Protein AF-0000000078651827 (afdb_homodimer)

Radius of gyration: 28.9 Å; Cα contacts (8 Å, |Δi|>4): 1759; chains: 2; bounding box: 68×89×72 Å

Secondary structure (DSSP, 8-state):
--S--HHHHHHHHHHHHT-HHHHHHHHHHHHH-HHHHHB-THHHHT-----SEE---PPPPB--BSS-HHHHHHHHHHHHHHHHHHT-SS--B-HHHHHHHHHHHHHHHHHHHHHHTTTS-TTSHHHHHHHH-S--S-B-HHHHHHHHHHH---BTTTS---HHHHB-HHHHHHHHHHHHHHHHHHHHHHHTT--HHHHHHHHHHHHHHHHHHHHHHH-PPPSSEEEEEE-TT--EEEEEEE-HHHHIIIII---GGGEEEEE---STTS-SSEEEEETT--SSTTSPPP-EEE--HHHHHHHHHHHHHTT--EEEEE-TTTTEETTTTEE-TT-B-HHHHH-------HHHHHHTTS----EEEEEEEEEE-TTS-EEEEEEE-SB-TTSTBTTEEEEEHHHHHHHEEEEEEEGGGS-HHHHHHHHSPPEEE-TTSGGG--B--/--S--HHHHHHHHHHHHT-HHHHHHHHHHHHH-HHHHHB-THHHHT-----SEE---PPPPB--BSS-HHHHHHHHHHHHHHHHHHT-SS--B-HHHHHHHHHHHHHHHHHHHHHHTTTS-TTSHHHHHHHH-S--S-B-HHHHHHHHHHH---BTTTS---HHHHB-HHHHHHHHHHHHHHHHHHHHHHHTT--HHHHHHHHHHHHHHHHHHHHHHH-PPPSSEEEEEE-TT--EEEEEEE-HHHHIIIII---GGGEEEEE---STTS-SSEEEEETT--SSTTSPPP-EEE--HHHHHHHHHHHHHTT--EEEEE-TTTTEETTTTEE-TT-B-HHHHH-------HHHHHHTTS----EEEEEEEEEE-TTS-EEEEEEE-SB-TTSTBTTEEEEEHHHHHHHEEEEEEEGGGS-HHHHHHHHSPPEEE-TTSGGG--B--

Sequence (890 aa):
MNSLDQQFTDKLYANYEANMKYAAIENAVSHNGLLTSLEKRNSAAENNPVFSIDLTKDKVSNQKASGRCWMFAALNTFRHKMIAGFQLEEFELSQAHTFFWDKYEKSNWFLEQVLATADQELTSRKVKFLLDTPQQDGGQWDMVVALFEKYGVVPKSVYPESISSSNSRELNQYLNKLLRQDAQILRDLVTSGADAAAAQEKKEELLQEIFNFLAMTLGLPPRTFDFAYRDKDNNFHGESGLTPQAFYKKYVDIKLDDYVSIINAPTADKPYGKSYTVEMLGNVVGARDVRYLNVDMNRLKELAIAQMQAGETVWFGSDVGQSSNRKAGVMVNNMYDFTSSMDIELTQDKAGRLDYSESLMTHAMVLTGVDLDENGKSTKWKVENSWGDKVGDKGYFVASDDWMDEYTYQIVIRKEFLTAEELAAYEAEPKVLAPWDPMGALASKMNSLDQQFTDKLYANYEANMKYAAIENAVSHNGLLTSLEKRNSAAENNPVFSIDLTKDKVSNQKASGRCWMFAALNTFRHKMIAGFQLEEFELSQAHTFFWDKYEKSNWFLEQVLATADQELTSRKVKFLLDTPQQDGGQWDMVVALFEKYGVVPKSVYPESISSSNSRELNQYLNKLLRQDAQILRDLVTSGADAAAAQEKKEELLQEIFNFLAMTLGLPPRTFDFAYRDKDNNFHGESGLTPQAFYKKYVDIKLDDYVSIINAPTADKPYGKSYTVEMLGNVVGARDVRYLNVDMNRLKELAIAQMQAGETVWFGSDVGQSSNRKAGVMVNNMYDFTSSMDIELTQDKAGRLDYSESLMTHAMVLTGVDLDENGKSTKWKVENSWGDKVGDKGYFVASDDWMDEYTYQIVIRKEFLTAEELAAYEAEPKVLAPWDPMGALASK

InterPro domains:
  IPR000169 Cysteine peptidase, cysteine active site [PS00139] (63-74)
  IPR004134 Peptidase C1B, bleomycin hydrolase [PF03051] (4-440)
  IPR004134 Peptidase C1B, bleomycin hydrolase [PIRSF005700] (2-443)
  IPR004134 Peptidase C1B, bleomycin hydrolase [PTHR10363] (2-443)
  IPR004134 Peptidase C1B, bleomycin hydrolase [cd00585] (4-440)
  IPR025660 Cysteine peptidase, histidine active site [PS00639] (361-371)
  IPR038765 Papain-like cysteine peptidase superfamily [SSF54001] (8-443)

Structure (mmCIF, N/CA/C/O backbone):
data_AF-0000000078651827-model_v1
#
loop_
_entity.id
_entity.type
_entity.pdbx_description
1 polymer Aminopeptidase
#
loop_
_atom_site.group_PDB
_atom_site.id
_atom_site.type_symbol
_atom_site.label_atom_id
_atom_site.label_alt_id
_atom_site.label_comp_id
_atom_site.label_asym_id
_atom_site.label_entity_id
_atom_site.label_seq_id
_atom_site.pdbx_PDB_ins_code
_atom_site.Cartn_x
_atom_site.Cartn_y
_atom_site.Cartn_z
_atom_site.occupancy
_atom_site.B_iso_or_equiv
_atom_site.auth_seq_id
_atom_site.auth_comp_id
_atom_site.auth_asym_id
_atom_site.auth_atom_id
_atom_site.pdbx_PDB_model_num
ATOM 1 N N . MET A 1 1 ? 18.953 -11.18 -28.078 1 56.06 1 MET A N 1
ATOM 2 C CA . MET A 1 1 ? 17.75 -11.586 -27.359 1 56.06 1 MET A CA 1
ATOM 3 C C . MET A 1 1 ? 17.828 -11.211 -25.891 1 56.06 1 MET A C 1
ATOM 5 O O . MET A 1 1 ? 18.922 -11.227 -25.312 1 56.06 1 MET A O 1
ATOM 9 N N . ASN A 1 2 ? 16.875 -10.203 -25.312 1 86.81 2 ASN A N 1
ATOM 10 C CA . ASN A 1 2 ? 16.75 -9.414 -24.094 1 86.81 2 ASN A CA 1
ATOM 11 C C . ASN A 1 2 ? 16.453 -10.305 -22.891 1 86.81 2 ASN A C 1
ATOM 13 O O . ASN A 1 2 ? 16.422 -9.828 -21.75 1 86.81 2 ASN A O 1
ATOM 17 N N . SER A 1 3 ? 16.422 -11.68 -23.375 1 92.25 3 SER A N 1
ATOM 18 C CA . SER A 1 3 ? 16.188 -12.656 -22.312 1 92.25 3 SER A CA 1
ATOM 19 C C . SER A 1 3 ? 17.484 -13.062 -21.625 1 92.25 3 SER A C 1
ATOM 21 O O . SER A 1 3 ? 18.562 -12.984 -22.234 1 92.25 3 SER A O 1
ATOM 23 N N . LEU A 1 4 ? 17.422 -13.586 -20.438 1 96.19 4 LEU A N 1
ATOM 24 C CA . LEU A 1 4 ? 18.594 -14.031 -19.688 1 96.19 4 LEU A CA 1
ATOM 25 C C . LEU A 1 4 ? 18.953 -15.477 -20.047 1 96.19 4 LEU A C 1
ATOM 27 O O . LEU A 1 4 ? 18.172 -16.391 -19.766 1 96.19 4 LEU A O 1
ATOM 31 N N . ASP A 1 5 ? 20.125 -15.664 -20.656 1 94.5 5 ASP A N 1
ATOM 32 C CA . ASP A 1 5 ? 20.5 -17.031 -21.016 1 94.5 5 ASP A CA 1
ATOM 33 C C . ASP A 1 5 ? 21.406 -17.641 -19.953 1 94.5 5 ASP A C 1
ATOM 35 O O . ASP A 1 5 ? 21.844 -16.953 -19.031 1 94.5 5 ASP A O 1
ATOM 39 N N . GLN A 1 6 ? 21.578 -18.938 -20.141 1 95 6 GLN A N 1
ATOM 40 C CA . GLN A 1 6 ? 22.297 -19.703 -19.125 1 95 6 GLN A CA 1
ATOM 41 C C . GLN A 1 6 ? 23.766 -19.297 -19.062 1 95 6 GLN A C 1
ATOM 43 O O . GLN A 1 6 ? 24.359 -19.266 -17.984 1 95 6 GLN A O 1
ATOM 48 N N . GLN A 1 7 ? 24.375 -19.031 -20.172 1 96.06 7 GLN A N 1
ATOM 49 C CA . GLN A 1 7 ? 25.781 -18.641 -20.203 1 96.06 7 GLN A CA 1
ATOM 50 C C . GLN A 1 7 ? 26.016 -17.359 -19.422 1 96.06 7 GLN A C 1
ATOM 52 O O . GLN A 1 7 ? 26.984 -17.25 -18.672 1 96.06 7 GLN A O 1
ATOM 57 N N . PHE A 1 8 ? 25.156 -16.406 -19.672 1 97.06 8 PHE A N 1
ATOM 58 C CA . PHE A 1 8 ? 25.25 -15.148 -18.938 1 97.06 8 PHE A CA 1
ATOM 59 C C . PHE A 1 8 ? 25.078 -15.383 -17.438 1 97.06 8 PHE A C 1
ATOM 61 O O . PHE A 1 8 ? 25.859 -14.883 -16.625 1 97.06 8 PHE A O 1
ATOM 68 N N . THR A 1 9 ? 24.078 -16.141 -17.031 1 97.81 9 THR A N 1
ATOM 69 C CA . THR A 1 9 ? 23.812 -16.438 -15.617 1 97.81 9 THR A CA 1
ATOM 70 C C . THR A 1 9 ? 24.984 -17.188 -14.992 1 97.81 9 THR A C 1
ATOM 72 O O . THR A 1 9 ? 25.328 -16.953 -13.828 1 97.81 9 THR A O 1
ATOM 75 N N . ASP A 1 10 ? 25.609 -18.094 -15.789 1 97.5 10 ASP A N 1
ATOM 76 C CA . ASP A 1 10 ? 26.781 -18.812 -15.312 1 97.5 10 ASP A CA 1
ATOM 77 C C . ASP A 1 10 ? 27.922 -17.844 -15.008 1 97.5 10 ASP A C 1
ATOM 79 O O . ASP A 1 10 ? 28.672 -18.031 -14.047 1 97.5 10 ASP A O 1
ATOM 83 N N . LYS A 1 11 ? 28.047 -16.859 -15.852 1 97.69 11 LYS A N 1
ATOM 84 C CA . LYS A 1 11 ? 29.062 -15.844 -15.625 1 97.69 11 LYS A CA 1
ATOM 85 C C . LYS A 1 11 ? 28.797 -15.07 -14.336 1 97.69 11 LYS A C 1
ATOM 87 O O . LYS A 1 11 ? 29.719 -14.727 -13.602 1 97.69 11 LYS A O 1
ATOM 92 N N . LEU A 1 12 ? 27.547 -14.797 -14.07 1 98.12 12 LEU A N 1
ATOM 93 C CA . LEU A 1 12 ? 27.172 -14.094 -12.844 1 98.12 12 LEU A CA 1
ATOM 94 C C . LEU A 1 12 ? 27.531 -14.938 -11.617 1 98.12 12 LEU A C 1
ATOM 96 O O . LEU A 1 12 ? 28.047 -14.414 -10.625 1 98.12 12 LEU A O 1
ATOM 100 N N . TYR A 1 13 ? 27.234 -16.266 -11.703 1 97.88 13 TYR A N 1
ATOM 101 C CA . TYR A 1 13 ? 27.609 -17.188 -10.641 1 97.88 13 TYR A CA 1
ATOM 102 C C . TYR A 1 13 ? 29.109 -17.141 -10.391 1 97.88 13 TYR A C 1
ATOM 104 O O . TYR A 1 13 ? 29.547 -17.016 -9.25 1 97.88 13 TYR A O 1
ATOM 112 N N . ALA A 1 14 ? 29.844 -17.219 -11.453 1 97.94 14 ALA A N 1
ATOM 113 C CA . ALA A 1 14 ? 31.297 -17.266 -11.352 1 97.94 14 ALA A CA 1
ATOM 114 C C . ALA A 1 14 ? 31.859 -15.992 -10.719 1 97.94 14 ALA A C 1
ATOM 116 O O . ALA A 1 14 ? 32.75 -16.047 -9.867 1 97.94 14 ALA A O 1
ATOM 117 N N . ASN A 1 15 ? 31.328 -14.859 -11.164 1 97.5 15 ASN A N 1
ATOM 118 C CA . ASN A 1 15 ? 31.75 -13.57 -10.617 1 97.5 15 ASN A CA 1
ATOM 119 C C . ASN A 1 15 ? 31.438 -13.469 -9.133 1 97.5 15 ASN A C 1
ATOM 121 O O . ASN A 1 15 ? 32.25 -12.977 -8.352 1 97.5 15 ASN A O 1
ATOM 125 N N . TYR A 1 16 ? 30.281 -13.914 -8.734 1 97.69 16 TYR A N 1
ATOM 126 C CA . TYR A 1 16 ? 29.875 -13.883 -7.336 1 97.69 16 TYR A CA 1
ATOM 127 C C . TYR A 1 16 ? 30.766 -14.766 -6.484 1 97.69 16 TYR A C 1
ATOM 129 O O . TYR A 1 16 ? 31.266 -14.344 -5.434 1 97.69 16 TYR A O 1
ATOM 137 N N . GLU A 1 17 ? 31.031 -16.016 -6.957 1 96.88 17 GLU A N 1
ATOM 138 C CA . GLU A 1 17 ? 31.781 -17.031 -6.207 1 96.88 17 GLU A CA 1
ATOM 139 C C . GLU A 1 17 ? 33.25 -16.641 -6.082 1 96.88 17 GLU A C 1
ATOM 141 O O . GLU A 1 17 ? 33.938 -17.062 -5.145 1 96.88 17 GLU A O 1
ATOM 146 N N . ALA A 1 18 ? 33.688 -15.812 -6.988 1 96.88 18 ALA A N 1
ATOM 147 C CA . ALA A 1 18 ? 35.094 -15.398 -7 1 96.88 18 ALA A CA 1
ATOM 148 C C . ALA A 1 18 ? 35.344 -14.312 -5.965 1 96.88 18 ALA A C 1
ATOM 150 O O . ALA A 1 18 ? 36.5 -14.031 -5.621 1 96.88 18 ALA A O 1
ATOM 151 N N . ASN A 1 19 ? 34.312 -13.703 -5.445 1 96.25 19 ASN A N 1
ATOM 152 C CA . ASN A 1 19 ? 34.469 -12.594 -4.504 1 96.25 19 ASN A CA 1
ATOM 153 C C . ASN A 1 19 ? 34.25 -13.055 -3.062 1 96.25 19 ASN A C 1
ATOM 155 O O . ASN A 1 19 ? 33.125 -13.156 -2.604 1 96.25 19 ASN A O 1
ATOM 159 N N . MET A 1 20 ? 35.281 -13.188 -2.328 1 94.62 20 MET A N 1
ATOM 160 C CA . MET A 1 20 ? 35.25 -13.711 -0.965 1 94.62 20 MET A CA 1
ATOM 161 C C . MET A 1 20 ? 34.469 -12.766 -0.046 1 94.62 20 MET A C 1
ATOM 163 O O . MET A 1 20 ? 33.844 -13.203 0.912 1 94.62 20 MET A O 1
ATOM 167 N N . LYS A 1 21 ? 34.438 -11.508 -0.319 1 96.31 21 LYS A N 1
ATOM 168 C CA . LYS A 1 21 ? 33.688 -10.547 0.467 1 96.31 21 LYS A CA 1
ATOM 169 C C . LYS A 1 21 ? 32.188 -10.859 0.427 1 96.31 21 LYS A C 1
ATOM 171 O O . LYS A 1 21 ? 31.5 -10.758 1.444 1 96.31 21 LYS A O 1
ATOM 176 N N . TYR A 1 22 ? 31.734 -11.211 -0.703 1 96.75 22 TYR A N 1
ATOM 177 C CA . TYR A 1 22 ? 30.312 -11.492 -0.873 1 96.75 22 TYR A CA 1
ATOM 178 C C . TYR A 1 22 ? 29.891 -12.688 -0.036 1 96.75 22 TYR A C 1
ATOM 180 O O . TYR A 1 22 ? 28.797 -12.703 0.526 1 96.75 22 TYR A O 1
ATOM 188 N N . ALA A 1 23 ? 30.719 -13.641 0.061 1 94.62 23 ALA A N 1
ATOM 189 C CA . ALA A 1 23 ? 30.406 -14.805 0.89 1 94.62 23 ALA A CA 1
ATOM 190 C C . ALA A 1 23 ? 30.281 -14.406 2.357 1 94.62 23 ALA A C 1
ATOM 192 O O . ALA A 1 23 ? 29.391 -14.914 3.062 1 94.62 23 ALA A O 1
ATOM 193 N N . ALA A 1 24 ? 31.172 -13.578 2.742 1 95.5 24 ALA A N 1
ATOM 194 C CA . ALA A 1 24 ? 31.141 -13.109 4.125 1 95.5 24 ALA A CA 1
ATOM 195 C C . ALA A 1 24 ? 29.875 -12.305 4.402 1 95.5 24 ALA A C 1
ATOM 197 O O . ALA A 1 24 ? 29.219 -12.5 5.43 1 95.5 24 ALA A O 1
ATOM 198 N N . ILE A 1 25 ? 29.516 -11.438 3.518 1 96.5 25 ILE A N 1
ATOM 199 C CA . ILE A 1 25 ? 28.344 -10.594 3.68 1 96.5 25 ILE A CA 1
ATOM 200 C C . ILE A 1 25 ? 27.078 -11.445 3.615 1 96.5 25 ILE A C 1
ATOM 202 O O . ILE A 1 25 ? 26.125 -11.203 4.352 1 96.5 25 ILE A O 1
ATOM 206 N N . GLU A 1 26 ? 27.031 -12.414 2.73 1 96.5 26 GLU A N 1
ATOM 207 C CA . GLU A 1 26 ? 25.906 -13.336 2.611 1 96.5 26 GLU A CA 1
ATOM 208 C C . GLU A 1 26 ? 25.594 -14.008 3.945 1 96.5 26 GLU A C 1
ATOM 210 O O . GLU A 1 26 ? 24.438 -14.125 4.336 1 96.5 26 GLU A O 1
ATOM 215 N N . ASN A 1 27 ? 26.609 -14.43 4.672 1 94.62 27 ASN A N 1
ATOM 216 C CA . ASN A 1 27 ? 26.438 -15.055 5.98 1 94.62 27 ASN A CA 1
ATOM 217 C C . ASN A 1 27 ? 25.766 -14.109 6.969 1 94.62 27 ASN A C 1
ATOM 219 O O . ASN A 1 27 ? 24.875 -14.516 7.719 1 94.62 27 ASN A O 1
ATOM 223 N N . ALA A 1 28 ? 26.156 -12.938 6.906 1 95 28 ALA A N 1
ATOM 224 C CA . ALA A 1 28 ? 25.609 -11.945 7.836 1 95 28 ALA A CA 1
ATOM 225 C C . ALA A 1 28 ? 24.172 -11.57 7.457 1 95 28 ALA A C 1
ATOM 227 O O . ALA A 1 28 ? 23.281 -11.586 8.305 1 95 28 ALA A O 1
ATOM 228 N N . VAL A 1 29 ? 23.906 -11.297 6.238 1 96 29 VAL A N 1
ATOM 229 C CA . VAL A 1 29 ? 22.641 -10.75 5.758 1 96 29 VAL A CA 1
ATOM 230 C C . VAL A 1 29 ? 21.562 -11.836 5.766 1 96 29 VAL A C 1
ATOM 232 O O . VAL A 1 29 ? 20.406 -11.57 6.121 1 96 29 VAL A O 1
ATOM 235 N N . SER A 1 30 ? 21.906 -13.023 5.395 1 93.38 30 SER A N 1
ATOM 236 C CA . SER A 1 30 ? 20.922 -14.109 5.316 1 93.38 30 SER A CA 1
ATOM 237 C C . SER A 1 30 ? 20.453 -14.523 6.707 1 93.38 30 SER A C 1
ATOM 239 O O . SER A 1 30 ? 19.359 -15.055 6.859 1 93.38 30 SER A O 1
ATOM 241 N N . HIS A 1 31 ? 21.234 -14.227 7.801 1 91.31 31 HIS A N 1
ATOM 242 C CA . HIS A 1 31 ? 20.906 -14.672 9.148 1 91.31 31 HIS A CA 1
ATOM 243 C C . HIS A 1 31 ? 20.375 -13.516 9.992 1 91.31 31 HIS A C 1
ATOM 245 O O . HIS A 1 31 ? 19.531 -13.711 10.867 1 91.31 31 HIS A O 1
ATOM 251 N N . ASN A 1 32 ? 20.922 -12.375 9.695 1 92.75 32 ASN A N 1
ATOM 252 C CA . ASN A 1 32 ? 20.609 -11.273 10.602 1 92.75 32 ASN A CA 1
ATOM 253 C C . ASN A 1 32 ? 19.719 -10.234 9.93 1 92.75 32 ASN A C 1
ATOM 255 O O . ASN A 1 32 ? 19.172 -9.359 10.594 1 92.75 32 ASN A O 1
ATOM 259 N N . GLY A 1 33 ? 19.594 -10.297 8.672 1 95.06 33 GLY A N 1
ATOM 260 C CA . GLY A 1 33 ? 18.844 -9.289 7.949 1 95.06 33 GLY A CA 1
ATOM 261 C C . GLY A 1 33 ? 19.719 -8.258 7.262 1 95.06 33 GLY A C 1
ATOM 262 O O . GLY A 1 33 ? 20.891 -8.102 7.621 1 95.06 33 GLY A O 1
ATOM 263 N N . LEU A 1 34 ? 19.125 -7.645 6.312 1 96.88 34 LEU A N 1
ATOM 264 C CA . LEU A 1 34 ? 19.859 -6.738 5.438 1 96.88 34 LEU A CA 1
ATOM 265 C C . LEU A 1 34 ? 20.328 -5.504 6.203 1 96.88 34 LEU A C 1
ATOM 267 O O . LEU A 1 34 ? 21.531 -5.316 6.41 1 96.88 34 LEU A O 1
ATOM 271 N N . LEU A 1 35 ? 19.469 -4.711 6.777 1 95.69 35 LEU A N 1
ATOM 272 C CA . LEU A 1 35 ? 19.797 -3.428 7.383 1 95.69 35 LEU A CA 1
ATOM 273 C C . LEU A 1 35 ? 20.578 -3.631 8.688 1 95.69 35 LEU A C 1
ATOM 275 O O . LEU A 1 35 ? 21.516 -2.895 8.977 1 95.69 35 LEU A O 1
ATOM 279 N N . THR A 1 36 ? 20.188 -4.609 9.398 1 94.56 36 THR A N 1
ATOM 280 C CA . THR A 1 36 ? 20.875 -4.902 10.648 1 94.56 36 THR A CA 1
ATOM 281 C C . THR A 1 36 ? 22.344 -5.223 10.391 1 94.56 36 THR A C 1
ATOM 283 O O . THR A 1 36 ? 23.219 -4.867 11.195 1 94.56 36 THR A O 1
ATOM 286 N N . SER A 1 37 ? 22.594 -5.828 9.258 1 96.19 37 SER A N 1
ATOM 287 C CA . SER A 1 37 ? 23.953 -6.25 8.938 1 96.19 37 SER A CA 1
ATOM 288 C C . SER A 1 37 ? 24.766 -5.102 8.344 1 96.19 37 SER A C 1
ATOM 290 O O . SER A 1 37 ? 25.984 -5.117 8.383 1 96.19 37 SER A O 1
ATOM 292 N N . LEU A 1 38 ? 24.047 -4.078 7.848 1 96.38 38 LEU A N 1
ATOM 293 C CA . LEU A 1 38 ? 24.766 -3.057 7.09 1 96.38 38 LEU A CA 1
ATOM 294 C C . LEU A 1 38 ? 24.859 -1.761 7.887 1 96.38 38 LEU A C 1
ATOM 296 O O . LEU A 1 38 ? 25.594 -0.842 7.5 1 96.38 38 LEU A O 1
ATOM 300 N N . GLU A 1 39 ? 24.172 -1.607 8.945 1 93.94 39 GLU A N 1
ATOM 301 C CA . GLU A 1 39 ? 24.156 -0.372 9.719 1 93.94 39 GLU A CA 1
ATOM 302 C C . GLU A 1 39 ? 25.547 -0.017 10.227 1 93.94 39 GLU A C 1
ATOM 304 O O . GLU A 1 39 ? 26.25 -0.87 10.773 1 93.94 39 GLU A O 1
ATOM 309 N N . LYS A 1 40 ? 25.938 1.257 10.031 1 91.88 40 LYS A N 1
ATOM 310 C CA . LYS A 1 40 ? 27.219 1.737 10.516 1 91.88 40 LYS A CA 1
ATOM 311 C C . LYS A 1 40 ? 27.188 1.965 12.023 1 91.88 40 LYS A C 1
ATOM 313 O O . LYS A 1 40 ? 26.203 2.482 12.562 1 91.88 40 LYS A O 1
ATOM 318 N N . ARG A 1 41 ? 28.234 1.637 12.664 1 82.81 41 ARG A N 1
ATOM 319 C CA . ARG A 1 41 ? 28.344 1.785 14.117 1 82.81 41 ARG A CA 1
ATOM 320 C C . ARG A 1 41 ? 28.312 3.256 14.516 1 82.81 41 ARG A C 1
ATOM 322 O O . ARG A 1 41 ? 27.734 3.611 15.547 1 82.81 41 ARG A O 1
ATOM 329 N N . ASN A 1 42 ? 28.875 4.031 13.742 1 76.38 42 ASN A N 1
ATOM 330 C CA . ASN A 1 42 ? 29.047 5.438 14.102 1 76.38 42 ASN A CA 1
ATOM 331 C C . ASN A 1 42 ? 27.75 6.223 13.898 1 76.38 42 ASN A C 1
ATOM 333 O O . ASN A 1 42 ? 27.656 7.387 14.297 1 76.38 42 ASN A O 1
ATOM 337 N N . SER A 1 43 ? 26.875 5.652 13.367 1 71.69 43 SER A N 1
ATOM 338 C CA . SER A 1 43 ? 25.625 6.363 13.141 1 71.69 43 SER A CA 1
ATOM 339 C C . SER A 1 43 ? 24.938 6.727 14.461 1 71.69 43 SER A C 1
ATOM 341 O O . SER A 1 43 ? 24.344 7.793 14.578 1 71.69 43 SER A O 1
ATOM 343 N N . ALA A 1 44 ? 25.094 5.895 15.383 1 66.69 44 ALA A N 1
ATOM 344 C CA . ALA A 1 44 ? 24.516 6.148 16.703 1 66.69 44 ALA A CA 1
ATOM 345 C C . ALA A 1 44 ? 25.312 7.227 17.438 1 66.69 44 ALA A C 1
ATOM 347 O O . ALA A 1 44 ? 24.734 8.008 18.203 1 66.69 44 ALA A O 1
ATOM 348 N N . ALA A 1 45 ? 26.594 7.254 17.203 1 60.91 45 ALA A N 1
ATOM 349 C CA . ALA A 1 45 ? 27.453 8.18 17.938 1 60.91 45 ALA A CA 1
ATOM 350 C C . ALA A 1 45 ? 27.219 9.617 17.5 1 60.91 45 ALA A C 1
ATOM 352 O O . ALA A 1 45 ? 27.375 10.555 18.281 1 60.91 45 ALA A O 1
ATOM 353 N N . GLU A 1 46 ? 26.859 9.773 16.344 1 63.19 46 GLU A N 1
ATOM 354 C CA . GLU A 1 46 ? 26.625 11.102 15.789 1 63.19 46 GLU A CA 1
ATOM 355 C C . GLU A 1 46 ? 25.312 11.68 16.297 1 63.19 46 GLU A C 1
ATOM 357 O O . GLU A 1 46 ? 25.016 12.859 16.062 1 63.19 46 GLU A O 1
ATOM 362 N N . ASN A 1 47 ? 24.719 10.898 17.109 1 69.62 47 ASN A N 1
ATOM 363 C CA . ASN A 1 47 ? 23.344 11.312 17.422 1 69.62 47 ASN A CA 1
ATOM 364 C C . ASN A 1 47 ? 23.203 11.727 18.891 1 69.62 47 ASN A C 1
ATOM 366 O O . ASN A 1 47 ? 22.281 11.289 19.562 1 69.62 47 ASN A O 1
ATOM 370 N N . ASN A 1 48 ? 24.156 12.586 19.25 1 80.44 48 ASN A N 1
ATOM 371 C CA . ASN A 1 48 ? 23.984 13.156 20.578 1 80.44 48 ASN A CA 1
ATOM 372 C C . ASN A 1 48 ? 22.812 14.125 20.641 1 80.44 48 ASN A C 1
ATOM 374 O O . ASN A 1 48 ? 22.797 15.117 19.906 1 80.44 48 ASN A O 1
ATOM 378 N N . PRO A 1 49 ? 21.875 13.883 21.453 1 86.31 49 PRO A N 1
ATOM 379 C CA . PRO A 1 49 ? 20.656 14.688 21.469 1 86.31 49 PRO A CA 1
ATOM 380 C C . PRO A 1 49 ? 20.828 16 22.234 1 86.31 49 PRO A C 1
ATOM 382 O O . PRO A 1 49 ? 20.016 16.312 23.109 1 86.31 49 PRO A O 1
ATOM 385 N N . VAL A 1 50 ? 21.891 16.75 22.078 1 90.69 50 VAL A N 1
ATOM 386 C CA . VAL A 1 50 ? 22.125 18.078 22.641 1 90.69 50 VAL A CA 1
ATOM 387 C C . VAL A 1 50 ? 22.062 19.125 21.531 1 90.69 50 VAL A C 1
ATOM 389 O O . VAL A 1 50 ? 22.719 19 20.5 1 90.69 50 VAL A O 1
ATOM 392 N N . PHE A 1 51 ? 21.281 20.188 21.75 1 95.31 51 PHE A N 1
ATOM 393 C CA . PHE A 1 51 ? 20.984 21.156 20.688 1 95.31 51 PHE A CA 1
ATOM 394 C C . PHE A 1 51 ? 21.188 22.578 21.188 1 95.31 51 PHE A C 1
ATOM 396 O O . PHE A 1 51 ? 20.922 22.875 22.344 1 95.31 51 PHE A O 1
ATOM 403 N N . SER A 1 52 ? 21.703 23.422 20.266 1 96.38 52 SER A N 1
ATOM 404 C CA . SER A 1 52 ? 21.859 24.844 20.594 1 96.38 52 SER A CA 1
ATOM 405 C C . SER A 1 52 ? 20.516 25.5 20.875 1 96.38 52 SER A C 1
ATOM 407 O O . SER A 1 52 ? 20.406 26.344 21.766 1 96.38 52 SER A O 1
ATOM 409 N N . ILE A 1 53 ? 19.562 25.172 20.078 1 96.56 53 ILE A N 1
ATOM 410 C CA . ILE A 1 53 ? 18.188 25.562 20.281 1 96.56 53 ILE A CA 1
ATOM 411 C C . ILE A 1 53 ? 17.328 24.328 20.594 1 96.56 53 ILE A C 1
ATOM 413 O O . ILE A 1 53 ? 17.281 23.391 19.812 1 96.56 53 ILE A O 1
ATOM 417 N N . ASP A 1 54 ? 16.734 24.281 21.719 1 96.56 54 ASP A N 1
ATOM 418 C CA . ASP A 1 54 ? 15.891 23.188 22.188 1 96.56 54 ASP A CA 1
ATOM 419 C C . ASP A 1 54 ? 14.602 23.734 22.812 1 96.56 54 ASP A C 1
ATOM 421 O O . ASP A 1 54 ? 14.609 24.203 23.953 1 96.56 54 ASP A O 1
ATOM 425 N N . LEU A 1 55 ? 13.531 23.594 22.094 1 95 55 LEU A N 1
ATOM 426 C CA . LEU A 1 55 ? 12.336 24.375 22.406 1 95 55 LEU A CA 1
ATOM 427 C C . LEU A 1 55 ? 11.422 23.609 23.359 1 95 55 LEU A C 1
ATOM 429 O O . LEU A 1 55 ? 10.578 24.203 24.031 1 95 55 LEU A O 1
ATOM 433 N N . THR A 1 56 ? 11.531 22.266 23.359 1 90.69 56 THR A N 1
ATOM 434 C CA . THR A 1 56 ? 10.578 21.547 24.219 1 90.69 56 THR A CA 1
ATOM 435 C C . THR A 1 56 ? 11.109 20.156 24.562 1 90.69 56 THR A C 1
ATOM 437 O O . THR A 1 56 ? 11.953 19.625 23.844 1 90.69 56 THR A O 1
ATOM 440 N N . LYS A 1 57 ? 10.586 19.641 25.703 1 88.56 57 LYS A N 1
ATOM 441 C CA . LYS A 1 57 ? 10.797 18.281 26.156 1 88.56 57 LYS A CA 1
ATOM 442 C C . LYS A 1 57 ? 9.484 17.625 26.578 1 88.56 57 LYS A C 1
ATOM 444 O O . LYS A 1 57 ? 9.477 16.719 27.422 1 88.56 57 LYS A O 1
ATOM 449 N N . ASP A 1 58 ? 8.477 18.156 26.047 1 89.81 58 ASP A N 1
ATOM 450 C CA . ASP A 1 58 ? 7.141 17.672 26.375 1 89.81 58 ASP A CA 1
ATOM 451 C C . ASP A 1 58 ? 6.973 16.203 26 1 89.81 58 ASP A C 1
ATOM 453 O O . ASP A 1 58 ? 7.672 15.703 25.109 1 89.81 58 ASP A O 1
ATOM 457 N N . LYS A 1 59 ? 6.023 15.516 26.766 1 91.25 59 LYS A N 1
ATOM 458 C CA . LYS A 1 59 ? 5.688 14.141 26.406 1 91.25 59 LYS A CA 1
ATOM 459 C C . LYS A 1 59 ? 5.117 14.078 24.984 1 91.25 59 LYS A C 1
ATOM 461 O O . LYS A 1 59 ? 4.277 14.898 24.609 1 91.25 59 LYS A O 1
ATOM 466 N N . VAL A 1 60 ? 5.57 13.062 24.25 1 94.25 60 VAL A N 1
ATOM 467 C CA . VAL A 1 60 ? 5.18 12.984 22.844 1 94.25 60 VAL A CA 1
ATOM 468 C C . VAL A 1 60 ? 3.836 12.273 22.719 1 94.25 60 VAL A C 1
ATOM 470 O O . VAL A 1 60 ? 3.451 11.508 23.609 1 94.25 60 VAL A O 1
ATOM 473 N N . SER A 1 61 ? 3.127 12.555 21.656 1 94.25 61 SER A N 1
ATOM 474 C CA . SER A 1 61 ? 1.861 11.898 21.359 1 94.25 61 SER A CA 1
ATOM 475 C C . SER A 1 61 ? 2.088 10.555 20.656 1 94.25 61 SER A C 1
ATOM 477 O O . SER A 1 61 ? 3.217 10.219 20.312 1 94.25 61 SER A O 1
ATOM 479 N N . ASN A 1 62 ? 1.055 9.75 20.609 1 95.12 62 ASN A N 1
ATOM 480 C CA . ASN A 1 62 ? 1.107 8.422 20 1 95.12 62 ASN A CA 1
ATOM 481 C C . ASN A 1 62 ? -0.071 8.188 19.062 1 95.12 62 ASN A C 1
ATOM 483 O O . ASN A 1 62 ? -1.196 7.965 19.5 1 95.12 62 ASN A O 1
ATOM 487 N N . GLN A 1 63 ? 0.261 8.133 17.797 1 94.12 63 GLN A N 1
ATOM 488 C CA . GLN A 1 63 ? -0.786 7.969 16.781 1 94.12 63 GLN A CA 1
ATOM 489 C C . GLN A 1 63 ? -1.203 6.508 16.672 1 94.12 63 GLN A C 1
ATOM 491 O O . GLN A 1 63 ? -2.227 6.199 16.047 1 94.12 63 GLN A O 1
ATOM 496 N N . LYS A 1 64 ? -0.462 5.598 17.203 1 95.69 64 LYS A N 1
ATOM 497 C CA . LYS A 1 64 ? -0.71 4.16 17.172 1 95.69 64 LYS A CA 1
ATOM 498 C C . LYS A 1 64 ? -0.801 3.658 15.727 1 95.69 64 LYS A C 1
ATOM 500 O O . LYS A 1 64 ? 0.068 3.955 14.906 1 95.69 64 LYS A O 1
ATOM 505 N N . ALA A 1 65 ? -1.717 2.791 15.414 1 94.44 65 ALA A N 1
ATOM 506 C CA . ALA A 1 65 ? -1.797 2.191 14.086 1 94.44 65 ALA A CA 1
ATOM 507 C C . ALA A 1 65 ? -2.732 2.988 13.18 1 94.44 65 ALA A C 1
ATOM 509 O O . ALA A 1 65 ? -3.748 2.469 12.719 1 94.44 65 ALA A O 1
ATOM 510 N N . SER A 1 66 ? -2.396 4.281 12.953 1 95.88 66 SER A N 1
ATOM 511 C CA . SER A 1 66 ? -3.164 5.156 12.078 1 95.88 66 SER A CA 1
ATOM 512 C C . SER A 1 66 ? -2.25 6.102 11.297 1 95.88 66 SER A C 1
ATOM 514 O O . SER A 1 66 ? -1.124 6.371 11.719 1 95.88 66 SER A O 1
ATOM 516 N N . GLY A 1 67 ? -2.66 6.508 10.094 1 96.44 67 GLY A N 1
ATOM 517 C CA . GLY A 1 67 ? -1.897 7.418 9.258 1 96.44 67 GLY A CA 1
ATOM 518 C C . GLY A 1 67 ? -2.236 8.875 9.5 1 96.44 67 GLY A C 1
ATOM 519 O O . GLY A 1 67 ? -2.494 9.625 8.555 1 96.44 67 GLY A O 1
ATOM 520 N N . ARG A 1 68 ? -2.271 9.336 10.758 1 97.06 68 ARG A N 1
ATOM 521 C CA . ARG A 1 68 ? -2.748 10.664 11.133 1 97.06 68 ARG A CA 1
ATOM 522 C C . ARG A 1 68 ? -1.586 11.578 11.508 1 97.06 68 ARG A C 1
ATOM 524 O O . ARG A 1 68 ? -1.78 12.594 12.18 1 97.06 68 ARG A O 1
ATOM 531 N N . CYS A 1 69 ? -0.363 11.289 11.062 1 97.25 69 CYS A N 1
ATOM 532 C CA . CYS A 1 69 ? 0.845 11.992 11.484 1 97.25 69 CYS A CA 1
ATOM 533 C C . CYS A 1 69 ? 0.729 13.484 11.227 1 97.25 69 CYS A C 1
ATOM 535 O O . CYS A 1 69 ? 1.176 14.297 12.039 1 97.25 69 CYS A O 1
ATOM 537 N N . TRP A 1 70 ? 0.173 13.867 10.172 1 97.38 70 TRP A N 1
ATOM 538 C CA . TRP A 1 70 ? 0.083 15.266 9.773 1 97.38 70 TRP A CA 1
ATOM 539 C C . TRP A 1 70 ? -0.76 16.062 10.758 1 97.38 70 TRP A C 1
ATOM 541 O O . TRP A 1 70 ? -0.413 17.203 11.109 1 97.38 70 TRP A O 1
ATOM 551 N N . MET A 1 71 ? -1.787 15.508 11.188 1 97.62 71 MET A N 1
ATOM 552 C CA . MET A 1 71 ? -2.639 16.234 12.133 1 97.62 71 MET A CA 1
ATOM 553 C C . MET A 1 71 ? -2.039 16.203 13.531 1 97.62 71 MET A C 1
ATOM 555 O O . MET A 1 71 ? -2.189 17.172 14.289 1 97.62 71 MET A O 1
ATOM 559 N N . PHE A 1 72 ? -1.353 15.078 13.922 1 97.69 72 PHE A N 1
ATOM 560 C CA . PHE A 1 72 ? -0.62 15.055 15.18 1 97.69 72 PHE A CA 1
ATOM 561 C C . PHE A 1 72 ? 0.446 16.141 15.203 1 97.69 72 PHE A C 1
ATOM 563 O O . PHE A 1 72 ? 0.576 16.875 16.203 1 97.69 72 PHE A O 1
ATOM 570 N N . ALA A 1 73 ? 1.177 16.25 14.117 1 97.19 73 ALA A N 1
ATOM 571 C CA . ALA A 1 73 ? 2.232 17.25 14.031 1 97.19 73 ALA A CA 1
ATOM 572 C C . ALA A 1 73 ? 1.663 18.656 14.18 1 97.19 73 ALA A C 1
ATOM 574 O O . ALA A 1 73 ? 2.211 19.484 14.922 1 97.19 73 ALA A O 1
ATOM 575 N N . ALA A 1 74 ? 0.608 18.906 13.516 1 97.06 74 ALA A N 1
ATOM 576 C CA . ALA A 1 74 ? 0.001 20.234 13.578 1 97.06 74 ALA A CA 1
ATOM 577 C C . ALA A 1 74 ? -0.488 20.547 14.992 1 97.06 74 ALA A C 1
ATOM 579 O O . ALA A 1 74 ? -0.2 21.625 15.531 1 97.06 74 ALA A O 1
ATOM 580 N N . LEU A 1 75 ? -1.187 19.672 15.57 1 97.44 75 LEU A N 1
ATOM 581 C CA . LEU A 1 75 ? -1.749 19.875 16.891 1 97.44 75 LEU A CA 1
ATOM 582 C C . LEU A 1 75 ? -0.646 19.984 17.938 1 97.44 75 LEU A C 1
ATOM 584 O O . LEU A 1 75 ? -0.797 20.703 18.938 1 97.44 75 LEU A O 1
ATOM 588 N N . ASN A 1 76 ? 0.428 19.297 17.703 1 94.94 76 ASN A N 1
ATOM 589 C CA . ASN A 1 76 ? 1.562 19.391 18.609 1 94.94 76 ASN A CA 1
ATOM 590 C C . ASN A 1 76 ? 2.168 20.797 18.609 1 94.94 76 ASN A C 1
ATOM 592 O O . ASN A 1 76 ? 2.629 21.281 19.641 1 94.94 76 ASN A O 1
ATOM 596 N N . THR A 1 77 ? 2.203 21.453 17.5 1 93.12 77 THR A N 1
ATOM 597 C CA . THR A 1 77 ? 2.699 22.812 17.453 1 93.12 77 THR A CA 1
ATOM 598 C C . THR A 1 77 ? 1.832 23.734 18.312 1 93.12 77 THR A C 1
ATOM 600 O O . THR A 1 77 ? 2.342 24.641 18.969 1 93.12 77 THR A O 1
ATOM 603 N N . PHE A 1 78 ? 0.534 23.5 18.359 1 93.44 78 PHE A N 1
ATOM 604 C CA . PHE A 1 78 ? -0.385 24.281 19.188 1 93.44 78 PHE A CA 1
ATOM 605 C C . PHE A 1 78 ? -0.175 23.953 20.656 1 93.44 78 PHE A C 1
ATOM 607 O O . PHE A 1 78 ? -0.163 24.859 21.5 1 93.44 78 PHE A O 1
ATOM 614 N N . ARG A 1 79 ? -0.075 22.719 20.859 1 92.5 79 ARG A N 1
ATOM 615 C CA . ARG A 1 79 ? 0.056 22.203 22.219 1 92.5 79 ARG A CA 1
ATOM 616 C C . ARG A 1 79 ? 1.248 22.844 22.938 1 92.5 79 ARG A C 1
ATOM 618 O O . ARG A 1 79 ? 1.158 23.203 24.109 1 92.5 79 ARG A O 1
ATOM 625 N N . HIS A 1 80 ? 2.352 23 22.281 1 89.06 80 HIS A N 1
ATOM 626 C CA . HIS A 1 80 ? 3.545 23.594 22.875 1 89.06 80 HIS A CA 1
ATOM 627 C C . HIS A 1 80 ? 3.275 25.031 23.328 1 89.06 80 HIS A C 1
ATOM 629 O O . HIS A 1 80 ? 3.678 25.422 24.438 1 89.06 80 HIS A O 1
ATOM 635 N N . LYS A 1 81 ? 2.607 25.719 22.531 1 85.75 81 LYS A N 1
ATOM 636 C CA . LYS A 1 81 ? 2.248 27.094 22.859 1 85.75 81 LYS A CA 1
ATOM 637 C C . LYS A 1 81 ? 1.303 27.125 24.062 1 85.75 81 LYS A C 1
ATOM 639 O O . LYS A 1 81 ? 1.457 27.969 24.953 1 85.75 81 LYS A O 1
ATOM 644 N N . MET A 1 82 ? 0.359 26.234 24.094 1 90.44 82 MET A N 1
ATOM 645 C CA . MET A 1 82 ? -0.642 26.188 25.156 1 90.44 82 MET A CA 1
ATOM 646 C C . MET A 1 82 ? -0.003 25.812 26.484 1 90.44 82 MET A C 1
ATOM 648 O O . MET A 1 82 ? -0.311 26.406 27.516 1 90.44 82 MET A O 1
ATOM 652 N N . ILE A 1 83 ? 0.829 24.812 26.453 1 88.38 83 ILE A N 1
ATOM 653 C CA . ILE A 1 83 ? 1.485 24.344 27.656 1 88.38 83 ILE A CA 1
ATOM 654 C C . ILE A 1 83 ? 2.297 25.484 28.281 1 88.38 83 ILE A C 1
ATOM 656 O O . ILE A 1 83 ? 2.225 25.734 29.484 1 88.38 83 ILE A O 1
ATOM 660 N N . ALA A 1 84 ? 3.02 26.172 27.453 1 82.81 84 ALA A N 1
ATOM 661 C CA . ALA A 1 84 ? 3.848 27.281 27.922 1 82.81 84 ALA A CA 1
ATOM 662 C C . ALA A 1 84 ? 2.984 28.453 28.391 1 82.81 84 ALA A C 1
ATOM 664 O O . ALA A 1 84 ? 3.246 29.031 29.453 1 82.81 84 ALA A O 1
ATOM 665 N N . GLY A 1 85 ? 1.923 28.797 27.734 1 85.81 85 GLY A N 1
ATOM 666 C CA . GLY A 1 85 ? 1.115 29.984 28 1 85.81 85 GLY A CA 1
ATOM 667 C C . GLY A 1 85 ? 0.206 29.828 29.203 1 85.81 85 GLY A C 1
ATOM 668 O O . GLY A 1 85 ? 0.001 30.781 29.953 1 85.81 85 GLY A O 1
ATOM 669 N N . PHE A 1 86 ? -0.267 28.609 29.375 1 89.56 86 PHE A N 1
ATOM 670 C CA . PHE A 1 86 ? -1.25 28.391 30.438 1 89.56 86 PHE A CA 1
ATOM 671 C C . PHE A 1 86 ? -0.665 27.547 31.547 1 89.56 86 PHE A C 1
ATOM 673 O O . PHE A 1 86 ? -1.374 27.156 32.5 1 89.56 86 PHE A O 1
ATOM 680 N N . GLN A 1 87 ? 0.64 27.203 31.422 1 86.81 87 GLN A N 1
ATOM 681 C CA . GLN A 1 87 ? 1.384 26.453 32.406 1 86.81 87 GLN A CA 1
ATOM 682 C C . GLN A 1 87 ? 0.707 25.109 32.719 1 86.81 87 GLN A C 1
ATOM 684 O O . GLN A 1 87 ? 0.442 24.781 33.875 1 86.81 87 GLN A O 1
ATOM 689 N N . LEU A 1 88 ? 0.427 24.516 31.641 1 86.25 88 LEU A N 1
ATOM 690 C CA . LEU A 1 88 ? -0.207 23.203 31.766 1 86.25 88 LEU A CA 1
ATOM 691 C C . LEU A 1 88 ? 0.832 22.109 32.031 1 86.25 88 LEU A C 1
ATOM 693 O O . LEU A 1 88 ? 1.979 22.234 31.578 1 86.25 88 LEU A O 1
ATOM 697 N N . GLU A 1 89 ? 0.538 21.141 32.875 1 77.94 89 GLU A N 1
ATOM 698 C CA . GLU A 1 89 ? 1.47 20.031 33.094 1 77.94 89 GLU A CA 1
ATOM 699 C C . GLU A 1 89 ? 1.396 19.031 31.938 1 77.94 89 GLU A C 1
ATOM 701 O O . GLU A 1 89 ? 2.396 18.766 31.266 1 77.94 89 GLU A O 1
ATOM 706 N N . GLU A 1 90 ? 0.295 18.266 31.844 1 82.69 90 GLU A N 1
ATOM 707 C CA . GLU A 1 90 ? 0.063 17.312 30.766 1 82.69 90 GLU A CA 1
ATOM 708 C C . GLU A 1 90 ? -1.204 17.656 29.984 1 82.69 90 GLU A C 1
ATOM 710 O O . GLU A 1 90 ? -2.26 17.891 30.578 1 82.69 90 GLU A O 1
ATOM 715 N N . PHE A 1 91 ? -0.943 17.984 28.703 1 90.88 91 PHE A N 1
ATOM 716 C CA . PHE A 1 91 ? -2.094 18.391 27.891 1 90.88 91 PHE A CA 1
ATOM 717 C C . PHE A 1 91 ? -1.948 17.891 26.469 1 90.88 91 PHE A C 1
ATOM 719 O O . PHE A 1 91 ? -0.842 17.859 25.922 1 90.88 91 PHE A O 1
ATOM 726 N N . GLU A 1 92 ? -3.023 17.406 25.938 1 94.38 92 GLU A N 1
ATOM 727 C CA . GLU A 1 92 ? -3.066 17 24.531 1 94.38 92 GLU A CA 1
ATOM 728 C C . GLU A 1 92 ? -4.387 17.406 23.891 1 94.38 92 GLU A C 1
ATOM 730 O O . GLU A 1 92 ? -5.438 17.375 24.531 1 94.38 92 GLU A O 1
ATOM 735 N N . LEU A 1 93 ? -4.316 17.875 22.688 1 97.19 93 LEU A N 1
ATOM 736 C CA . LEU A 1 93 ? -5.508 18.156 21.891 1 97.19 93 LEU A CA 1
ATOM 737 C C . LEU A 1 93 ? -6.012 16.875 21.203 1 97.19 93 LEU A C 1
ATOM 739 O O . LEU A 1 93 ? -5.242 15.945 20.984 1 97.19 93 LEU A O 1
ATOM 743 N N . SER A 1 94 ? -7.277 16.828 20.922 1 98.06 94 SER A N 1
ATOM 744 C CA . SER A 1 94 ? -7.906 15.641 20.375 1 98.06 94 SER A CA 1
ATOM 745 C C . SER A 1 94 ? -7.641 15.516 18.875 1 98.06 94 SER A C 1
ATOM 747 O O . SER A 1 94 ? -8.211 16.25 18.078 1 98.06 94 SER A O 1
ATOM 749 N N . GLN A 1 95 ? -6.828 14.57 18.531 1 98.06 95 GLN A N 1
ATOM 750 C CA . GLN A 1 95 ? -6.617 14.25 17.125 1 98.06 95 GLN A CA 1
ATOM 751 C C . GLN A 1 95 ? -7.844 13.562 16.531 1 98.06 95 GLN A C 1
ATOM 753 O O . GLN A 1 95 ? -8.141 13.719 15.344 1 98.06 95 GLN A O 1
ATOM 758 N N . ALA A 1 96 ? -8.594 12.844 17.344 1 98.19 96 ALA A N 1
ATOM 759 C CA . ALA A 1 96 ? -9.797 12.148 16.906 1 98.19 96 ALA A CA 1
ATOM 760 C C . ALA A 1 96 ? -10.844 13.133 16.391 1 98.19 96 ALA A C 1
ATOM 762 O O . ALA A 1 96 ? -11.562 12.836 15.43 1 98.19 96 ALA A O 1
ATOM 763 N N . HIS A 1 97 ? -10.938 14.305 17.078 1 98.56 97 HIS A N 1
ATOM 764 C CA . HIS A 1 97 ? -11.867 15.336 16.641 1 98.56 97 HIS A CA 1
ATOM 765 C C . HIS A 1 97 ? -11.531 15.82 15.227 1 98.56 97 HIS A C 1
ATOM 767 O O . HIS A 1 97 ? -12.414 15.891 14.367 1 98.56 97 HIS A O 1
ATOM 773 N N . THR A 1 98 ? -10.305 16.125 15.008 1 98.44 98 THR A N 1
ATOM 774 C CA . THR A 1 98 ? -9.844 16.547 13.695 1 98.44 98 THR A CA 1
ATOM 775 C C . THR A 1 98 ? -10.023 15.438 12.672 1 98.44 98 THR A C 1
ATOM 777 O O . THR A 1 98 ? -10.414 15.695 11.531 1 98.44 98 THR A O 1
ATOM 780 N N . PHE A 1 99 ? -9.812 14.227 13.094 1 98.62 99 PHE A N 1
ATOM 781 C CA . PHE A 1 99 ? -9.914 13.039 12.242 1 98.62 99 PHE A CA 1
ATOM 782 C C . PHE A 1 99 ? -11.344 12.852 11.742 1 98.62 99 PHE A C 1
ATOM 784 O O . PHE A 1 99 ? -11.555 12.602 10.555 1 98.62 99 PHE A O 1
ATOM 791 N N . PHE A 1 100 ? -12.344 12.984 12.594 1 98.75 100 PHE A N 1
ATOM 792 C CA . PHE A 1 100 ? -13.742 12.859 12.211 1 98.75 100 PHE A CA 1
ATOM 793 C C . PHE A 1 100 ? -14.094 13.844 11.094 1 98.75 100 PHE A C 1
ATOM 795 O O . PHE A 1 100 ? -14.648 13.453 10.07 1 98.75 100 PHE A O 1
ATOM 802 N N . TRP A 1 101 ? -13.758 15.047 11.305 1 98.75 101 TRP A N 1
ATOM 803 C CA . TRP A 1 101 ? -14.125 16.094 10.359 1 98.75 101 TRP A CA 1
ATOM 804 C C . TRP A 1 101 ? -13.367 15.945 9.047 1 98.75 101 TRP A C 1
ATOM 806 O O . TRP A 1 101 ? -13.891 16.25 7.977 1 98.75 101 TRP A O 1
ATOM 816 N N . ASP A 1 102 ? -12.133 15.469 9.172 1 98.56 102 ASP A N 1
ATOM 817 C CA . ASP A 1 102 ? -11.383 15.211 7.941 1 98.56 102 ASP A CA 1
ATOM 818 C C . ASP A 1 102 ? -12.086 14.164 7.082 1 98.56 102 ASP A C 1
ATOM 820 O O . ASP A 1 102 ? -12.234 14.344 5.871 1 98.56 102 ASP A O 1
ATOM 824 N N . LYS A 1 103 ? -12.492 13.031 7.676 1 98.75 103 LYS A N 1
ATOM 825 C CA . LYS A 1 103 ? -13.156 11.969 6.934 1 98.75 103 LYS A CA 1
ATOM 826 C C . LYS A 1 103 ? -14.477 12.453 6.34 1 98.75 103 LYS A C 1
ATOM 828 O O . LYS A 1 103 ? -14.805 12.133 5.199 1 98.75 103 LYS A O 1
ATOM 833 N N . TYR A 1 104 ? -15.188 13.211 7.145 1 98.69 104 TYR A N 1
ATOM 834 C CA . TYR A 1 104 ? -16.469 13.781 6.734 1 98.69 104 TYR A CA 1
ATOM 835 C C . TYR A 1 104 ? -16.281 14.711 5.539 1 98.69 104 TYR A C 1
ATOM 837 O O . TYR A 1 104 ? -16.938 14.539 4.508 1 98.69 104 TYR A O 1
ATOM 845 N N . GLU A 1 105 ? -15.344 15.602 5.598 1 98.62 105 GLU A N 1
ATOM 846 C CA . GLU A 1 105 ? -15.094 16.594 4.555 1 98.62 105 GLU A CA 1
ATOM 847 C C . GLU A 1 105 ? -14.453 15.953 3.324 1 98.62 105 GLU A C 1
ATOM 849 O O . GLU A 1 105 ? -14.797 16.297 2.191 1 98.62 105 GLU A O 1
ATOM 854 N N . LYS A 1 106 ? -13.539 15.031 3.535 1 98.12 106 LYS A N 1
ATOM 855 C CA . LYS A 1 106 ? -12.906 14.336 2.424 1 98.12 106 LYS A CA 1
ATOM 856 C C . LYS A 1 106 ? -13.93 13.547 1.611 1 98.12 106 LYS A C 1
ATOM 858 O O . LYS A 1 106 ? -13.805 13.422 0.391 1 98.12 106 LYS A O 1
ATOM 863 N N . SER A 1 107 ? -14.859 12.969 2.332 1 98.75 107 SER A N 1
ATOM 864 C CA . SER A 1 107 ? -15.898 12.219 1.631 1 98.75 107 SER A CA 1
ATOM 865 C C . SER A 1 107 ? -16.688 13.125 0.689 1 98.75 107 SER A C 1
ATOM 867 O O . SER A 1 107 ? -16.922 12.766 -0.467 1 98.75 107 SER A O 1
ATOM 869 N N . ASN A 1 108 ? -17.062 14.281 1.203 1 98.62 108 ASN A N 1
ATOM 870 C CA . ASN A 1 108 ? -17.75 15.242 0.344 1 98.62 108 ASN A CA 1
ATOM 871 C C . ASN A 1 108 ? -16.859 15.688 -0.812 1 98.62 108 ASN A C 1
ATOM 873 O O . ASN A 1 108 ? -17.328 15.797 -1.95 1 98.62 108 ASN A O 1
ATOM 877 N N . TRP A 1 109 ? -15.641 15.992 -0.436 1 98 109 TRP A N 1
ATOM 878 C CA . TRP A 1 109 ? -14.688 16.422 -1.449 1 98 109 TRP A CA 1
ATOM 879 C C . TRP A 1 109 ? -14.57 15.383 -2.562 1 98 109 TRP A C 1
ATOM 881 O O . TRP A 1 109 ? -14.633 15.719 -3.746 1 98 109 TRP A O 1
ATOM 891 N N . PHE A 1 110 ? -14.469 14.148 -2.197 1 98.56 110 PHE A N 1
ATOM 892 C CA . PHE A 1 110 ? -14.383 13.047 -3.148 1 98.56 110 PHE A CA 1
ATOM 893 C C . PHE A 1 110 ? -15.625 12.992 -4.031 1 98.56 110 PHE A C 1
ATOM 895 O O . PHE A 1 110 ? -15.516 12.891 -5.254 1 98.56 110 PHE A O 1
ATOM 902 N N . LEU A 1 111 ? -16.766 13.023 -3.414 1 98.69 111 LEU A N 1
ATOM 903 C CA . LEU A 1 111 ? -18 12.922 -4.172 1 98.69 111 LEU A CA 1
ATOM 904 C C . LEU A 1 111 ? -18.141 14.086 -5.148 1 98.69 111 LEU A C 1
ATOM 906 O O . LEU A 1 111 ? -18.672 13.914 -6.25 1 98.69 111 LEU A O 1
ATOM 910 N N . GLU A 1 112 ? -17.656 15.25 -4.73 1 98.19 112 GLU A N 1
ATOM 911 C CA . GLU A 1 112 ? -17.656 16.391 -5.641 1 98.19 112 GLU A CA 1
ATOM 912 C C . GLU A 1 112 ? -16.734 16.156 -6.828 1 98.19 112 GLU A C 1
ATOM 914 O O . GLU A 1 112 ? -17.047 16.547 -7.953 1 98.19 112 GLU A O 1
ATOM 919 N N . GLN A 1 113 ? -15.57 15.547 -6.57 1 97.94 113 GLN A N 1
ATOM 920 C CA . GLN A 1 113 ? -14.672 15.203 -7.668 1 97.94 113 GLN A CA 1
ATOM 921 C C . GLN A 1 113 ? -15.305 14.172 -8.602 1 97.94 113 GLN A C 1
ATOM 923 O O . GLN A 1 113 ? -15.117 14.227 -9.812 1 97.94 113 GLN A O 1
ATOM 928 N N . VAL A 1 114 ? -16.031 13.211 -8.023 1 98.31 114 VAL A N 1
ATOM 929 C CA . VAL A 1 114 ? -16.719 12.195 -8.797 1 98.31 114 VAL A CA 1
ATOM 930 C C . VAL A 1 114 ? -17.734 12.859 -9.734 1 98.31 114 VAL A C 1
ATOM 932 O O . VAL A 1 114 ? -17.766 12.555 -10.93 1 98.31 114 VAL A O 1
ATOM 935 N N . LEU A 1 115 ? -18.484 13.781 -9.227 1 97.69 115 LEU A N 1
ATOM 936 C CA . LEU A 1 115 ? -19.484 14.484 -10.031 1 97.69 115 LEU A CA 1
ATOM 937 C C . LEU A 1 115 ? -18.812 15.32 -11.109 1 97.69 115 LEU A C 1
ATOM 939 O O . LEU A 1 115 ? -19.266 15.344 -12.258 1 97.69 115 LEU A O 1
ATOM 943 N N . ALA A 1 116 ? -17.703 15.945 -10.758 1 96.31 116 ALA A N 1
ATOM 944 C CA . ALA A 1 116 ? -16.984 16.828 -11.688 1 96.31 116 ALA A CA 1
ATOM 945 C C . ALA A 1 116 ? -16.359 16.031 -12.82 1 96.31 116 ALA A C 1
ATOM 947 O O . ALA A 1 116 ? -16.078 16.562 -13.891 1 96.31 116 ALA A O 1
ATOM 948 N N . THR A 1 117 ? -16.141 14.711 -12.625 1 97.38 117 THR A N 1
ATOM 949 C CA . THR A 1 117 ? -15.484 13.883 -13.633 1 97.38 117 THR A CA 1
ATOM 950 C C . THR A 1 117 ? -16.438 12.836 -14.18 1 97.38 117 THR A C 1
ATOM 952 O O . THR A 1 117 ? -16.016 11.844 -14.773 1 97.38 117 THR A O 1
ATOM 955 N N . ALA A 1 118 ? -17.703 13.023 -13.945 1 96 118 ALA A N 1
ATOM 956 C CA . ALA A 1 118 ? -18.703 12.023 -14.297 1 96 118 ALA A CA 1
ATOM 957 C C . ALA A 1 118 ? -18.766 11.82 -15.805 1 96 118 ALA A C 1
ATOM 959 O O . ALA A 1 118 ? -19.234 10.781 -16.281 1 96 118 ALA A O 1
ATOM 960 N N . ASP A 1 119 ? -18.312 12.766 -16.578 1 94.5 119 ASP A N 1
ATOM 961 C CA . ASP A 1 119 ? -18.359 12.703 -18.031 1 94.5 119 ASP A CA 1
ATOM 962 C C . ASP A 1 119 ? -17.125 11.977 -18.594 1 94.5 119 ASP A C 1
ATOM 964 O O . ASP A 1 119 ? -17.062 11.695 -19.797 1 94.5 119 ASP A O 1
ATOM 968 N N . GLN A 1 120 ? -16.203 11.656 -17.75 1 96.81 120 GLN A N 1
ATOM 969 C CA . GLN A 1 120 ? -14.984 10.984 -18.172 1 96.81 120 GLN A CA 1
ATOM 970 C C . GLN A 1 120 ? -15.117 9.469 -18.047 1 96.81 120 GLN A C 1
ATOM 972 O O . GLN A 1 120 ? -15.906 8.977 -17.219 1 96.81 120 GLN A O 1
ATOM 977 N N . GLU A 1 121 ? -14.258 8.781 -18.875 1 96.38 121 GLU A N 1
ATOM 978 C CA . GLU A 1 121 ? -14.25 7.324 -18.797 1 96.38 121 GLU A CA 1
ATOM 979 C C . GLU A 1 121 ? -13.727 6.844 -17.453 1 96.38 121 GLU A C 1
ATOM 981 O O . GLU A 1 121 ? -12.828 7.461 -16.859 1 96.38 121 GLU A O 1
ATOM 986 N N . LEU A 1 122 ? -14.258 5.664 -16.984 1 95.62 122 LEU A N 1
ATOM 987 C CA . LEU A 1 122 ? -13.82 5.07 -15.734 1 95.62 122 LEU A CA 1
ATOM 988 C C . LEU A 1 122 ? -12.328 4.781 -15.758 1 95.62 122 LEU A C 1
ATOM 990 O O . LEU A 1 122 ? -11.664 4.84 -14.719 1 95.62 122 LEU A O 1
ATOM 994 N N . THR A 1 123 ? -11.812 4.582 -16.953 1 95.12 123 THR A N 1
ATOM 995 C CA . THR A 1 123 ? -10.414 4.16 -17.078 1 95.12 123 THR A CA 1
ATOM 996 C C . THR A 1 123 ? -9.5 5.363 -17.281 1 95.12 123 THR A C 1
ATOM 998 O O . THR A 1 123 ? -8.289 5.207 -17.406 1 95.12 123 THR A O 1
ATOM 1001 N N . SER A 1 124 ? -10.133 6.539 -17.375 1 97.12 124 SER A N 1
ATOM 1002 C CA . SER A 1 124 ? -9.273 7.715 -17.484 1 97.12 124 SER A CA 1
ATOM 1003 C C . SER A 1 124 ? -8.336 7.824 -16.297 1 97.12 124 SER A C 1
ATOM 1005 O O . SER A 1 124 ? -8.633 7.312 -15.211 1 97.12 124 SER A O 1
ATOM 1007 N N . ARG A 1 125 ? -7.168 8.453 -16.5 1 96.75 125 ARG A N 1
ATOM 1008 C CA . ARG A 1 125 ? -6.133 8.523 -15.469 1 96.75 125 ARG A CA 1
ATOM 1009 C C . ARG A 1 125 ? -6.641 9.258 -14.227 1 96.75 125 ARG A C 1
ATOM 1011 O O . ARG A 1 125 ? -6.375 8.828 -13.102 1 96.75 125 ARG A O 1
ATOM 1018 N N . LYS A 1 126 ? -7.438 10.32 -14.383 1 97.5 126 LYS A N 1
ATOM 1019 C CA . LYS A 1 126 ? -7.949 11.117 -13.273 1 97.5 126 LYS A CA 1
ATOM 1020 C C . LYS A 1 126 ? -8.992 10.336 -12.477 1 97.5 126 LYS A C 1
ATOM 1022 O O . LYS A 1 126 ? -8.969 10.336 -11.242 1 97.5 126 LYS A O 1
ATOM 1027 N N . VAL A 1 127 ? -9.938 9.68 -13.219 1 98.12 127 VAL A N 1
ATOM 1028 C CA . VAL A 1 127 ? -10.992 8.938 -12.531 1 98.12 127 VAL A CA 1
ATOM 1029 C C . VAL A 1 127 ? -10.391 7.754 -11.781 1 98.12 127 VAL A C 1
ATOM 1031 O O . VAL A 1 127 ? -10.75 7.488 -10.633 1 98.12 127 VAL A O 1
ATOM 1034 N N . LYS A 1 128 ? -9.453 7.102 -12.438 1 97.62 128 LYS A N 1
ATOM 1035 C CA . LYS A 1 128 ? -8.766 5.996 -11.773 1 97.62 128 LYS A CA 1
ATOM 1036 C C . LYS A 1 128 ? -7.988 6.484 -10.555 1 97.62 128 LYS A C 1
ATOM 1038 O O . LYS A 1 128 ? -7.953 5.805 -9.523 1 97.62 128 LYS A O 1
ATOM 1043 N N . PHE A 1 129 ? -7.398 7.645 -10.688 1 97.19 129 PHE A N 1
ATOM 1044 C CA . PHE A 1 129 ? -6.68 8.266 -9.578 1 97.19 129 PHE A CA 1
ATOM 1045 C C . PHE A 1 129 ? -7.602 8.461 -8.383 1 97.19 129 PHE A C 1
ATOM 1047 O O . PHE A 1 129 ? -7.23 8.141 -7.25 1 97.19 129 PHE A O 1
ATOM 1054 N N . LEU A 1 130 ? -8.789 8.859 -8.609 1 98.19 130 LEU A N 1
ATOM 1055 C CA . LEU A 1 130 ? -9.773 9.102 -7.562 1 98.19 130 LEU A CA 1
ATOM 1056 C C . LEU A 1 130 ? -10.25 7.781 -6.953 1 98.19 130 LEU A C 1
ATOM 1058 O O . LEU A 1 130 ? -10.312 7.648 -5.73 1 98.19 130 LEU A O 1
ATOM 1062 N N . LEU A 1 131 ? -10.469 6.797 -7.809 1 98.5 131 LEU A N 1
ATOM 1063 C CA . LEU A 1 131 ? -11.117 5.566 -7.375 1 98.5 131 LEU A CA 1
ATOM 1064 C C . LEU A 1 131 ? -10.125 4.648 -6.668 1 98.5 131 LEU A C 1
ATOM 1066 O O . LEU A 1 131 ? -10.523 3.816 -5.848 1 98.5 131 LEU A O 1
ATOM 1070 N N . ASP A 1 132 ? -8.891 4.805 -6.973 1 96.69 132 ASP A N 1
ATOM 1071 C CA . ASP A 1 132 ? -7.887 3.939 -6.363 1 96.69 132 ASP A CA 1
ATOM 1072 C C . ASP A 1 132 ? -7.801 4.176 -4.855 1 96.69 132 ASP A C 1
ATOM 1074 O O . ASP A 1 132 ? -7.613 3.232 -4.086 1 96.69 132 ASP A O 1
ATOM 1078 N N . THR A 1 133 ? -7.949 5.414 -4.426 1 95.88 133 THR A N 1
ATOM 1079 C CA . THR A 1 133 ? -7.988 5.746 -3.006 1 95.88 133 THR A CA 1
ATOM 1080 C C . THR A 1 133 ? -8.93 6.918 -2.748 1 95.88 133 THR A C 1
ATOM 1082 O O . THR A 1 133 ? -8.484 8.055 -2.576 1 95.88 133 THR A O 1
ATOM 1085 N N . PRO A 1 134 ? -10.195 6.559 -2.578 1 98.06 134 PRO A N 1
ATOM 1086 C CA . PRO A 1 134 ? -11.156 7.641 -2.365 1 98.06 134 PRO A CA 1
ATOM 1087 C C . PRO A 1 134 ? -10.75 8.578 -1.227 1 98.06 134 PRO A C 1
ATOM 1089 O O . PRO A 1 134 ? -10.922 9.789 -1.331 1 98.06 134 PRO A O 1
ATOM 1092 N N . GLN A 1 135 ? -10.312 7.961 -0.237 1 97.06 135 GLN A N 1
ATOM 1093 C CA . GLN A 1 135 ? -9.758 8.727 0.877 1 97.06 135 GLN A CA 1
ATOM 1094 C C . GLN A 1 135 ? -8.773 7.891 1.683 1 97.06 135 GLN A C 1
ATOM 1096 O O . GLN A 1 135 ? -8.719 6.668 1.538 1 97.06 135 GLN A O 1
ATOM 1101 N N . GLN A 1 136 ? -7.879 8.586 2.416 1 96.75 136 GLN A N 1
ATOM 1102 C CA . GLN A 1 136 ? -6.906 7.973 3.32 1 96.75 136 GLN A CA 1
ATOM 1103 C C . GLN A 1 136 ? -6.652 8.859 4.535 1 96.75 136 GLN A C 1
ATOM 1105 O O . GLN A 1 136 ? -7.203 9.961 4.633 1 96.75 136 GLN A O 1
ATOM 1110 N N . ASP A 1 137 ? -5.855 8.391 5.477 1 97.94 137 ASP A N 1
ATOM 1111 C CA . ASP A 1 137 ? -5.641 9.117 6.727 1 97.94 137 ASP A CA 1
ATOM 1112 C C . ASP A 1 137 ? -4.789 10.367 6.5 1 97.94 137 ASP A C 1
ATOM 1114 O O . ASP A 1 137 ? -4.895 11.344 7.242 1 97.94 137 ASP A O 1
ATOM 1118 N N . GLY A 1 138 ? -3.947 10.312 5.484 1 97.31 138 GLY A N 1
ATOM 1119 C CA . GLY A 1 138 ? -2.9 11.305 5.316 1 97.31 138 GLY A CA 1
ATOM 1120 C C . GLY A 1 138 ? -3.424 12.656 4.859 1 97.31 138 GLY A C 1
ATOM 1121 O O . GLY A 1 138 ? -4.566 12.758 4.406 1 97.31 138 GLY A O 1
ATOM 1122 N N . GLY A 1 139 ? -2.57 13.664 4.949 1 96.62 139 GLY A N 1
ATOM 1123 C CA . GLY A 1 139 ? -2.912 15.016 4.531 1 96.62 139 GLY A CA 1
ATOM 1124 C C . GLY A 1 139 ? -1.718 15.953 4.5 1 96.62 139 GLY A C 1
ATOM 1125 O O . GLY A 1 139 ? -0.571 15.508 4.578 1 96.62 139 GLY A O 1
ATOM 1126 N N . GLN A 1 140 ? -2.09 17.219 4.23 1 95.62 140 GLN A N 1
ATOM 1127 C CA . GLN A 1 140 ? -1.114 18.297 4.156 1 95.62 140 GLN A CA 1
ATOM 1128 C C . GLN A 1 140 ? -1.487 19.438 5.094 1 95.62 140 GLN A C 1
ATOM 1130 O O . GLN A 1 140 ? -2.578 19.453 5.664 1 95.62 140 GLN A O 1
ATOM 1135 N N . TRP A 1 141 ? -0.572 20.344 5.219 1 96.5 141 TRP A N 1
ATOM 1136 C CA . TRP A 1 141 ? -0.737 21.453 6.156 1 96.5 141 TRP A CA 1
ATOM 1137 C C . TRP A 1 141 ? -1.994 22.25 5.836 1 96.5 141 TRP A C 1
ATOM 1139 O O . TRP A 1 141 ? -2.824 22.5 6.715 1 96.5 141 TRP A O 1
ATOM 1149 N N . ASP A 1 142 ? -2.16 22.609 4.543 1 97 142 ASP A N 1
ATOM 1150 C CA . ASP A 1 142 ? -3.303 23.453 4.191 1 97 142 ASP A CA 1
ATOM 1151 C C . ASP A 1 142 ? -4.617 22.703 4.406 1 97 142 ASP A C 1
ATOM 1153 O O . ASP A 1 142 ? -5.648 23.312 4.676 1 97 142 ASP A O 1
ATOM 1157 N N . MET A 1 143 ? -4.559 21.438 4.32 1 97 143 MET A N 1
ATOM 1158 C CA . MET A 1 143 ? -5.742 20.609 4.559 1 97 143 MET A CA 1
ATOM 1159 C C . MET A 1 143 ? -6.133 20.641 6.035 1 97 143 MET A C 1
ATOM 1161 O O . MET A 1 143 ? -7.316 20.688 6.363 1 97 143 MET A O 1
ATOM 1165 N N . VAL A 1 144 ? -5.141 20.609 6.895 1 96.69 144 VAL A N 1
ATOM 1166 C CA . VAL A 1 144 ? -5.457 20.609 8.32 1 96.69 144 VAL A CA 1
ATOM 1167 C C . VAL A 1 144 ? -5.895 22 8.742 1 96.69 144 VAL A C 1
ATOM 1169 O O . VAL A 1 144 ? -6.746 22.156 9.625 1 96.69 144 VAL A O 1
ATOM 1172 N N . VAL A 1 145 ? -5.34 23.031 8.156 1 96.69 145 VAL A N 1
ATOM 1173 C CA . VAL A 1 145 ? -5.746 24.406 8.422 1 96.69 145 VAL A CA 1
ATOM 1174 C C . VAL A 1 145 ? -7.23 24.594 8.102 1 96.69 145 VAL A C 1
ATOM 1176 O O . VAL A 1 145 ? -7.973 25.203 8.875 1 96.69 145 VAL A O 1
ATOM 1179 N N . ALA A 1 146 ? -7.613 23.984 6.977 1 97.12 146 ALA A N 1
ATOM 1180 C CA . ALA A 1 146 ? -9.016 24.078 6.574 1 97.12 146 ALA A CA 1
ATOM 1181 C C . ALA A 1 146 ? -9.93 23.469 7.629 1 97.12 146 ALA A C 1
ATOM 1183 O O . ALA A 1 146 ? -11.016 23.984 7.895 1 97.12 146 ALA A O 1
ATOM 1184 N N . LEU A 1 147 ? -9.523 22.453 8.227 1 97.75 147 LEU A N 1
ATOM 1185 C CA . LEU A 1 147 ? -10.312 21.781 9.25 1 97.75 147 LEU A CA 1
ATOM 1186 C C . LEU A 1 147 ? -10.391 22.609 10.516 1 97.75 147 LEU A C 1
ATOM 1188 O O . LEU A 1 147 ? -11.469 22.766 11.102 1 97.75 147 LEU A O 1
ATOM 1192 N N . PHE A 1 148 ? -9.281 23.188 10.969 1 97.12 148 PHE A N 1
ATOM 1193 C CA . PHE A 1 148 ? -9.258 23.984 12.188 1 97.12 148 PHE A CA 1
ATOM 1194 C C . PHE A 1 148 ? -10.102 25.234 12.031 1 97.12 148 PHE A C 1
ATOM 1196 O O . PHE A 1 148 ? -10.82 25.625 12.961 1 97.12 148 PHE A O 1
ATOM 1203 N N . GLU A 1 149 ? -10 25.812 10.898 1 95.5 149 GLU A N 1
ATOM 1204 C CA . GLU A 1 149 ? -10.742 27.047 10.648 1 95.5 149 GLU A CA 1
ATOM 1205 C C . GLU A 1 149 ? -12.25 26.781 10.641 1 95.5 149 GLU A C 1
ATOM 1207 O O . GLU A 1 149 ? -13.031 27.656 11.047 1 95.5 149 GLU A O 1
ATOM 1212 N N . LYS A 1 150 ? -12.586 25.641 10.219 1 96.44 150 LYS A N 1
ATOM 1213 C CA . LYS A 1 150 ? -14.008 25.359 10.062 1 96.44 150 LYS A CA 1
ATOM 1214 C C . LYS A 1 150 ? -14.578 24.703 11.312 1 96.44 150 LYS A C 1
ATOM 1216 O O . LYS A 1 150 ? -15.727 24.953 11.688 1 96.44 150 LYS A O 1
ATOM 1221 N N . TYR A 1 151 ? -13.789 23.828 12.031 1 97.56 151 TYR A N 1
ATOM 1222 C CA . TYR A 1 151 ? -14.383 22.984 13.055 1 97.56 151 TYR A CA 1
ATOM 1223 C C . TYR A 1 151 ? -13.695 23.188 14.398 1 97.56 151 TYR A C 1
ATOM 1225 O O . TYR A 1 151 ? -14.117 22.625 15.406 1 97.56 151 TYR A O 1
ATOM 1233 N N . GLY A 1 152 ? -12.641 23.953 14.492 1 97.62 152 GLY A N 1
ATOM 1234 C CA . GLY A 1 152 ? -11.93 24.219 15.727 1 97.62 152 GLY A CA 1
ATOM 1235 C C . GLY A 1 152 ? -11.203 23 16.266 1 97.62 152 GLY A C 1
ATOM 1236 O O . GLY A 1 152 ? -10.797 22.109 15.5 1 97.62 152 GLY A O 1
ATOM 1237 N N . VAL A 1 153 ? -10.875 23.062 17.578 1 98.12 153 VAL A N 1
ATOM 1238 C CA . VAL A 1 153 ? -10.172 21.984 18.266 1 98.12 153 VAL A CA 1
ATOM 1239 C C . VAL A 1 153 ? -10.789 21.781 19.656 1 98.12 153 VAL A C 1
ATOM 1241 O O . VAL A 1 153 ? -11.508 22.641 20.156 1 98.12 153 VAL A O 1
ATOM 1244 N N . VAL A 1 154 ? -10.602 20.625 20.203 1 98 154 VAL A N 1
ATOM 1245 C CA . VAL A 1 154 ? -11.055 20.312 21.562 1 98 154 VAL A CA 1
ATOM 1246 C C . VAL A 1 154 ? -9.961 19.547 22.312 1 98 154 VAL A C 1
ATOM 1248 O O . VAL A 1 154 ? -9.055 18.984 21.688 1 98 154 VAL A O 1
ATOM 1251 N N . PRO A 1 155 ? -10.016 19.594 23.656 1 96.56 155 PRO A N 1
ATOM 1252 C CA . PRO A 1 155 ? -9.086 18.766 24.406 1 96.56 155 PRO A CA 1
ATOM 1253 C C . PRO A 1 155 ? -9.336 17.266 24.203 1 96.56 155 PRO A C 1
ATOM 1255 O O . PRO A 1 155 ? -10.484 16.844 24.031 1 96.56 155 PRO A O 1
ATOM 1258 N N . LYS A 1 156 ? -8.312 16.531 24.25 1 96.69 156 LYS A N 1
ATOM 1259 C CA . LYS A 1 156 ? -8.422 15.078 24.125 1 96.69 156 LYS A CA 1
ATOM 1260 C C . LYS A 1 156 ? -9.367 14.5 25.172 1 96.69 156 LYS A C 1
ATOM 1262 O O . LYS A 1 156 ? -10.07 13.523 24.906 1 96.69 156 LYS A O 1
ATOM 1267 N N . SER A 1 157 ? -9.461 15.125 26.344 1 94.81 157 SER A N 1
ATOM 1268 C CA . SER A 1 157 ? -10.328 14.664 27.422 1 94.81 157 SER A CA 1
ATOM 1269 C C . SER A 1 157 ? -11.797 14.789 27.047 1 94.81 157 SER A C 1
ATOM 1271 O O . SER A 1 157 ? -12.641 14.062 27.578 1 94.81 157 SER A O 1
ATOM 1273 N N . VAL A 1 158 ? -12.062 15.672 26.172 1 96.31 158 VAL A N 1
ATOM 1274 C CA . VAL A 1 158 ? -13.43 15.938 25.75 1 96.31 158 VAL A CA 1
ATOM 1275 C C . VAL A 1 158 ? -13.836 14.969 24.641 1 96.31 158 VAL A C 1
ATOM 1277 O O . VAL A 1 158 ? -15 14.594 24.531 1 96.31 158 VAL A O 1
ATOM 1280 N N . TYR A 1 159 ? -12.93 14.586 23.812 1 97.5 159 TYR A N 1
ATOM 1281 C CA . TYR A 1 159 ? -13.156 13.664 22.719 1 97.5 159 TYR A CA 1
ATOM 1282 C C . TYR A 1 159 ? -11.992 12.68 22.578 1 97.5 159 TYR A C 1
ATOM 1284 O O . TYR A 1 159 ? -11.133 12.836 21.719 1 97.5 159 TYR A O 1
ATOM 1292 N N . PRO A 1 160 ? -12.039 11.648 23.406 1 95.69 160 PRO A N 1
ATOM 1293 C CA . PRO A 1 160 ? -10.938 10.688 23.469 1 95.69 160 PRO A CA 1
ATOM 1294 C C . PRO A 1 160 ? -10.875 9.789 22.234 1 95.69 160 PRO A C 1
ATOM 1296 O O . PRO A 1 160 ? -11.797 9.797 21.406 1 95.69 160 PRO A O 1
ATOM 1299 N N . GLU A 1 161 ? -9.82 9.086 22.094 1 95.94 161 GLU A N 1
ATOM 1300 C CA . GLU A 1 161 ? -9.617 8.164 20.984 1 95.94 161 GLU A CA 1
ATOM 1301 C C . GLU A 1 161 ? -10.625 7.012 21.031 1 95.94 161 GLU A C 1
ATOM 1303 O O . GLU A 1 161 ? -11.047 6.602 22.109 1 95.94 161 GLU A O 1
ATOM 1308 N N . SER A 1 162 ? -11.07 6.543 19.875 1 94.75 162 SER A N 1
ATOM 1309 C CA . SER A 1 162 ? -11.781 5.277 19.734 1 94.75 162 SER A CA 1
ATOM 1310 C C . SER A 1 162 ? -10.852 4.18 19.219 1 94.75 162 SER A C 1
ATOM 1312 O O . SER A 1 162 ? -9.703 4.449 18.859 1 94.75 162 SER A O 1
ATOM 1314 N N . ILE A 1 163 ? -11.383 2.967 19.141 1 95.75 163 ILE A N 1
ATOM 1315 C CA . ILE A 1 163 ? -10.594 1.866 18.609 1 95.75 163 ILE A CA 1
ATOM 1316 C C . ILE A 1 163 ? -10.25 2.152 17.141 1 95.75 163 ILE A C 1
ATOM 1318 O O . ILE A 1 163 ? -9.109 1.937 16.719 1 95.75 163 ILE A O 1
ATOM 1322 N N . SER A 1 164 ? -11.18 2.682 16.484 1 96.12 164 SER A N 1
ATOM 1323 C CA . SER A 1 164 ? -10.992 2.906 15.055 1 96.12 164 SER A CA 1
ATOM 1324 C C . SER A 1 164 ? -10.055 4.082 14.797 1 96.12 164 SER A C 1
ATOM 1326 O O . SER A 1 164 ? -9.328 4.094 13.805 1 96.12 164 SER A O 1
ATOM 1328 N N . SER A 1 165 ? -10.109 5.109 15.656 1 96.62 165 SER A N 1
ATOM 1329 C CA . SER A 1 165 ? -9.18 6.223 15.461 1 96.62 165 SER A CA 1
ATOM 1330 C C . SER A 1 165 ? -7.746 5.797 15.734 1 96.62 165 SER A C 1
ATOM 1332 O O . SER A 1 165 ? -6.809 6.32 15.125 1 96.62 165 SER A O 1
ATOM 1334 N N . SER A 1 166 ? -7.578 4.824 16.656 1 96.56 166 SER A N 1
ATOM 1335 C CA . SER A 1 166 ? -6.254 4.336 17.047 1 96.56 166 SER A CA 1
ATOM 1336 C C . SER A 1 166 ? -5.805 3.195 16.141 1 96.56 166 SER A C 1
ATOM 1338 O O . SER A 1 166 ? -4.664 2.738 16.234 1 96.56 166 SER A O 1
ATOM 1340 N N . ASN A 1 167 ? -6.652 2.666 15.359 1 97 167 ASN A N 1
ATOM 1341 C CA . ASN A 1 167 ? -6.445 1.631 14.352 1 97 167 ASN A CA 1
ATOM 1342 C C . ASN A 1 167 ? -7.395 1.803 13.172 1 97 167 ASN A C 1
ATOM 1344 O O . ASN A 1 167 ? -8.445 1.16 13.117 1 97 167 ASN A O 1
ATOM 1348 N N . SER A 1 168 ? -6.938 2.572 12.156 1 97.38 168 SER A N 1
ATOM 1349 C CA . SER A 1 168 ? -7.875 3.154 11.203 1 97.38 168 SER A CA 1
ATOM 1350 C C . SER A 1 168 ? -8.102 2.225 10.016 1 97.38 168 SER A C 1
ATOM 1352 O O . SER A 1 168 ? -8.867 2.549 9.102 1 97.38 168 SER A O 1
ATOM 1354 N N . ARG A 1 169 ? -7.559 1.06 9.969 1 96.5 169 ARG A N 1
ATOM 1355 C CA . ARG A 1 169 ? -7.578 0.198 8.789 1 96.5 169 ARG A CA 1
ATOM 1356 C C . ARG A 1 169 ? -9.008 -0.189 8.422 1 96.5 169 ARG A C 1
ATOM 1358 O O . ARG A 1 169 ? -9.43 0.005 7.277 1 96.5 169 ARG A O 1
ATOM 1365 N N . GLU A 1 170 ? -9.758 -0.762 9.367 1 96.62 170 GLU A N 1
ATOM 1366 C CA . GLU A 1 170 ? -11.109 -1.227 9.086 1 96.62 170 GLU A CA 1
ATOM 1367 C C . GLU A 1 170 ? -12.023 -0.067 8.688 1 96.62 170 GLU A C 1
ATOM 1369 O O . GLU A 1 170 ? -12.82 -0.19 7.758 1 96.62 170 GLU A O 1
ATOM 1374 N N . LEU A 1 171 ? -11.852 1.014 9.406 1 97.88 171 LEU A N 1
ATOM 1375 C CA . LEU A 1 171 ? -12.633 2.203 9.07 1 97.88 171 LEU A CA 1
ATOM 1376 C C . LEU A 1 171 ? -12.367 2.641 7.637 1 97.88 171 LEU A C 1
ATOM 1378 O O . LEU A 1 171 ? -13.305 2.867 6.871 1 97.88 171 LEU A O 1
ATOM 1382 N N . ASN A 1 172 ? -11.125 2.721 7.297 1 98.31 172 ASN A N 1
ATOM 1383 C CA . ASN A 1 172 ? -10.758 3.15 5.953 1 98.31 172 ASN A CA 1
ATOM 1384 C C . ASN A 1 172 ? -11.266 2.178 4.895 1 98.31 172 ASN A C 1
ATOM 1386 O O . ASN A 1 172 ? -11.773 2.598 3.85 1 98.31 172 ASN A O 1
ATOM 1390 N N . GLN A 1 173 ? -11.141 0.95 5.164 1 97.56 173 GLN A N 1
ATOM 1391 C CA . GLN A 1 173 ? -11.531 -0.079 4.207 1 97.56 173 GLN A CA 1
ATOM 1392 C C . GLN A 1 173 ? -13.016 0.038 3.855 1 97.56 173 GLN A C 1
ATOM 1394 O O . GLN A 1 173 ? -13.375 0.065 2.678 1 97.56 173 GLN A O 1
ATOM 1399 N N . TYR A 1 174 ? -13.82 0.145 4.801 1 97.94 174 TYR A N 1
ATOM 1400 C CA . TYR A 1 174 ? -15.258 0.088 4.543 1 97.94 174 TYR A CA 1
ATOM 1401 C C . TYR A 1 174 ? -15.797 1.466 4.184 1 97.94 174 TYR A C 1
ATOM 1403 O O . TYR A 1 174 ? -16.781 1.579 3.441 1 97.94 174 TYR A O 1
ATOM 1411 N N . LEU A 1 175 ? -15.141 2.545 4.695 1 98.69 175 LEU A N 1
ATOM 1412 C CA . LEU A 1 175 ? -15.508 3.861 4.184 1 98.69 175 LEU A CA 1
ATOM 1413 C C . LEU A 1 175 ? -15.203 3.971 2.693 1 98.69 175 LEU A C 1
ATOM 1415 O O . LEU A 1 175 ? -16.016 4.484 1.923 1 98.69 175 LEU A O 1
ATOM 1419 N N . ASN A 1 176 ? -14.078 3.486 2.283 1 98.75 176 ASN A N 1
ATOM 1420 C CA . ASN A 1 176 ? -13.711 3.512 0.869 1 98.75 176 ASN A CA 1
ATOM 1421 C C . ASN A 1 176 ? -14.641 2.635 0.036 1 98.75 176 ASN A C 1
ATOM 1423 O O . ASN A 1 176 ? -14.953 2.967 -1.109 1 98.75 176 ASN A O 1
ATOM 1427 N N . LYS A 1 177 ? -15.031 1.511 0.577 1 98.25 177 LYS A N 1
ATOM 1428 C CA . LYS A 1 177 ? -16 0.655 -0.094 1 98.25 177 LYS A CA 1
ATOM 1429 C C . LYS A 1 177 ? -17.312 1.398 -0.333 1 98.25 177 LYS A C 1
ATOM 1431 O O . LYS A 1 177 ? -17.875 1.339 -1.428 1 98.25 177 LYS A O 1
ATOM 1436 N N . LEU A 1 178 ? -17.766 2.102 0.664 1 98.56 178 LEU A N 1
ATOM 1437 C CA . LEU A 1 178 ? -18.984 2.908 0.562 1 98.56 178 LEU A CA 1
ATOM 1438 C C . LEU A 1 178 ? -18.812 4.012 -0.478 1 98.56 178 LEU A C 1
ATOM 1440 O O . LEU A 1 178 ? -19.703 4.223 -1.309 1 98.56 178 LEU A O 1
ATOM 1444 N N . LEU A 1 179 ? -17.703 4.66 -0.418 1 98.88 179 LEU A N 1
ATOM 1445 C CA . LEU A 1 179 ? -17.453 5.789 -1.307 1 98.88 179 LEU A CA 1
ATOM 1446 C C . LEU A 1 179 ? -17.375 5.328 -2.758 1 98.88 179 LEU A C 1
ATOM 1448 O O . LEU A 1 179 ? -17.828 6.031 -3.662 1 98.88 179 LEU A O 1
ATOM 1452 N N . ARG A 1 180 ? -16.797 4.191 -2.99 1 98.88 180 ARG A N 1
ATOM 1453 C CA . ARG A 1 180 ? -16.734 3.666 -4.352 1 98.88 180 ARG A CA 1
ATOM 1454 C C . ARG A 1 180 ? -18.125 3.293 -4.855 1 98.88 180 ARG A C 1
ATOM 1456 O O . ARG A 1 180 ? -18.438 3.512 -6.023 1 98.88 180 ARG A O 1
ATOM 1463 N N . GLN A 1 181 ? -18.953 2.688 -4.004 1 98.75 181 GLN A N 1
ATOM 1464 C CA . GLN A 1 181 ? -20.344 2.443 -4.359 1 98.75 181 GLN A CA 1
ATOM 1465 C C . GLN A 1 181 ? -21.078 3.752 -4.633 1 98.75 181 GLN A C 1
ATOM 1467 O O . GLN A 1 181 ? -21.844 3.855 -5.605 1 98.75 181 GLN A O 1
ATOM 1472 N N . ASP A 1 182 ? -20.859 4.738 -3.77 1 98.81 182 ASP A N 1
ATOM 1473 C CA . ASP A 1 182 ? -21.5 6.043 -3.938 1 98.81 182 ASP A CA 1
ATOM 1474 C C . ASP A 1 182 ? -21.062 6.699 -5.25 1 98.81 182 ASP A C 1
ATOM 1476 O O . ASP A 1 182 ? -21.875 7.355 -5.91 1 98.81 182 ASP A O 1
ATOM 1480 N N . ALA A 1 183 ? -19.797 6.535 -5.535 1 98.88 183 ALA A N 1
ATOM 1481 C CA . ALA A 1 183 ? -19.312 7.047 -6.812 1 98.88 183 ALA A CA 1
ATOM 1482 C C . ALA A 1 183 ? -20.078 6.438 -7.98 1 98.88 183 ALA A C 1
ATOM 1484 O O . ALA A 1 183 ? -20.469 7.145 -8.906 1 98.88 183 ALA A O 1
ATOM 1485 N N . GLN A 1 184 ? -20.281 5.141 -7.961 1 98.62 184 GLN A N 1
ATOM 1486 C CA . GLN A 1 184 ? -21.031 4.473 -9.023 1 98.62 184 GLN A CA 1
ATOM 1487 C C . GLN A 1 184 ? -22.469 4.984 -9.086 1 98.62 184 GLN A C 1
ATOM 1489 O O . GLN A 1 184 ? -23 5.254 -10.172 1 98.62 184 GLN A O 1
ATOM 1494 N N . ILE A 1 185 ? -23.109 5.098 -7.941 1 98.44 185 ILE A N 1
ATOM 1495 C CA . ILE A 1 185 ? -24.469 5.582 -7.859 1 98.44 185 ILE A CA 1
ATOM 1496 C C . ILE A 1 185 ? -24.578 6.965 -8.5 1 98.44 185 ILE A C 1
ATOM 1498 O O . ILE A 1 185 ? -25.438 7.207 -9.344 1 98.44 185 ILE A O 1
ATOM 1502 N N . LEU A 1 186 ? -23.719 7.895 -8.141 1 98.44 186 LEU A N 1
ATOM 1503 C CA . LEU A 1 186 ? -23.781 9.273 -8.609 1 98.44 186 LEU A CA 1
ATOM 1504 C C . LEU A 1 186 ? -23.453 9.359 -10.094 1 98.44 186 LEU A C 1
ATOM 1506 O O . LEU A 1 186 ? -24.094 10.109 -10.836 1 98.44 186 LEU A O 1
ATOM 1510 N N . ARG A 1 187 ? -22.438 8.625 -10.555 1 98 187 ARG A N 1
ATOM 1511 C CA . ARG A 1 187 ? -22.109 8.633 -11.977 1 98 187 ARG A CA 1
ATOM 1512 C C . ARG A 1 187 ? -23.266 8.086 -12.812 1 98 187 ARG A C 1
ATOM 1514 O O . ARG A 1 187 ? -23.578 8.641 -13.867 1 98 187 ARG A O 1
ATOM 1521 N N . ASP A 1 188 ? -23.859 7 -12.367 1 97.25 188 ASP A N 1
ATOM 1522 C CA . ASP A 1 188 ? -25.016 6.445 -13.062 1 97.25 188 ASP A CA 1
ATOM 1523 C C . ASP A 1 188 ? -26.156 7.465 -13.133 1 97.25 188 ASP A C 1
ATOM 1525 O O . ASP A 1 188 ? -26.828 7.582 -14.164 1 97.25 188 ASP A O 1
ATOM 1529 N N . LEU A 1 189 ? -26.359 8.117 -12.016 1 97.25 189 LEU A N 1
ATOM 1530 C CA . LEU A 1 189 ? -27.422 9.125 -11.953 1 97.25 189 LEU A CA 1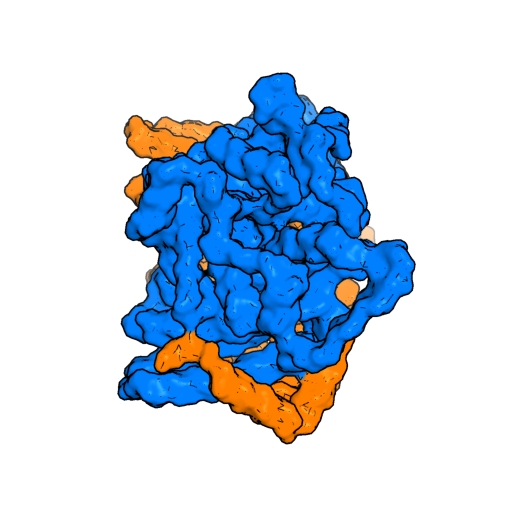
ATOM 1531 C C . LEU A 1 189 ? -27.172 10.234 -12.969 1 97.25 189 LEU A C 1
ATOM 1533 O O . LEU A 1 189 ? -28.078 10.633 -13.695 1 97.25 189 LEU A O 1
ATOM 1537 N N . VAL A 1 190 ? -25.984 10.734 -13.047 1 96.25 190 VAL A N 1
ATOM 1538 C CA . VAL A 1 190 ? -25.625 11.82 -13.953 1 96.25 190 VAL A CA 1
ATOM 1539 C C . VAL A 1 190 ? -25.688 11.336 -15.398 1 96.25 190 VAL A C 1
ATOM 1541 O O . VAL A 1 190 ? -26.203 12.031 -16.281 1 96.25 190 VAL A O 1
ATOM 1544 N N . THR A 1 191 ? -25.172 10.188 -15.664 1 93.94 191 THR A N 1
ATOM 1545 C CA . THR A 1 191 ? -25.125 9.656 -17.016 1 93.94 191 THR A CA 1
ATOM 1546 C C . THR A 1 191 ? -26.531 9.312 -17.516 1 93.94 191 THR A C 1
ATOM 1548 O O . THR A 1 191 ? -26.781 9.297 -18.719 1 93.94 191 THR A O 1
ATOM 1551 N N . SER A 1 192 ? -27.422 9.062 -16.625 1 95.06 192 SER A N 1
ATOM 1552 C CA . SER A 1 192 ? -28.812 8.758 -16.984 1 95.06 192 SER A CA 1
ATOM 1553 C C . SER A 1 192 ? -29.609 10.031 -17.203 1 95.06 192 SER A C 1
ATOM 1555 O O . SER A 1 192 ? -30.812 9.977 -17.453 1 95.06 192 SER A O 1
ATOM 1557 N N . GLY A 1 193 ? -29.031 11.203 -17.062 1 94.38 193 GLY A N 1
ATOM 1558 C CA . GLY A 1 193 ? -29.672 12.453 -17.453 1 94.38 193 GLY A CA 1
ATOM 1559 C C . GLY A 1 193 ? -30.156 13.273 -16.281 1 94.38 193 GLY A C 1
ATOM 1560 O O . GLY A 1 193 ? -30.844 14.289 -16.469 1 94.38 193 GLY A O 1
ATOM 1561 N N . ALA A 1 194 ? -29.797 12.828 -15.047 1 94.25 194 ALA A N 1
ATOM 1562 C CA . ALA A 1 194 ? -30.203 13.617 -13.883 1 94.25 194 ALA A CA 1
ATOM 1563 C C . ALA A 1 194 ? -29.531 14.992 -13.906 1 94.25 194 ALA A C 1
ATOM 1565 O O . ALA A 1 194 ? -28.391 15.125 -14.328 1 94.25 194 ALA A O 1
ATOM 1566 N N . ASP A 1 195 ? -30.312 16.016 -13.453 1 94.25 195 ASP A N 1
ATOM 1567 C CA . ASP A 1 195 ? -29.719 17.344 -13.398 1 94.25 195 ASP A CA 1
ATOM 1568 C C . ASP A 1 195 ? -28.938 17.562 -12.102 1 94.25 195 ASP A C 1
ATOM 1570 O O . ASP A 1 195 ? -28.859 16.656 -11.273 1 94.25 195 ASP A O 1
ATOM 1574 N N . ALA A 1 196 ? -28.375 18.719 -11.969 1 93.75 196 ALA A N 1
ATOM 1575 C CA . ALA A 1 196 ? -27.5 19.047 -10.844 1 93.75 196 ALA A CA 1
ATOM 1576 C C . ALA A 1 196 ? -28.25 19 -9.523 1 93.75 196 ALA A C 1
ATOM 1578 O O . ALA A 1 196 ? -27.703 18.609 -8.492 1 93.75 196 ALA A O 1
ATOM 1579 N N . ALA A 1 197 ? -29.469 19.406 -9.531 1 95.69 197 ALA A N 1
ATOM 1580 C CA . ALA A 1 197 ? -30.281 19.422 -8.32 1 95.69 197 ALA A CA 1
ATOM 1581 C C . ALA A 1 197 ? -30.547 18.016 -7.812 1 95.69 197 ALA A C 1
ATOM 1583 O O . ALA A 1 197 ? -30.469 17.75 -6.613 1 95.69 197 ALA A O 1
ATOM 1584 N N . ALA A 1 198 ? -30.891 17.156 -8.75 1 96.62 198 ALA A N 1
ATOM 1585 C CA . ALA A 1 198 ? -31.125 15.766 -8.398 1 96.62 198 ALA A CA 1
ATOM 1586 C C . ALA A 1 198 ? -29.844 15.109 -7.879 1 96.62 198 ALA A C 1
ATOM 1588 O O . ALA A 1 198 ? -29.891 14.32 -6.93 1 96.62 198 ALA A O 1
ATOM 1589 N N . ALA A 1 199 ? -28.766 15.383 -8.516 1 96.31 199 ALA A N 1
ATOM 1590 C CA . ALA A 1 199 ? -27.469 14.859 -8.07 1 96.31 199 ALA A CA 1
ATOM 1591 C C . ALA A 1 199 ? -27.125 15.359 -6.668 1 96.31 199 ALA A C 1
ATOM 1593 O O . ALA A 1 199 ? -26.625 14.609 -5.836 1 96.31 199 ALA A O 1
ATOM 1594 N N . GLN A 1 200 ? -27.375 16.594 -6.43 1 96.06 200 GLN A N 1
ATOM 1595 C CA . GLN A 1 200 ? -27.125 17.188 -5.125 1 96.06 200 GLN A CA 1
ATOM 1596 C C . GLN A 1 200 ? -27.969 16.547 -4.039 1 96.06 200 GLN A C 1
ATOM 1598 O O . GLN A 1 200 ? -27.484 16.266 -2.943 1 96.06 200 GLN A O 1
ATOM 1603 N N . GLU A 1 201 ? -29.203 16.344 -4.359 1 96.88 201 GLU A N 1
ATOM 1604 C CA . GLU A 1 201 ? -30.094 15.695 -3.408 1 96.88 201 GLU A CA 1
ATOM 1605 C C . GLU A 1 201 ? -29.625 14.289 -3.059 1 96.88 201 GLU A C 1
ATOM 1607 O O . GLU A 1 201 ? -29.609 13.906 -1.887 1 96.88 201 GLU A O 1
ATOM 1612 N N . LYS A 1 202 ? -29.281 13.562 -4.055 1 98 202 LYS A N 1
ATOM 1613 C CA . LYS A 1 202 ? -28.781 12.211 -3.816 1 98 202 LYS A CA 1
ATOM 1614 C C . LYS A 1 202 ? -27.484 12.242 -3.012 1 98 202 LYS A C 1
ATOM 1616 O O . LYS A 1 202 ? -27.281 11.422 -2.109 1 98 202 LYS A O 1
ATOM 1621 N N . LYS A 1 203 ? -26.578 13.141 -3.361 1 98.19 203 LYS A N 1
ATOM 1622 C CA . LYS A 1 203 ? -25.328 13.273 -2.627 1 98.19 203 LYS A CA 1
ATOM 1623 C C . LYS A 1 203 ? -25.578 13.539 -1.146 1 98.19 203 LYS A C 1
ATOM 1625 O O . LYS A 1 203 ? -24.891 12.984 -0.283 1 98.19 203 LYS A O 1
ATOM 1630 N N . GLU A 1 204 ? -26.516 14.352 -0.812 1 97.81 204 GLU A N 1
ATOM 1631 C CA . GLU A 1 204 ? -26.844 14.664 0.575 1 97.81 204 GLU A CA 1
ATOM 1632 C C . GLU A 1 204 ? -27.328 13.43 1.322 1 97.81 204 GLU A C 1
ATOM 1634 O O . GLU A 1 204 ? -27 13.234 2.496 1 97.81 204 GLU A O 1
ATOM 1639 N N . GLU A 1 205 ? -28.109 12.625 0.612 1 97.94 205 GLU A N 1
ATOM 1640 C CA . GLU A 1 205 ? -28.562 11.359 1.196 1 97.94 205 GLU A CA 1
ATOM 1641 C C . GLU A 1 205 ? -27.375 10.453 1.515 1 97.94 205 GLU A C 1
ATOM 1643 O O . GLU A 1 205 ? -27.312 9.852 2.59 1 97.94 205 GLU A O 1
ATOM 1648 N N . LEU A 1 206 ? -26.516 10.367 0.585 1 98.5 206 LEU A N 1
ATOM 1649 C CA . LEU A 1 206 ? -25.328 9.531 0.765 1 98.5 206 LEU A CA 1
ATOM 1650 C C . LEU A 1 206 ? -24.453 10.07 1.891 1 98.5 206 LEU A C 1
ATOM 1652 O O . LEU A 1 206 ? -23.875 9.297 2.662 1 98.5 206 LEU A O 1
ATOM 1656 N N . LEU A 1 207 ? -24.359 11.391 2.006 1 98.62 207 LEU A N 1
ATOM 1657 C CA . LEU A 1 207 ? -23.547 12.016 3.047 1 98.62 207 LEU A CA 1
ATOM 1658 C C . LEU A 1 207 ? -24.125 11.75 4.43 1 98.62 207 LEU A C 1
ATOM 1660 O O . LEU A 1 207 ? -23.391 11.617 5.406 1 98.62 207 LEU A O 1
ATOM 1664 N N . GLN A 1 208 ? -25.469 11.656 4.555 1 98.38 208 GLN A N 1
ATOM 1665 C CA . GLN A 1 208 ? -26.078 11.258 5.816 1 98.38 208 GLN A CA 1
ATOM 1666 C C . GLN A 1 208 ? -25.609 9.867 6.242 1 98.38 208 GLN A C 1
ATOM 1668 O O . GLN A 1 208 ? -25.297 9.641 7.41 1 98.38 208 GLN A O 1
ATOM 1673 N N . GLU A 1 209 ? -25.578 8.969 5.277 1 98.44 209 GLU A N 1
ATOM 1674 C CA . GLU A 1 209 ? -25.141 7.609 5.555 1 98.44 209 GLU A CA 1
ATOM 1675 C C . GLU A 1 209 ? -23.672 7.59 5.996 1 98.44 209 GLU A C 1
ATOM 1677 O O . GLU A 1 209 ? -23.328 6.898 6.953 1 98.44 209 GLU A O 1
ATOM 1682 N N . ILE A 1 210 ? -22.844 8.344 5.324 1 98.75 210 ILE A N 1
ATOM 1683 C CA . ILE A 1 210 ? -21.422 8.438 5.645 1 98.75 210 ILE A CA 1
ATOM 1684 C C . ILE A 1 210 ? -21.25 9.023 7.043 1 98.75 210 ILE A C 1
ATOM 1686 O O . ILE A 1 210 ? -20.453 8.516 7.84 1 98.75 210 ILE A O 1
ATOM 1690 N N . PHE A 1 211 ? -21.984 10.07 7.316 1 98.69 211 PHE A N 1
ATOM 1691 C CA . PHE A 1 211 ? -21.938 10.711 8.625 1 98.69 211 PHE A CA 1
ATOM 1692 C C . PHE A 1 211 ? -22.312 9.727 9.727 1 98.69 211 PHE A C 1
ATOM 1694 O O . PHE A 1 211 ? -21.656 9.664 10.766 1 98.69 211 PHE A O 1
ATOM 1701 N N . ASN A 1 212 ? -23.406 8.945 9.492 1 98.69 212 ASN A N 1
ATOM 1702 C CA . ASN A 1 212 ? -23.828 7.934 10.461 1 98.69 212 ASN A CA 1
ATOM 1703 C C . ASN A 1 212 ? -22.734 6.895 10.695 1 98.69 212 ASN A C 1
ATOM 1705 O O . ASN A 1 212 ? -22.469 6.523 11.836 1 98.69 212 ASN A O 1
ATOM 1709 N N . PHE A 1 213 ? -22.141 6.422 9.641 1 98.56 213 PHE A N 1
ATOM 1710 C CA . PHE A 1 213 ? -21.062 5.441 9.727 1 98.56 213 PHE A CA 1
ATOM 1711 C C . PHE A 1 213 ? -19.922 5.965 10.578 1 98.56 213 PHE A C 1
ATOM 1713 O O . PHE A 1 213 ? -19.422 5.262 11.461 1 98.56 213 PHE A O 1
ATOM 1720 N N . LEU A 1 214 ? -19.453 7.211 10.312 1 98.69 214 LEU A N 1
ATOM 1721 C CA . LEU A 1 214 ? -18.359 7.832 11.062 1 98.69 214 LEU A CA 1
ATOM 1722 C C . LEU A 1 214 ? -18.75 8 12.531 1 98.69 214 LEU A C 1
ATOM 1724 O O . LEU A 1 214 ? -17.938 7.727 13.422 1 98.69 214 LEU A O 1
ATOM 1728 N N . ALA A 1 215 ? -19.953 8.438 12.766 1 98.31 215 ALA A N 1
ATOM 1729 C CA . ALA A 1 215 ? -20.406 8.664 14.133 1 98.31 215 ALA A CA 1
ATOM 1730 C C . ALA A 1 215 ? -20.453 7.363 14.922 1 98.31 215 ALA A C 1
ATOM 1732 O O . ALA A 1 215 ? -20.109 7.336 16.109 1 98.31 215 ALA A O 1
ATOM 1733 N N . MET A 1 216 ? -20.891 6.312 14.297 1 98 216 MET A N 1
ATOM 1734 C CA . MET A 1 216 ? -20.953 5.027 14.984 1 98 216 MET A CA 1
ATOM 1735 C C . MET A 1 216 ? -19.562 4.488 15.273 1 98 216 MET A C 1
ATOM 1737 O O . MET A 1 216 ? -19.359 3.783 16.266 1 98 216 MET A O 1
ATOM 1741 N N . THR A 1 217 ? -18.578 4.816 14.461 1 97.56 217 THR A N 1
ATOM 1742 C CA . THR A 1 217 ? -17.234 4.266 14.578 1 97.56 217 THR A CA 1
ATOM 1743 C C . THR A 1 217 ? -16.375 5.148 15.469 1 97.56 217 THR A C 1
ATOM 1745 O O . THR A 1 217 ? -15.523 4.648 16.219 1 97.56 217 THR A O 1
ATOM 1748 N N . LEU A 1 218 ? -16.625 6.484 15.43 1 97.75 218 LEU A N 1
ATOM 1749 C CA . LEU A 1 218 ? -15.727 7.426 16.094 1 97.75 218 LEU A CA 1
ATOM 1750 C C . LEU A 1 218 ? -16.453 8.156 17.234 1 97.75 218 LEU A C 1
ATOM 1752 O O . LEU A 1 218 ? -15.805 8.758 18.094 1 97.75 218 LEU A O 1
ATOM 1756 N N . GLY A 1 219 ? -17.719 8.086 17.266 1 96.38 219 GLY A N 1
ATOM 1757 C CA . GLY A 1 219 ? -18.516 8.922 18.156 1 96.38 219 GLY A CA 1
ATOM 1758 C C . GLY A 1 219 ? -18.828 10.289 17.562 1 96.38 219 GLY A C 1
ATOM 1759 O O . GLY A 1 219 ? -18.078 10.789 16.719 1 96.38 219 GLY A O 1
ATOM 1760 N N . LEU A 1 220 ? -19.891 10.906 18.062 1 96.75 220 LEU A N 1
ATOM 1761 C CA . LEU A 1 220 ? -20.219 12.258 17.609 1 96.75 220 LEU A CA 1
ATOM 1762 C C . LEU A 1 220 ? -19.266 13.273 18.203 1 96.75 220 LEU A C 1
ATOM 1764 O O . LEU A 1 220 ? -18.984 13.25 19.406 1 96.75 220 LEU A O 1
ATOM 1768 N N . PRO A 1 221 ? -18.719 14.156 17.375 1 97.69 221 PRO A N 1
ATOM 1769 C CA . PRO A 1 221 ? -17.891 15.227 17.922 1 97.69 221 PRO A CA 1
ATOM 1770 C C . PRO A 1 221 ? -18.672 16.172 18.844 1 97.69 221 PRO A C 1
ATOM 1772 O O . PRO A 1 221 ? -19.844 16.469 18.562 1 97.69 221 PRO A O 1
ATOM 1775 N N . PRO A 1 222 ? -18 16.656 19.844 1 97.62 222 PRO A N 1
ATOM 1776 C CA . PRO A 1 222 ? -18.688 17.594 20.734 1 97.62 222 PRO A CA 1
ATOM 1777 C C . PRO A 1 222 ? -18.984 18.938 20.094 1 97.62 222 PRO A C 1
ATOM 1779 O O . PRO A 1 222 ? -18.125 19.469 19.375 1 97.62 222 PRO A O 1
ATOM 1782 N N . ARG A 1 223 ? -20.203 19.516 20.375 1 95.88 223 ARG A N 1
ATOM 1783 C CA . ARG A 1 223 ? -20.594 20.828 19.875 1 95.88 223 ARG A CA 1
ATOM 1784 C C . ARG A 1 223 ? -20.375 21.891 20.938 1 95.88 223 ARG A C 1
ATOM 1786 O O . ARG A 1 223 ? -20.125 23.062 20.625 1 95.88 223 ARG A O 1
ATOM 1793 N N . THR A 1 224 ? -20.453 21.391 22.156 1 97.56 224 THR A N 1
ATOM 1794 C CA . THR A 1 224 ? -20.156 22.188 23.328 1 97.56 224 THR A CA 1
ATOM 1795 C C . THR A 1 224 ? -19.516 21.328 24.422 1 97.56 224 THR A C 1
ATOM 1797 O O . THR A 1 224 ? -19.75 20.125 24.484 1 97.56 224 THR A O 1
ATOM 1800 N N . PHE A 1 225 ? -18.656 21.969 25.234 1 97.94 225 PHE A N 1
ATOM 1801 C CA . PHE A 1 225 ? -18 21.219 26.312 1 97.94 225 PHE A CA 1
ATOM 1802 C C . PHE A 1 225 ? -17.453 22.172 27.375 1 97.94 225 PHE A C 1
ATOM 1804 O O . PHE A 1 225 ? -17.438 23.391 27.172 1 97.94 225 PHE A O 1
ATOM 1811 N N . ASP A 1 226 ? -17.172 21.594 28.469 1 97 226 ASP A N 1
ATOM 1812 C CA . ASP A 1 226 ? -16.484 22.312 29.547 1 97 226 ASP A CA 1
ATOM 1813 C C . ASP A 1 226 ? -14.992 21.984 29.547 1 97 226 ASP A C 1
ATOM 1815 O O . ASP A 1 226 ? -14.578 20.922 29.109 1 97 226 ASP A O 1
ATOM 1819 N N . PHE A 1 227 ? -14.188 23 29.922 1 95.25 227 PHE A N 1
ATOM 1820 C CA . PHE A 1 227 ? -12.742 22.828 30.016 1 95.25 227 PHE A CA 1
ATOM 1821 C C . PHE A 1 227 ? -12.227 23.344 31.344 1 95.25 227 PHE A C 1
ATOM 1823 O O . PHE A 1 227 ? -12.531 24.469 31.75 1 95.25 227 PHE A O 1
ATOM 1830 N N . ALA A 1 228 ? -11.578 22.422 32.062 1 93.75 228 ALA A N 1
ATOM 1831 C CA . ALA A 1 228 ? -10.992 22.797 33.344 1 93.75 228 ALA A CA 1
ATOM 1832 C C . ALA A 1 228 ? -9.57 22.25 33.469 1 93.75 228 ALA A C 1
ATOM 1834 O O . ALA A 1 228 ? -9.25 21.188 32.938 1 93.75 228 ALA A O 1
ATOM 1835 N N . TYR A 1 229 ? -8.711 23.031 34.062 1 91.25 229 TYR A N 1
ATOM 1836 C CA . TYR A 1 229 ? -7.336 22.609 34.281 1 91.25 229 TYR A CA 1
ATOM 1837 C C . TYR A 1 229 ? -6.758 23.297 35.531 1 91.25 229 TYR A C 1
ATOM 1839 O O . TYR A 1 229 ? -7.348 24.25 36.031 1 91.25 229 TYR A O 1
ATOM 1847 N N . ARG A 1 230 ? -5.75 22.719 36.062 1 91.19 230 ARG A N 1
ATOM 1848 C CA . ARG A 1 230 ? -4.926 23.344 37.094 1 91.19 230 ARG A CA 1
ATOM 1849 C C . ARG A 1 230 ? -3.572 23.766 36.531 1 91.19 230 ARG A C 1
ATOM 1851 O O . ARG A 1 230 ? -2.936 23 35.781 1 91.19 230 ARG A O 1
ATOM 1858 N N . ASP A 1 231 ? -3.209 24.922 36.844 1 89.44 231 ASP A N 1
ATOM 1859 C CA . ASP A 1 231 ? -1.915 25.391 36.344 1 89.44 231 ASP A CA 1
ATOM 1860 C C . ASP A 1 231 ? -0.782 24.906 37.25 1 89.44 231 ASP A C 1
ATOM 1862 O O . ASP A 1 231 ? -1.018 24.172 38.219 1 89.44 231 ASP A O 1
ATOM 1866 N N . LYS A 1 232 ? 0.426 25.203 36.844 1 86.56 232 LYS A N 1
ATOM 1867 C CA . LYS A 1 232 ? 1.607 24.734 37.562 1 86.56 232 LYS A CA 1
ATOM 1868 C C . LYS A 1 232 ? 1.594 25.203 39.031 1 86.56 232 LYS A C 1
ATOM 1870 O O . LYS A 1 232 ? 2.209 24.562 39.875 1 86.56 232 LYS A O 1
ATOM 1875 N N . ASP A 1 233 ? 0.902 26.312 39.375 1 89.81 233 ASP A N 1
ATOM 1876 C CA . ASP A 1 233 ? 0.771 26.844 40.75 1 89.81 233 ASP A CA 1
ATOM 1877 C C . ASP A 1 233 ? -0.46 26.25 41.438 1 89.81 233 ASP A C 1
ATOM 1879 O O . ASP A 1 233 ? -0.869 26.734 42.5 1 89.81 233 ASP A O 1
ATOM 1883 N N . ASN A 1 234 ? -1.088 25.406 40.781 1 91.56 234 ASN A N 1
ATOM 1884 C CA . ASN A 1 234 ? -2.215 24.641 41.312 1 91.56 234 ASN A CA 1
ATOM 1885 C C . ASN A 1 234 ? -3.486 25.484 41.344 1 91.56 234 ASN A C 1
ATOM 1887 O O . ASN A 1 234 ? -4.383 25.219 42.156 1 91.56 234 ASN A O 1
ATOM 1891 N N . ASN A 1 235 ? -3.51 26.531 40.625 1 93.44 235 ASN A N 1
ATOM 1892 C CA . ASN A 1 235 ? -4.746 27.297 40.469 1 93.44 235 ASN A CA 1
ATOM 1893 C C . ASN A 1 235 ? -5.727 26.609 39.531 1 93.44 235 ASN A C 1
ATOM 1895 O O . ASN A 1 235 ? -5.332 26.125 38.469 1 93.44 235 ASN A O 1
ATOM 1899 N N . PHE A 1 236 ? -6.953 26.656 40.031 1 93.56 236 PHE A N 1
ATOM 1900 C CA . PHE A 1 236 ? -8 26.016 39.25 1 93.56 236 PHE A CA 1
ATOM 1901 C C . PHE A 1 236 ? -8.594 27 38.219 1 93.56 236 PHE A C 1
ATOM 1903 O O . PHE A 1 236 ? -8.945 28.125 38.594 1 93.56 236 PHE A O 1
ATOM 1910 N N . HIS A 1 237 ? -8.633 26.641 37 1 93.12 237 HIS A N 1
ATOM 1911 C CA . HIS A 1 237 ? -9.281 27.375 35.938 1 93.12 237 HIS A CA 1
ATOM 1912 C C . HIS A 1 237 ? -10.375 26.547 35.25 1 93.12 237 HIS A C 1
ATOM 1914 O O . HIS A 1 237 ? -10.195 25.344 35.031 1 93.12 237 HIS A O 1
ATOM 1920 N N . GLY A 1 238 ? -11.508 27.109 35.094 1 92.75 238 GLY A N 1
ATOM 1921 C CA . GLY A 1 238 ? -12.594 26.391 34.469 1 92.75 238 GLY A CA 1
ATOM 1922 C C . GLY A 1 238 ? -13.508 27.281 33.656 1 92.75 238 GLY A C 1
ATOM 1923 O O . GLY A 1 238 ? -13.766 28.422 34.031 1 92.75 238 GLY A O 1
ATOM 1924 N N . GLU A 1 239 ? -13.922 26.781 32.594 1 94.38 239 GLU A N 1
ATOM 1925 C CA . GLU A 1 239 ? -14.867 27.469 31.703 1 94.38 239 GLU A CA 1
ATOM 1926 C C . GLU A 1 239 ? -15.906 26.5 31.156 1 94.38 239 GLU A C 1
ATOM 1928 O O . GLU A 1 239 ? -15.57 25.375 30.766 1 94.38 239 GLU A O 1
ATOM 1933 N N . SER A 1 240 ? -17.156 26.969 31.156 1 95.75 240 SER A N 1
ATOM 1934 C CA . SER A 1 240 ? -18.234 26.109 30.703 1 95.75 240 SER A CA 1
ATOM 1935 C C . SER A 1 240 ? -18.828 26.594 29.391 1 95.75 240 SER A C 1
ATOM 1937 O O . SER A 1 240 ? -18.766 27.797 29.078 1 95.75 240 SER A O 1
ATOM 1939 N N . GLY A 1 241 ? -19.344 25.609 28.656 1 96.62 241 GLY A N 1
ATOM 1940 C CA . GLY A 1 241 ? -20.125 25.922 27.469 1 96.62 241 GLY A CA 1
ATOM 1941 C C . GLY A 1 241 ? -19.281 26.391 26.297 1 96.62 241 GLY A C 1
ATOM 1942 O O . GLY A 1 241 ? -19.719 27.219 25.5 1 96.62 241 GLY A O 1
ATOM 1943 N N . LEU A 1 242 ? -18.109 25.859 26.203 1 97.5 242 LEU A N 1
ATOM 1944 C CA . LEU A 1 242 ? -17.219 26.219 25.094 1 97.5 242 LEU A CA 1
ATOM 1945 C C . LEU A 1 242 ? -17.578 25.453 23.828 1 97.5 242 LEU A C 1
ATOM 1947 O O . LEU A 1 242 ? -17.953 24.281 23.891 1 97.5 242 LEU A O 1
ATOM 1951 N N . THR A 1 243 ? -17.531 26.188 22.703 1 98.19 243 THR A N 1
ATOM 1952 C CA . THR A 1 243 ? -17.531 25.5 21.406 1 98.19 243 THR A CA 1
ATOM 1953 C C . THR A 1 243 ? -16.109 25.219 20.953 1 98.19 243 THR A C 1
ATOM 1955 O O . THR A 1 243 ? -15.164 25.859 21.422 1 98.19 243 THR A O 1
ATOM 1958 N N . PRO A 1 244 ? -15.961 24.266 20.047 1 98.25 244 PRO A N 1
ATOM 1959 C CA . PRO A 1 244 ? -14.617 24 19.516 1 98.25 244 PRO A CA 1
ATOM 1960 C C . PRO A 1 244 ? -13.953 25.234 18.922 1 98.25 244 PRO A C 1
ATOM 1962 O O . PRO A 1 244 ? -12.75 25.438 19.094 1 98.25 244 PRO A O 1
ATOM 1965 N N . GLN A 1 245 ? -14.727 26.078 18.25 1 97.38 245 GLN A N 1
ATOM 1966 C CA . GLN A 1 245 ? -14.203 27.312 17.641 1 97.38 245 GLN A CA 1
ATOM 1967 C C . GLN A 1 245 ? -13.805 28.312 18.719 1 97.38 245 GLN A C 1
ATOM 1969 O O . GLN A 1 245 ? -12.773 28.984 18.594 1 97.38 245 GLN A O 1
ATOM 1974 N N . ALA A 1 246 ? -14.672 28.406 19.734 1 97.5 246 ALA A N 1
ATOM 1975 C CA . ALA A 1 246 ? -14.359 29.328 20.828 1 97.5 246 ALA A CA 1
ATOM 1976 C C . ALA A 1 246 ? -13.102 28.891 21.562 1 97.5 246 ALA A C 1
ATOM 1978 O O . ALA A 1 246 ? -12.281 29.719 21.953 1 97.5 246 ALA A O 1
ATOM 1979 N N . PHE A 1 247 ? -13.008 27.625 21.797 1 97.31 247 PHE A N 1
ATOM 1980 C CA . PHE A 1 247 ? -11.82 27.078 22.453 1 97.31 247 PHE A CA 1
ATOM 1981 C C . PHE A 1 247 ? -10.578 27.359 21.609 1 97.31 247 PHE A C 1
ATOM 1983 O O . PHE A 1 247 ? -9.547 27.781 22.156 1 97.31 247 PHE A O 1
ATOM 1990 N N . TYR A 1 248 ? -10.648 27.156 20.297 1 97 248 TYR A N 1
ATOM 1991 C CA . TYR A 1 248 ? -9.523 27.438 19.406 1 97 248 TYR A CA 1
ATOM 1992 C C . TYR A 1 248 ? -9.102 28.891 19.5 1 97 248 TYR A C 1
ATOM 1994 O O . TYR A 1 248 ? -7.914 29.188 19.656 1 97 248 TYR A O 1
ATOM 2002 N N . LYS A 1 249 ? -10.039 29.828 19.406 1 95.44 249 LYS A N 1
ATOM 2003 C CA . LYS A 1 249 ? -9.766 31.266 19.391 1 95.44 249 LYS A CA 1
ATOM 2004 C C . LYS A 1 249 ? -9.141 31.703 20.719 1 95.44 249 LYS A C 1
ATOM 2006 O O . LYS A 1 249 ? -8.219 32.531 20.734 1 95.44 249 LYS A O 1
ATOM 2011 N N . LYS A 1 250 ? -9.602 31.141 21.781 1 94.12 250 LYS A N 1
ATOM 2012 C CA . LYS A 1 250 ? -9.172 31.609 23.094 1 94.12 250 LYS A CA 1
ATOM 2013 C C . LYS A 1 250 ? -7.859 30.938 23.5 1 94.12 250 LYS A C 1
ATOM 2015 O O . LYS A 1 250 ? -6.949 31.609 24 1 94.12 250 LYS A O 1
ATOM 2020 N N . TYR A 1 251 ? -7.758 29.656 23.297 1 92.81 251 TYR A N 1
ATOM 2021 C CA . TYR A 1 251 ? -6.672 28.906 23.938 1 92.81 251 TYR A CA 1
ATOM 2022 C C . TYR A 1 251 ? -5.543 28.656 22.938 1 92.81 251 TYR A C 1
ATOM 2024 O O . TYR A 1 251 ? -4.379 28.547 23.328 1 92.81 251 TYR A O 1
ATOM 2032 N N . VAL A 1 252 ? -5.82 28.453 21.719 1 92.94 252 VAL A N 1
ATOM 2033 C CA . VAL A 1 252 ? -4.781 28.25 20.719 1 92.94 252 VAL A CA 1
ATOM 2034 C C . VAL A 1 252 ? -4.324 29.609 20.172 1 92.94 252 VAL A C 1
ATOM 2036 O O . VAL A 1 252 ? -3.15 29.969 20.297 1 92.94 252 VAL A O 1
ATOM 2039 N N . ASP A 1 253 ? -5.215 30.422 19.656 1 91.62 253 ASP A N 1
ATOM 2040 C CA . ASP A 1 253 ? -5.031 31.812 19.25 1 91.62 253 ASP A CA 1
ATOM 2041 C C . ASP A 1 253 ? -3.871 31.953 18.266 1 91.62 253 ASP A C 1
ATOM 2043 O O . ASP A 1 253 ? -2.973 32.781 18.469 1 91.62 253 ASP A O 1
ATOM 2047 N N . ILE A 1 254 ? -3.738 31.062 17.359 1 91.38 254 ILE A N 1
ATOM 2048 C CA . ILE A 1 254 ? -2.764 31.125 16.266 1 91.38 254 ILE A CA 1
ATOM 2049 C C . ILE A 1 254 ? -3.461 31.531 14.977 1 91.38 254 ILE A C 1
ATOM 2051 O O . ILE A 1 254 ? -4.469 30.922 14.586 1 91.38 254 ILE A O 1
ATOM 2055 N N . LYS A 1 255 ? -2.959 32.594 14.414 1 93.06 255 LYS A N 1
ATOM 2056 C CA . LYS A 1 255 ? -3.467 33 13.109 1 93.06 255 LYS A CA 1
ATOM 2057 C C . LYS A 1 255 ? -2.859 32.156 12 1 93.06 255 LYS A C 1
ATOM 2059 O O . LYS A 1 255 ? -1.847 32.531 11.398 1 93.06 255 LYS A O 1
ATOM 2064 N N . LEU A 1 256 ? -3.568 31.141 11.578 1 94.19 256 LEU A N 1
ATOM 2065 C CA . LEU A 1 256 ? -3.045 30.109 10.688 1 94.19 256 LEU A CA 1
ATOM 2066 C C . LEU A 1 256 ? -2.807 30.688 9.289 1 94.19 256 LEU A C 1
ATOM 2068 O O . LEU A 1 256 ? -1.976 30.172 8.539 1 94.19 256 LEU A O 1
ATOM 2072 N N . ASP A 1 257 ? -3.469 31.766 8.945 1 92.31 257 ASP A N 1
ATOM 2073 C CA . ASP A 1 257 ? -3.297 32.406 7.645 1 92.31 257 ASP A CA 1
ATOM 2074 C C . ASP A 1 257 ? -1.902 33.031 7.516 1 92.31 257 ASP A C 1
ATOM 2076 O O . ASP A 1 257 ? -1.468 33.375 6.414 1 92.31 257 ASP A O 1
ATOM 2080 N N . ASP A 1 258 ? -1.255 33.188 8.586 1 95.19 258 ASP A N 1
ATOM 2081 C CA . ASP A 1 258 ? 0.089 33.75 8.578 1 95.19 258 ASP A CA 1
ATOM 2082 C C . ASP A 1 258 ? 1.132 32.688 8.227 1 95.19 258 ASP A C 1
ATOM 2084 O O . ASP A 1 258 ? 2.295 33.031 7.98 1 95.19 258 ASP A O 1
ATOM 2088 N N . TYR A 1 259 ? 0.75 31.5 8.148 1 97.12 259 TYR A N 1
ATOM 2089 C CA . TYR A 1 259 ? 1.702 30.422 7.895 1 97.12 259 TYR A CA 1
ATOM 2090 C C . TYR A 1 259 ? 1.658 29.984 6.438 1 97.12 259 TYR A C 1
ATOM 2092 O O . TYR A 1 259 ? 0.588 29.938 5.828 1 97.12 259 TYR A O 1
ATOM 2100 N N . VAL A 1 260 ? 2.832 29.719 5.93 1 97.25 260 VAL A N 1
ATOM 2101 C CA . VAL A 1 260 ? 2.926 29.312 4.531 1 97.25 260 VAL A CA 1
ATOM 2102 C C . VAL A 1 260 ? 3.742 28.016 4.43 1 97.25 260 VAL A C 1
ATOM 2104 O O . VAL A 1 260 ? 4.629 27.766 5.25 1 97.25 260 VAL A O 1
ATOM 2107 N N . SER A 1 261 ? 3.43 27.234 3.4 1 98.06 261 SER A N 1
ATOM 2108 C CA . SER A 1 261 ? 4.168 26.016 3.104 1 98.06 261 SER A CA 1
ATOM 2109 C C . SER A 1 261 ? 5.348 26.281 2.176 1 98.06 261 SER A C 1
ATOM 2111 O O . SER A 1 261 ? 5.164 26.797 1.07 1 98.06 261 SER A O 1
ATOM 2113 N N . ILE A 1 262 ? 6.512 25.938 2.668 1 98.81 262 ILE A N 1
ATOM 2114 C CA . ILE A 1 262 ? 7.746 26.016 1.895 1 98.81 262 ILE A CA 1
ATOM 2115 C C . ILE A 1 262 ? 8.203 24.609 1.501 1 98.81 262 ILE A C 1
ATOM 2117 O O . ILE A 1 262 ? 8.297 23.719 2.352 1 98.81 262 ILE A O 1
ATOM 2121 N N . ILE A 1 263 ? 8.461 24.422 0.193 1 98.75 263 ILE A N 1
ATOM 2122 C CA . ILE A 1 263 ? 8.906 23.094 -0.218 1 98.75 263 ILE A CA 1
ATOM 2123 C C . ILE A 1 263 ? 10.297 23.172 -0.843 1 98.75 263 ILE A C 1
ATOM 2125 O O . ILE A 1 263 ? 10.758 24.266 -1.183 1 98.75 263 ILE A O 1
ATOM 2129 N N . ASN A 1 264 ? 11 22.078 -0.862 1 98.81 264 ASN A N 1
ATOM 2130 C CA . ASN A 1 264 ? 12.188 21.859 -1.673 1 98.81 264 ASN A CA 1
ATOM 2131 C C . ASN A 1 264 ? 12.008 20.688 -2.627 1 98.81 264 ASN A C 1
ATOM 2133 O O . ASN A 1 264 ? 12.117 19.531 -2.219 1 98.81 264 ASN A O 1
ATOM 2137 N N . ALA A 1 265 ? 11.664 20.984 -3.789 1 98.44 265 ALA A N 1
ATOM 2138 C CA . ALA A 1 265 ? 11.523 20.047 -4.902 1 98.44 265 ALA A CA 1
ATOM 2139 C C . ALA A 1 265 ? 12.438 20.438 -6.062 1 98.44 265 ALA A C 1
ATOM 2141 O O . ALA A 1 265 ? 12.039 21.219 -6.938 1 98.44 265 ALA A O 1
ATOM 2142 N N . PRO A 1 266 ? 13.609 19.812 -6.133 1 98.5 266 PRO A N 1
ATOM 2143 C CA . PRO A 1 266 ? 14.633 20.297 -7.066 1 98.5 266 PRO A CA 1
ATOM 2144 C C . PRO A 1 266 ? 14.469 19.719 -8.469 1 98.5 266 PRO A C 1
ATOM 2146 O O . PRO A 1 266 ? 15.43 19.672 -9.242 1 98.5 266 PRO A O 1
ATOM 2149 N N . THR A 1 267 ? 13.32 19.266 -8.859 1 98 267 THR A N 1
ATOM 2150 C CA . THR A 1 267 ? 13.078 18.734 -10.195 1 98 267 THR A CA 1
ATOM 2151 C C . THR A 1 267 ? 13 19.859 -11.219 1 98 267 THR A C 1
ATOM 2153 O O . THR A 1 267 ? 12.664 21 -10.875 1 98 267 THR A O 1
ATOM 2156 N N . ALA A 1 268 ? 13.242 19.578 -12.469 1 97.12 268 ALA A N 1
ATOM 2157 C CA . ALA A 1 268 ? 13.367 20.562 -13.539 1 97.12 268 ALA A CA 1
ATOM 2158 C C . ALA A 1 268 ? 12.055 21.312 -13.758 1 97.12 268 ALA A C 1
ATOM 2160 O O . ALA A 1 268 ? 12.055 22.484 -14.109 1 97.12 268 ALA A O 1
ATOM 2161 N N . ASP A 1 269 ? 11 20.719 -13.516 1 97.19 269 ASP A N 1
ATOM 2162 C CA . ASP A 1 269 ? 9.688 21.297 -13.805 1 97.19 269 ASP A CA 1
ATOM 2163 C C . ASP A 1 269 ? 9.25 22.25 -12.688 1 97.19 269 ASP A C 1
ATOM 2165 O O . ASP A 1 269 ? 8.227 22.922 -12.805 1 97.19 269 ASP A O 1
ATOM 2169 N N . LYS A 1 270 ? 10.023 22.422 -11.672 1 98.25 270 LYS A N 1
ATOM 2170 C CA . LYS A 1 270 ? 9.656 23.266 -10.547 1 98.25 270 LYS A CA 1
ATOM 2171 C C . LYS A 1 270 ? 10.797 24.203 -10.164 1 98.25 270 LYS A C 1
ATOM 2173 O O . LYS A 1 270 ? 11.344 24.109 -9.062 1 98.25 270 LYS A O 1
ATOM 2178 N N . PRO A 1 271 ? 11.039 25.156 -10.984 1 98.31 271 PRO A N 1
ATOM 2179 C CA . PRO A 1 271 ? 12.07 26.125 -10.625 1 98.31 271 PRO A CA 1
ATOM 2180 C C . PRO A 1 271 ? 11.82 26.781 -9.266 1 98.31 271 PRO A C 1
ATOM 2182 O O . PRO A 1 271 ? 10.664 27.016 -8.898 1 98.31 271 PRO A O 1
ATOM 2185 N N . TYR A 1 272 ? 12.922 27.141 -8.57 1 98.5 272 TYR A N 1
ATOM 2186 C CA . TYR A 1 272 ? 12.844 27.797 -7.266 1 98.5 272 TYR A CA 1
ATOM 2187 C C . TYR A 1 272 ? 12.281 29.203 -7.395 1 98.5 272 TYR A C 1
ATOM 2189 O O . TYR A 1 272 ? 12.32 29.797 -8.469 1 98.5 272 TYR A O 1
ATOM 2197 N N . GLY A 1 273 ? 11.719 29.656 -6.309 1 98.31 273 GLY A N 1
ATOM 2198 C CA . GLY A 1 273 ? 11.219 31.016 -6.262 1 98.31 273 GLY A CA 1
ATOM 2199 C C . GLY A 1 273 ? 9.859 31.188 -6.922 1 98.31 273 GLY A C 1
ATOM 2200 O O . GLY A 1 273 ? 9.5 32.281 -7.332 1 98.31 273 GLY A O 1
ATOM 2201 N N . LYS A 1 274 ? 9.195 30.141 -7.102 1 98.44 274 LYS A N 1
ATOM 2202 C CA . LYS A 1 274 ? 7.852 30.141 -7.684 1 98.44 274 LYS A CA 1
ATOM 2203 C C . LYS A 1 274 ? 6.867 29.391 -6.793 1 98.44 274 LYS A C 1
ATOM 2205 O O . LYS A 1 274 ? 7.273 28.609 -5.934 1 98.44 274 LYS A O 1
ATOM 2210 N N . SER A 1 275 ? 5.582 29.703 -7.055 1 98.44 275 SER A N 1
ATOM 2211 C CA . SER A 1 275 ? 4.516 29.062 -6.293 1 98.44 275 SER A CA 1
ATOM 2212 C C . SER A 1 275 ? 3.893 27.906 -7.074 1 98.44 275 SER A C 1
ATOM 2214 O O . SER A 1 275 ? 3.809 27.969 -8.305 1 98.44 275 SER A O 1
ATOM 2216 N N . TYR A 1 276 ? 3.512 26.875 -6.332 1 98.69 276 TYR A N 1
ATOM 2217 C CA . TYR A 1 276 ? 2.936 25.688 -6.938 1 98.69 276 TYR A CA 1
ATOM 2218 C C . TYR A 1 276 ? 1.701 25.234 -6.172 1 98.69 276 TYR A C 1
ATOM 2220 O O . TYR A 1 276 ? 1.566 25.5 -4.977 1 98.69 276 TYR A O 1
ATOM 2228 N N . THR A 1 277 ? 0.783 24.594 -6.844 1 98.31 277 THR A N 1
ATOM 2229 C CA . THR A 1 277 ? -0.337 23.844 -6.289 1 98.31 277 THR A CA 1
ATOM 2230 C C . THR A 1 277 ? -0.52 22.531 -7.027 1 98.31 277 THR A C 1
ATOM 2232 O O . THR A 1 277 ? 0.225 22.219 -7.961 1 98.31 277 THR A O 1
ATOM 2235 N N . VAL A 1 278 ? -1.353 21.672 -6.52 1 97.81 278 VAL A N 1
ATOM 2236 C CA . VAL A 1 278 ? -1.55 20.359 -7.125 1 97.81 278 VAL A CA 1
ATOM 2237 C C . VAL A 1 278 ? -3.029 20.156 -7.441 1 97.81 278 VAL A C 1
ATOM 2239 O O . VAL A 1 278 ? -3.893 20.422 -6.602 1 97.81 278 VAL A O 1
ATOM 2242 N N . GLU A 1 279 ? -3.279 19.719 -8.625 1 97 279 GLU A N 1
ATOM 2243 C CA . GLU A 1 279 ? -4.648 19.406 -9.016 1 97 279 GLU A CA 1
ATOM 2244 C C . GLU A 1 279 ? -5.203 18.25 -8.18 1 97 279 GLU A C 1
ATOM 2246 O O . GLU A 1 279 ? -4.488 17.281 -7.895 1 97 279 GLU A O 1
ATOM 2251 N N . MET A 1 280 ? -6.543 18.375 -7.762 1 96.06 280 MET A N 1
ATOM 2252 C CA . MET A 1 280 ? -7.27 17.328 -7.047 1 96.06 280 MET A CA 1
ATOM 2253 C C . MET A 1 280 ? -6.605 17.016 -5.711 1 96.06 280 MET A C 1
ATOM 2255 O O . MET A 1 280 ? -6.469 15.852 -5.336 1 96.06 280 MET A O 1
ATOM 2259 N N . LEU A 1 281 ? -6.051 17.984 -5.129 1 96.5 281 LEU A N 1
ATOM 2260 C CA . LEU A 1 281 ? -5.512 17.875 -3.777 1 96.5 281 LEU A CA 1
ATOM 2261 C C . LEU A 1 281 ? -6.281 18.766 -2.809 1 96.5 281 LEU A C 1
ATOM 2263 O O . LEU A 1 281 ? -6.285 19.984 -2.955 1 96.5 281 LEU A O 1
ATOM 2267 N N . GLY A 1 282 ? -7.012 18.141 -1.907 1 95.12 282 GLY A N 1
ATOM 2268 C CA . GLY A 1 282 ? -7.797 18.875 -0.932 1 95.12 282 GLY A CA 1
ATOM 2269 C C . GLY A 1 282 ? -8.727 17.984 -0.118 1 95.12 282 GLY A C 1
ATOM 2270 O O . GLY A 1 282 ? -8.797 16.781 -0.348 1 95.12 282 GLY A O 1
ATOM 2271 N N . ASN A 1 283 ? -9.422 18.594 0.889 1 96.69 283 ASN A N 1
ATOM 2272 C CA . ASN A 1 283 ? -10.336 17.844 1.729 1 96.69 283 ASN A CA 1
ATOM 2273 C C . ASN A 1 283 ? -11.609 18.625 2.033 1 96.69 283 ASN A C 1
ATOM 2275 O O . ASN A 1 283 ? -12.656 18.047 2.322 1 96.69 283 ASN A O 1
ATOM 2279 N N . VAL A 1 284 ? -11.539 19.922 2.09 1 97.75 284 VAL A N 1
ATOM 2280 C CA . VAL A 1 284 ? -12.688 20.766 2.379 1 97.75 284 VAL A CA 1
ATOM 2281 C C . VAL A 1 284 ? -13.031 21.609 1.151 1 97.75 284 VAL A C 1
ATOM 2283 O O . VAL A 1 284 ? -12.266 22.5 0.771 1 97.75 284 VAL A O 1
ATOM 2286 N N . VAL A 1 285 ? -14.203 21.391 0.572 1 97 285 VAL A N 1
ATOM 2287 C CA . VAL A 1 285 ? -14.633 22.125 -0.606 1 97 285 VAL A CA 1
ATOM 2288 C C . VAL A 1 285 ? -14.805 23.609 -0.248 1 97 285 VAL A C 1
ATOM 2290 O O . VAL A 1 285 ? -15.461 23.938 0.746 1 97 285 VAL A O 1
ATOM 2293 N N . GLY A 1 286 ? -14.211 24.453 -0.989 1 93.44 286 GLY A N 1
ATOM 2294 C CA . GLY A 1 286 ? -14.359 25.891 -0.775 1 93.44 286 GLY A CA 1
ATOM 2295 C C . GLY A 1 286 ? -13.258 26.469 0.088 1 93.44 286 GLY A C 1
ATOM 2296 O O . GLY A 1 286 ? -13.141 27.703 0.199 1 93.44 286 GLY A O 1
ATOM 2297 N N . ALA A 1 287 ? -12.469 25.609 0.696 1 93.31 287 ALA A N 1
ATOM 2298 C CA . ALA A 1 287 ? -11.344 26.094 1.499 1 93.31 287 ALA A CA 1
ATOM 2299 C C . ALA A 1 287 ? -10.18 26.516 0.612 1 93.31 287 ALA A C 1
ATOM 2301 O O . ALA A 1 287 ? -10.234 26.359 -0.61 1 93.31 287 ALA A O 1
ATOM 2302 N N . ARG A 1 288 ? -9.25 27.172 1.231 1 88.25 288 ARG A N 1
ATOM 2303 C CA . ARG A 1 288 ? -8.078 27.609 0.482 1 88.25 288 ARG A CA 1
ATOM 2304 C C . ARG A 1 288 ? -7.352 26.422 -0.14 1 88.25 288 ARG A C 1
ATOM 2306 O O . ARG A 1 288 ? -7.309 25.344 0.446 1 88.25 288 ARG A O 1
ATOM 2313 N N . ASP A 1 289 ? -6.766 26.672 -1.265 1 90.81 289 ASP A N 1
ATOM 2314 C CA . ASP A 1 289 ? -6.02 25.641 -1.981 1 90.81 289 ASP A CA 1
ATOM 2315 C C . ASP A 1 289 ? -4.68 25.359 -1.309 1 90.81 289 ASP A C 1
ATOM 2317 O O . ASP A 1 289 ? -4.109 26.25 -0.662 1 90.81 289 ASP A O 1
ATOM 2321 N N . VAL A 1 290 ? -4.266 24.141 -1.472 1 95.75 290 VAL A N 1
ATOM 2322 C CA . VAL A 1 290 ? -2.881 23.844 -1.111 1 95.75 290 VAL A CA 1
ATOM 2323 C C . VAL A 1 290 ? -1.934 24.672 -1.972 1 95.75 290 VAL A C 1
ATOM 2325 O O . VAL A 1 290 ? -2.078 24.734 -3.195 1 95.75 290 VAL A O 1
ATOM 2328 N N . ARG A 1 291 ? -1.029 25.375 -1.316 1 96.62 291 ARG A N 1
ATOM 2329 C CA . ARG A 1 291 ? -0.094 26.266 -2.01 1 96.62 291 ARG A CA 1
ATOM 2330 C C . ARG A 1 291 ? 1.308 26.141 -1.42 1 96.62 291 ARG A C 1
ATOM 2332 O O . ARG A 1 291 ? 1.47 26.078 -0.199 1 96.62 291 ARG A O 1
ATOM 2339 N N . TYR A 1 292 ? 2.311 26.078 -2.361 1 97.75 292 TYR A N 1
ATOM 2340 C CA . TYR A 1 292 ? 3.707 25.938 -1.969 1 97.75 292 TYR A CA 1
ATOM 2341 C C . TYR A 1 292 ? 4.551 27.078 -2.535 1 97.75 292 TYR A C 1
ATOM 2343 O O . TYR A 1 292 ? 4.246 27.609 -3.605 1 97.75 292 TYR A O 1
ATOM 2351 N N . LEU A 1 293 ? 5.551 27.469 -1.817 1 98.81 293 LEU A N 1
ATOM 2352 C CA . LEU A 1 293 ? 6.699 28.172 -2.379 1 98.81 293 LEU A CA 1
ATOM 2353 C C . LEU A 1 293 ? 7.926 27.266 -2.42 1 98.81 293 LEU A C 1
ATOM 2355 O O . LEU A 1 293 ? 8.305 26.688 -1.4 1 98.81 293 LEU A O 1
ATOM 2359 N N . ASN A 1 294 ? 8.516 27.109 -3.623 1 98.88 294 ASN A N 1
ATOM 2360 C CA . ASN A 1 294 ? 9.688 26.25 -3.766 1 98.88 294 ASN A CA 1
ATOM 2361 C C . ASN A 1 294 ? 10.984 27.031 -3.584 1 98.88 294 ASN A C 1
ATOM 2363 O O . ASN A 1 294 ? 11.203 28.047 -4.25 1 98.88 294 ASN A O 1
ATOM 2367 N N . VAL A 1 295 ? 11.805 26.578 -2.664 1 98.88 295 VAL A N 1
ATOM 2368 C CA . VAL A 1 295 ? 13.094 27.219 -2.428 1 98.88 295 VAL A CA 1
ATOM 2369 C C . VAL A 1 295 ? 14.203 26.172 -2.381 1 98.88 295 VAL A C 1
ATOM 2371 O O . VAL A 1 295 ? 13.922 24.969 -2.361 1 98.88 295 VAL A O 1
ATOM 2374 N N . ASP A 1 296 ? 15.453 26.594 -2.512 1 98.44 296 ASP A N 1
ATOM 2375 C CA . ASP A 1 296 ? 16.547 25.641 -2.352 1 98.44 296 ASP A CA 1
ATOM 2376 C C . ASP A 1 296 ? 16.672 25.203 -0.895 1 98.44 296 ASP A C 1
ATOM 2378 O O . ASP A 1 296 ? 16.094 25.828 0.001 1 98.44 296 ASP A O 1
ATOM 2382 N N . MET A 1 297 ? 17.516 24.234 -0.624 1 98.44 297 MET A N 1
ATOM 2383 C CA . MET A 1 297 ? 17.547 23.609 0.691 1 98.44 297 MET A CA 1
ATOM 2384 C C . MET A 1 297 ? 18.203 24.531 1.719 1 98.44 297 MET A C 1
ATOM 2386 O O . MET A 1 297 ? 17.812 24.531 2.887 1 98.44 297 MET A O 1
ATOM 2390 N N . ASN A 1 298 ? 19.188 25.203 1.303 1 98.12 298 ASN A N 1
ATOM 2391 C CA . ASN A 1 298 ? 19.812 26.125 2.242 1 98.12 298 ASN A CA 1
ATOM 2392 C C . ASN A 1 298 ? 18.812 27.156 2.771 1 98.12 298 ASN A C 1
ATOM 2394 O O . ASN A 1 298 ? 18.766 27.422 3.975 1 98.12 298 ASN A O 1
ATOM 2398 N N . ARG A 1 299 ? 18.062 27.719 1.855 1 98.69 299 ARG A N 1
ATOM 2399 C CA . ARG A 1 299 ? 17.062 28.688 2.242 1 98.69 299 ARG A CA 1
ATOM 2400 C C . ARG A 1 299 ? 15.984 28.047 3.113 1 98.69 299 ARG A C 1
ATOM 2402 O O . ARG A 1 299 ? 15.531 28.656 4.094 1 98.69 299 ARG A O 1
ATOM 2409 N N . LEU A 1 300 ? 15.547 26.906 2.768 1 98.81 300 LEU A N 1
ATOM 2410 C CA . LEU A 1 300 ? 14.562 26.172 3.559 1 98.81 300 LEU A CA 1
ATOM 2411 C C . LEU A 1 300 ? 15.031 26.016 5 1 98.81 300 LEU A C 1
ATOM 2413 O O . LEU A 1 300 ? 14.281 26.312 5.938 1 98.81 300 LEU A O 1
ATOM 2417 N N . LYS A 1 301 ? 16.25 25.609 5.207 1 98.75 301 LYS A N 1
ATOM 2418 C CA . LYS A 1 301 ? 16.812 25.422 6.543 1 98.75 301 LYS A CA 1
ATOM 2419 C C . LYS A 1 301 ? 16.922 26.766 7.281 1 98.75 301 LYS A C 1
ATOM 2421 O O . LYS A 1 301 ? 16.641 26.828 8.477 1 98.75 301 LYS A O 1
ATOM 2426 N N . GLU A 1 302 ? 17.297 27.797 6.57 1 98.56 302 GLU A N 1
ATOM 2427 C CA . GLU A 1 302 ? 17.375 29.125 7.164 1 98.56 302 GLU A CA 1
ATOM 2428 C C . GLU A 1 302 ? 16.016 29.562 7.727 1 98.56 302 GLU A C 1
ATOM 2430 O O . GLU A 1 302 ? 15.945 30.141 8.812 1 98.56 302 GLU A O 1
ATOM 2435 N N . LEU A 1 303 ? 15.055 29.312 6.973 1 98.81 303 LEU A N 1
ATOM 2436 C CA . LEU A 1 303 ? 13.703 29.688 7.379 1 98.81 303 LEU A CA 1
ATOM 2437 C C . LEU A 1 303 ? 13.266 28.906 8.609 1 98.81 303 LEU A C 1
ATOM 2439 O O . LEU A 1 303 ? 12.664 29.453 9.531 1 98.81 303 LEU A O 1
ATOM 2443 N N . ALA A 1 304 ? 13.547 27.609 8.617 1 98.75 304 ALA A N 1
ATOM 2444 C CA . ALA A 1 304 ? 13.234 26.797 9.789 1 98.75 304 ALA A CA 1
ATOM 2445 C C . ALA A 1 304 ? 13.969 27.297 11.023 1 98.75 304 ALA A C 1
ATOM 2447 O O . ALA A 1 304 ? 13.375 27.422 12.102 1 98.75 304 ALA A O 1
ATOM 2448 N N . ILE A 1 305 ? 15.258 27.562 10.859 1 98.62 305 ILE A N 1
ATOM 2449 C CA . ILE A 1 305 ? 16.094 28.047 11.953 1 98.62 305 ILE A CA 1
ATOM 2450 C C . ILE A 1 305 ? 15.539 29.375 12.469 1 98.62 305 ILE A C 1
ATOM 2452 O O . ILE A 1 305 ? 15.422 29.578 13.68 1 98.62 305 ILE A O 1
ATOM 2456 N N . ALA A 1 306 ? 15.164 30.281 11.57 1 98.5 306 ALA A N 1
ATOM 2457 C CA . ALA A 1 306 ? 14.648 31.578 11.945 1 98.5 306 ALA A CA 1
ATOM 2458 C C . ALA A 1 306 ? 13.398 31.453 12.812 1 98.5 306 ALA A C 1
ATOM 2460 O O . ALA A 1 306 ? 13.25 32.156 13.82 1 98.5 306 ALA A O 1
ATOM 2461 N N . GLN A 1 307 ? 12.531 30.609 12.391 1 98.06 307 GLN A N 1
ATOM 2462 C CA . GLN A 1 307 ? 11.312 30.406 13.156 1 98.06 307 GLN A CA 1
ATOM 2463 C C . GLN A 1 307 ? 11.617 29.812 14.531 1 98.06 307 GLN A C 1
ATOM 2465 O O . GLN A 1 307 ? 11.039 30.219 15.539 1 98.06 307 GLN A O 1
ATOM 2470 N N . MET A 1 308 ? 12.484 28.844 14.578 1 97.75 308 MET A N 1
ATOM 2471 C CA . MET A 1 308 ? 12.836 28.234 15.859 1 97.75 308 MET A CA 1
ATOM 2472 C C . MET A 1 308 ? 13.57 29.234 16.75 1 97.75 308 MET A C 1
ATOM 2474 O O . MET A 1 308 ? 13.414 29.219 17.969 1 97.75 308 MET A O 1
ATOM 2478 N N . GLN A 1 309 ? 14.359 30.109 16.172 1 97.44 309 GLN A N 1
ATOM 2479 C CA . GLN A 1 309 ? 15.031 31.172 16.938 1 97.44 309 GLN A CA 1
ATOM 2480 C C . GLN A 1 309 ? 14.023 32.125 17.531 1 97.44 309 GLN A C 1
ATOM 2482 O O . GLN A 1 309 ? 14.273 32.719 18.594 1 97.44 309 GLN A O 1
ATOM 2487 N N . ALA A 1 310 ? 12.945 32.219 16.891 1 96.5 310 ALA A N 1
ATOM 2488 C CA . ALA A 1 310 ? 11.867 33.062 17.391 1 96.5 310 ALA A CA 1
ATOM 2489 C C . ALA A 1 310 ? 11.047 32.344 18.453 1 96.5 310 ALA A C 1
ATOM 2491 O O . ALA A 1 310 ? 10.047 32.875 18.953 1 96.5 310 ALA A O 1
ATOM 2492 N N . GLY A 1 311 ? 11.391 31.125 18.781 1 94.62 311 GLY A N 1
ATOM 2493 C CA . GLY A 1 311 ? 10.773 30.391 19.875 1 94.62 311 GLY A CA 1
ATOM 2494 C C . GLY A 1 311 ? 9.609 29.531 19.422 1 94.62 311 GLY A C 1
ATOM 2495 O O . GLY A 1 311 ? 8.812 29.062 20.25 1 94.62 311 GLY A O 1
ATOM 2496 N N . GLU A 1 312 ? 9.523 29.297 18.141 1 95.38 312 GLU A N 1
ATOM 2497 C CA . GLU A 1 312 ? 8.383 28.547 17.625 1 95.38 312 GLU A CA 1
ATOM 2498 C C . GLU A 1 312 ? 8.844 27.266 16.922 1 95.38 312 GLU A C 1
ATOM 2500 O O . GLU A 1 312 ? 9.805 27.297 16.156 1 95.38 312 GLU A O 1
ATOM 2505 N N . THR A 1 313 ? 8.141 26.125 17.234 1 96.81 313 THR A N 1
ATOM 2506 C CA . THR A 1 313 ? 8.438 24.859 16.578 1 96.81 313 THR A CA 1
ATOM 2507 C C . THR A 1 313 ? 7.996 24.891 15.117 1 96.81 313 THR A C 1
ATOM 2509 O O . THR A 1 313 ? 7.27 25.797 14.703 1 96.81 313 THR A O 1
ATOM 2512 N N . VAL A 1 314 ? 8.461 23.891 14.336 1 98.19 314 VAL A N 1
ATOM 2513 C CA . VAL A 1 314 ? 8.242 23.938 12.898 1 98.19 314 VAL A CA 1
ATOM 2514 C C . VAL A 1 314 ? 7.605 22.625 12.438 1 98.19 314 VAL A C 1
ATOM 2516 O O . VAL A 1 314 ? 8.188 21.547 12.633 1 98.19 314 VAL A O 1
ATOM 2519 N N . TRP A 1 315 ? 6.367 22.688 11.875 1 98.19 315 TRP A N 1
ATOM 2520 C CA . TRP A 1 315 ? 5.793 21.547 11.156 1 98.19 315 TRP A CA 1
ATOM 2521 C C . TRP A 1 315 ? 6.625 21.219 9.922 1 98.19 315 TRP A C 1
ATOM 2523 O O . TRP A 1 315 ? 6.988 22.109 9.148 1 98.19 315 TRP A O 1
ATOM 2533 N N . PHE A 1 316 ? 7.016 19.938 9.688 1 98.19 316 PHE A N 1
ATOM 2534 C CA . PHE A 1 316 ? 7.77 19.625 8.477 1 98.19 316 PHE A CA 1
ATOM 2535 C C . PHE A 1 316 ? 7.418 18.234 7.961 1 98.19 316 PHE A C 1
ATOM 2537 O O . PHE A 1 316 ? 6.949 17.375 8.719 1 98.19 316 PHE A O 1
ATOM 2544 N N . GLY A 1 317 ? 7.48 18.016 6.672 1 97.94 317 GLY A N 1
ATOM 2545 C CA . GLY A 1 317 ? 7.25 16.766 5.973 1 97.94 317 GLY A CA 1
ATOM 2546 C C . GLY A 1 317 ? 8.5 16.203 5.332 1 97.94 317 GLY A C 1
ATOM 2547 O O . GLY A 1 317 ? 9.289 16.938 4.738 1 97.94 317 GLY A O 1
ATOM 2548 N N . SER A 1 318 ? 8.703 14.906 5.492 1 98.12 318 SER A N 1
ATOM 2549 C CA . SER A 1 318 ? 9.898 14.242 4.977 1 98.12 318 SER A CA 1
ATOM 2550 C C . SER A 1 318 ? 9.602 12.812 4.551 1 98.12 318 SER A C 1
ATOM 2552 O O . SER A 1 318 ? 8.469 12.344 4.68 1 98.12 318 SER A O 1
ATOM 2554 N N . ASP A 1 319 ? 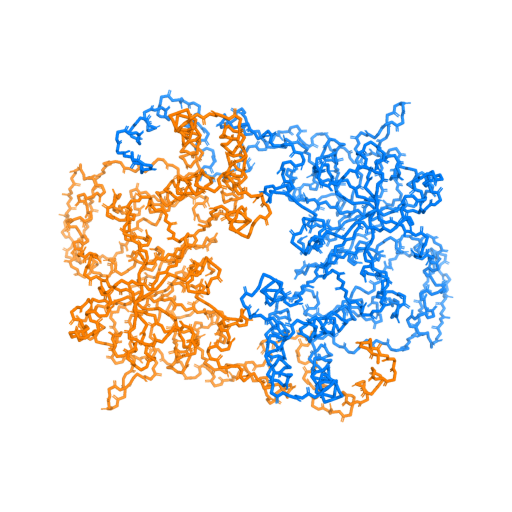10.555 12.203 3.9 1 97.56 319 ASP A N 1
ATOM 2555 C CA . ASP A 1 319 ? 10.539 10.758 3.688 1 97.56 319 ASP A CA 1
ATOM 2556 C C . ASP A 1 319 ? 11.273 10.031 4.809 1 97.56 319 ASP A C 1
ATOM 2558 O O . ASP A 1 319 ? 12.422 9.609 4.641 1 97.56 319 ASP A O 1
ATOM 2562 N N . VAL A 1 320 ? 10.586 9.766 5.852 1 95.12 320 VAL A N 1
ATOM 2563 C CA . VAL A 1 320 ? 11.188 9.406 7.133 1 95.12 320 VAL A CA 1
ATOM 2564 C C . VAL A 1 320 ? 11.812 8.016 7.035 1 95.12 320 VAL A C 1
ATOM 2566 O O . VAL A 1 320 ? 12.734 7.688 7.785 1 95.12 320 VAL A O 1
ATOM 2569 N N . GLY A 1 321 ? 11.305 7.207 6.121 1 93.31 321 GLY A N 1
ATOM 2570 C CA . GLY A 1 321 ? 11.766 5.836 6.031 1 93.31 321 GLY A CA 1
ATOM 2571 C C . GLY A 1 321 ? 13.141 5.711 5.391 1 93.31 321 GLY A C 1
ATOM 2572 O O . GLY A 1 321 ? 13.773 4.66 5.477 1 93.31 321 GLY A O 1
ATOM 2573 N N . GLN A 1 322 ? 13.594 6.781 4.816 1 95.94 322 GLN A N 1
ATOM 2574 C CA . GLN A 1 322 ? 14.875 6.75 4.121 1 95.94 322 GLN A CA 1
ATOM 2575 C C . GLN A 1 322 ? 16.031 6.941 5.094 1 95.94 322 GLN A C 1
ATOM 2577 O O . GLN A 1 322 ? 16.062 7.906 5.859 1 95.94 322 GLN A O 1
ATOM 2582 N N . SER A 1 323 ? 16.984 5.953 5.082 1 93.88 323 SER A N 1
ATOM 2583 C CA . SER A 1 323 ? 18.203 6.043 5.859 1 93.88 323 SER A CA 1
ATOM 2584 C C . SER A 1 323 ? 17.922 6.406 7.312 1 93.88 323 SER A C 1
ATOM 2586 O O . SER A 1 323 ? 18.438 7.395 7.824 1 93.88 323 SER A O 1
ATOM 2588 N N . SER A 1 324 ? 17.109 5.574 7.961 1 93.69 324 SER A N 1
ATOM 2589 C CA . SER A 1 324 ? 16.672 5.844 9.328 1 93.69 324 SER A CA 1
ATOM 2590 C C . SER A 1 324 ? 16.516 4.551 10.125 1 93.69 324 SER A C 1
ATOM 2592 O O . SER A 1 324 ? 16.438 3.465 9.547 1 93.69 324 SER A O 1
ATOM 2594 N N . ASN A 1 325 ? 16.656 4.652 11.391 1 94.12 325 ASN A N 1
ATOM 2595 C CA . ASN A 1 325 ? 16.391 3.604 12.375 1 94.12 325 ASN A CA 1
ATOM 2596 C C . ASN A 1 325 ? 15.352 4.051 13.398 1 94.12 325 ASN A C 1
ATOM 2598 O O . ASN A 1 325 ? 15.664 4.809 14.312 1 94.12 325 ASN A O 1
ATOM 2602 N N . ARG A 1 326 ? 14.172 3.576 13.234 1 92.88 326 ARG A N 1
ATOM 2603 C CA . ARG A 1 326 ? 13.039 4.004 14.039 1 92.88 326 ARG A CA 1
ATOM 2604 C C . ARG A 1 326 ? 13.281 3.723 15.523 1 92.88 326 ARG A C 1
ATOM 2606 O O . ARG A 1 326 ? 13.023 4.578 16.375 1 92.88 326 ARG A O 1
ATOM 2613 N N . LYS A 1 327 ? 13.695 2.549 15.852 1 92.69 327 LYS A N 1
ATOM 2614 C CA . LYS A 1 327 ? 13.914 2.168 17.234 1 92.69 327 LYS A CA 1
ATOM 2615 C C . LYS A 1 327 ? 14.922 3.096 17.906 1 92.69 327 LYS A C 1
ATOM 2617 O O . LYS A 1 327 ? 14.695 3.562 19.031 1 92.69 327 LYS A O 1
ATOM 2622 N N . ALA A 1 328 ? 15.969 3.393 17.203 1 91.94 328 ALA A N 1
ATOM 2623 C CA . ALA A 1 328 ? 17.031 4.23 17.75 1 91.94 328 ALA A CA 1
ATOM 2624 C C . ALA A 1 328 ? 16.641 5.707 17.719 1 91.94 328 ALA A C 1
ATOM 2626 O O . ALA A 1 328 ? 17.219 6.527 18.422 1 91.94 328 ALA A O 1
ATOM 2627 N N . GLY A 1 329 ? 15.664 6.055 16.875 1 93 329 GLY A N 1
ATOM 2628 C CA . GLY A 1 329 ? 15.242 7.438 16.719 1 93 329 GLY A CA 1
ATOM 2629 C C . GLY A 1 329 ? 16.281 8.305 16.031 1 93 329 GLY A C 1
ATOM 2630 O O . GLY A 1 329 ? 16.547 9.422 16.484 1 93 329 GLY A O 1
ATOM 2631 N N . VAL A 1 330 ? 16.875 7.742 14.992 1 93.88 330 VAL A N 1
ATOM 2632 C CA . VAL A 1 330 ? 17.906 8.5 14.289 1 93.88 330 VAL A CA 1
ATOM 2633 C C . VAL A 1 330 ? 17.641 8.461 12.781 1 93.88 330 VAL A C 1
ATOM 2635 O O . VAL A 1 330 ? 17.203 7.434 12.25 1 93.88 330 VAL A O 1
ATOM 2638 N N . MET A 1 331 ? 17.797 9.531 12.125 1 95.06 331 MET A N 1
ATOM 2639 C CA . MET A 1 331 ? 17.812 9.695 10.672 1 95.06 331 MET A CA 1
ATOM 2640 C C . MET A 1 331 ? 19.141 10.266 10.195 1 95.06 331 MET A C 1
ATOM 2642 O O . MET A 1 331 ? 19.422 11.445 10.406 1 95.06 331 MET A O 1
ATOM 2646 N N . VAL A 1 332 ? 19.922 9.414 9.555 1 94 332 VAL A N 1
ATOM 2647 C CA . VAL A 1 332 ? 21.281 9.789 9.18 1 94 332 VAL A CA 1
ATOM 2648 C C . VAL A 1 332 ? 21.547 9.367 7.734 1 94 332 VAL A C 1
ATOM 2650 O O . VAL A 1 332 ? 21.375 8.195 7.383 1 94 332 VAL A O 1
ATOM 2653 N N . ASN A 1 333 ? 21.953 10.336 6.965 1 92.19 333 ASN A N 1
ATOM 2654 C CA . ASN A 1 333 ? 22.297 10 5.586 1 92.19 333 ASN A CA 1
ATOM 2655 C C . ASN A 1 333 ? 23.391 8.945 5.52 1 92.19 333 ASN A C 1
ATOM 2657 O O . ASN A 1 333 ? 24.359 9 6.266 1 92.19 333 ASN A O 1
ATOM 2661 N N . ASN A 1 334 ? 23.234 7.918 4.699 1 89.38 334 ASN A N 1
ATOM 2662 C CA . ASN A 1 334 ? 24.188 6.824 4.504 1 89.38 334 ASN A CA 1
ATOM 2663 C C . ASN A 1 334 ? 24.359 5.996 5.773 1 89.38 334 ASN A C 1
ATOM 2665 O O . ASN A 1 334 ? 25.469 5.586 6.105 1 89.38 334 ASN A O 1
ATOM 2669 N N . MET A 1 335 ? 23.344 5.891 6.52 1 92.5 335 MET A N 1
ATOM 2670 C CA . MET A 1 335 ? 23.328 5.09 7.742 1 92.5 335 MET A CA 1
ATOM 2671 C C . MET A 1 335 ? 23.734 3.648 7.453 1 92.5 335 MET A C 1
ATOM 2673 O O . MET A 1 335 ? 24.391 3.006 8.281 1 92.5 335 MET A O 1
ATOM 2677 N N . TYR A 1 336 ? 23.406 3.133 6.352 1 95.25 336 TYR A N 1
ATOM 2678 C CA . TYR A 1 336 ? 23.703 1.757 5.961 1 95.25 336 TYR A CA 1
ATOM 2679 C C . TYR A 1 336 ? 24.781 1.706 4.895 1 95.25 336 TYR A C 1
ATOM 2681 O O . TYR A 1 336 ? 24.719 2.418 3.891 1 95.25 336 TYR A O 1
ATOM 2689 N N . ASP A 1 337 ? 25.75 0.869 5.086 1 95.44 337 ASP A N 1
ATOM 2690 C CA . ASP A 1 337 ? 26.938 0.854 4.25 1 95.44 337 ASP A CA 1
ATOM 2691 C C . ASP A 1 337 ? 26.797 -0.146 3.105 1 95.44 337 ASP A C 1
ATOM 2693 O O . ASP A 1 337 ? 27.531 -1.136 3.045 1 95.44 337 ASP A O 1
ATOM 2697 N N . PHE A 1 338 ? 26.078 0.177 2.146 1 97.12 338 PHE A N 1
ATOM 2698 C CA . PHE A 1 338 ? 25.875 -0.65 0.963 1 97.12 338 PHE A CA 1
ATOM 2699 C C . PHE A 1 338 ? 27.156 -0.718 0.128 1 97.12 338 PHE A C 1
ATOM 2701 O O . PHE A 1 338 ? 27.453 -1.754 -0.469 1 97.12 338 PHE A O 1
ATOM 2708 N N . THR A 1 339 ? 27.859 0.315 0.111 1 96.62 339 THR A N 1
ATOM 2709 C CA . THR A 1 339 ? 29.031 0.415 -0.743 1 96.62 339 THR A CA 1
ATOM 2710 C C . THR A 1 339 ? 30.125 -0.545 -0.276 1 96.62 339 THR A C 1
ATOM 2712 O O . THR A 1 339 ? 30.531 -1.441 -1.02 1 96.62 339 THR A O 1
ATOM 2715 N N . SER A 1 340 ? 30.531 -0.435 0.989 1 95.69 340 SER A N 1
ATOM 2716 C CA . SER A 1 340 ? 31.609 -1.275 1.492 1 95.69 340 SER A CA 1
ATOM 2717 C C . SER A 1 340 ? 31.172 -2.734 1.591 1 95.69 340 SER A C 1
ATOM 2719 O O . SER A 1 340 ? 31.984 -3.643 1.394 1 95.69 340 SER A O 1
ATOM 2721 N N . SER A 1 341 ? 29.891 -2.92 1.863 1 95.94 341 SER A N 1
ATOM 2722 C CA . SER A 1 341 ? 29.422 -4.27 2.148 1 95.94 341 SER A CA 1
ATOM 2723 C C . SER A 1 341 ? 29.047 -5.004 0.867 1 95.94 341 SER A C 1
ATOM 2725 O O . SER A 1 341 ? 29.375 -6.18 0.695 1 95.94 341 SER A O 1
ATOM 2727 N N . MET A 1 342 ? 28.391 -4.309 -0.058 1 97.62 342 MET A N 1
ATOM 2728 C CA . MET A 1 342 ? 27.766 -5.027 -1.161 1 97.62 342 MET A CA 1
ATOM 2729 C C . MET A 1 342 ? 28.219 -4.465 -2.506 1 97.62 342 MET A C 1
ATOM 2731 O O . MET A 1 342 ? 27.734 -4.898 -3.557 1 97.62 342 MET A O 1
ATOM 2735 N N . ASP A 1 343 ? 29.125 -3.48 -2.506 1 97.75 343 ASP A N 1
ATOM 2736 C CA . ASP A 1 343 ? 29.625 -2.824 -3.711 1 97.75 343 ASP A CA 1
ATOM 2737 C C . ASP A 1 343 ? 28.484 -2.143 -4.473 1 97.75 343 ASP A C 1
ATOM 2739 O O . ASP A 1 343 ? 28.469 -2.156 -5.703 1 97.75 343 ASP A O 1
ATOM 2743 N N . ILE A 1 344 ? 27.5 -1.649 -3.721 1 97.62 344 ILE A N 1
ATOM 2744 C CA . ILE A 1 344 ? 26.359 -0.943 -4.301 1 97.62 344 ILE A CA 1
ATOM 2745 C C . ILE A 1 344 ? 26.453 0.543 -3.961 1 97.62 344 ILE A C 1
ATOM 2747 O O . ILE A 1 344 ? 26.578 0.914 -2.791 1 97.62 344 ILE A O 1
ATOM 2751 N N . GLU A 1 345 ? 26.5 1.334 -4.98 1 97 345 GLU A N 1
ATOM 2752 C CA . GLU A 1 345 ? 26.469 2.783 -4.812 1 97 345 GLU A CA 1
ATOM 2753 C C . GLU A 1 345 ? 25.094 3.346 -5.164 1 97 345 GLU A C 1
ATOM 2755 O O . GLU A 1 345 ? 24.641 3.248 -6.312 1 97 345 GLU A O 1
ATOM 2760 N N . LEU A 1 346 ? 24.422 3.877 -4.199 1 96.19 346 LEU A N 1
ATOM 2761 C CA . LEU A 1 346 ? 23.141 4.555 -4.402 1 96.19 346 LEU A CA 1
ATOM 2762 C C . LEU A 1 346 ? 23.359 6.051 -4.621 1 96.19 346 LEU A C 1
ATOM 2764 O O . LEU A 1 346 ? 23.484 6.809 -3.658 1 96.19 346 LEU A O 1
ATOM 2768 N N . THR A 1 347 ? 23.25 6.449 -5.883 1 95.25 347 THR A N 1
ATOM 2769 C CA . THR A 1 347 ? 23.797 7.762 -6.227 1 95.25 347 THR A CA 1
ATOM 2770 C C . THR A 1 347 ? 22.688 8.695 -6.699 1 95.25 347 THR A C 1
ATOM 2772 O O . THR A 1 347 ? 22.938 9.844 -7.066 1 95.25 347 THR A O 1
ATOM 2775 N N . GLN A 1 348 ? 21.469 8.258 -6.762 1 97.19 348 GLN A N 1
ATOM 2776 C CA . GLN A 1 348 ? 20.406 9.133 -7.238 1 97.19 348 GLN A CA 1
ATOM 2777 C C . GLN A 1 348 ? 20.312 10.391 -6.371 1 97.19 348 GLN A C 1
ATOM 2779 O O . GLN A 1 348 ? 20.312 10.305 -5.141 1 97.19 348 GLN A O 1
ATOM 2784 N N . ASP A 1 349 ? 20.281 11.523 -7.07 1 97.81 349 ASP A N 1
ATOM 2785 C CA . ASP A 1 349 ? 20.109 12.75 -6.301 1 97.81 349 ASP A CA 1
ATOM 2786 C C . ASP A 1 349 ? 18.641 12.977 -5.949 1 97.81 349 ASP A C 1
ATOM 2788 O O . ASP A 1 349 ? 17.781 12.172 -6.316 1 97.81 349 ASP A O 1
ATOM 2792 N N . LYS A 1 350 ? 18.391 14.031 -5.199 1 98.19 350 LYS A N 1
ATOM 2793 C CA . LYS A 1 350 ? 17.047 14.297 -4.676 1 98.19 350 LYS A CA 1
ATOM 2794 C C . LYS A 1 350 ? 16.047 14.477 -5.809 1 98.19 350 LYS A C 1
ATOM 2796 O O . LYS A 1 350 ? 14.922 13.977 -5.734 1 98.19 350 LYS A O 1
ATOM 2801 N N . ALA A 1 351 ? 16.344 15.203 -6.852 1 98.38 351 ALA A N 1
ATOM 2802 C CA . ALA A 1 351 ? 15.484 15.391 -8.016 1 98.38 351 ALA A CA 1
ATOM 2803 C C . ALA A 1 351 ? 15.164 14.055 -8.68 1 98.38 351 ALA A C 1
ATOM 2805 O O . ALA A 1 351 ? 14.008 13.781 -9.008 1 98.38 351 ALA A O 1
ATOM 2806 N N . GLY A 1 352 ? 16.203 13.242 -8.891 1 98.31 352 GLY A N 1
ATOM 2807 C CA . GLY A 1 352 ? 16.016 11.938 -9.484 1 98.31 352 GLY A CA 1
ATOM 2808 C C . GLY A 1 352 ? 15.094 11.039 -8.672 1 98.31 352 GLY A C 1
ATOM 2809 O O . GLY A 1 352 ? 14.25 10.336 -9.234 1 98.31 352 GLY A O 1
ATOM 2810 N N . ARG A 1 353 ? 15.266 11.047 -7.379 1 98.44 353 ARG A N 1
ATOM 2811 C CA . ARG A 1 353 ? 14.422 10.227 -6.52 1 98.44 353 ARG A CA 1
ATOM 2812 C C . ARG A 1 353 ? 12.969 10.656 -6.609 1 98.44 353 ARG A C 1
ATOM 2814 O O . ARG A 1 353 ? 12.062 9.82 -6.574 1 98.44 353 ARG A O 1
ATOM 2821 N N . LEU A 1 354 ? 12.703 11.945 -6.715 1 98.25 354 LEU A N 1
ATOM 2822 C CA . LEU A 1 354 ? 11.336 12.438 -6.906 1 98.25 354 LEU A CA 1
ATOM 2823 C C . LEU A 1 354 ? 10.797 12.008 -8.266 1 98.25 354 LEU A C 1
ATOM 2825 O O . LEU A 1 354 ? 9.688 11.469 -8.352 1 98.25 354 LEU A O 1
ATOM 2829 N N . ASP A 1 355 ? 11.57 12.164 -9.273 1 98 355 ASP A N 1
ATOM 2830 C CA . ASP A 1 355 ? 11.141 11.906 -10.641 1 98 355 ASP A CA 1
ATOM 2831 C C . ASP A 1 355 ? 10.891 10.422 -10.875 1 98 355 ASP A C 1
ATOM 2833 O O . ASP A 1 355 ? 9.984 10.047 -11.625 1 98 355 ASP A O 1
ATOM 2837 N N . TYR A 1 356 ? 11.695 9.617 -10.266 1 98.31 356 TYR A N 1
ATOM 2838 C CA . TYR A 1 356 ? 11.641 8.188 -10.562 1 98.31 356 TYR A CA 1
ATOM 2839 C C . TYR A 1 356 ? 10.891 7.438 -9.469 1 98.31 356 TYR A C 1
ATOM 2841 O O . TYR A 1 356 ? 11.094 6.238 -9.281 1 98.31 356 TYR A O 1
ATOM 2849 N N . SER A 1 357 ? 10.094 8.148 -8.633 1 97.62 357 SER A N 1
ATOM 2850 C CA . SER A 1 357 ? 9.156 7.574 -7.676 1 97.62 357 SER A CA 1
ATOM 2851 C C . SER A 1 357 ? 9.883 6.867 -6.539 1 97.62 357 SER A C 1
ATOM 2853 O O . SER A 1 357 ? 9.406 5.859 -6.016 1 97.62 357 SER A O 1
ATOM 2855 N N . GLU A 1 358 ? 11.102 7.312 -6.199 1 98.12 358 GLU A N 1
ATOM 2856 C CA . GLU A 1 358 ? 11.875 6.656 -5.152 1 98.12 358 GLU A CA 1
ATOM 2857 C C . GLU A 1 358 ? 11.656 7.324 -3.799 1 98.12 358 GLU A C 1
ATOM 2859 O O . GLU A 1 358 ? 11.773 6.68 -2.756 1 98.12 358 GLU A O 1
ATOM 2864 N N . SER A 1 359 ? 11.359 8.602 -3.855 1 97.5 359 SER A N 1
ATOM 2865 C CA . SER A 1 359 ? 11.18 9.352 -2.615 1 97.5 359 SER A CA 1
ATOM 2866 C C . SER A 1 359 ? 10.086 10.406 -2.756 1 97.5 359 SER A C 1
ATOM 2868 O O . SER A 1 359 ? 9.828 10.891 -3.857 1 97.5 359 SER A O 1
ATOM 2870 N N . LEU A 1 360 ? 9.383 10.672 -1.712 1 96.75 360 LEU A N 1
ATOM 2871 C CA . LEU A 1 360 ? 8.383 11.727 -1.559 1 96.75 360 LEU A CA 1
ATOM 2872 C C . LEU A 1 360 ? 8.062 11.961 -0.086 1 96.75 360 LEU A C 1
ATOM 2874 O O . LEU A 1 360 ? 8.594 11.266 0.787 1 96.75 360 LEU A O 1
ATOM 2878 N N . MET A 1 361 ? 7.289 12.961 0.176 1 96 361 MET A N 1
ATOM 2879 C CA . MET A 1 361 ? 6.883 13.227 1.552 1 96 361 MET A CA 1
ATOM 2880 C C . MET A 1 361 ? 5.934 12.141 2.059 1 96 361 MET A C 1
ATOM 2882 O O . MET A 1 361 ? 4.812 12.016 1.567 1 96 361 MET A O 1
ATOM 2886 N N . THR A 1 362 ? 6.395 11.414 3.049 1 96.19 362 THR A N 1
ATOM 2887 C CA . THR A 1 362 ? 5.594 10.289 3.529 1 96.19 362 THR A CA 1
ATOM 2888 C C . THR A 1 362 ? 5.086 10.555 4.941 1 96.19 362 THR A C 1
ATOM 2890 O O . THR A 1 362 ? 4.16 9.883 5.41 1 96.19 362 THR A O 1
ATOM 2893 N N . HIS A 1 363 ? 5.676 11.438 5.633 1 96.62 363 HIS A N 1
ATOM 2894 C CA . HIS A 1 363 ? 5.422 11.625 7.055 1 96.62 363 HIS A CA 1
ATOM 2895 C C . HIS A 1 363 ? 5.621 13.086 7.461 1 96.62 363 HIS A C 1
ATOM 2897 O O . HIS A 1 363 ? 6.512 13.758 6.941 1 96.62 363 HIS A O 1
ATOM 2903 N N . ALA A 1 364 ? 4.73 13.516 8.281 1 97.75 364 ALA A N 1
ATOM 2904 C CA . ALA A 1 364 ? 4.859 14.852 8.852 1 97.75 364 ALA A CA 1
ATOM 2905 C C . ALA A 1 364 ? 5.184 14.789 10.344 1 97.75 364 ALA A C 1
ATOM 2907 O O . ALA A 1 364 ? 4.629 13.953 11.062 1 97.75 364 ALA A O 1
ATOM 2908 N N . MET A 1 365 ? 6.129 15.578 10.758 1 97.81 365 MET A N 1
ATOM 2909 C CA . MET A 1 365 ? 6.586 15.68 12.141 1 97.81 365 MET A CA 1
ATOM 2910 C C . MET A 1 365 ? 6.809 17.141 12.539 1 97.81 365 MET A C 1
ATOM 2912 O O . MET A 1 365 ? 6.277 18.047 11.898 1 97.81 365 MET A O 1
ATOM 2916 N N . VAL A 1 366 ? 7.473 17.328 13.727 1 98.06 366 VAL A N 1
ATOM 2917 C CA . VAL A 1 366 ? 7.719 18.672 14.219 1 98.06 366 VAL A CA 1
ATOM 2918 C C . VAL A 1 366 ? 9.203 18.844 14.539 1 98.06 366 VAL A C 1
ATOM 2920 O O . VAL A 1 366 ? 9.789 18.031 15.258 1 98.06 366 VAL A O 1
ATOM 2923 N N . LEU A 1 367 ? 9.805 19.891 13.945 1 98.38 367 LEU A N 1
ATOM 2924 C CA . LEU A 1 367 ? 11.125 20.297 14.391 1 98.38 367 LEU A CA 1
ATOM 2925 C C . LEU A 1 367 ? 11.039 21.078 15.695 1 98.38 367 LEU A C 1
ATOM 2927 O O . LEU A 1 367 ? 10.391 22.125 15.758 1 98.38 367 LEU A O 1
ATOM 2931 N N . THR A 1 368 ? 11.75 20.609 16.719 1 97.69 368 THR A N 1
ATOM 2932 C CA . THR A 1 368 ? 11.641 21.234 18.031 1 97.69 368 THR A CA 1
ATOM 2933 C C . THR A 1 368 ? 13.008 21.734 18.5 1 97.69 368 THR A C 1
ATOM 2935 O O . THR A 1 368 ? 13.133 22.25 19.609 1 97.69 368 THR A O 1
ATOM 2938 N N . GLY A 1 369 ? 13.992 21.562 17.75 1 97.5 369 GLY A N 1
ATOM 2939 C CA . GLY A 1 369 ? 15.328 22.047 18.062 1 97.5 369 GLY A CA 1
ATOM 2940 C C . GLY A 1 369 ? 16.297 21.906 16.906 1 97.5 369 GLY A C 1
ATOM 2941 O O . GLY A 1 369 ? 15.984 21.297 15.891 1 97.5 369 GLY A O 1
ATOM 2942 N N . VAL A 1 370 ? 17.422 22.578 17.062 1 98 370 VAL A N 1
ATOM 2943 C CA . VAL A 1 370 ? 18.5 22.547 16.062 1 98 370 VAL A CA 1
ATOM 2944 C C . VAL A 1 370 ? 19.828 22.875 16.734 1 98 370 VAL A C 1
ATOM 2946 O O . VAL A 1 370 ? 19.875 23.641 17.688 1 98 370 VAL A O 1
ATOM 2949 N N . ASP A 1 371 ? 20.797 22.156 16.297 1 96.81 371 ASP A N 1
ATOM 2950 C CA . ASP A 1 371 ? 22.156 22.5 16.703 1 96.81 371 ASP A CA 1
ATOM 2951 C C . ASP A 1 371 ? 22.859 23.344 15.641 1 96.81 371 ASP A C 1
ATOM 2953 O O . ASP A 1 371 ? 22.859 22.984 14.461 1 96.81 371 ASP A O 1
ATOM 2957 N N . LEU A 1 372 ? 23.422 24.453 16.062 1 97.19 372 LEU A N 1
ATOM 2958 C CA . LEU A 1 372 ? 24.078 25.391 15.156 1 97.19 372 LEU A CA 1
ATOM 2959 C C . LEU A 1 372 ? 25.578 25.453 15.414 1 97.19 372 LEU A C 1
ATOM 2961 O O . LEU A 1 372 ? 26.016 25.391 16.562 1 97.19 372 LEU A O 1
ATOM 2965 N N . ASP A 1 373 ? 26.344 25.562 14.375 1 95.94 373 ASP A N 1
ATOM 2966 C CA . ASP A 1 373 ? 27.781 25.734 14.523 1 95.94 373 ASP A CA 1
ATOM 2967 C C . ASP A 1 373 ? 28.125 27.203 14.766 1 95.94 373 ASP A C 1
ATOM 2969 O O . ASP A 1 373 ? 27.234 28.031 14.984 1 95.94 373 ASP A O 1
ATOM 2973 N N . GLU A 1 374 ? 29.422 27.5 14.742 1 95.75 374 GLU A N 1
ATOM 2974 C CA . GLU A 1 374 ? 29.906 28.844 15.078 1 95.75 374 GLU A CA 1
ATOM 2975 C C . GLU A 1 374 ? 29.438 29.859 14.047 1 95.75 374 GLU A C 1
ATOM 2977 O O . GLU A 1 374 ? 29.344 31.047 14.352 1 95.75 374 GLU A O 1
ATOM 2982 N N . ASN A 1 375 ? 29.125 29.359 12.898 1 95.25 375 ASN A N 1
ATOM 2983 C CA . ASN A 1 375 ? 28.719 30.266 11.82 1 95.25 375 ASN A CA 1
ATOM 2984 C C . ASN A 1 375 ? 27.203 30.312 11.672 1 95.25 375 ASN A C 1
ATOM 2986 O O . ASN A 1 375 ? 26.688 30.891 10.711 1 95.25 375 ASN A O 1
ATOM 2990 N N . GLY A 1 376 ? 26.484 29.656 12.492 1 94.75 376 GLY A N 1
ATOM 2991 C CA . GLY A 1 376 ? 25.031 29.703 12.461 1 94.75 376 GLY A CA 1
ATOM 2992 C C . GLY A 1 376 ? 24.422 28.672 11.523 1 94.75 376 GLY A C 1
ATOM 2993 O O . GLY A 1 376 ? 23.234 28.719 11.234 1 94.75 376 GLY A O 1
ATOM 2994 N N . LYS A 1 377 ? 25.281 27.781 11.125 1 95.75 377 LYS A N 1
ATOM 2995 C CA . LYS A 1 377 ? 24.797 26.734 10.242 1 95.75 377 LYS A CA 1
ATOM 2996 C C . LYS A 1 377 ? 24.344 25.516 11.039 1 95.75 377 LYS A C 1
ATOM 2998 O O . LYS A 1 377 ? 24.969 25.141 12.039 1 95.75 377 LYS A O 1
ATOM 3003 N N . SER A 1 378 ? 23.219 24.891 10.555 1 97.06 378 SER A N 1
ATOM 3004 C CA . SER A 1 378 ? 22.672 23.719 11.242 1 97.06 378 SER A CA 1
ATOM 3005 C C . SER A 1 378 ? 23.625 22.516 11.125 1 97.06 378 SER A C 1
ATOM 3007 O O . SER A 1 378 ? 24.234 22.312 10.078 1 97.06 378 SER A O 1
ATOM 3009 N N . THR A 1 379 ? 23.734 21.734 12.18 1 95.25 379 THR A N 1
ATOM 3010 C CA . THR A 1 379 ? 24.547 20.516 12.18 1 95.25 379 THR A CA 1
ATOM 3011 C C . THR A 1 379 ? 23.672 19.297 12.414 1 95.25 379 THR A C 1
ATOM 3013 O O . THR A 1 379 ? 23.969 18.203 11.93 1 95.25 379 THR A O 1
ATOM 3016 N N . LYS A 1 380 ? 22.641 19.422 13.203 1 95.75 380 LYS A N 1
ATOM 3017 C CA . LYS A 1 380 ? 21.641 18.375 13.438 1 95.75 380 LYS A CA 1
ATOM 3018 C C . LYS A 1 380 ? 20.328 18.969 13.922 1 95.75 380 LYS A C 1
ATOM 3020 O O . LYS A 1 380 ? 20.281 20.109 14.359 1 95.75 380 LYS A O 1
ATOM 3025 N N . TRP A 1 381 ? 19.312 18.203 13.867 1 97.5 381 TRP A N 1
ATOM 3026 C CA . TRP A 1 381 ? 17.953 18.672 14.141 1 97.5 381 TRP A CA 1
ATOM 3027 C C . TRP A 1 381 ? 17.25 17.75 15.141 1 97.5 381 TRP A C 1
ATOM 3029 O O . TRP A 1 381 ? 17.422 16.531 15.102 1 97.5 381 TRP A O 1
ATOM 3039 N N . LYS A 1 382 ? 16.5 18.297 16.062 1 97.56 382 LYS A N 1
ATOM 3040 C CA . LYS A 1 382 ? 15.633 17.562 16.984 1 97.56 382 LYS A CA 1
ATOM 3041 C C . LYS A 1 382 ? 14.227 17.422 16.422 1 97.56 382 LYS A C 1
ATOM 3043 O O . LYS A 1 382 ? 13.57 18.406 16.109 1 97.56 382 LYS A O 1
ATOM 3048 N N . VAL A 1 383 ? 13.781 16.188 16.359 1 97.31 383 VAL A N 1
ATOM 3049 C CA . VAL A 1 383 ? 12.5 15.898 15.719 1 97.31 383 VAL A CA 1
ATOM 3050 C C . VAL A 1 383 ? 11.555 15.25 16.719 1 97.31 383 VAL A C 1
ATOM 3052 O O . VAL A 1 383 ? 11.914 14.266 17.375 1 97.31 383 VAL A O 1
ATOM 3055 N N . GLU A 1 384 ? 10.375 15.836 16.891 1 96.94 384 GLU A N 1
ATOM 3056 C CA . GLU A 1 384 ? 9.305 15.211 17.656 1 96.94 384 GLU A CA 1
ATOM 3057 C C . GLU A 1 384 ? 8.406 14.359 16.766 1 96.94 384 GLU A C 1
ATOM 3059 O O . GLU A 1 384 ? 7.781 14.867 15.828 1 96.94 384 GLU A O 1
ATOM 3064 N N . ASN A 1 385 ? 8.391 13.094 17.047 1 93.81 385 ASN A N 1
ATOM 3065 C CA . ASN A 1 385 ? 7.516 12.172 16.328 1 93.81 385 ASN A CA 1
ATOM 3066 C C . ASN A 1 385 ? 6.25 11.859 17.125 1 93.81 385 ASN A C 1
ATOM 3068 O O . ASN A 1 385 ? 6.078 12.352 18.25 1 93.81 385 ASN A O 1
ATOM 3072 N N . SER A 1 386 ? 5.328 11.133 16.469 1 94.75 386 SER A N 1
ATOM 3073 C CA . SER A 1 386 ? 4.082 10.734 17.109 1 94.75 386 SER A CA 1
ATOM 3074 C C . SER A 1 386 ? 3.963 9.211 17.188 1 94.75 386 SER A C 1
ATOM 3076 O O . SER A 1 386 ? 2.881 8.656 16.969 1 94.75 386 SER A O 1
ATOM 3078 N N . TRP A 1 387 ? 5.094 8.547 17.469 1 93.5 387 TRP A N 1
ATOM 3079 C CA . TRP A 1 387 ? 5.117 7.094 17.531 1 93.5 387 TRP A CA 1
ATOM 3080 C C . TRP A 1 387 ? 5.289 6.609 18.953 1 93.5 387 TRP A C 1
ATOM 3082 O O . TRP A 1 387 ? 5.781 5.504 19.203 1 93.5 387 TRP A O 1
ATOM 3092 N N . GLY A 1 388 ? 4.973 7.449 19.875 1 94.44 388 GLY A N 1
ATOM 3093 C CA . GLY A 1 388 ? 5.051 7.074 21.266 1 94.44 388 GLY A CA 1
ATOM 3094 C C . GLY A 1 388 ? 6.434 7.262 21.859 1 94.44 388 GLY A C 1
ATOM 3095 O O . GLY A 1 388 ? 7.359 7.688 21.172 1 94.44 388 GLY A O 1
ATOM 3096 N N . ASP A 1 389 ? 6.531 6.914 23.141 1 94.75 389 ASP A N 1
ATOM 3097 C CA . ASP A 1 389 ? 7.742 7.254 23.875 1 94.75 389 ASP A CA 1
ATOM 3098 C C . ASP A 1 389 ? 8.688 6.059 23.969 1 94.75 389 ASP A C 1
ATOM 3100 O O . ASP A 1 389 ? 9.742 6.141 24.594 1 94.75 389 ASP A O 1
ATOM 3104 N N . LYS A 1 390 ? 8.383 5.023 23.297 1 93.69 390 LYS A N 1
ATOM 3105 C CA . LYS A 1 390 ? 9.188 3.807 23.406 1 93.69 390 LYS A CA 1
ATOM 3106 C C . LYS A 1 390 ? 10.266 3.758 22.328 1 93.69 390 LYS A C 1
ATOM 3108 O O . LYS A 1 390 ? 11.109 2.863 22.328 1 93.69 390 LYS A O 1
ATOM 3113 N N . VAL A 1 391 ? 10.234 4.688 21.453 1 93.75 391 VAL A N 1
ATOM 3114 C CA . VAL A 1 391 ? 11.242 4.766 20.391 1 93.75 391 VAL A CA 1
ATOM 3115 C C . VAL A 1 391 ? 12.062 6.043 20.547 1 93.75 391 VAL A C 1
ATOM 3117 O O . VAL A 1 391 ? 11.625 6.996 21.188 1 93.75 391 VAL A O 1
ATOM 3120 N N . GLY A 1 392 ? 13.289 6.023 19.969 1 92 392 GLY A N 1
ATOM 3121 C CA . GLY A 1 392 ? 14.164 7.18 20.125 1 92 392 GLY A CA 1
ATOM 3122 C C . GLY A 1 392 ? 14.438 7.523 21.578 1 92 392 GLY A C 1
ATOM 3123 O O . GLY A 1 392 ? 14.562 6.633 22.406 1 92 392 GLY A O 1
ATOM 3124 N N . ASP A 1 393 ? 14.711 8.797 21.75 1 92.56 393 ASP A N 1
ATOM 3125 C CA . ASP A 1 393 ? 14.859 9.289 23.109 1 92.56 393 ASP A CA 1
ATOM 3126 C C . ASP A 1 393 ? 13.531 9.82 23.656 1 92.56 393 ASP A C 1
ATOM 3128 O O . ASP A 1 393 ? 13.227 11.008 23.516 1 92.56 393 ASP A O 1
ATOM 3132 N N . LYS A 1 394 ? 12.758 8.938 24.234 1 93.62 394 LYS A N 1
ATOM 3133 C CA . LYS A 1 394 ? 11.43 9.266 24.766 1 93.62 394 LYS A CA 1
ATOM 3134 C C . LYS A 1 394 ? 10.539 9.867 23.672 1 93.62 394 LYS A C 1
ATOM 3136 O O . LYS A 1 394 ? 9.852 10.852 23.906 1 93.62 394 LYS A O 1
ATOM 3141 N N . GLY A 1 395 ? 10.727 9.414 22.5 1 94.5 395 GLY A N 1
ATOM 3142 C CA . GLY A 1 395 ? 9.859 9.828 21.406 1 94.5 395 GLY A CA 1
ATOM 3143 C C . GLY A 1 395 ? 10.484 10.883 20.516 1 94.5 395 GLY A C 1
ATOM 3144 O O . GLY A 1 395 ? 9.969 11.18 19.438 1 94.5 395 GLY A O 1
ATOM 3145 N N . TYR A 1 396 ? 11.602 11.406 20.922 1 95.62 396 TYR A N 1
ATOM 3146 C CA . TYR A 1 396 ? 12.312 12.398 20.109 1 95.62 396 TYR A CA 1
ATOM 3147 C C . TYR A 1 396 ? 13.398 11.734 19.281 1 95.62 396 TYR A C 1
ATOM 3149 O O . TYR A 1 396 ? 14.047 10.781 19.719 1 95.62 396 TYR A O 1
ATOM 3157 N N . PHE A 1 397 ? 13.555 12.273 18.078 1 95.25 397 PHE A N 1
ATOM 3158 C CA . PHE A 1 397 ? 14.539 11.766 17.141 1 95.25 397 PHE A CA 1
ATOM 3159 C C . PHE A 1 397 ? 15.594 12.82 16.828 1 95.25 397 PHE A C 1
ATOM 3161 O O . PHE A 1 397 ? 15.406 14 17.141 1 95.25 397 PHE A O 1
ATOM 3168 N N . VAL A 1 398 ? 16.703 12.383 16.312 1 95.75 398 VAL A N 1
ATOM 3169 C CA . VAL A 1 398 ? 17.766 13.25 15.82 1 95.75 398 VAL A CA 1
ATOM 3170 C C . VAL A 1 398 ? 17.969 13.031 14.32 1 95.75 398 VAL A C 1
ATOM 3172 O O . VAL A 1 398 ? 18.094 11.891 13.867 1 95.75 398 VAL A O 1
ATOM 3175 N N . ALA A 1 399 ? 17.938 14.055 13.578 1 96.12 399 ALA A N 1
ATOM 3176 C CA . ALA A 1 399 ? 18.234 14.008 12.148 1 96.12 399 ALA A CA 1
ATOM 3177 C C . ALA A 1 399 ? 19.531 14.75 11.836 1 96.12 399 ALA A C 1
ATOM 3179 O O . ALA A 1 399 ? 19.734 15.883 12.289 1 96.12 399 ALA A O 1
ATOM 3180 N N . SER A 1 400 ? 20.391 14.062 11.07 1 95.31 400 SER A N 1
ATOM 3181 C CA . SER A 1 400 ? 21.578 14.773 10.625 1 95.31 400 SER A CA 1
ATOM 3182 C C . SER A 1 400 ? 21.234 15.844 9.594 1 95.31 400 SER A C 1
ATOM 3184 O O . SER A 1 400 ? 20.188 15.773 8.945 1 95.31 400 SER A O 1
ATOM 3186 N N . ASP A 1 401 ? 22.125 16.828 9.531 1 96.06 401 ASP A N 1
ATOM 3187 C CA . ASP A 1 401 ? 21.859 17.938 8.617 1 96.06 401 ASP A CA 1
ATOM 3188 C C . ASP A 1 401 ? 21.812 17.453 7.168 1 96.06 401 ASP A C 1
ATOM 3190 O O . ASP A 1 401 ? 21 17.938 6.379 1 96.06 401 ASP A O 1
ATOM 3194 N N . ASP A 1 402 ? 22.703 16.609 6.816 1 95.56 402 ASP A N 1
ATOM 3195 C CA . ASP A 1 402 ? 22.734 16.141 5.441 1 95.56 402 ASP A CA 1
ATOM 3196 C C . ASP A 1 402 ? 21.531 15.258 5.137 1 95.56 402 ASP A C 1
ATOM 3198 O O . ASP A 1 402 ? 21.094 15.172 3.988 1 95.56 402 ASP A O 1
ATOM 3202 N N . TRP A 1 403 ? 20.969 14.523 6.148 1 96.44 403 TRP A N 1
ATOM 3203 C CA . TRP A 1 403 ? 19.719 13.812 5.949 1 96.44 403 TRP A CA 1
ATOM 3204 C C . TRP A 1 403 ? 18.578 14.789 5.613 1 96.44 403 TRP A C 1
ATOM 3206 O O . TRP A 1 403 ? 17.766 14.523 4.727 1 96.44 403 TRP A O 1
ATOM 3216 N N . MET A 1 404 ? 18.547 15.906 6.312 1 97.5 404 MET A N 1
ATOM 3217 C CA . MET A 1 404 ? 17.578 16.953 6.031 1 97.5 404 MET A CA 1
ATOM 3218 C C . MET A 1 404 ? 17.672 17.406 4.582 1 97.5 404 MET A C 1
ATOM 3220 O O . MET A 1 404 ? 16.656 17.609 3.922 1 97.5 404 MET A O 1
ATOM 3224 N N . ASP A 1 405 ? 18.844 17.531 4.098 1 98.12 405 ASP A N 1
ATOM 3225 C CA . ASP A 1 405 ? 19.062 17.969 2.725 1 98.12 405 ASP A CA 1
ATOM 3226 C C . ASP A 1 405 ? 18.422 17 1.73 1 98.12 405 ASP A C 1
ATOM 3228 O O . ASP A 1 405 ? 17.859 17.422 0.719 1 98.12 405 ASP A O 1
ATOM 3232 N N . GLU A 1 406 ? 18.484 15.766 2.055 1 97.94 406 GLU A N 1
ATOM 3233 C CA . GLU A 1 406 ? 18.156 14.742 1.072 1 97.94 406 GLU A CA 1
ATOM 3234 C C . GLU A 1 406 ? 16.688 14.344 1.161 1 97.94 406 GLU A C 1
ATOM 3236 O O . GLU A 1 406 ? 16.078 13.984 0.154 1 97.94 406 GLU A O 1
ATOM 3241 N N . TYR A 1 407 ? 16.062 14.453 2.365 1 98.19 407 TYR A N 1
ATOM 3242 C CA . TYR A 1 407 ? 14.805 13.727 2.506 1 98.19 407 TYR A CA 1
ATOM 3243 C C . TYR A 1 407 ? 13.727 14.609 3.125 1 98.19 407 TYR A C 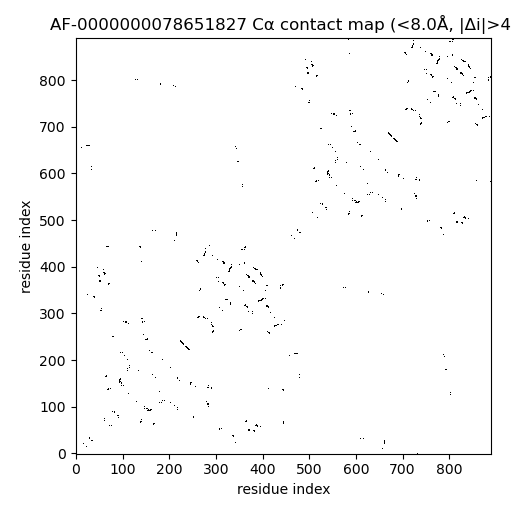1
ATOM 3245 O O . TYR A 1 407 ? 12.625 14.133 3.416 1 98.19 407 TYR A O 1
ATOM 3253 N N . THR A 1 408 ? 14 15.875 3.367 1 98.62 408 THR A N 1
ATOM 3254 C CA . THR A 1 408 ? 12.969 16.828 3.77 1 98.62 408 THR A CA 1
ATOM 3255 C C . THR A 1 408 ? 12.383 17.531 2.555 1 98.62 408 THR A C 1
ATOM 3257 O O . THR A 1 408 ? 13.117 18.016 1.691 1 98.62 408 THR A O 1
ATOM 3260 N N . TYR A 1 409 ? 11.07 17.672 2.545 1 98.69 409 TYR A N 1
ATOM 3261 C CA . TYR A 1 409 ? 10.438 18.188 1.335 1 98.69 409 TYR A CA 1
ATOM 3262 C C . TYR A 1 409 ? 9.562 19.391 1.648 1 98.69 409 TYR A C 1
ATOM 3264 O O . TYR A 1 409 ? 9.188 20.156 0.747 1 98.69 409 TYR A O 1
ATOM 3272 N N . GLN A 1 410 ? 9.219 19.578 2.916 1 98.69 410 GLN A N 1
ATOM 3273 C CA . GLN A 1 410 ? 8.289 20.641 3.25 1 98.69 410 GLN A CA 1
ATOM 3274 C C . GLN A 1 410 ? 8.508 21.141 4.68 1 98.69 410 GLN A C 1
ATOM 3276 O O . GLN A 1 410 ? 8.781 20.344 5.578 1 98.69 410 GLN A O 1
ATOM 3281 N N . ILE A 1 411 ? 8.43 22.438 4.875 1 98.81 411 ILE A N 1
ATOM 3282 C CA . ILE A 1 411 ? 8.289 23.031 6.199 1 98.81 411 ILE A CA 1
ATOM 3283 C C . ILE A 1 411 ? 7.188 24.078 6.172 1 98.81 411 ILE A C 1
ATOM 3285 O O . ILE A 1 411 ? 6.793 24.547 5.102 1 98.81 411 ILE A O 1
ATOM 3289 N N . VAL A 1 412 ? 6.711 24.406 7.301 1 98.69 412 VAL A N 1
ATOM 3290 C CA . VAL A 1 412 ? 5.711 25.453 7.434 1 98.69 412 VAL A CA 1
ATOM 3291 C C . VAL A 1 412 ? 6.238 26.562 8.359 1 98.69 412 VAL A C 1
ATOM 3293 O O . VAL A 1 412 ? 6.605 26.281 9.508 1 98.69 412 VAL A O 1
ATOM 3296 N N . ILE A 1 413 ? 6.25 27.781 7.82 1 98.5 413 ILE A N 1
ATOM 3297 C CA . ILE A 1 413 ? 6.801 28.906 8.578 1 98.5 413 ILE A CA 1
ATOM 3298 C C . ILE A 1 413 ? 5.875 30.109 8.469 1 98.5 413 ILE A C 1
ATOM 3300 O O . ILE A 1 413 ? 4.992 30.156 7.609 1 98.5 413 ILE A O 1
ATOM 3304 N N . ARG A 1 414 ? 6.098 31.047 9.375 1 97.94 414 ARG A N 1
ATOM 3305 C CA . ARG A 1 414 ? 5.387 32.312 9.289 1 97.94 414 ARG A CA 1
ATOM 3306 C C . ARG A 1 414 ? 5.871 33.125 8.102 1 97.94 414 ARG A C 1
ATOM 3308 O O . ARG A 1 414 ? 7.07 33.188 7.82 1 97.94 414 ARG A O 1
ATOM 3315 N N . LYS A 1 415 ? 4.98 33.812 7.441 1 96.81 415 LYS A N 1
ATOM 3316 C CA . LYS A 1 415 ? 5.281 34.594 6.246 1 96.81 415 LYS A CA 1
ATOM 3317 C C . LYS A 1 415 ? 6.219 35.75 6.57 1 96.81 415 LYS A C 1
ATOM 3319 O O . LYS A 1 415 ? 6.914 36.25 5.688 1 96.81 415 LYS A O 1
ATOM 3324 N N . GLU A 1 416 ? 6.242 36.188 7.84 1 97.31 416 GLU A N 1
ATOM 3325 C CA . GLU A 1 416 ? 7.07 37.344 8.234 1 97.31 416 GLU A CA 1
ATOM 3326 C C . GLU A 1 416 ? 8.555 37.031 8.016 1 97.31 416 GLU A C 1
ATOM 3328 O O . GLU A 1 416 ? 9.367 37.938 7.938 1 97.31 416 GLU A O 1
ATOM 3333 N N . PHE A 1 417 ? 8.914 35.781 7.922 1 98.44 417 PHE A N 1
ATOM 3334 C CA . PHE A 1 417 ? 10.312 35.406 7.762 1 98.44 417 PHE A CA 1
ATOM 3335 C C . PHE A 1 417 ? 10.711 35.438 6.289 1 98.44 417 PHE A C 1
ATOM 3337 O O . PHE A 1 417 ? 11.898 35.312 5.961 1 98.44 417 PHE A O 1
ATOM 3344 N N . LEU A 1 418 ? 9.773 35.594 5.402 1 98.69 418 LEU A N 1
ATOM 3345 C CA . LEU A 1 418 ? 10.047 35.656 3.971 1 98.69 418 LEU A CA 1
ATOM 3346 C C . LEU A 1 418 ? 10.523 37.031 3.566 1 98.69 418 LEU A C 1
ATOM 3348 O O . LEU A 1 418 ? 10.109 38.031 4.164 1 98.69 418 LEU A O 1
ATOM 3352 N N . THR A 1 419 ? 11.398 37.094 2.545 1 98.5 419 THR A N 1
ATOM 3353 C CA . THR A 1 419 ? 11.695 38.375 1.91 1 98.5 419 THR A CA 1
ATOM 3354 C C . THR A 1 419 ? 10.492 38.875 1.132 1 98.5 419 THR A C 1
ATOM 3356 O O . THR A 1 419 ? 9.547 38.125 0.877 1 98.5 419 THR A O 1
ATOM 3359 N N . ALA A 1 420 ? 10.562 40.125 0.819 1 98.25 420 ALA A N 1
ATOM 3360 C CA . ALA A 1 420 ? 9.484 40.719 0.022 1 98.25 420 ALA A CA 1
ATOM 3361 C C . ALA A 1 420 ? 9.32 39.969 -1.304 1 98.25 420 ALA A C 1
ATOM 3363 O O . ALA A 1 420 ? 8.203 39.75 -1.77 1 98.25 420 ALA A O 1
ATOM 3364 N N . GLU A 1 421 ? 10.375 39.594 -1.878 1 98.31 421 GLU A N 1
ATOM 3365 C CA . GLU A 1 421 ? 10.375 38.875 -3.143 1 98.31 421 GLU A CA 1
ATOM 3366 C C . GLU A 1 421 ? 9.758 37.469 -2.982 1 98.31 421 GLU A C 1
ATOM 3368 O O . GLU A 1 421 ? 8.969 37.031 -3.822 1 98.31 421 GLU A O 1
ATOM 3373 N N . GLU A 1 422 ? 10.109 36.844 -1.96 1 98.62 422 GLU A N 1
ATOM 3374 C CA . GLU A 1 422 ? 9.57 35.5 -1.683 1 98.62 422 GLU A CA 1
ATOM 3375 C C . GLU A 1 422 ? 8.07 35.562 -1.42 1 98.62 422 GLU A C 1
ATOM 3377 O O . GLU A 1 422 ? 7.32 34.688 -1.887 1 98.62 422 GLU A O 1
ATOM 3382 N N . LEU A 1 423 ? 7.68 36.5 -0.627 1 98.38 423 LEU A N 1
ATOM 3383 C CA . LEU A 1 423 ? 6.262 36.656 -0.335 1 98.38 423 LEU A CA 1
ATOM 3384 C C . LEU A 1 423 ? 5.473 36.938 -1.609 1 98.38 423 LEU A C 1
ATOM 3386 O O . LEU A 1 423 ? 4.395 36.375 -1.815 1 98.38 423 LEU A O 1
ATOM 3390 N N . ALA A 1 424 ? 5.996 37.844 -2.441 1 98.31 424 ALA A N 1
ATOM 3391 C CA . ALA A 1 424 ? 5.355 38.125 -3.721 1 98.31 424 ALA A CA 1
ATOM 3392 C C . ALA A 1 424 ? 5.254 36.875 -4.586 1 98.31 424 ALA A C 1
ATOM 3394 O O . ALA A 1 424 ? 4.242 36.656 -5.262 1 98.31 424 ALA A O 1
ATOM 3395 N N . ALA A 1 425 ? 6.281 36.094 -4.582 1 98.38 425 ALA A N 1
ATOM 3396 C CA . ALA A 1 425 ? 6.285 34.844 -5.34 1 98.38 425 ALA A CA 1
ATOM 3397 C C . ALA A 1 425 ? 5.223 33.906 -4.82 1 98.38 425 ALA A C 1
ATOM 3399 O O . ALA A 1 425 ? 4.512 33.25 -5.602 1 98.38 425 ALA A O 1
ATOM 3400 N N . TYR A 1 426 ? 5.164 33.781 -3.549 1 97.88 426 TYR A N 1
ATOM 3401 C CA . TYR A 1 426 ? 4.164 32.906 -2.936 1 97.88 426 TYR A CA 1
ATOM 3402 C C . TYR A 1 426 ? 2.756 33.312 -3.326 1 97.88 426 TYR A C 1
ATOM 3404 O O . TYR A 1 426 ? 1.896 32.5 -3.596 1 97.88 426 TYR A O 1
ATOM 3412 N N . GLU A 1 427 ? 2.477 34.594 -3.348 1 96.5 427 GLU A N 1
ATOM 3413 C CA . GLU A 1 427 ? 1.144 35.156 -3.57 1 96.5 427 GLU A CA 1
ATOM 3414 C C . GLU A 1 427 ? 0.79 35.156 -5.055 1 96.5 427 GLU A C 1
ATOM 3416 O O . GLU A 1 427 ? -0.38 35.312 -5.418 1 96.5 427 GLU A O 1
ATOM 3421 N N . ALA A 1 428 ? 1.772 34.969 -5.883 1 97.38 428 ALA A N 1
ATOM 3422 C CA . ALA A 1 428 ? 1.537 34.938 -7.324 1 97.38 428 ALA A CA 1
ATOM 3423 C C . ALA A 1 428 ? 0.717 33.688 -7.711 1 97.38 428 ALA A C 1
ATOM 3425 O O . ALA A 1 428 ? 0.59 32.75 -6.926 1 97.38 428 ALA A O 1
ATOM 3426 N N . GLU A 1 429 ? 0.079 33.75 -8.898 1 97.38 429 GLU A N 1
ATOM 3427 C CA . GLU A 1 429 ? -0.679 32.594 -9.383 1 97.38 429 GLU A CA 1
ATOM 3428 C C . GLU A 1 429 ? 0.19 31.359 -9.445 1 97.38 429 GLU A C 1
ATOM 3430 O O . GLU A 1 429 ? 1.224 31.344 -10.117 1 97.38 429 GLU A O 1
ATOM 3435 N N . PRO A 1 430 ? -0.133 30.328 -8.75 1 98.25 430 PRO A N 1
ATOM 3436 C CA . PRO A 1 430 ? 0.713 29.125 -8.695 1 98.25 430 PRO A CA 1
ATOM 3437 C C . PRO A 1 430 ? 0.631 28.297 -9.969 1 98.25 430 PRO A C 1
ATOM 3439 O O . PRO A 1 430 ? -0.412 28.266 -10.625 1 98.25 430 PRO A O 1
ATOM 3442 N N . LYS A 1 431 ? 1.729 27.688 -10.32 1 98.31 431 LYS A N 1
ATOM 3443 C CA . LYS A 1 431 ? 1.688 26.625 -11.32 1 98.31 431 LYS A CA 1
ATOM 3444 C C . LYS A 1 431 ? 0.949 25.391 -10.797 1 98.31 431 LYS A C 1
ATOM 3446 O O . LYS A 1 431 ? 1.22 24.938 -9.688 1 98.31 431 LYS A O 1
ATOM 3451 N N . VAL A 1 432 ? -0.005 24.844 -11.57 1 98.19 432 VAL A N 1
ATOM 3452 C CA . VAL A 1 432 ? -0.806 23.703 -11.156 1 98.19 432 VAL A CA 1
ATOM 3453 C C . VAL A 1 432 ? -0.117 22.406 -11.586 1 98.19 432 VAL A C 1
ATOM 3455 O O . VAL A 1 432 ? 0.047 22.156 -12.781 1 98.19 432 VAL A O 1
ATOM 3458 N N . LEU A 1 433 ? 0.301 21.641 -10.641 1 98.06 433 LEU A N 1
ATOM 3459 C CA . LEU A 1 433 ? 0.905 20.344 -10.898 1 98.06 433 LEU A CA 1
ATOM 3460 C C . LEU A 1 433 ? -0.167 19.266 -11.055 1 98.06 433 LEU A C 1
ATOM 3462 O O . LEU A 1 433 ? -1.296 19.438 -10.594 1 98.06 433 LEU A O 1
ATOM 3466 N N . ALA A 1 434 ? 0.232 18.172 -11.742 1 97 434 ALA A N 1
ATOM 3467 C CA . ALA A 1 434 ? -0.687 17.047 -11.938 1 97 434 ALA A CA 1
ATOM 3468 C C . ALA A 1 434 ? -0.994 16.344 -10.617 1 97 434 ALA A C 1
ATOM 3470 O O . ALA A 1 434 ? -0.195 16.406 -9.68 1 97 434 ALA A O 1
ATOM 3471 N N . PRO A 1 435 ? -2.139 15.594 -10.531 1 96.31 435 PRO A N 1
ATOM 3472 C CA . PRO A 1 435 ? -2.51 14.906 -9.289 1 96.31 435 PRO A CA 1
ATOM 3473 C C . PRO A 1 435 ? -1.453 13.906 -8.828 1 96.31 435 PRO A C 1
ATOM 3475 O O . PRO A 1 435 ? -1.288 13.688 -7.625 1 96.31 435 PRO A O 1
ATOM 3478 N N . TRP A 1 436 ? -0.717 13.352 -9.781 1 95.69 436 TRP A N 1
ATOM 3479 C CA . TRP A 1 436 ? 0.225 12.281 -9.461 1 95.69 436 TRP A CA 1
ATOM 3480 C C . TRP A 1 436 ? 1.632 12.836 -9.266 1 95.69 436 TRP A C 1
ATOM 3482 O O . TRP A 1 436 ? 2.598 12.078 -9.172 1 95.69 436 TRP A O 1
ATOM 3492 N N . ASP A 1 437 ? 1.796 14.164 -9.227 1 97.25 437 ASP A N 1
ATOM 3493 C CA . ASP A 1 437 ? 3.08 14.75 -8.867 1 97.25 437 ASP A CA 1
ATOM 3494 C C . ASP A 1 437 ? 3.473 14.391 -7.441 1 97.25 437 ASP A C 1
ATOM 3496 O O . ASP A 1 437 ? 2.627 14.375 -6.543 1 97.25 437 ASP A O 1
ATOM 3500 N N . PRO A 1 438 ? 4.746 14.125 -7.227 1 96.38 438 PRO A N 1
ATOM 3501 C CA . PRO A 1 438 ? 5.168 13.734 -5.879 1 96.38 438 PRO A CA 1
ATOM 3502 C C . PRO A 1 438 ? 4.848 14.797 -4.828 1 96.38 438 PRO A C 1
ATOM 3504 O O . PRO A 1 438 ? 4.691 14.477 -3.648 1 96.38 438 PRO A O 1
ATOM 3507 N N . MET A 1 439 ? 4.684 16.016 -5.16 1 96.38 439 MET A N 1
ATOM 3508 C CA . MET A 1 439 ? 4.391 17.078 -4.207 1 96.38 439 MET A CA 1
ATOM 3509 C C . MET A 1 439 ? 2.932 17.031 -3.771 1 96.38 439 MET A C 1
ATOM 3511 O O . MET A 1 439 ? 2.535 17.734 -2.84 1 96.38 439 MET A O 1
ATOM 3515 N N . GLY A 1 440 ? 2.17 16.141 -4.457 1 94.69 440 GLY A N 1
ATOM 3516 C CA . GLY A 1 440 ? 0.792 15.922 -4.047 1 94.69 440 GLY A CA 1
ATOM 3517 C C . GLY A 1 440 ? 0.644 14.805 -3.027 1 94.69 440 GLY A C 1
ATOM 3518 O O . GLY A 1 440 ? -0.472 14.477 -2.625 1 94.69 440 GLY A O 1
ATOM 3519 N N . ALA A 1 441 ? 1.746 14.297 -2.609 1 92.38 441 ALA A N 1
ATOM 3520 C CA . ALA A 1 441 ? 1.718 13.195 -1.648 1 92.38 441 ALA A CA 1
ATOM 3521 C C . ALA A 1 441 ? 1.09 13.633 -0.329 1 92.38 441 ALA A C 1
ATOM 3523 O O . ALA A 1 441 ? 1.264 14.781 0.097 1 92.38 441 ALA A O 1
ATOM 3524 N N . LEU A 1 442 ? 0.327 12.68 0.258 1 92 442 LEU A N 1
ATOM 3525 C CA . LEU A 1 442 ? -0.249 12.891 1.581 1 92 442 LEU A CA 1
ATOM 3526 C C . LEU A 1 442 ? 0.578 12.188 2.652 1 92 442 LEU A C 1
ATOM 3528 O O . LEU A 1 442 ? 0.961 11.031 2.484 1 92 442 LEU A O 1
ATOM 3532 N N . ALA A 1 443 ? 0.851 12.875 3.707 1 89.5 443 ALA A N 1
ATOM 3533 C CA . ALA A 1 443 ? 1.604 12.297 4.816 1 89.5 443 ALA A CA 1
ATOM 3534 C C . ALA A 1 443 ? 0.758 11.281 5.582 1 89.5 443 ALA A C 1
ATOM 3536 O O . ALA A 1 443 ? -0.17 11.656 6.301 1 89.5 443 ALA A O 1
ATOM 3537 N N . SER A 1 444 ? 1.062 9.969 5.398 1 81.44 444 SER A N 1
ATOM 3538 C CA . SER A 1 444 ? 0.18 8.969 5.984 1 81.44 444 SER A CA 1
ATOM 3539 C C . SER A 1 444 ? 0.969 7.766 6.492 1 81.44 444 SER A C 1
ATOM 3541 O O . SER A 1 444 ? 0.385 6.777 6.941 1 81.44 444 SER A O 1
ATOM 3543 N N . LYS A 1 445 ? 2.254 7.781 6.465 1 75.88 445 LYS A N 1
ATOM 3544 C CA . LYS A 1 445 ? 2.994 6.574 6.828 1 75.88 445 LYS A CA 1
ATOM 3545 C C . LYS A 1 445 ? 3.723 6.754 8.156 1 75.88 445 LYS A C 1
ATOM 3547 O O . LYS A 1 445 ? 4.129 7.867 8.5 1 75.88 445 LYS A O 1
ATOM 3552 N N . MET B 1 1 ? -24.406 25.297 -3.148 1 59.09 1 MET B N 1
ATOM 3553 C CA . MET B 1 1 ? -23 25.359 -2.76 1 59.09 1 MET B CA 1
ATOM 3554 C C . MET B 1 1 ? -22.531 24 -2.246 1 59.09 1 MET B C 1
ATOM 3556 O O . MET B 1 1 ? -23.281 23.281 -1.583 1 59.09 1 MET B O 1
ATOM 3560 N N . ASN B 1 2 ? -21.438 23.312 -2.947 1 87.31 2 ASN B N 1
ATOM 3561 C CA . ASN B 1 2 ? -20.891 21.953 -2.908 1 87.31 2 ASN B CA 1
ATOM 3562 C C . ASN B 1 2 ? -20.156 21.672 -1.6 1 87.31 2 ASN B C 1
ATOM 3564 O O . ASN B 1 2 ? -19.891 20.516 -1.267 1 87.31 2 ASN B O 1
ATOM 3568 N N . SER B 1 3 ? -20.125 22.906 -0.842 1 92.62 3 SER B N 1
ATOM 3569 C CA . SER B 1 3 ? -19.469 22.781 0.453 1 92.62 3 SER B CA 1
ATOM 3570 C C . SER B 1 3 ? -20.469 22.359 1.537 1 92.62 3 SER B C 1
ATOM 3572 O O . SER B 1 3 ? -21.656 22.641 1.431 1 92.62 3 SER B O 1
ATOM 3574 N N . LEU B 1 4 ? -20.016 21.781 2.598 1 96.19 4 LEU B N 1
ATOM 3575 C CA . LEU B 1 4 ? -20.859 21.375 3.703 1 96.19 4 LEU B CA 1
ATOM 3576 C C . LEU B 1 4 ? -21.094 22.516 4.676 1 96.19 4 LEU B C 1
ATOM 3578 O O . LEU B 1 4 ? -20.156 23 5.312 1 96.19 4 LEU B O 1
ATOM 3582 N N . ASP B 1 5 ? -22.359 22.953 4.789 1 94.5 5 ASP B N 1
ATOM 3583 C CA . ASP B 1 5 ? -22.641 24.047 5.711 1 94.5 5 ASP B CA 1
ATOM 3584 C C . ASP B 1 5 ? -23.141 23.531 7.055 1 94.5 5 ASP B C 1
ATOM 3586 O O . ASP B 1 5 ? -23.406 22.344 7.203 1 94.5 5 ASP B O 1
ATOM 3590 N N . GLN B 1 6 ? -23.188 24.469 7.949 1 95.06 6 GLN B N 1
ATOM 3591 C CA . GLN B 1 6 ? -23.5 24.109 9.328 1 95.06 6 GLN B CA 1
ATOM 3592 C C . GLN B 1 6 ? -24.938 23.609 9.453 1 95.06 6 GLN B C 1
ATOM 3594 O O . GLN B 1 6 ? -25.234 22.703 10.242 1 95.06 6 GLN B O 1
ATOM 3599 N N . GLN B 1 7 ? -25.859 24.203 8.758 1 96.06 7 GLN B N 1
ATOM 3600 C CA . GLN B 1 7 ? -27.25 23.797 8.836 1 96.06 7 GLN B CA 1
ATOM 3601 C C . GLN B 1 7 ? -27.438 22.359 8.383 1 96.06 7 GLN B C 1
ATOM 3603 O O . GLN B 1 7 ? -28.188 21.594 9.016 1 96.06 7 GLN B O 1
ATOM 3608 N N . PHE B 1 8 ? -26.812 22.047 7.281 1 97 8 PHE B N 1
ATOM 3609 C CA . PHE B 1 8 ? -26.859 20.672 6.797 1 97 8 PHE B CA 1
ATOM 3610 C C . PHE B 1 8 ? -26.266 19.719 7.82 1 97 8 PHE B C 1
ATOM 3612 O O . PHE B 1 8 ? -26.859 18.672 8.133 1 97 8 PHE B O 1
ATOM 3619 N N . THR B 1 9 ? -25.109 20.016 8.375 1 97.81 9 THR B N 1
ATOM 3620 C CA . THR B 1 9 ? -24.438 19.172 9.367 1 97.81 9 THR B CA 1
ATOM 3621 C C . THR B 1 9 ? -25.281 19.031 10.625 1 97.81 9 THR B C 1
ATOM 3623 O O . THR B 1 9 ? -25.344 17.953 11.227 1 97.81 9 THR B O 1
ATOM 3626 N N . ASP B 1 10 ? -25.984 20.141 10.992 1 97.56 10 ASP B N 1
ATOM 3627 C CA . ASP B 1 10 ? -26.891 20.094 12.141 1 97.56 10 ASP B CA 1
ATOM 3628 C C . ASP B 1 10 ? -28.016 19.094 11.898 1 97.56 10 ASP B C 1
ATOM 3630 O O . ASP B 1 10 ? -28.453 18.406 12.82 1 97.56 10 ASP B O 1
ATOM 3634 N N . LYS B 1 11 ? -28.484 19.094 10.695 1 97.69 11 LYS B N 1
ATOM 3635 C CA . LYS B 1 11 ? -29.531 18.141 10.328 1 97.69 11 LYS B CA 1
ATOM 3636 C C . LYS B 1 11 ? -29.016 16.703 10.438 1 97.69 11 LYS B C 1
ATOM 3638 O O . LYS B 1 11 ? -29.75 15.812 10.867 1 97.69 11 LYS B O 1
ATOM 3643 N N . LEU B 1 12 ? -27.781 16.469 10.055 1 98.06 12 LEU B N 1
ATOM 3644 C CA . LEU B 1 12 ? -27.203 15.141 10.156 1 98.06 12 LEU B CA 1
ATOM 3645 C C . LEU B 1 12 ? -27.094 14.711 11.617 1 98.06 12 LEU B C 1
ATOM 3647 O O . LEU B 1 12 ? -27.391 13.562 11.953 1 98.06 12 LEU B O 1
ATOM 3651 N N . TYR B 1 13 ? -26.672 15.672 12.5 1 97.94 13 TYR B N 1
ATOM 3652 C CA . TYR B 1 13 ? -26.625 15.414 13.938 1 97.94 13 TYR B CA 1
ATOM 3653 C C . TYR B 1 13 ? -28 15 14.453 1 97.94 13 TYR B C 1
ATOM 3655 O O . TYR B 1 13 ? -28.125 14 15.156 1 97.94 13 TYR B O 1
ATOM 3663 N N . ALA B 1 14 ? -28.969 15.766 14.062 1 98 14 ALA B N 1
ATOM 3664 C CA . ALA B 1 14 ? -30.328 15.531 14.555 1 98 14 ALA B CA 1
ATOM 3665 C C . ALA B 1 14 ? -30.844 14.172 14.109 1 98 14 ALA B C 1
ATOM 3667 O O . ALA B 1 14 ? -31.469 13.445 14.906 1 98 14 ALA B O 1
ATOM 3668 N N . ASN B 1 15 ? -30.609 13.852 12.859 1 97.56 15 ASN B N 1
ATOM 3669 C CA . ASN B 1 15 ? -31.031 12.555 12.328 1 97.56 15 ASN B CA 1
ATOM 3670 C C . ASN B 1 15 ? -30.344 11.398 13.055 1 97.56 15 ASN B C 1
ATOM 3672 O O . ASN B 1 15 ? -30.984 10.391 13.367 1 97.56 15 ASN B O 1
ATOM 3676 N N . TYR B 1 16 ? -29.078 11.531 13.312 1 97.69 16 TYR B N 1
ATOM 3677 C CA . TYR B 1 16 ? -28.312 10.5 14.016 1 97.69 16 TYR B CA 1
ATOM 3678 C C . TYR B 1 16 ? -28.828 10.32 15.438 1 97.69 16 TYR B C 1
ATOM 3680 O O . TYR B 1 16 ? -29.062 9.195 15.875 1 97.69 16 TYR B O 1
ATOM 3688 N N . GLU B 1 17 ? -29.047 11.453 16.156 1 96.94 17 GLU B N 1
ATOM 3689 C CA . GLU B 1 17 ? -29.422 11.438 17.578 1 96.94 17 GLU B CA 1
ATOM 3690 C C . GLU B 1 17 ? -30.844 10.914 17.75 1 96.94 17 GLU B C 1
ATOM 3692 O O . GLU B 1 17 ? -31.188 10.391 18.812 1 96.94 17 GLU B O 1
ATOM 3697 N N . ALA B 1 18 ? -31.609 11.008 16.703 1 96.94 18 ALA B N 1
ATOM 3698 C CA . ALA B 1 18 ? -33 10.57 16.766 1 96.94 18 ALA B CA 1
ATOM 3699 C C . ALA B 1 18 ? -33.125 9.055 16.625 1 96.94 18 ALA B C 1
ATOM 3701 O O . ALA B 1 18 ? -34.156 8.469 16.938 1 96.94 18 ALA B O 1
ATOM 3702 N N . ASN B 1 19 ? -32.062 8.398 16.219 1 96.31 19 ASN B N 1
ATOM 3703 C CA . ASN B 1 19 ? -32.094 6.961 15.977 1 96.31 19 ASN B CA 1
ATOM 3704 C C . ASN B 1 19 ? -31.453 6.195 17.125 1 96.31 19 ASN B C 1
ATOM 3706 O O . ASN B 1 19 ? -30.234 6.059 17.172 1 96.31 19 ASN B O 1
ATOM 3710 N N . MET B 1 20 ? -32.219 5.59 17.938 1 94.81 20 MET B N 1
ATOM 3711 C CA . MET B 1 20 ? -31.75 4.898 19.141 1 94.81 20 MET B CA 1
ATOM 3712 C C . MET B 1 20 ? -30.891 3.693 18.766 1 94.81 20 MET B C 1
ATOM 3714 O O . MET B 1 20 ? -29.969 3.332 19.484 1 94.81 20 MET B O 1
ATOM 3718 N N . LYS B 1 21 ? -31.109 3.1 17.641 1 96.44 21 LYS B N 1
ATOM 3719 C CA . LYS B 1 21 ? -30.281 1.984 17.172 1 96.44 21 LYS B CA 1
ATOM 3720 C C . LYS B 1 21 ? -28.828 2.41 16.984 1 96.44 21 LYS B C 1
ATOM 3722 O O . LYS B 1 21 ? -27.906 1.664 17.328 1 96.44 21 LYS B O 1
ATOM 3727 N N . TYR B 1 22 ? -28.656 3.553 16.453 1 96.81 22 TYR B N 1
ATOM 3728 C CA . TYR B 1 22 ? -27.297 4.043 16.172 1 96.81 22 TYR B CA 1
ATOM 3729 C C . TYR B 1 22 ? -26.516 4.234 17.469 1 96.81 22 TYR B C 1
ATOM 3731 O O . TYR B 1 22 ? -25.312 3.957 17.516 1 96.81 22 TYR B O 1
ATOM 3739 N N . ALA B 1 23 ? -27.156 4.656 18.469 1 94.69 23 ALA B N 1
ATOM 3740 C CA . ALA B 1 23 ? -26.5 4.816 19.75 1 94.69 23 ALA B CA 1
ATOM 3741 C C . ALA B 1 23 ? -26.016 3.471 20.297 1 94.69 23 ALA B C 1
ATOM 3743 O O . ALA B 1 23 ? -24.938 3.371 20.859 1 94.69 23 ALA B O 1
ATOM 3744 N N . ALA B 1 24 ? -26.891 2.537 20.141 1 95.5 24 ALA B N 1
ATOM 3745 C CA . ALA B 1 24 ? -26.547 1.196 20.609 1 95.5 24 ALA B CA 1
ATOM 3746 C C . ALA B 1 24 ? -25.359 0.63 19.828 1 95.5 24 ALA B C 1
ATOM 3748 O O . ALA B 1 24 ? -24.438 0.058 20.406 1 95.5 24 ALA B O 1
ATOM 3749 N N . ILE B 1 25 ? -25.375 0.78 18.547 1 96.56 25 ILE B N 1
ATOM 3750 C CA . ILE B 1 25 ? -24.312 0.262 17.688 1 96.56 25 ILE B CA 1
ATOM 3751 C C . ILE B 1 25 ? -23.016 1.02 17.953 1 96.56 25 ILE B C 1
ATOM 3753 O O . ILE B 1 25 ? -21.922 0.428 17.953 1 96.56 25 ILE B O 1
ATOM 3757 N N . GLU B 1 26 ? -23.078 2.32 18.141 1 96.5 26 GLU B N 1
ATOM 3758 C CA . GLU B 1 26 ? -21.922 3.145 18.453 1 96.5 26 GLU B CA 1
ATOM 3759 C C . GLU B 1 26 ? -21.188 2.609 19.688 1 96.5 26 GLU B C 1
ATOM 3761 O O . GLU B 1 26 ? -19.953 2.535 19.688 1 96.5 26 GLU B O 1
ATOM 3766 N N . ASN B 1 27 ? -21.906 2.199 20.719 1 94.56 27 ASN B N 1
ATOM 3767 C CA . ASN B 1 27 ? -21.312 1.637 21.922 1 94.56 27 ASN B CA 1
ATOM 3768 C C . ASN B 1 27 ? -20.516 0.367 21.609 1 94.56 27 ASN B C 1
ATOM 3770 O O . ASN B 1 27 ? -19.422 0.176 22.125 1 94.56 27 ASN B O 1
ATOM 3774 N N . ALA B 1 28 ? -21.062 -0.39 20.781 1 95 28 ALA B N 1
ATOM 3775 C CA . ALA B 1 28 ? -20.406 -1.657 20.453 1 95 28 ALA B CA 1
ATOM 3776 C C . ALA B 1 28 ? -19.203 -1.434 19.562 1 95 28 ALA B C 1
ATOM 3778 O O . ALA B 1 28 ? -18.109 -1.952 19.828 1 95 28 ALA B O 1
ATOM 3779 N N . VAL B 1 29 ? -19.297 -0.655 18.547 1 96 29 VAL B N 1
ATOM 3780 C CA . VAL B 1 29 ? -18.297 -0.488 17.5 1 96 29 VAL B CA 1
ATOM 3781 C C . VAL B 1 29 ? -17.125 0.341 18.047 1 96 29 VAL B C 1
ATOM 3783 O O . VAL B 1 29 ? -15.961 0.053 17.734 1 96 29 VAL B O 1
ATOM 3786 N N . SER B 1 30 ? -17.406 1.36 18.797 1 93.38 30 SER B N 1
ATOM 3787 C CA . SER B 1 30 ? -16.359 2.24 19.312 1 93.38 30 SER B CA 1
ATOM 3788 C C . SER B 1 30 ? -15.477 1.524 20.328 1 93.38 30 SER B C 1
ATOM 3790 O O . SER B 1 30 ? -14.312 1.886 20.516 1 93.38 30 SER B O 1
ATOM 3792 N N . HIS B 1 31 ? -15.961 0.413 20.969 1 91.25 31 HIS B N 1
ATOM 3793 C CA . HIS B 1 31 ? -15.219 -0.275 22.016 1 91.25 31 HIS B CA 1
ATOM 3794 C C . HIS B 1 31 ? -14.648 -1.594 21.516 1 91.25 31 HIS B C 1
ATOM 3796 O O . HIS B 1 31 ? -13.578 -2.018 21.953 1 91.25 31 HIS B O 1
ATOM 3802 N N . ASN B 1 32 ? -15.391 -2.18 20.641 1 92.75 32 ASN B N 1
ATOM 3803 C CA . ASN B 1 32 ? -15 -3.533 20.266 1 92.75 32 ASN B CA 1
ATOM 3804 C C . ASN B 1 32 ? -14.453 -3.586 18.828 1 92.75 32 ASN B C 1
ATOM 3806 O O . ASN B 1 32 ? -13.859 -4.586 18.422 1 92.75 32 ASN B O 1
ATOM 3810 N N . GLY B 1 33 ? -14.656 -2.584 18.094 1 95 33 GLY B N 1
ATOM 3811 C CA . GLY B 1 33 ? -14.258 -2.598 16.688 1 95 33 GLY B CA 1
ATOM 3812 C C . GLY B 1 33 ? -15.422 -2.848 15.742 1 95 33 GLY B C 1
ATOM 3813 O O . GLY B 1 33 ? -16.453 -3.367 16.156 1 95 33 GLY B O 1
ATOM 3814 N N . LEU B 1 34 ? -15.188 -2.449 14.562 1 96.88 34 LEU B N 1
ATOM 3815 C CA . LEU B 1 34 ? -16.234 -2.463 13.555 1 96.88 34 LEU B CA 1
ATOM 3816 C C . LEU B 1 34 ? -16.641 -3.893 13.203 1 96.88 34 LEU B C 1
ATOM 3818 O O . LEU B 1 34 ? -17.75 -4.324 13.508 1 96.88 34 LEU B O 1
ATOM 3822 N N . LEU B 1 35 ? -15.758 -4.727 12.703 1 95.75 35 LEU B N 1
ATOM 3823 C CA . LEU B 1 35 ? -16.078 -6.051 12.188 1 95.75 35 LEU B CA 1
ATOM 3824 C C . LEU B 1 35 ? -16.438 -7.004 13.328 1 95.75 35 LEU B C 1
ATOM 3826 O O . LEU B 1 35 ? -17.359 -7.812 13.195 1 95.75 35 LEU B O 1
ATOM 3830 N N . THR B 1 36 ? -15.758 -6.875 14.383 1 94.56 36 THR B N 1
ATOM 3831 C CA . THR B 1 36 ? -16.047 -7.723 15.539 1 94.56 36 THR B CA 1
ATOM 3832 C C . THR B 1 36 ? -17.469 -7.512 16.016 1 94.56 36 THR B C 1
ATOM 3834 O O . THR B 1 36 ? -18.125 -8.453 16.469 1 94.56 36 THR B O 1
ATOM 3837 N N . SER B 1 37 ? -17.938 -6.293 15.867 1 96.19 37 SER B N 1
ATOM 3838 C CA . SER B 1 37 ? -19.266 -5.949 16.359 1 96.19 37 SER B CA 1
ATOM 3839 C C . SER B 1 37 ? -20.344 -6.34 15.367 1 96.19 37 SER B C 1
ATOM 3841 O O . SER B 1 37 ? -21.516 -6.516 15.734 1 96.19 37 SER B O 1
ATOM 3843 N N . LEU B 1 38 ? -19.938 -6.527 14.109 1 96.44 38 LEU B N 1
ATOM 3844 C CA . LEU B 1 38 ? -20.953 -6.703 13.07 1 96.44 38 LEU B CA 1
ATOM 3845 C C . LEU B 1 38 ? -21 -8.148 12.594 1 96.44 38 LEU B C 1
ATOM 3847 O O . LEU B 1 38 ? -21.906 -8.539 11.859 1 96.44 38 LEU B O 1
ATOM 3851 N N . GLU B 1 39 ? -20.062 -8.961 12.93 1 94.06 39 GLU B N 1
ATOM 3852 C CA . GLU B 1 39 ? -20 -10.344 12.453 1 94.06 39 GLU B CA 1
ATOM 3853 C C . GLU B 1 39 ? -21.234 -11.133 12.867 1 94.06 39 GLU B C 1
ATOM 3855 O O . GLU B 1 39 ? -21.656 -11.094 14.023 1 94.06 39 GLU B O 1
ATOM 3860 N N . LYS B 1 40 ? -21.828 -11.844 11.891 1 91.81 40 LYS B N 1
ATOM 3861 C CA . LYS B 1 40 ? -22.984 -12.68 12.164 1 91.81 40 LYS B CA 1
ATOM 3862 C C . LYS B 1 40 ? -22.578 -13.969 12.883 1 91.81 40 LYS B C 1
ATOM 3864 O O . LYS B 1 40 ? -21.562 -14.578 12.547 1 91.81 40 LYS B O 1
ATOM 3869 N N . ARG B 1 41 ? -23.375 -14.375 13.789 1 82.94 41 ARG B N 1
ATOM 3870 C CA . ARG B 1 41 ? -23.094 -15.578 14.57 1 82.94 41 ARG B CA 1
ATOM 3871 C C . ARG B 1 41 ? -23.141 -16.812 13.695 1 82.94 41 ARG B C 1
ATOM 3873 O O . ARG B 1 41 ? -22.359 -17.75 13.891 1 82.94 41 ARG B O 1
ATOM 3880 N N . ASN B 1 42 ? -23.969 -16.797 12.797 1 76.75 42 ASN B N 1
ATOM 3881 C CA . ASN B 1 42 ? -24.219 -18 11.992 1 76.75 42 ASN B CA 1
ATOM 3882 C C . ASN B 1 42 ? -23.125 -18.188 10.93 1 76.75 42 ASN B C 1
ATOM 3884 O O . ASN B 1 42 ? -23.078 -19.234 10.281 1 76.75 42 ASN B O 1
ATOM 3888 N N . SER B 1 43 ? -22.375 -17.312 10.82 1 71.88 43 SER B N 1
ATOM 3889 C CA . SER B 1 43 ? -21.328 -17.438 9.812 1 71.88 43 SER B CA 1
ATOM 3890 C C . SER B 1 43 ? -20.359 -18.578 10.156 1 71.88 43 SER B C 1
ATOM 3892 O O . SER B 1 43 ? -19.891 -19.281 9.266 1 71.88 43 SER B O 1
ATOM 3894 N N . ALA B 1 44 ? -20.141 -18.75 11.367 1 66.62 44 ALA B N 1
ATOM 3895 C CA . ALA B 1 44 ? -19.25 -19.828 11.812 1 66.62 44 ALA B CA 1
ATOM 3896 C C . ALA B 1 44 ? -19.938 -21.172 11.672 1 66.62 44 ALA B C 1
ATOM 3898 O O . ALA B 1 44 ? -19.297 -22.188 11.383 1 66.62 44 ALA B O 1
ATOM 3899 N N . ALA B 1 45 ? -21.234 -21.172 11.875 1 61.5 45 ALA B N 1
ATOM 3900 C CA . ALA B 1 45 ? -21.969 -22.438 11.859 1 61.5 45 ALA B CA 1
ATOM 3901 C C . ALA B 1 45 ? -22.062 -23 10.453 1 61.5 45 ALA B C 1
ATOM 3903 O O . ALA B 1 45 ? -22.141 -24.219 10.273 1 61.5 45 ALA B O 1
ATOM 3904 N N . GLU B 1 46 ? -22.062 -22.188 9.562 1 63.38 46 GLU B N 1
ATOM 3905 C CA . GLU B 1 46 ? -22.188 -22.609 8.164 1 63.38 46 GLU B CA 1
ATOM 3906 C C . GLU B 1 46 ? -20.875 -23.203 7.656 1 63.38 46 GLU B C 1
ATOM 3908 O O . GLU B 1 46 ? -20.844 -23.781 6.566 1 63.38 46 GLU B O 1
ATOM 3913 N N . ASN B 1 47 ? -19.969 -23.219 8.562 1 69.38 47 ASN B N 1
ATOM 3914 C CA . ASN B 1 47 ? -18.672 -23.562 8 1 69.38 47 ASN B CA 1
ATOM 3915 C C . ASN B 1 47 ? -18.156 -24.891 8.555 1 69.38 47 ASN B C 1
ATOM 3917 O O . ASN B 1 47 ? -17.062 -24.938 9.141 1 69.38 47 ASN B O 1
ATOM 3921 N N . ASN B 1 48 ? -19.047 -25.859 8.375 1 80.38 48 ASN B N 1
ATOM 3922 C CA . ASN B 1 48 ? -18.609 -27.203 8.695 1 80.38 48 ASN B CA 1
ATOM 3923 C C . ASN B 1 48 ? -17.594 -27.719 7.68 1 80.38 48 ASN B C 1
ATOM 3925 O O . ASN B 1 48 ? -17.875 -27.797 6.484 1 80.38 48 ASN B O 1
ATOM 3929 N N . PRO B 1 49 ? -16.453 -28.078 8.102 1 86 49 PRO B N 1
ATOM 3930 C CA . PRO B 1 49 ? -15.383 -28.453 7.184 1 86 49 PRO B CA 1
ATOM 3931 C C . PRO B 1 49 ? -15.5 -29.891 6.691 1 86 49 PRO B C 1
ATOM 3933 O O . PRO B 1 49 ? -14.523 -30.641 6.742 1 86 49 PRO B O 1
ATOM 3936 N N . VAL B 1 50 ? -16.672 -30.391 6.293 1 90.56 50 VAL B N 1
ATOM 3937 C CA . VAL B 1 50 ? -16.906 -31.688 5.691 1 90.56 50 VAL B CA 1
ATOM 3938 C C . VAL B 1 50 ? -17.266 -31.516 4.219 1 90.56 50 VAL B C 1
ATOM 3940 O O . VAL B 1 50 ? -18.156 -30.734 3.881 1 90.56 50 VAL B O 1
ATOM 3943 N N . PHE B 1 51 ? -16.609 -32.281 3.344 1 95.25 51 PHE B N 1
ATOM 3944 C CA . PHE B 1 51 ? -16.75 -32.062 1.909 1 95.25 51 PHE B CA 1
ATOM 3945 C C . PHE B 1 51 ? -16.984 -33.375 1.182 1 95.25 51 PHE B C 1
ATOM 3947 O O . PHE B 1 51 ? -16.469 -34.406 1.58 1 95.25 51 PHE B O 1
ATOM 3954 N N . SER B 1 52 ? -17.812 -33.281 0.132 1 96.38 52 SER B N 1
ATOM 3955 C CA . SER B 1 52 ? -18.062 -34.469 -0.701 1 96.38 52 SER B CA 1
ATOM 3956 C C . SER B 1 52 ? -16.781 -34.938 -1.386 1 96.38 52 SER B C 1
ATOM 3958 O O . SER B 1 52 ? -16.531 -36.125 -1.512 1 96.38 52 SER B O 1
ATOM 3960 N N . ILE B 1 53 ? -16.047 -34 -1.868 1 96.56 53 ILE B N 1
ATOM 3961 C CA . ILE B 1 53 ? -14.719 -34.219 -2.422 1 96.56 53 ILE B CA 1
ATOM 3962 C C . ILE B 1 53 ? -13.664 -33.562 -1.535 1 96.56 53 ILE B C 1
ATOM 3964 O O . ILE B 1 53 ? -13.719 -32.344 -1.296 1 96.56 53 ILE B O 1
ATOM 3968 N N . ASP B 1 54 ? -12.781 -34.281 -0.995 1 96.56 54 ASP B N 1
ATOM 3969 C CA . ASP B 1 54 ? -11.711 -33.844 -0.114 1 96.56 54 ASP B CA 1
ATOM 3970 C C . ASP B 1 54 ? -10.383 -34.5 -0.492 1 96.56 54 ASP B C 1
ATOM 3972 O O . ASP B 1 54 ? -10.141 -35.656 -0.179 1 96.56 54 ASP B O 1
ATOM 3976 N N . LEU B 1 55 ? -9.531 -33.719 -1.102 1 95.06 55 LEU B N 1
ATOM 3977 C CA . LEU B 1 55 ? -8.406 -34.312 -1.831 1 95.06 55 LEU B CA 1
ATOM 3978 C C . LEU B 1 55 ? -7.18 -34.438 -0.937 1 95.06 55 LEU B C 1
ATOM 3980 O O . LEU B 1 55 ? -6.262 -35.188 -1.226 1 95.06 55 LEU B O 1
ATOM 3984 N N . THR B 1 56 ? -7.121 -33.594 0.109 1 90.94 56 THR B N 1
ATOM 3985 C CA . THR B 1 56 ? -5.898 -33.656 0.901 1 90.94 56 THR B CA 1
ATOM 3986 C C . THR B 1 56 ? -6.133 -33.094 2.299 1 90.94 56 THR B C 1
ATOM 3988 O O . THR B 1 56 ? -7.066 -32.312 2.512 1 90.94 56 THR B O 1
ATOM 3991 N N . LYS B 1 57 ? -5.254 -33.562 3.227 1 88.94 57 LYS B N 1
ATOM 3992 C CA . LYS B 1 57 ? -5.164 -33.031 4.594 1 88.94 57 LYS B CA 1
ATOM 3993 C C . LYS B 1 57 ? -3.713 -32.781 4.988 1 88.94 57 LYS B C 1
ATOM 3995 O O . LYS B 1 57 ? -3.365 -32.844 6.172 1 88.94 57 LYS B O 1
ATOM 4000 N N . ASP B 1 58 ? -2.957 -32.594 3.986 1 89.94 58 ASP B N 1
ATOM 4001 C CA . ASP B 1 58 ? -1.531 -32.375 4.195 1 89.94 58 ASP B CA 1
ATOM 4002 C C . ASP B 1 58 ? -1.294 -31.109 5.027 1 89.94 58 ASP B C 1
ATOM 4004 O O . ASP B 1 58 ? -2.137 -30.203 5.059 1 89.94 58 ASP B O 1
ATOM 4008 N N . LYS B 1 59 ? -0.093 -31.109 5.75 1 91.44 59 LYS B N 1
ATOM 4009 C CA . LYS B 1 59 ? 0.292 -29.906 6.48 1 91.44 59 LYS B CA 1
ATOM 4010 C C . LYS B 1 59 ? 0.459 -28.719 5.535 1 91.44 59 LYS B C 1
ATOM 4012 O O . LYS B 1 59 ? 1.068 -28.844 4.473 1 91.44 59 LYS B O 1
ATOM 4017 N N . VAL B 1 60 ? -0.049 -27.578 5.988 1 94.38 60 VAL B N 1
ATOM 4018 C CA . VAL B 1 60 ? -0.048 -26.422 5.105 1 94.38 60 VAL B CA 1
ATOM 4019 C C . VAL B 1 60 ? 1.288 -25.688 5.211 1 94.38 60 VAL B C 1
ATOM 4021 O O . VAL B 1 60 ? 1.983 -25.797 6.223 1 94.38 60 VAL B O 1
ATOM 4024 N N . SER B 1 61 ? 1.647 -24.984 4.164 1 94.5 61 SER B N 1
ATOM 4025 C CA . SER B 1 61 ? 2.859 -24.172 4.145 1 94.5 61 SER B CA 1
ATOM 4026 C C . SER B 1 61 ? 2.625 -22.812 4.805 1 94.5 61 SER B C 1
ATOM 4028 O O . SER B 1 61 ? 1.491 -22.469 5.145 1 94.5 61 SER B O 1
ATOM 4030 N N . ASN B 1 62 ? 3.701 -22.109 5.102 1 95.44 62 ASN B N 1
ATOM 4031 C CA . ASN B 1 62 ? 3.654 -20.812 5.75 1 95.44 62 ASN B CA 1
ATOM 4032 C C . ASN B 1 62 ? 4.555 -19.797 5.047 1 95.44 62 ASN B C 1
ATOM 4034 O O . ASN B 1 62 ? 5.781 -19.859 5.176 1 95.44 62 ASN B O 1
ATOM 4038 N N . GLN B 1 63 ? 3.91 -18.844 4.43 1 94.38 63 GLN B N 1
ATOM 4039 C CA . GLN B 1 63 ? 4.66 -17.844 3.672 1 94.38 63 GLN B CA 1
ATOM 4040 C C . GLN B 1 63 ? 5.211 -16.766 4.59 1 94.38 63 GLN B C 1
ATOM 4042 O O . GLN B 1 63 ? 6.066 -15.969 4.18 1 94.38 63 GLN B O 1
ATOM 4047 N N . LYS B 1 64 ? 4.77 -16.688 5.797 1 95.88 64 LYS B N 1
ATOM 4048 C CA . LYS B 1 64 ? 5.18 -15.703 6.793 1 95.88 64 LYS B CA 1
ATOM 4049 C C . LYS B 1 64 ? 4.938 -14.281 6.285 1 95.88 64 LYS B C 1
ATOM 4051 O O . LYS B 1 64 ? 3.848 -13.961 5.809 1 95.88 64 LYS B O 1
ATOM 4056 N N . ALA B 1 65 ? 5.832 -13.375 6.504 1 94.56 65 ALA B N 1
ATOM 4057 C CA . ALA B 1 65 ? 5.621 -11.977 6.141 1 94.56 65 ALA B CA 1
ATOM 4058 C C . ALA B 1 65 ? 6.168 -11.68 4.742 1 94.56 65 ALA B C 1
ATOM 4060 O O . ALA B 1 65 ? 7.074 -10.867 4.586 1 94.56 65 ALA B O 1
ATOM 4061 N N . SER B 1 66 ? 5.621 -12.391 3.723 1 96 66 SER B N 1
ATOM 4062 C CA . SER B 1 66 ? 6.008 -12.195 2.33 1 96 66 SER B CA 1
ATOM 4063 C C . SER B 1 66 ? 4.805 -12.328 1.399 1 96 66 SER B C 1
ATOM 4065 O O . SER B 1 66 ? 3.809 -12.961 1.75 1 96 66 SER B O 1
ATOM 4067 N N . GLY B 1 67 ? 4.824 -11.633 0.264 1 96.5 67 GLY B N 1
ATOM 4068 C CA . GLY B 1 67 ? 3.754 -11.68 -0.718 1 96.5 67 GLY B CA 1
ATOM 4069 C C . GLY B 1 67 ? 3.951 -12.758 -1.765 1 96.5 67 GLY B C 1
ATOM 4070 O O . GLY B 1 67 ? 3.84 -12.492 -2.965 1 96.5 67 GLY B O 1
ATOM 4071 N N . ARG B 1 68 ? 4.281 -13.992 -1.372 1 97.12 68 ARG B N 1
ATOM 4072 C CA . ARG B 1 68 ? 4.668 -15.062 -2.281 1 97.12 68 ARG B CA 1
ATOM 4073 C C . ARG B 1 68 ? 3.543 -16.078 -2.436 1 97.12 68 ARG B C 1
ATOM 4075 O O . ARG B 1 68 ? 3.777 -17.219 -2.861 1 97.12 68 ARG B O 1
ATOM 4082 N N . CYS B 1 69 ? 2.301 -15.719 -2.156 1 97.31 69 CYS B N 1
ATOM 4083 C CA . CYS B 1 69 ? 1.174 -16.641 -2.107 1 97.31 69 CYS B CA 1
ATOM 4084 C C . CYS B 1 69 ? 1.024 -17.391 -3.426 1 97.31 69 CYS B C 1
ATOM 4086 O O . CYS B 1 69 ? 0.711 -18.594 -3.436 1 97.31 69 CYS B O 1
ATOM 4088 N N . TRP B 1 70 ? 1.224 -16.781 -4.496 1 97.44 70 TRP B N 1
ATOM 4089 C CA . TRP B 1 70 ? 1.024 -17.359 -5.816 1 97.44 70 TRP B CA 1
ATOM 4090 C C . TRP B 1 70 ? 1.995 -18.516 -6.055 1 97.44 70 TRP B C 1
ATOM 4092 O O . TRP B 1 70 ? 1.616 -19.547 -6.605 1 97.44 70 TRP B O 1
ATOM 4102 N N . MET B 1 71 ? 3.17 -18.344 -5.648 1 97.75 71 MET B N 1
ATOM 4103 C CA . MET B 1 71 ? 4.145 -19.406 -5.859 1 97.75 71 MET B CA 1
ATOM 4104 C C . MET B 1 71 ? 3.947 -20.531 -4.848 1 97.75 71 MET B C 1
ATOM 4106 O O . MET B 1 71 ? 4.172 -21.703 -5.16 1 97.75 71 MET B O 1
ATOM 4110 N N . PHE B 1 72 ? 3.537 -20.188 -3.572 1 97.75 72 PHE B N 1
ATOM 4111 C CA . PHE B 1 72 ? 3.178 -21.219 -2.605 1 97.75 72 PHE B CA 1
ATOM 4112 C C . PHE B 1 72 ? 2.029 -22.078 -3.127 1 97.75 72 PHE B C 1
ATOM 4114 O O . PHE B 1 72 ? 2.078 -23.297 -3.045 1 97.75 72 PHE B O 1
ATOM 4121 N N . ALA B 1 73 ? 1.019 -21.422 -3.66 1 97.25 73 ALA B N 1
ATOM 4122 C CA . ALA B 1 73 ? -0.141 -22.125 -4.191 1 97.25 73 ALA B CA 1
ATOM 4123 C C . ALA B 1 73 ? 0.266 -23.078 -5.316 1 97.25 73 ALA B C 1
ATOM 4125 O O . ALA B 1 73 ? -0.163 -24.234 -5.352 1 97.25 73 ALA B O 1
ATOM 4126 N N . ALA B 1 74 ? 1.065 -22.594 -6.188 1 97.12 74 ALA B N 1
ATOM 4127 C CA . ALA B 1 74 ? 1.493 -23.422 -7.316 1 97.12 74 ALA B CA 1
ATOM 4128 C C . ALA B 1 74 ? 2.299 -24.625 -6.84 1 97.12 74 ALA B C 1
ATOM 4130 O O . ALA B 1 74 ? 2.031 -25.766 -7.246 1 97.12 74 ALA B O 1
ATOM 4131 N N . LEU B 1 75 ? 3.238 -24.406 -6.012 1 97.56 75 LEU B N 1
ATOM 4132 C CA . LEU B 1 75 ? 4.105 -25.484 -5.527 1 97.56 75 LEU B CA 1
ATOM 4133 C C . LEU B 1 75 ? 3.314 -26.484 -4.688 1 97.56 75 LEU B C 1
ATOM 4135 O O . LEU B 1 75 ? 3.635 -27.672 -4.676 1 97.56 75 LEU B O 1
ATOM 4139 N N . ASN B 1 76 ? 2.305 -25.984 -4.027 1 95.12 76 ASN B N 1
ATOM 4140 C CA . ASN B 1 76 ? 1.452 -26.875 -3.252 1 95.12 76 ASN B CA 1
ATOM 4141 C C . ASN B 1 76 ? 0.696 -27.844 -4.152 1 95.12 76 ASN B C 1
ATOM 4143 O O . ASN B 1 76 ? 0.47 -29 -3.781 1 95.12 76 ASN B O 1
ATOM 4147 N N . THR B 1 77 ? 0.282 -27.438 -5.305 1 93.25 77 THR B N 1
ATOM 4148 C CA . THR B 1 77 ? -0.378 -28.344 -6.234 1 93.25 77 THR B CA 1
ATOM 4149 C C . THR B 1 77 ? 0.563 -29.469 -6.645 1 93.25 77 THR B C 1
ATOM 4151 O O . THR B 1 77 ? 0.136 -30.625 -6.797 1 93.25 77 THR B O 1
ATOM 4154 N N . PHE B 1 78 ? 1.853 -29.203 -6.797 1 93.56 78 PHE B N 1
ATOM 4155 C CA . PHE B 1 78 ? 2.854 -30.203 -7.133 1 93.56 78 PHE B CA 1
ATOM 4156 C C . PHE B 1 78 ? 3.092 -31.141 -5.957 1 93.56 78 PHE B C 1
ATOM 4158 O O . PHE B 1 78 ? 3.188 -32.375 -6.137 1 93.56 78 PHE B O 1
ATOM 4165 N N . ARG B 1 79 ? 3.211 -30.516 -4.875 1 92.5 79 ARG B N 1
ATOM 4166 C CA . ARG B 1 79 ? 3.523 -31.219 -3.641 1 92.5 79 ARG B CA 1
ATOM 4167 C C . ARG B 1 79 ? 2.498 -32.312 -3.367 1 92.5 79 ARG B C 1
ATOM 4169 O O . ARG B 1 79 ? 2.859 -33.438 -2.955 1 92.5 79 ARG B O 1
ATOM 4176 N N . HIS B 1 80 ? 1.249 -32.094 -3.57 1 88.88 80 HIS B N 1
ATOM 4177 C CA . HIS B 1 80 ? 0.193 -33.062 -3.344 1 88.88 80 HIS B CA 1
ATOM 4178 C C . HIS B 1 80 ? 0.386 -34.281 -4.223 1 88.88 80 HIS B C 1
ATOM 4180 O O . HIS B 1 80 ? 0.248 -35.438 -3.752 1 88.88 80 HIS B O 1
ATOM 4186 N N . LYS B 1 81 ? 0.717 -34.031 -5.398 1 85.5 81 LYS B N 1
ATOM 4187 C CA . LYS B 1 81 ? 0.975 -35.125 -6.328 1 85.5 81 LYS B CA 1
ATOM 4188 C C . LYS B 1 81 ? 2.197 -35.938 -5.902 1 85.5 81 LYS B C 1
ATOM 4190 O O . LYS B 1 81 ? 2.184 -37.156 -5.957 1 85.5 81 LYS B O 1
ATOM 4195 N N . MET B 1 82 ? 3.223 -35.25 -5.469 1 90.31 82 MET B N 1
ATOM 4196 C CA . MET B 1 82 ? 4.469 -35.906 -5.066 1 90.31 82 MET B CA 1
ATOM 4197 C C . MET B 1 82 ? 4.27 -36.75 -3.816 1 90.31 82 MET B C 1
ATOM 4199 O O . MET B 1 82 ? 4.762 -37.875 -3.736 1 90.31 82 MET B O 1
ATOM 4203 N N . ILE B 1 83 ? 3.59 -36.188 -2.859 1 88.25 83 ILE B N 1
ATOM 4204 C CA . ILE B 1 83 ? 3.354 -36.875 -1.603 1 88.25 83 ILE B CA 1
ATOM 4205 C C . ILE B 1 83 ? 2.6 -38.188 -1.872 1 88.25 83 ILE B C 1
ATOM 4207 O O . ILE B 1 83 ? 2.963 -39.25 -1.352 1 88.25 83 ILE B O 1
ATOM 4211 N N . ALA B 1 84 ? 1.599 -38.094 -2.693 1 82.62 84 ALA B N 1
ATOM 4212 C CA . ALA B 1 84 ? 0.793 -39.281 -3.027 1 82.62 84 ALA B CA 1
ATOM 4213 C C . ALA B 1 84 ? 1.594 -40.281 -3.857 1 82.62 84 ALA B C 1
ATOM 4215 O O . ALA B 1 84 ? 1.559 -41.469 -3.598 1 82.62 84 ALA B O 1
ATOM 4216 N N . GLY B 1 85 ? 2.379 -39.875 -4.805 1 85.56 85 GLY B N 1
ATOM 4217 C CA . GLY B 1 85 ? 3.072 -40.719 -5.754 1 85.56 85 GLY B CA 1
ATOM 4218 C C . GLY B 1 85 ? 4.285 -41.406 -5.16 1 85.56 85 GLY B C 1
ATOM 4219 O O . GLY B 1 85 ? 4.562 -42.562 -5.48 1 85.56 85 GLY B O 1
ATOM 4220 N N . PHE B 1 86 ? 4.949 -40.719 -4.266 1 89.44 86 PHE B N 1
ATOM 4221 C CA . PHE B 1 86 ? 6.199 -41.25 -3.734 1 89.44 86 PHE B CA 1
ATOM 4222 C C . PHE B 1 86 ? 6.051 -41.594 -2.262 1 89.44 86 PHE B C 1
ATOM 4224 O O . PHE B 1 86 ? 7.027 -41.969 -1.605 1 89.44 86 PHE B O 1
ATOM 4231 N N . GLN B 1 87 ? 4.805 -41.438 -1.731 1 86.75 87 GLN B N 1
ATOM 4232 C CA . GLN B 1 87 ? 4.461 -41.812 -0.359 1 86.75 87 GLN B CA 1
ATOM 4233 C C . GLN B 1 87 ? 5.355 -41.062 0.639 1 86.75 87 GLN B C 1
ATOM 4235 O O . GLN B 1 87 ? 5.961 -41.688 1.512 1 86.75 87 GLN B O 1
ATOM 4240 N N . LEU B 1 88 ? 5.434 -39.844 0.364 1 86.19 88 LEU B N 1
ATOM 4241 C CA . LEU B 1 88 ? 6.238 -39 1.242 1 86.19 88 LEU B CA 1
ATOM 4242 C C . LEU B 1 88 ? 5.457 -38.625 2.498 1 86.19 88 LEU B C 1
ATOM 4244 O O . LEU B 1 88 ? 4.23 -38.531 2.461 1 86.19 88 LEU B O 1
ATOM 4248 N N . GLU B 1 89 ? 6.09 -38.625 3.666 1 78.12 89 GLU B N 1
ATOM 4249 C CA . GLU B 1 89 ? 5.402 -38.188 4.875 1 78.12 89 GLU B CA 1
ATOM 4250 C C . GLU B 1 89 ? 5.293 -36.656 4.922 1 78.12 89 GLU B C 1
ATOM 4252 O O . GLU B 1 89 ? 4.188 -36.094 4.949 1 78.12 89 GLU B O 1
ATOM 4257 N N . GLU B 1 90 ? 6.395 -35.938 5.207 1 82.88 90 GLU B N 1
ATOM 4258 C CA . GLU B 1 90 ? 6.438 -34.5 5.219 1 82.88 90 GLU B CA 1
ATOM 4259 C C . GLU B 1 90 ? 7.395 -33.969 4.156 1 82.88 90 GLU B C 1
ATOM 4261 O O . GLU B 1 90 ? 8.547 -34.406 4.07 1 82.88 90 GLU B O 1
ATOM 4266 N N . PHE B 1 91 ? 6.754 -33.281 3.178 1 91.06 91 PHE B N 1
ATOM 4267 C CA . PHE B 1 91 ? 7.586 -32.75 2.09 1 91.06 91 PHE B CA 1
ATOM 4268 C C . PHE B 1 91 ? 7.117 -31.391 1.644 1 91.06 91 PHE B C 1
ATOM 4270 O O . PHE B 1 91 ? 5.914 -31.109 1.629 1 91.06 91 PHE B O 1
ATOM 4277 N N . GLU B 1 92 ? 8.062 -30.547 1.4 1 94.44 92 GLU B N 1
ATOM 4278 C CA . GLU B 1 92 ? 7.777 -29.219 0.858 1 94.44 92 GLU B CA 1
ATOM 4279 C C . GLU B 1 92 ? 8.812 -28.812 -0.189 1 94.44 92 GLU B C 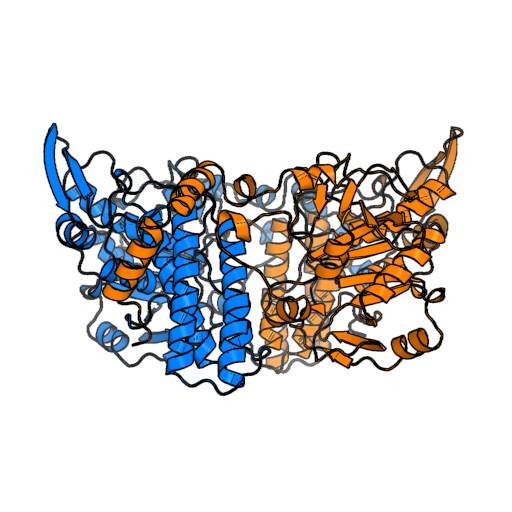1
ATOM 4281 O O . GLU B 1 92 ? 9.992 -29.141 -0.057 1 94.44 92 GLU B O 1
ATOM 4286 N N . LEU B 1 93 ? 8.367 -28.219 -1.238 1 97.25 93 LEU B N 1
ATOM 4287 C CA . LEU B 1 93 ? 9.25 -27.656 -2.244 1 97.25 93 LEU B CA 1
ATOM 4288 C C . LEU B 1 93 ? 9.711 -26.25 -1.831 1 97.25 93 LEU B C 1
ATOM 4290 O O . LEU B 1 93 ? 9.031 -25.578 -1.055 1 97.25 93 LEU B O 1
ATOM 4294 N N . SER B 1 94 ? 10.852 -25.844 -2.312 1 98.06 94 SER B N 1
ATOM 4295 C CA . SER B 1 94 ? 11.453 -24.578 -1.914 1 98.06 94 SER B CA 1
ATOM 4296 C C . SER B 1 94 ? 10.812 -23.406 -2.643 1 98.06 94 SER B C 1
ATOM 4298 O O . SER B 1 94 ? 11.055 -23.188 -3.834 1 98.06 94 SER B O 1
ATOM 4300 N N . GLN B 1 95 ? 10.055 -22.656 -1.912 1 98.12 95 GLN B N 1
ATOM 4301 C CA . GLN B 1 95 ? 9.523 -21.406 -2.453 1 98.12 95 GLN B CA 1
ATOM 4302 C C . GLN B 1 95 ? 10.617 -20.359 -2.615 1 98.12 95 GLN B C 1
ATOM 4304 O O . GLN B 1 95 ? 10.562 -19.531 -3.521 1 98.12 95 GLN B O 1
ATOM 4309 N N . ALA B 1 96 ? 11.656 -20.422 -1.79 1 98.25 96 ALA B N 1
ATOM 4310 C CA . ALA B 1 96 ? 12.773 -19.484 -1.854 1 98.25 96 ALA B CA 1
ATOM 4311 C C . ALA B 1 96 ? 13.508 -19.594 -3.188 1 98.25 96 ALA B C 1
ATOM 4313 O O . ALA B 1 96 ? 13.977 -18.594 -3.73 1 98.25 96 ALA B O 1
ATOM 4314 N N . HIS B 1 97 ? 13.625 -20.859 -3.688 1 98.56 97 HIS B N 1
ATOM 4315 C CA . HIS B 1 97 ? 14.266 -21.078 -4.98 1 98.56 97 HIS B CA 1
ATOM 4316 C C . HIS B 1 97 ? 13.508 -20.375 -6.098 1 98.56 97 HIS B C 1
ATOM 4318 O O . HIS B 1 97 ? 14.109 -19.656 -6.902 1 98.56 97 HIS B O 1
ATOM 4324 N N . THR B 1 98 ? 12.234 -20.562 -6.117 1 98.5 98 THR B N 1
ATOM 4325 C CA . THR B 1 98 ? 11.383 -19.906 -7.102 1 98.5 98 THR B CA 1
ATOM 4326 C C . THR B 1 98 ? 11.43 -18.391 -6.926 1 98.5 98 THR B C 1
ATOM 4328 O O . THR B 1 98 ? 11.461 -17.641 -7.91 1 98.5 98 THR B O 1
ATOM 4331 N N . PHE B 1 99 ? 11.492 -17.953 -5.703 1 98.62 99 PHE B N 1
ATOM 4332 C CA . PHE B 1 99 ? 11.516 -16.531 -5.344 1 98.62 99 PHE B CA 1
ATOM 4333 C C . PHE B 1 99 ? 12.766 -15.852 -5.891 1 98.62 99 PHE B C 1
ATOM 4335 O O . PHE B 1 99 ? 12.68 -14.773 -6.473 1 98.62 99 PHE B O 1
ATOM 4342 N N . PHE B 1 100 ? 13.93 -16.453 -5.742 1 98.75 100 PHE B N 1
ATOM 4343 C CA . PHE B 1 100 ? 15.188 -15.906 -6.258 1 98.75 100 PHE B CA 1
ATOM 4344 C C . PHE B 1 100 ? 15.094 -15.656 -7.758 1 98.75 100 PHE B C 1
ATOM 4346 O O . PHE B 1 100 ? 15.391 -14.555 -8.227 1 98.75 100 PHE B O 1
ATOM 4353 N N . TRP B 1 101 ? 14.68 -16.625 -8.453 1 98.75 101 TRP B N 1
ATOM 4354 C CA . TRP B 1 101 ? 14.648 -16.547 -9.914 1 98.75 101 TRP B CA 1
ATOM 4355 C C . TRP B 1 101 ? 13.586 -15.547 -10.375 1 98.75 101 TRP B C 1
ATOM 4357 O O . TRP B 1 101 ? 13.766 -14.875 -11.391 1 98.75 101 TRP B O 1
ATOM 4367 N N . ASP B 1 102 ? 12.508 -15.492 -9.609 1 98.56 102 ASP B N 1
ATOM 4368 C CA . ASP B 1 102 ? 11.492 -14.492 -9.945 1 98.56 102 ASP B CA 1
ATOM 4369 C C . ASP B 1 102 ? 12.062 -13.078 -9.859 1 98.56 102 ASP B C 1
ATOM 4371 O O . ASP B 1 102 ? 11.859 -12.266 -10.758 1 98.56 102 ASP B O 1
ATOM 4375 N N . LYS B 1 103 ? 12.758 -12.75 -8.766 1 98.75 103 LYS B N 1
ATOM 4376 C CA . LYS B 1 103 ? 13.336 -11.422 -8.586 1 98.75 103 LYS B CA 1
ATOM 4377 C C . LYS B 1 103 ? 14.367 -11.117 -9.664 1 98.75 103 LYS B C 1
ATOM 4379 O O . LYS B 1 103 ? 14.414 -10.008 -10.195 1 98.75 103 LYS B O 1
ATOM 4384 N N . TYR B 1 104 ? 15.172 -12.125 -9.938 1 98.75 104 TYR B N 1
ATOM 4385 C CA . TYR B 1 104 ? 16.203 -12.023 -10.961 1 98.75 104 TYR B CA 1
ATOM 4386 C C . TYR B 1 104 ? 15.594 -11.742 -12.328 1 98.75 104 TYR B C 1
ATOM 4388 O O . TYR B 1 104 ? 15.969 -10.773 -13 1 98.75 104 TYR B O 1
ATOM 4396 N N . GLU B 1 105 ? 14.586 -12.469 -12.711 1 98.62 105 GLU B N 1
ATOM 4397 C CA . GLU B 1 105 ? 13.938 -12.352 -14.016 1 98.62 105 GLU B CA 1
ATOM 4398 C C . GLU B 1 105 ? 13.086 -11.094 -14.094 1 98.62 105 GLU B C 1
ATOM 4400 O O . GLU B 1 105 ? 13.055 -10.414 -15.125 1 98.62 105 GLU B O 1
ATOM 4405 N N . LYS B 1 106 ? 12.383 -10.781 -13.023 1 98.12 106 LYS B N 1
ATOM 4406 C CA . LYS B 1 106 ? 11.57 -9.57 -12.984 1 98.12 106 LYS B CA 1
ATOM 4407 C C . LYS B 1 106 ? 12.438 -8.32 -13.156 1 98.12 106 LYS B C 1
ATOM 4409 O O . LYS B 1 106 ? 12 -7.336 -13.758 1 98.12 106 LYS B O 1
ATOM 4414 N N . SER B 1 107 ? 13.586 -8.375 -12.547 1 98.75 107 SER B N 1
ATOM 4415 C CA . SER B 1 107 ? 14.484 -7.234 -12.68 1 98.75 107 SER B CA 1
ATOM 4416 C C . SER B 1 107 ? 14.875 -7.004 -14.133 1 98.75 107 SER B C 1
ATOM 4418 O O . SER B 1 107 ? 14.836 -5.871 -14.617 1 98.75 107 SER B O 1
ATOM 4420 N N . ASN B 1 108 ? 15.227 -8.086 -14.805 1 98.69 108 ASN B N 1
ATOM 4421 C CA . ASN B 1 108 ? 15.531 -7.965 -16.234 1 98.69 108 ASN B CA 1
ATOM 4422 C C . ASN B 1 108 ? 14.312 -7.492 -17.016 1 98.69 108 ASN B C 1
ATOM 4424 O O . ASN B 1 108 ? 14.43 -6.641 -17.906 1 98.69 108 ASN B O 1
ATOM 4428 N N . TRP B 1 109 ? 13.219 -8.125 -16.688 1 98.06 109 TRP B N 1
ATOM 4429 C CA . TRP B 1 109 ? 11.977 -7.75 -17.359 1 98.06 109 TRP B CA 1
ATOM 4430 C C . TRP B 1 109 ? 11.703 -6.258 -17.219 1 98.06 109 TRP B C 1
ATOM 4432 O O . TRP B 1 109 ? 11.398 -5.574 -18.188 1 98.06 109 TRP B O 1
ATOM 4442 N N . PHE B 1 110 ? 11.852 -5.758 -16.047 1 98.56 110 PHE B N 1
ATOM 4443 C CA . PHE B 1 110 ? 11.648 -4.344 -15.75 1 98.56 110 PHE B CA 1
ATOM 4444 C C . PHE B 1 110 ? 12.609 -3.48 -16.562 1 98.56 110 PHE B C 1
ATOM 4446 O O . PHE B 1 110 ? 12.188 -2.504 -17.188 1 98.56 110 PHE B O 1
ATOM 4453 N N . LEU B 1 111 ? 13.852 -3.826 -16.531 1 98.69 111 LEU B N 1
ATOM 4454 C CA . LEU B 1 111 ? 14.844 -3.031 -17.25 1 98.69 111 LEU B CA 1
ATOM 4455 C C . LEU B 1 111 ? 14.57 -3.023 -18.75 1 98.69 111 LEU B C 1
ATOM 4457 O O . LEU B 1 111 ? 14.797 -2.016 -19.422 1 98.69 111 LEU B O 1
ATOM 4461 N N . GLU B 1 112 ? 14.062 -4.145 -19.234 1 98.19 112 GLU B N 1
ATOM 4462 C CA . GLU B 1 112 ? 13.672 -4.191 -20.641 1 98.19 112 GLU B CA 1
ATOM 4463 C C . GLU B 1 112 ? 12.5 -3.254 -20.922 1 98.19 112 GLU B C 1
ATOM 4465 O O . GLU B 1 112 ? 12.453 -2.613 -21.984 1 98.19 112 GLU B O 1
ATOM 4470 N N . GLN B 1 113 ? 11.547 -3.205 -20 1 97.94 113 GLN B N 1
ATOM 4471 C CA . GLN B 1 113 ? 10.438 -2.271 -20.156 1 97.94 113 GLN B CA 1
ATOM 4472 C C . GLN B 1 113 ? 10.922 -0.825 -20.094 1 97.94 113 GLN B C 1
ATOM 4474 O O . GLN B 1 113 ? 10.414 0.035 -20.812 1 97.94 113 GLN B O 1
ATOM 4479 N N . VAL B 1 114 ? 11.891 -0.555 -19.234 1 98.25 114 VAL B N 1
ATOM 4480 C CA . VAL B 1 114 ? 12.477 0.774 -19.109 1 98.25 114 VAL B CA 1
ATOM 4481 C C . VAL B 1 114 ? 13.102 1.187 -20.438 1 98.25 114 VAL B C 1
ATOM 4483 O O . VAL B 1 114 ? 12.852 2.289 -20.938 1 98.25 114 VAL B O 1
ATOM 4486 N N . LEU B 1 115 ? 13.844 0.301 -21.031 1 97.69 115 LEU B N 1
ATOM 4487 C CA . LEU B 1 115 ? 14.484 0.586 -22.312 1 97.69 115 LEU B CA 1
ATOM 4488 C C . LEU B 1 115 ? 13.445 0.777 -23.422 1 97.69 115 LEU B C 1
ATOM 4490 O O . LEU B 1 115 ? 13.57 1.688 -24.234 1 97.69 115 LEU B O 1
ATOM 4494 N N . ALA B 1 116 ? 12.391 -0.039 -23.375 1 96.31 116 ALA B N 1
ATOM 4495 C CA . ALA B 1 116 ? 11.352 0.012 -24.391 1 96.31 116 ALA B CA 1
ATOM 4496 C C . ALA B 1 116 ? 10.555 1.307 -24.297 1 96.31 116 ALA B C 1
ATOM 4498 O O . ALA B 1 116 ? 9.93 1.732 -25.281 1 96.31 116 ALA B O 1
ATOM 4499 N N . THR B 1 117 ? 10.562 1.972 -23.141 1 97.44 117 THR B N 1
ATOM 4500 C CA . THR B 1 117 ? 9.773 3.182 -22.938 1 97.44 117 THR B CA 1
ATOM 4501 C C . THR B 1 117 ? 10.68 4.391 -22.734 1 97.44 117 THR B C 1
ATOM 4503 O O . THR B 1 117 ? 10.234 5.422 -22.219 1 97.44 117 THR B O 1
ATOM 4506 N N . ALA B 1 118 ? 11.922 4.25 -23.062 1 95.94 118 ALA B N 1
ATOM 4507 C CA . ALA B 1 118 ? 12.906 5.289 -22.797 1 95.94 118 ALA B CA 1
ATOM 4508 C C . ALA B 1 118 ? 12.594 6.566 -23.562 1 95.94 118 ALA B C 1
ATOM 4510 O O . ALA B 1 118 ? 13.039 7.652 -23.172 1 95.94 118 ALA B O 1
ATOM 4511 N N . ASP B 1 119 ? 11.836 6.492 -24.609 1 94.44 119 ASP B N 1
ATOM 4512 C CA . ASP B 1 119 ? 11.492 7.637 -25.453 1 94.44 119 ASP B CA 1
ATOM 4513 C C . ASP B 1 119 ? 10.266 8.367 -24.906 1 94.44 119 ASP B C 1
ATOM 4515 O O . ASP B 1 119 ? 9.914 9.445 -25.391 1 94.44 119 ASP B O 1
ATOM 4519 N N . GLN B 1 120 ? 9.648 7.812 -23.922 1 96.75 120 GLN B N 1
ATOM 4520 C CA . GLN B 1 120 ? 8.453 8.414 -23.328 1 96.75 120 GLN B CA 1
ATOM 4521 C C . GLN B 1 120 ? 8.812 9.305 -22.141 1 96.75 120 GLN B C 1
ATOM 4523 O O . GLN B 1 120 ? 9.844 9.102 -21.5 1 96.75 120 GLN B O 1
ATOM 4528 N N . GLU B 1 121 ? 7.859 10.266 -21.891 1 96.38 121 GLU B N 1
ATOM 4529 C CA . GLU B 1 121 ? 8.055 11.156 -20.75 1 96.38 121 GLU B CA 1
ATOM 4530 C C . GLU B 1 121 ? 7.98 10.375 -19.438 1 96.38 121 GLU B C 1
ATOM 4532 O O . GLU B 1 121 ? 7.203 9.43 -19.312 1 96.38 121 GLU B O 1
ATOM 4537 N N . LEU B 1 122 ? 8.758 10.859 -18.422 1 95.62 122 LEU B N 1
ATOM 4538 C CA . LEU B 1 122 ? 8.75 10.234 -17.094 1 95.62 122 LEU B CA 1
ATOM 4539 C C . LEU B 1 122 ? 7.352 10.25 -16.484 1 95.62 122 LEU B C 1
ATOM 4541 O O . LEU B 1 122 ? 6.988 9.352 -15.734 1 95.62 122 LEU B O 1
ATOM 4545 N N . THR B 1 123 ? 6.566 11.219 -16.922 1 95.06 123 THR B N 1
ATOM 4546 C CA . THR B 1 123 ? 5.258 11.398 -16.312 1 95.06 123 THR B CA 1
ATOM 4547 C C . THR B 1 123 ? 4.176 10.656 -17.094 1 95.06 123 THR B C 1
ATOM 4549 O O . THR B 1 123 ? 3 10.703 -16.734 1 95.06 123 THR B O 1
ATOM 4552 N N . SER B 1 124 ? 4.598 10.055 -18.203 1 97.06 124 SER B N 1
ATOM 4553 C CA . SER B 1 124 ? 3.6 9.273 -18.922 1 97.06 124 SER B CA 1
ATOM 4554 C C . SER B 1 124 ? 3.008 8.18 -18.047 1 97.06 124 SER B C 1
ATOM 4556 O O . SER B 1 124 ? 3.648 7.734 -17.094 1 97.06 124 SER B O 1
ATOM 4558 N N . ARG B 1 125 ? 1.761 7.785 -18.328 1 96.75 125 ARG B N 1
ATOM 4559 C CA . ARG B 1 125 ? 1.034 6.832 -17.5 1 96.75 125 ARG B CA 1
ATOM 4560 C C . ARG B 1 125 ? 1.758 5.492 -17.438 1 96.75 125 ARG B C 1
ATOM 4562 O O . ARG B 1 125 ? 1.866 4.883 -16.375 1 96.75 125 ARG B O 1
ATOM 4569 N N . LYS B 1 126 ? 2.344 5.023 -18.562 1 97.5 126 LYS B N 1
ATOM 4570 C CA . LYS B 1 126 ? 3.027 3.736 -18.625 1 97.5 126 LYS B CA 1
ATOM 4571 C C . LYS B 1 126 ? 4.336 3.768 -17.844 1 97.5 126 LYS B C 1
ATOM 4573 O O . LYS B 1 126 ? 4.641 2.834 -17.094 1 97.5 126 LYS B O 1
ATOM 4578 N N . VAL B 1 127 ? 5.125 4.875 -18.031 1 98.12 127 VAL B N 1
ATOM 4579 C CA . VAL B 1 127 ? 6.41 4.965 -17.359 1 98.12 127 VAL B CA 1
ATOM 4580 C C . VAL B 1 127 ? 6.184 5.082 -15.844 1 98.12 127 VAL B C 1
ATOM 4582 O O . VAL B 1 127 ? 6.875 4.434 -15.055 1 98.12 127 VAL B O 1
ATOM 4585 N N . LYS B 1 128 ? 5.191 5.875 -15.492 1 97.62 128 LYS B N 1
ATOM 4586 C CA . LYS B 1 128 ? 4.859 5.996 -14.078 1 97.62 128 LYS B CA 1
ATOM 4587 C C . LYS B 1 128 ? 4.383 4.664 -13.508 1 97.62 128 LYS B C 1
ATOM 4589 O O . LYS B 1 128 ? 4.707 4.316 -12.367 1 97.62 128 LYS B O 1
ATOM 4594 N N . PHE B 1 129 ? 3.633 3.947 -14.305 1 97.19 129 PHE B N 1
ATOM 4595 C CA . PHE B 1 129 ? 3.164 2.623 -13.914 1 97.19 129 PHE B CA 1
ATOM 4596 C C . PHE B 1 129 ? 4.34 1.706 -13.594 1 97.19 129 PHE B C 1
ATOM 4598 O O . PHE B 1 129 ? 4.332 1.013 -12.578 1 97.19 129 PHE B O 1
ATOM 4605 N N . LEU B 1 130 ? 5.363 1.771 -14.352 1 98.19 130 LEU B N 1
ATOM 4606 C CA . LEU B 1 130 ? 6.551 0.945 -14.172 1 98.19 130 LEU B CA 1
ATOM 4607 C C . LEU B 1 130 ? 7.336 1.39 -12.945 1 98.19 130 LEU B C 1
ATOM 4609 O O . LEU B 1 130 ? 7.75 0.559 -12.133 1 98.19 130 LEU B O 1
ATOM 4613 N N . LEU B 1 131 ? 7.445 2.697 -12.758 1 98.5 131 LEU B N 1
ATOM 4614 C CA . LEU B 1 131 ? 8.336 3.244 -11.742 1 98.5 131 LEU B CA 1
ATOM 4615 C C . LEU B 1 131 ? 7.695 3.176 -10.359 1 98.5 131 LEU B C 1
ATOM 4617 O O . LEU B 1 131 ? 8.398 3.141 -9.352 1 98.5 131 LEU B O 1
ATOM 4621 N N . ASP B 1 132 ? 6.41 3.15 -10.328 1 96.56 132 ASP B N 1
ATOM 4622 C CA . ASP B 1 132 ? 5.719 3.119 -9.047 1 96.56 132 ASP B CA 1
ATOM 4623 C C . ASP B 1 132 ? 6.012 1.819 -8.297 1 96.56 132 ASP B C 1
ATOM 4625 O O . ASP B 1 132 ? 6.16 1.82 -7.074 1 96.56 132 ASP B O 1
ATOM 4629 N N . THR B 1 133 ? 6.109 0.719 -9.016 1 95.69 133 THR B N 1
ATOM 4630 C CA . THR B 1 133 ? 6.492 -0.56 -8.43 1 95.69 133 THR B CA 1
ATOM 4631 C C . THR B 1 133 ? 7.309 -1.387 -9.414 1 95.69 133 THR B C 1
ATOM 4633 O O . THR B 1 133 ? 6.781 -2.303 -10.055 1 95.69 133 THR B O 1
ATOM 4636 N N . PRO B 1 134 ? 8.617 -1.116 -9.375 1 98.06 134 PRO B N 1
ATOM 4637 C CA . PRO B 1 134 ? 9.453 -1.852 -10.328 1 98.06 134 PRO B CA 1
ATOM 4638 C C . PRO B 1 134 ? 9.25 -3.363 -10.242 1 98.06 134 PRO B C 1
ATOM 4640 O O . PRO B 1 134 ? 9.211 -4.043 -11.273 1 98.06 134 PRO B O 1
ATOM 4643 N N . GLN B 1 135 ? 9.172 -3.783 -9.062 1 97.12 135 GLN B N 1
ATOM 4644 C CA . GLN B 1 135 ? 8.844 -5.184 -8.828 1 97.12 135 GLN B CA 1
ATOM 4645 C C . GLN B 1 135 ? 8.227 -5.383 -7.449 1 97.12 135 GLN B C 1
ATOM 4647 O O . GLN B 1 135 ? 8.305 -4.496 -6.598 1 97.12 135 GLN B O 1
ATOM 4652 N N . GLN B 1 136 ? 7.48 -6.508 -7.289 1 96.81 136 GLN B N 1
ATOM 4653 C CA . GLN B 1 136 ? 6.883 -6.922 -6.027 1 96.81 136 GLN B CA 1
ATOM 4654 C C . GLN B 1 136 ? 6.852 -8.445 -5.902 1 96.81 136 GLN B C 1
ATOM 4656 O O . GLN B 1 136 ? 7.27 -9.156 -6.82 1 96.81 136 GLN B O 1
ATOM 4661 N N . ASP B 1 137 ? 6.418 -8.953 -4.77 1 97.94 137 ASP B N 1
ATOM 4662 C CA . ASP B 1 137 ? 6.461 -10.383 -4.508 1 97.94 137 ASP B CA 1
ATOM 4663 C C . ASP B 1 137 ? 5.43 -11.133 -5.355 1 97.94 137 ASP B C 1
ATOM 4665 O O . ASP B 1 137 ? 5.613 -12.305 -5.676 1 97.94 137 ASP B O 1
ATOM 4669 N N . GLY B 1 138 ? 4.359 -10.453 -5.707 1 97.25 138 GLY B N 1
ATOM 4670 C CA . GLY B 1 138 ? 3.193 -11.109 -6.281 1 97.25 138 GLY B CA 1
ATOM 4671 C C . GLY B 1 138 ? 3.404 -11.547 -7.719 1 97.25 138 GLY B C 1
ATOM 4672 O O . GLY B 1 138 ? 4.367 -11.125 -8.367 1 97.25 138 GLY B O 1
ATOM 4673 N N . GLY B 1 139 ? 2.473 -12.359 -8.203 1 96.62 139 GLY B N 1
ATOM 4674 C CA . GLY B 1 139 ? 2.514 -12.859 -9.57 1 96.62 139 GLY B CA 1
ATOM 4675 C C . GLY B 1 139 ? 1.249 -13.594 -9.977 1 96.62 139 GLY B C 1
ATOM 4676 O O . GLY B 1 139 ? 0.23 -13.508 -9.289 1 96.62 139 GLY B O 1
ATOM 4677 N N . GLN B 1 140 ? 1.375 -14.148 -11.203 1 95.56 140 GLN B N 1
ATOM 4678 C CA . GLN B 1 140 ? 0.288 -14.906 -11.812 1 95.56 140 GLN B CA 1
ATOM 4679 C C . GLN B 1 140 ? 0.746 -16.312 -12.203 1 95.56 140 GLN B C 1
ATOM 4681 O O . GLN B 1 140 ? 1.94 -16.609 -12.164 1 95.56 140 GLN B O 1
ATOM 4686 N N . TRP B 1 141 ? -0.218 -17.109 -12.547 1 96.56 141 TRP B N 1
ATOM 4687 C CA . TRP B 1 141 ? 0.049 -18.5 -12.867 1 96.56 141 TRP B CA 1
ATOM 4688 C C . TRP B 1 141 ? 1.062 -18.625 -14 1 96.56 141 TRP B C 1
ATOM 4690 O O . TRP B 1 141 ? 2.061 -19.328 -13.875 1 96.56 141 TRP B O 1
ATOM 4700 N N . ASP B 1 142 ? 0.826 -17.859 -15.094 1 97.06 142 ASP B N 1
ATOM 4701 C CA . ASP B 1 142 ? 1.718 -17.984 -16.25 1 97.06 142 ASP B CA 1
ATOM 4702 C C . ASP B 1 142 ? 3.125 -17.5 -15.906 1 97.06 142 ASP B C 1
ATOM 4704 O O . ASP B 1 142 ? 4.105 -17.969 -16.484 1 97.06 142 ASP B O 1
ATOM 4708 N N . MET B 1 143 ? 3.207 -16.625 -14.984 1 97.06 143 MET B N 1
ATOM 4709 C CA . MET B 1 143 ? 4.504 -16.125 -14.531 1 97.06 143 MET B CA 1
ATOM 4710 C C . MET B 1 143 ? 5.27 -17.203 -13.773 1 97.06 143 MET B C 1
ATOM 4712 O O . MET B 1 143 ? 6.484 -17.344 -13.93 1 97.06 143 MET B O 1
ATOM 4716 N N . VAL B 1 144 ? 4.562 -17.969 -12.969 1 96.75 144 VAL B N 1
ATOM 4717 C CA . VAL B 1 144 ? 5.246 -19 -12.203 1 96.75 144 VAL B CA 1
ATOM 4718 C C . VAL B 1 144 ? 5.602 -20.172 -13.117 1 96.75 144 VAL B C 1
ATOM 4720 O O . VAL B 1 144 ? 6.629 -20.828 -12.93 1 96.75 144 VAL B O 1
ATOM 4723 N N . VAL B 1 145 ? 4.789 -20.453 -14.102 1 96.81 145 VAL B N 1
ATOM 4724 C CA . VAL B 1 145 ? 5.074 -21.484 -15.086 1 96.81 145 VAL B CA 1
ATOM 4725 C C . VAL B 1 145 ? 6.379 -21.172 -15.812 1 96.81 145 VAL B C 1
ATOM 4727 O O . VAL B 1 145 ? 7.219 -22.047 -16.016 1 96.81 145 VAL B O 1
ATOM 4730 N N . ALA B 1 146 ? 6.512 -19.891 -16.141 1 97.19 146 ALA B N 1
ATOM 4731 C CA . ALA B 1 146 ? 7.73 -19.469 -16.828 1 97.19 146 ALA B CA 1
ATOM 4732 C C . ALA B 1 146 ? 8.969 -19.75 -15.977 1 97.19 146 ALA B C 1
ATOM 4734 O O . ALA B 1 146 ? 10.008 -20.141 -16.5 1 97.19 146 ALA B O 1
ATOM 4735 N N . LEU B 1 147 ? 8.867 -19.594 -14.742 1 97.81 147 LEU B N 1
ATOM 4736 C CA . LEU B 1 147 ? 9.984 -19.828 -13.836 1 97.81 147 LEU B CA 1
ATOM 4737 C C . LEU B 1 147 ? 10.297 -21.312 -13.734 1 97.81 147 LEU B C 1
ATOM 4739 O O . LEU B 1 147 ? 11.461 -21.719 -13.789 1 97.81 147 LEU B O 1
ATOM 4743 N N . PHE B 1 148 ? 9.289 -22.172 -13.602 1 97.19 148 PHE B N 1
ATOM 4744 C CA . PHE B 1 148 ? 9.492 -23.609 -13.461 1 97.19 148 PHE B CA 1
ATOM 4745 C C . PHE B 1 148 ? 10.094 -24.203 -14.734 1 97.19 148 PHE B C 1
ATOM 4747 O O . PHE B 1 148 ? 10.984 -25.047 -14.672 1 97.19 148 PHE B O 1
ATOM 4754 N N . GLU B 1 149 ? 9.617 -23.719 -15.812 1 95.62 149 GLU B N 1
ATOM 4755 C CA . GLU B 1 149 ? 10.102 -24.234 -17.094 1 95.62 149 GLU B CA 1
ATOM 4756 C C . GLU B 1 149 ? 11.57 -23.859 -17.312 1 95.62 149 GLU B C 1
ATOM 4758 O O . GLU B 1 149 ? 12.312 -24.625 -17.922 1 95.62 149 GLU B O 1
ATOM 4763 N N . LYS B 1 150 ? 11.914 -22.766 -16.797 1 96.5 150 LYS B N 1
ATOM 4764 C CA . LYS B 1 150 ? 13.273 -22.281 -17.062 1 96.5 150 LYS B CA 1
ATOM 4765 C C . LYS B 1 150 ? 14.234 -22.734 -15.961 1 96.5 150 LYS B C 1
ATOM 4767 O O . LYS B 1 150 ? 15.398 -23.031 -16.234 1 96.5 150 LYS B O 1
ATOM 4772 N N . TYR B 1 151 ? 13.789 -22.828 -14.664 1 97.62 151 TYR B N 1
ATOM 4773 C CA . TYR B 1 151 ? 14.734 -22.969 -13.562 1 97.62 151 TYR B CA 1
ATOM 4774 C C . TYR B 1 151 ? 14.414 -24.203 -12.727 1 97.62 151 TYR B C 1
ATOM 4776 O O . TYR B 1 151 ? 15.164 -24.547 -11.812 1 97.62 151 TYR B O 1
ATOM 4784 N N . GLY B 1 152 ? 13.336 -24.891 -12.969 1 97.62 152 GLY B N 1
ATOM 4785 C CA . GLY B 1 152 ? 12.953 -26.094 -12.234 1 97.62 152 GLY B CA 1
ATOM 4786 C C . GLY B 1 152 ? 12.562 -25.797 -10.797 1 97.62 152 GLY B C 1
ATOM 4787 O O . GLY B 1 152 ? 12.086 -24.703 -10.484 1 97.62 152 GLY B O 1
ATOM 4788 N N . VAL B 1 153 ? 12.594 -26.875 -9.977 1 98.19 153 VAL B N 1
ATOM 4789 C CA . VAL B 1 153 ? 12.25 -26.797 -8.562 1 98.19 153 VAL B CA 1
ATOM 4790 C C . VAL B 1 153 ? 13.227 -27.641 -7.742 1 98.19 153 VAL B C 1
ATOM 4792 O O . VAL B 1 153 ? 13.938 -28.484 -8.289 1 98.19 153 VAL B O 1
ATOM 4795 N N . VAL B 1 154 ? 13.352 -27.328 -6.488 1 98.06 154 VAL B N 1
ATOM 4796 C CA . VAL B 1 154 ? 14.188 -28.094 -5.562 1 98.06 154 VAL B CA 1
ATOM 4797 C C . VAL B 1 154 ? 13.438 -28.312 -4.25 1 98.06 154 VAL B C 1
ATOM 4799 O O . VAL B 1 154 ? 12.477 -27.594 -3.949 1 98.06 154 VAL B O 1
ATOM 4802 N N . PRO B 1 155 ? 13.844 -29.344 -3.492 1 96.62 155 PRO B N 1
ATOM 4803 C CA . PRO B 1 155 ? 13.266 -29.484 -2.152 1 96.62 155 PRO B CA 1
ATOM 4804 C C . PRO B 1 155 ? 13.641 -28.344 -1.219 1 96.62 155 PRO B C 1
ATOM 4806 O O . PRO B 1 155 ? 14.742 -27.797 -1.32 1 96.62 155 PRO B O 1
ATOM 4809 N N . LYS B 1 156 ? 12.766 -28.031 -0.365 1 96.75 156 LYS B N 1
ATOM 4810 C CA . LYS B 1 156 ? 13.023 -26.984 0.619 1 96.75 156 LYS B CA 1
ATOM 4811 C C . LYS B 1 156 ? 14.281 -27.281 1.426 1 96.75 156 LYS B C 1
ATOM 4813 O O . LYS B 1 156 ? 15.008 -26.359 1.813 1 96.75 156 LYS B O 1
ATOM 4818 N N . SER B 1 157 ? 14.617 -28.547 1.637 1 94.81 157 SER B N 1
ATOM 4819 C CA . SER B 1 157 ? 15.797 -28.953 2.4 1 94.81 157 SER B CA 1
ATOM 4820 C C . SER B 1 157 ? 17.078 -28.562 1.684 1 94.81 157 SER B C 1
ATOM 4822 O O . SER B 1 157 ? 18.125 -28.391 2.32 1 94.81 157 SER B O 1
ATOM 4824 N N . VAL B 1 158 ? 16.984 -28.438 0.428 1 96.38 158 VAL B N 1
ATOM 4825 C CA . VAL B 1 158 ? 18.141 -28.125 -0.397 1 96.38 158 VAL B CA 1
ATOM 4826 C C . VAL B 1 158 ? 18.359 -26.609 -0.437 1 96.38 158 VAL B C 1
ATOM 4828 O O . VAL B 1 158 ? 19.484 -26.141 -0.531 1 96.38 158 VAL B O 1
ATOM 4831 N N . TYR B 1 159 ? 17.312 -25.859 -0.404 1 97.5 159 TYR B N 1
ATOM 4832 C CA . TYR B 1 159 ? 17.344 -24.406 -0.427 1 97.5 159 TYR B CA 1
ATOM 4833 C C . TYR B 1 159 ? 16.328 -23.828 0.55 1 97.5 159 TYR B C 1
ATOM 4835 O O . TYR B 1 159 ? 15.25 -23.391 0.145 1 97.5 159 TYR B O 1
ATOM 4843 N N . PRO B 1 160 ? 16.719 -23.781 1.812 1 95.75 160 PRO B N 1
ATOM 4844 C CA . PRO B 1 160 ? 15.797 -23.344 2.867 1 95.75 160 PRO B CA 1
ATOM 4845 C C . PRO B 1 160 ? 15.523 -21.844 2.824 1 95.75 160 PRO B C 1
ATOM 4847 O O . PRO B 1 160 ? 16.172 -21.109 2.078 1 95.75 160 PRO B O 1
ATOM 4850 N N . GLU B 1 161 ? 14.57 -21.422 3.551 1 96 161 GLU B N 1
ATOM 4851 C CA . GLU B 1 161 ? 14.195 -20.016 3.641 1 96 161 GLU B CA 1
ATOM 4852 C C . GLU B 1 161 ? 15.312 -19.188 4.262 1 96 161 GLU B C 1
ATOM 4854 O O . GLU B 1 161 ? 16.062 -19.688 5.105 1 96 161 GLU B O 1
ATOM 4859 N N . SER B 1 162 ? 15.5 -17.953 3.812 1 94.81 162 SER B N 1
ATOM 4860 C CA . SER B 1 162 ? 16.297 -16.938 4.484 1 94.81 162 SER B CA 1
ATOM 4861 C C . SER B 1 162 ? 15.414 -15.953 5.25 1 94.81 162 SER B C 1
ATOM 4863 O O . SER B 1 162 ? 14.188 -16 5.145 1 94.81 162 SER B O 1
ATOM 4865 N N . ILE B 1 163 ? 16.047 -15.07 5.984 1 95.75 163 ILE B N 1
ATOM 4866 C CA . ILE B 1 163 ? 15.281 -14.055 6.699 1 95.75 163 ILE B CA 1
ATOM 4867 C C . ILE B 1 163 ? 14.523 -13.18 5.703 1 95.75 163 ILE B C 1
ATOM 4869 O O . ILE B 1 163 ? 13.352 -12.859 5.918 1 95.75 163 ILE B O 1
ATOM 4873 N N . SER B 1 164 ? 15.172 -12.898 4.66 1 96.12 164 SER B N 1
ATOM 4874 C CA . SER B 1 164 ? 14.578 -11.984 3.688 1 96.12 164 SER B CA 1
ATOM 4875 C C . SER B 1 164 ? 13.469 -12.664 2.896 1 96.12 164 SER B C 1
ATOM 4877 O O . SER B 1 164 ? 12.5 -12.016 2.488 1 96.12 164 SER B O 1
ATOM 4879 N N . SER B 1 165 ? 13.617 -13.969 2.627 1 96.62 165 SER B N 1
ATOM 4880 C CA . SER B 1 165 ? 12.539 -14.656 1.923 1 96.62 165 SER B CA 1
ATOM 4881 C C . SER B 1 165 ? 11.297 -14.781 2.797 1 96.62 165 SER B C 1
ATOM 4883 O O . SER B 1 165 ? 10.172 -14.781 2.291 1 96.62 165 SER B O 1
ATOM 4885 N N . SER B 1 166 ? 11.508 -14.867 4.129 1 96.62 166 SER B N 1
ATOM 4886 C CA . SER B 1 166 ? 10.406 -15.008 5.082 1 96.62 166 SER B CA 1
ATOM 4887 C C . SER B 1 166 ? 9.883 -13.648 5.523 1 96.62 166 SER B C 1
ATOM 4889 O O . SER B 1 166 ? 8.875 -13.57 6.234 1 96.62 166 SER B O 1
ATOM 4891 N N . ASN B 1 167 ? 10.547 -12.625 5.234 1 97.06 167 ASN B N 1
ATOM 4892 C CA . ASN B 1 167 ? 10.211 -11.227 5.465 1 97.06 167 ASN B CA 1
ATOM 4893 C C . ASN B 1 167 ? 10.781 -10.32 4.371 1 97.06 167 ASN B C 1
ATOM 4895 O O . ASN B 1 167 ? 11.859 -9.75 4.527 1 97.06 167 ASN B O 1
ATOM 4899 N N . SER B 1 168 ? 9.977 -10.102 3.314 1 97.38 168 SER B N 1
ATOM 4900 C CA . SER B 1 168 ? 10.539 -9.641 2.051 1 97.38 168 SER B CA 1
ATOM 4901 C C . SER B 1 168 ? 10.562 -8.117 1.981 1 97.38 168 SER B C 1
ATOM 4903 O O . SER B 1 168 ? 11.008 -7.543 0.987 1 97.38 168 SER B O 1
ATOM 4905 N N . ARG B 1 169 ? 10.172 -7.402 2.98 1 96.56 169 ARG B N 1
ATOM 4906 C CA . ARG B 1 169 ? 9.984 -5.957 2.922 1 96.56 169 ARG B CA 1
ATOM 4907 C C . ARG B 1 169 ? 11.297 -5.246 2.607 1 96.56 169 ARG B C 1
ATOM 4909 O O . ARG B 1 169 ? 11.375 -4.453 1.666 1 96.56 169 ARG B O 1
ATOM 4916 N N . GLU B 1 170 ? 12.352 -5.496 3.398 1 96.69 170 GLU B N 1
ATOM 4917 C CA . GLU B 1 170 ? 13.625 -4.812 3.217 1 96.69 170 GLU B CA 1
ATOM 4918 C C . GLU B 1 170 ? 14.242 -5.145 1.861 1 96.69 170 GLU B C 1
ATOM 4920 O O . GLU B 1 170 ? 14.773 -4.262 1.183 1 96.69 170 GLU B O 1
ATOM 4925 N N . LEU B 1 171 ? 14.141 -6.406 1.515 1 97.94 171 LEU B N 1
ATOM 4926 C CA . LEU B 1 171 ? 14.641 -6.82 0.209 1 97.94 171 LEU B CA 1
ATOM 4927 C C . LEU B 1 171 ? 13.945 -6.051 -0.91 1 97.94 171 LEU B C 1
ATOM 4929 O O . LEU B 1 171 ? 14.609 -5.496 -1.791 1 97.94 171 LEU B O 1
ATOM 4933 N N . ASN B 1 172 ? 12.656 -6.004 -0.835 1 98.31 172 ASN B N 1
ATOM 4934 C CA . ASN B 1 172 ? 11.891 -5.309 -1.863 1 98.31 172 ASN B CA 1
ATOM 4935 C C . ASN B 1 172 ? 12.219 -3.82 -1.9 1 98.31 172 ASN B C 1
ATOM 4937 O O . ASN B 1 172 ? 12.367 -3.24 -2.977 1 98.31 172 ASN B O 1
ATOM 4941 N N . GLN B 1 173 ? 12.32 -3.244 -0.771 1 97.56 173 GLN B N 1
ATOM 4942 C CA . GLN B 1 173 ? 12.57 -1.812 -0.671 1 97.56 173 GLN B CA 1
ATOM 4943 C C . GLN B 1 173 ? 13.875 -1.434 -1.369 1 97.56 173 GLN B C 1
ATOM 4945 O O . GLN B 1 173 ? 13.906 -0.517 -2.191 1 97.56 173 GLN B O 1
ATOM 4950 N N . TYR B 1 174 ? 14.883 -2.119 -1.105 1 97.94 174 TYR B N 1
ATOM 4951 C CA . TYR B 1 174 ? 16.188 -1.706 -1.601 1 97.94 174 TYR B CA 1
ATOM 4952 C C . TYR B 1 174 ? 16.438 -2.252 -3.002 1 97.94 174 TYR B C 1
ATOM 4954 O O . TYR B 1 174 ? 17.172 -1.642 -3.793 1 97.94 174 TYR B O 1
ATOM 4962 N N . LEU B 1 175 ? 15.812 -3.416 -3.336 1 98.69 175 LEU B N 1
ATOM 4963 C CA . LEU B 1 175 ? 15.852 -3.83 -4.734 1 98.69 175 LEU B CA 1
ATOM 4964 C C . LEU B 1 175 ? 15.148 -2.812 -5.625 1 98.69 175 LEU B C 1
ATOM 4966 O O . LEU B 1 175 ? 15.656 -2.457 -6.691 1 98.69 175 LEU B O 1
ATOM 4970 N N . ASN B 1 176 ? 14.023 -2.332 -5.199 1 98.75 176 ASN B N 1
ATOM 4971 C CA . ASN B 1 176 ? 13.297 -1.325 -5.965 1 98.75 176 ASN B CA 1
ATOM 4972 C C . ASN B 1 176 ? 14.07 -0.015 -6.051 1 98.75 176 ASN B C 1
ATOM 4974 O O . ASN B 1 176 ? 14.016 0.679 -7.07 1 98.75 176 ASN B O 1
ATOM 4978 N N . LYS B 1 177 ? 14.727 0.349 -4.984 1 98.25 177 LYS B N 1
ATOM 4979 C CA . LYS B 1 177 ? 15.586 1.528 -5 1 98.25 177 LYS B CA 1
ATOM 4980 C C . LYS B 1 177 ? 16.688 1.397 -6.059 1 98.25 177 LYS B C 1
ATOM 4982 O O . LYS B 1 177 ? 16.938 2.334 -6.82 1 98.25 177 LYS B O 1
ATOM 4987 N N . LEU B 1 178 ? 17.297 0.25 -6.117 1 98.56 178 LEU B N 1
ATOM 4988 C CA . LEU B 1 178 ? 18.312 -0.039 -7.109 1 98.56 178 LEU B CA 1
ATOM 4989 C C . LEU B 1 178 ? 17.734 0.015 -8.523 1 98.56 178 LEU B C 1
ATOM 4991 O O . LEU B 1 178 ? 18.328 0.617 -9.414 1 98.56 178 LEU B O 1
ATOM 4995 N N . LEU B 1 179 ? 16.609 -0.588 -8.68 1 98.88 179 LEU B N 1
ATOM 4996 C CA . LEU B 1 179 ? 15.984 -0.673 -9.992 1 98.88 179 LEU B CA 1
ATOM 4997 C C . LEU B 1 179 ? 15.57 0.708 -10.492 1 98.88 179 LEU B C 1
ATOM 4999 O O . LEU B 1 179 ? 15.68 0.999 -11.688 1 98.88 179 LEU B O 1
ATOM 5003 N N . ARG B 1 180 ? 15.109 1.544 -9.609 1 98.88 180 ARG B N 1
ATOM 5004 C CA . ARG B 1 180 ? 14.75 2.902 -10.016 1 98.88 180 ARG B CA 1
ATOM 5005 C C . ARG B 1 180 ? 15.992 3.699 -10.406 1 98.88 180 ARG B C 1
ATOM 5007 O O . ARG B 1 180 ? 15.953 4.48 -11.359 1 98.88 180 ARG B O 1
ATOM 5014 N N . GLN B 1 181 ? 17.094 3.549 -9.664 1 98.69 181 GLN B N 1
ATOM 5015 C CA . GLN B 1 181 ? 18.359 4.152 -10.062 1 98.69 181 GLN B CA 1
ATOM 5016 C C . GLN B 1 181 ? 18.812 3.617 -11.414 1 98.69 181 GLN B C 1
ATOM 5018 O O . GLN B 1 181 ? 19.266 4.383 -12.273 1 98.69 181 GLN B O 1
ATOM 5023 N N . ASP B 1 182 ? 18.719 2.301 -11.586 1 98.81 182 ASP B N 1
ATOM 5024 C CA . ASP B 1 182 ? 19.109 1.67 -12.844 1 98.81 182 ASP B CA 1
ATOM 5025 C C . ASP B 1 182 ? 18.266 2.182 -14 1 98.81 182 ASP B C 1
ATOM 5027 O O . ASP B 1 182 ? 18.781 2.361 -15.117 1 98.81 182 ASP B O 1
ATOM 5031 N N . ALA B 1 183 ? 17 2.34 -13.711 1 98.88 183 ALA B N 1
ATOM 5032 C CA . ALA B 1 183 ? 16.125 2.91 -14.727 1 98.88 183 ALA B CA 1
ATOM 5033 C C . ALA B 1 183 ? 16.625 4.281 -15.172 1 98.88 183 ALA B C 1
ATOM 5035 O O . ALA B 1 183 ? 16.656 4.578 -16.375 1 98.88 183 ALA B O 1
ATOM 5036 N N . GLN B 1 184 ? 16.984 5.133 -14.242 1 98.62 184 GLN B N 1
ATOM 5037 C CA . GLN B 1 184 ? 17.5 6.457 -14.57 1 98.62 184 GLN B CA 1
ATOM 5038 C C . GLN B 1 184 ? 18.797 6.363 -15.383 1 98.62 184 GLN B C 1
ATOM 5040 O O . GLN B 1 184 ? 18.969 7.074 -16.375 1 98.62 184 GLN B O 1
ATOM 5045 N N . ILE B 1 185 ? 19.688 5.5 -14.953 1 98.44 185 ILE B N 1
ATOM 5046 C CA . ILE B 1 185 ? 20.953 5.305 -15.641 1 98.44 185 ILE B CA 1
ATOM 5047 C C . ILE B 1 185 ? 20.703 4.91 -17.094 1 98.44 185 ILE B C 1
ATOM 5049 O O . ILE B 1 185 ? 21.281 5.5 -18.016 1 98.44 185 ILE B O 1
ATOM 5053 N N . LEU B 1 186 ? 19.875 3.936 -17.344 1 98.44 186 LEU B N 1
ATOM 5054 C CA . LEU B 1 186 ? 19.625 3.408 -18.688 1 98.44 186 LEU B CA 1
ATOM 5055 C C . LEU B 1 186 ? 18.891 4.434 -19.547 1 98.44 186 LEU B C 1
ATOM 5057 O O . LEU B 1 186 ? 19.203 4.59 -20.734 1 98.44 186 LEU B O 1
ATOM 5061 N N . ARG B 1 187 ? 17.906 5.129 -19 1 98 187 ARG B N 1
ATOM 5062 C CA . ARG B 1 187 ? 17.203 6.152 -19.766 1 98 187 ARG B CA 1
ATOM 5063 C C . ARG B 1 187 ? 18.141 7.285 -20.172 1 98 187 ARG B C 1
ATOM 5065 O O . ARG B 1 187 ? 18.094 7.762 -21.297 1 98 187 ARG B O 1
ATOM 5072 N N . ASP B 1 188 ? 18.969 7.715 -19.234 1 97.25 188 ASP B N 1
ATOM 5073 C CA . ASP B 1 188 ? 19.953 8.75 -19.547 1 97.25 188 ASP B CA 1
ATOM 5074 C C . ASP B 1 188 ? 20.891 8.297 -20.656 1 97.25 188 ASP B C 1
ATOM 5076 O O . ASP B 1 188 ? 21.234 9.078 -21.547 1 97.25 188 ASP B O 1
ATOM 5080 N N . LEU B 1 189 ? 21.312 7.055 -20.547 1 97.25 189 LEU B N 1
ATOM 5081 C CA . LEU B 1 189 ? 22.219 6.492 -21.547 1 97.25 189 LEU B CA 1
ATOM 5082 C C . LEU B 1 189 ? 21.562 6.512 -22.922 1 97.25 189 LEU B C 1
ATOM 5084 O O . LEU B 1 189 ? 22.188 6.926 -23.906 1 97.25 189 LEU B O 1
ATOM 5088 N N . VAL B 1 190 ? 20.344 6.113 -23.047 1 96.25 190 VAL B N 1
ATOM 5089 C CA . VAL B 1 190 ? 19.625 6.047 -24.312 1 96.25 190 VAL B CA 1
ATOM 5090 C C . VAL B 1 190 ? 19.344 7.461 -24.828 1 96.25 190 VAL B C 1
ATOM 5092 O O . VAL B 1 190 ? 19.531 7.738 -26.016 1 96.25 190 VAL B O 1
ATOM 5095 N N . THR B 1 191 ? 18.938 8.32 -23.969 1 93.88 191 THR B N 1
ATOM 5096 C CA . THR B 1 191 ? 18.594 9.68 -24.375 1 93.88 191 THR B CA 1
ATOM 5097 C C . THR B 1 191 ? 19.844 10.461 -24.781 1 93.88 191 THR B C 1
ATOM 5099 O O . THR B 1 191 ? 19.75 11.414 -25.547 1 93.88 191 THR B O 1
ATOM 5102 N N . SER B 1 192 ? 20.969 10.062 -24.297 1 95.06 192 SER B N 1
ATOM 5103 C CA . SER B 1 192 ? 22.219 10.703 -24.641 1 95.06 192 SER B CA 1
ATOM 5104 C C . SER B 1 192 ? 22.781 10.156 -25.953 1 95.06 192 SER B C 1
ATOM 5106 O O . SER B 1 192 ? 23.875 10.539 -26.375 1 95.06 192 SER B O 1
ATOM 5108 N N . GLY B 1 193 ? 22.109 9.227 -26.594 1 94.44 193 GLY B N 1
ATOM 5109 C CA . GLY B 1 193 ? 22.438 8.805 -27.953 1 94.44 193 GLY B CA 1
ATOM 5110 C C . GLY B 1 193 ? 23.125 7.453 -28 1 94.44 193 GLY B C 1
ATOM 5111 O O . GLY B 1 193 ? 23.594 7.023 -29.062 1 94.44 193 GLY B O 1
ATOM 5112 N N . ALA B 1 194 ? 23.188 6.766 -26.828 1 94.31 194 ALA B N 1
ATOM 5113 C CA . ALA B 1 194 ? 23.781 5.434 -26.844 1 94.31 194 ALA B CA 1
ATOM 5114 C C . ALA B 1 194 ? 22.969 4.48 -27.719 1 94.31 194 ALA B C 1
ATOM 5116 O O . ALA B 1 194 ? 21.734 4.57 -27.75 1 94.31 194 ALA B O 1
ATOM 5117 N N . ASP B 1 195 ? 23.703 3.586 -28.422 1 94.31 195 ASP B N 1
ATOM 5118 C CA . ASP B 1 195 ? 22.984 2.615 -29.25 1 94.31 195 ASP B CA 1
ATOM 5119 C C . ASP B 1 195 ? 22.578 1.399 -28.422 1 94.31 195 ASP B C 1
ATOM 5121 O O . ASP B 1 195 ? 22.844 1.342 -27.219 1 94.31 195 ASP B O 1
ATOM 5125 N N . ALA B 1 196 ? 21.922 0.479 -29.062 1 93.81 196 ALA B N 1
ATOM 5126 C CA . ALA B 1 196 ? 21.344 -0.692 -28.406 1 93.81 196 ALA B CA 1
ATOM 5127 C C . ALA B 1 196 ? 22.438 -1.567 -27.797 1 93.81 196 ALA B C 1
ATOM 5129 O O . ALA B 1 196 ? 22.234 -2.17 -26.734 1 93.81 196 ALA B O 1
ATOM 5130 N N . ALA B 1 197 ? 23.531 -1.659 -28.438 1 95.75 197 ALA B N 1
ATOM 5131 C CA . ALA B 1 197 ? 24.641 -2.484 -27.953 1 95.75 197 ALA B CA 1
ATOM 5132 C C . ALA B 1 197 ? 25.188 -1.924 -26.641 1 95.75 197 ALA B C 1
ATOM 5134 O O . ALA B 1 197 ? 25.484 -2.676 -25.703 1 95.75 197 ALA B O 1
ATOM 5135 N N . ALA B 1 198 ? 25.375 -0.623 -26.656 1 96.62 198 ALA B N 1
ATOM 5136 C CA . ALA B 1 198 ? 25.875 0.035 -25.453 1 96.62 198 ALA B CA 1
ATOM 5137 C C . ALA B 1 198 ? 24.875 -0.1 -24.297 1 96.62 198 ALA B C 1
ATOM 5139 O O . ALA B 1 198 ? 25.266 -0.308 -23.141 1 96.62 198 ALA B O 1
ATOM 5140 N N . ALA B 1 199 ? 23.641 0.06 -24.594 1 96.38 199 ALA B N 1
ATOM 5141 C CA . ALA B 1 199 ? 22.594 -0.109 -23.578 1 96.38 199 ALA B CA 1
ATOM 5142 C C . ALA B 1 199 ? 22.578 -1.534 -23.047 1 96.38 199 ALA B C 1
ATOM 5144 O O . ALA B 1 199 ? 22.422 -1.744 -21.844 1 96.38 199 ALA B O 1
ATOM 5145 N N . GLN B 1 200 ? 22.734 -2.467 -23.891 1 96.12 200 GLN B N 1
ATOM 5146 C CA . GLN B 1 200 ? 22.766 -3.873 -23.5 1 96.12 200 GLN B CA 1
ATOM 5147 C C . GLN B 1 200 ? 23.953 -4.164 -22.594 1 96.12 200 GLN B C 1
ATOM 5149 O O . GLN B 1 200 ? 23.812 -4.879 -21.594 1 96.12 200 GLN B O 1
ATOM 5154 N N . GLU B 1 201 ? 25.062 -3.646 -22.953 1 96.88 201 GLU B N 1
ATOM 5155 C CA . GLU B 1 201 ? 26.25 -3.834 -22.141 1 96.88 201 GLU B CA 1
ATOM 5156 C C . GLU B 1 201 ? 26.062 -3.256 -20.734 1 96.88 201 GLU B C 1
ATOM 5158 O O . GLU B 1 201 ? 26.422 -3.895 -19.75 1 96.88 201 GLU B O 1
ATOM 5163 N N . LYS B 1 202 ? 25.562 -2.07 -20.688 1 98 202 LYS B N 1
ATOM 5164 C CA . LYS B 1 202 ? 25.312 -1.448 -19.391 1 98 202 LYS B CA 1
ATOM 5165 C C . LYS B 1 202 ? 24.281 -2.242 -18.594 1 98 202 LYS B C 1
ATOM 5167 O O . LYS B 1 202 ? 24.438 -2.424 -17.391 1 98 202 LYS B O 1
ATOM 5172 N N . LYS B 1 203 ? 23.219 -2.672 -19.234 1 98.19 203 LYS B N 1
ATOM 5173 C CA . LYS B 1 203 ? 22.203 -3.471 -18.562 1 98.19 203 LYS B CA 1
ATOM 5174 C C . LYS B 1 203 ? 22.812 -4.727 -17.953 1 98.19 203 LYS B C 1
ATOM 5176 O O . LYS B 1 203 ? 22.453 -5.113 -16.828 1 98.19 203 LYS B O 1
ATOM 5181 N N . GLU B 1 204 ? 23.688 -5.383 -18.609 1 97.88 204 GLU B N 1
ATOM 5182 C CA . GLU B 1 204 ? 24.328 -6.594 -18.109 1 97.88 204 GLU B CA 1
ATOM 5183 C C . GLU B 1 204 ? 25.156 -6.301 -16.859 1 97.88 204 GLU B C 1
ATOM 5185 O O . GLU B 1 204 ? 25.188 -7.105 -15.922 1 97.88 204 GLU B O 1
ATOM 5190 N N . GLU B 1 205 ? 25.828 -5.145 -16.891 1 97.94 205 GLU B N 1
ATOM 5191 C CA . GLU B 1 205 ? 26.562 -4.715 -15.703 1 97.94 205 GLU B CA 1
ATOM 5192 C C . GLU B 1 205 ? 25.625 -4.523 -14.508 1 97.94 205 GLU B C 1
ATOM 5194 O O . GLU B 1 205 ? 25.938 -4.953 -13.398 1 97.94 205 GLU B O 1
ATOM 5199 N N . LEU B 1 206 ? 24.562 -3.875 -14.766 1 98.5 206 LEU B N 1
ATOM 5200 C CA . LEU B 1 206 ? 23.594 -3.629 -13.711 1 98.5 206 LEU B CA 1
ATOM 5201 C C . LEU B 1 206 ? 22.984 -4.938 -13.211 1 98.5 206 LEU B C 1
ATOM 5203 O O . LEU B 1 206 ? 22.75 -5.094 -12.008 1 98.5 206 LEU B O 1
ATOM 5207 N N . LEU B 1 207 ? 22.766 -5.883 -14.109 1 98.62 207 LEU B N 1
ATOM 5208 C CA . LEU B 1 207 ? 22.188 -7.176 -13.742 1 98.62 207 LEU B CA 1
ATOM 5209 C C . LEU B 1 207 ? 23.156 -7.973 -12.867 1 98.62 207 LEU B C 1
ATOM 5211 O O . LEU B 1 207 ? 22.734 -8.719 -11.984 1 98.62 207 LEU B O 1
ATOM 5215 N N . GLN B 1 208 ? 24.469 -7.844 -13.078 1 98.38 208 GLN B N 1
ATOM 5216 C CA . GLN B 1 208 ? 25.453 -8.461 -12.188 1 98.38 208 GLN B CA 1
ATOM 5217 C C . GLN B 1 208 ? 25.297 -7.945 -10.766 1 98.38 208 GLN B C 1
ATOM 5219 O O . GLN B 1 208 ? 25.328 -8.727 -9.805 1 98.38 208 GLN B O 1
ATOM 5224 N N . GLU B 1 209 ? 25.125 -6.645 -10.648 1 98.44 209 GLU B N 1
ATOM 5225 C CA . GLU B 1 209 ? 24.938 -6.035 -9.336 1 98.44 209 GLU B CA 1
ATOM 5226 C C . GLU B 1 209 ? 23.672 -6.543 -8.664 1 98.44 209 GLU B C 1
ATOM 5228 O O . GLU B 1 209 ? 23.672 -6.867 -7.477 1 98.44 209 GLU B O 1
ATOM 5233 N N . ILE B 1 210 ? 22.594 -6.621 -9.414 1 98.75 210 ILE B N 1
ATOM 5234 C CA . ILE B 1 210 ? 21.312 -7.105 -8.922 1 98.75 210 ILE B CA 1
ATOM 5235 C C . ILE B 1 210 ? 21.453 -8.562 -8.477 1 98.75 210 ILE B C 1
ATOM 5237 O O . ILE B 1 210 ? 20.984 -8.938 -7.402 1 98.75 210 ILE B O 1
ATOM 5241 N N . PHE B 1 211 ? 22.094 -9.344 -9.289 1 98.69 211 PHE B N 1
ATOM 5242 C CA . PHE B 1 211 ? 22.312 -10.758 -8.977 1 98.69 211 PHE B CA 1
ATOM 5243 C C . PHE B 1 211 ? 23.094 -10.906 -7.68 1 98.69 211 PHE B C 1
ATOM 5245 O O . PHE B 1 211 ? 22.766 -11.734 -6.832 1 98.69 211 PHE B O 1
ATOM 5252 N N . ASN B 1 212 ? 24.188 -10.094 -7.535 1 98.69 212 ASN B N 1
ATOM 5253 C CA . ASN B 1 212 ? 24.984 -10.117 -6.309 1 98.69 212 ASN B CA 1
ATOM 5254 C C . ASN B 1 212 ? 24.125 -9.766 -5.09 1 98.69 212 ASN B C 1
ATOM 5256 O O . ASN B 1 212 ? 24.234 -10.422 -4.051 1 98.69 212 ASN B O 1
ATOM 5260 N N . PHE B 1 213 ? 23.344 -8.742 -5.203 1 98.56 213 PHE B N 1
ATOM 5261 C CA . PHE B 1 213 ? 22.453 -8.312 -4.125 1 98.56 213 PHE B CA 1
ATOM 5262 C C . PHE B 1 213 ? 21.516 -9.438 -3.703 1 98.56 213 PHE B C 1
ATOM 5264 O O . PHE B 1 213 ? 21.375 -9.719 -2.512 1 98.56 213 PHE B O 1
ATOM 5271 N N . LEU B 1 214 ? 20.844 -10.094 -4.668 1 98.69 214 LEU B N 1
ATOM 5272 C CA . LEU B 1 214 ? 19.938 -11.203 -4.395 1 98.69 214 LEU B CA 1
ATOM 5273 C C . LEU B 1 214 ? 20.672 -12.367 -3.75 1 98.69 214 LEU B C 1
ATOM 5275 O O . LEU B 1 214 ? 20.188 -12.969 -2.789 1 98.69 214 LEU B O 1
ATOM 5279 N N . ALA B 1 215 ? 21.828 -12.672 -4.266 1 98.31 215 ALA B N 1
ATOM 5280 C CA . ALA B 1 215 ? 22.609 -13.797 -3.746 1 98.31 215 ALA B CA 1
ATOM 5281 C C . ALA B 1 215 ? 23.031 -13.555 -2.303 1 98.31 215 ALA B C 1
ATOM 5283 O O . ALA B 1 215 ? 23.031 -14.469 -1.482 1 98.31 215 ALA B O 1
ATOM 5284 N N . MET B 1 216 ? 23.406 -12.344 -1.999 1 98 216 MET B N 1
ATOM 5285 C CA . MET B 1 216 ? 23.828 -12.031 -0.636 1 98 216 MET B CA 1
ATOM 5286 C C . MET B 1 216 ? 22.641 -12.078 0.321 1 98 216 MET B C 1
ATOM 5288 O O . MET B 1 216 ? 22.797 -12.398 1.5 1 98 216 MET B O 1
ATOM 5292 N N . THR B 1 217 ? 21.453 -11.805 -0.154 1 97.62 217 THR B N 1
ATOM 5293 C CA . THR B 1 217 ? 20.266 -11.711 0.694 1 97.62 217 THR B CA 1
ATOM 5294 C C . THR B 1 217 ? 19.562 -13.062 0.795 1 97.62 217 THR B C 1
ATOM 5296 O O . THR B 1 217 ? 19.016 -13.406 1.845 1 97.62 217 THR B O 1
ATOM 5299 N N . LEU B 1 218 ? 19.609 -13.859 -0.295 1 97.75 218 LEU B N 1
ATOM 5300 C CA . LEU B 1 218 ? 18.812 -15.078 -0.365 1 97.75 218 LEU B CA 1
ATOM 5301 C C . LEU B 1 218 ? 19.719 -16.312 -0.435 1 97.75 218 LEU B C 1
ATOM 5303 O O . LEU B 1 218 ? 19.266 -17.438 -0.198 1 97.75 218 LEU B O 1
ATOM 5307 N N . GLY B 1 219 ? 20.953 -16.125 -0.715 1 96.44 219 GLY B N 1
ATOM 5308 C CA . GLY B 1 219 ? 21.844 -17.234 -1.026 1 96.44 219 GLY B CA 1
ATOM 5309 C C . GLY B 1 219 ? 21.797 -17.641 -2.488 1 96.44 219 GLY B C 1
ATOM 5310 O O . GLY B 1 219 ? 20.797 -17.422 -3.17 1 96.44 219 GLY B O 1
ATOM 5311 N N . LEU B 1 220 ? 22.891 -18.266 -2.953 1 96.69 220 LEU B N 1
ATOM 5312 C CA . LEU B 1 220 ? 22.906 -18.75 -4.324 1 96.69 220 LEU B CA 1
ATOM 5313 C C . LEU B 1 220 ? 22.016 -19.984 -4.48 1 96.69 220 LEU B C 1
ATOM 5315 O O . LEU B 1 220 ? 22.078 -20.906 -3.668 1 96.69 220 LEU B O 1
ATOM 5319 N N . PRO B 1 221 ? 21.156 -19.984 -5.504 1 97.69 221 PRO B N 1
ATOM 5320 C CA . PRO B 1 221 ? 20.375 -21.203 -5.754 1 97.69 221 PRO B CA 1
ATOM 5321 C C . PRO B 1 221 ? 21.25 -22.391 -6.129 1 97.69 221 PRO B C 1
ATOM 5323 O O . PRO B 1 221 ? 22.25 -22.234 -6.836 1 97.69 221 PRO B O 1
ATOM 5326 N N . PRO B 1 222 ? 20.812 -23.562 -5.723 1 97.62 222 PRO B N 1
ATOM 5327 C CA . PRO B 1 222 ? 21.609 -24.734 -6.074 1 97.62 222 PRO B CA 1
ATOM 5328 C C . PRO B 1 222 ? 21.531 -25.078 -7.559 1 97.62 222 PRO B C 1
ATOM 5330 O O . PRO B 1 222 ? 20.453 -24.984 -8.164 1 97.62 222 PRO B O 1
ATOM 5333 N N . ARG B 1 223 ? 22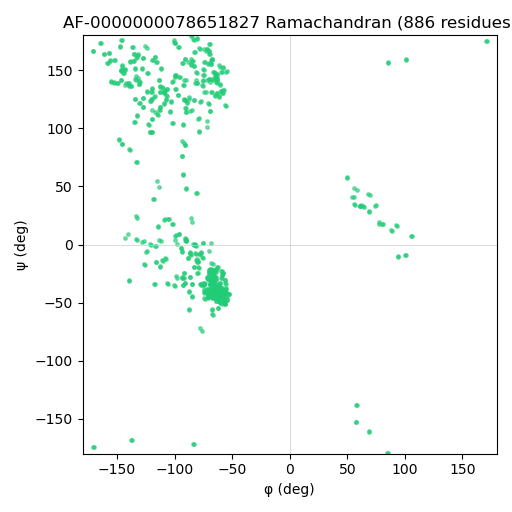.688 -25.516 -8.148 1 95.81 223 ARG B N 1
ATOM 5334 C CA . ARG B 1 223 ? 22.766 -25.938 -9.547 1 95.81 223 ARG B CA 1
ATOM 5335 C C . ARG B 1 223 ? 22.688 -27.469 -9.656 1 95.81 223 ARG B C 1
ATOM 5337 O O . ARG B 1 223 ? 22.219 -28 -10.664 1 95.81 223 ARG B O 1
ATOM 5344 N N . THR B 1 224 ? 23.188 -28.031 -8.562 1 97.56 224 THR B N 1
ATOM 5345 C CA . THR B 1 224 ? 23.094 -29.484 -8.375 1 97.56 224 THR B CA 1
ATOM 5346 C C . THR B 1 224 ? 22.891 -29.828 -6.906 1 97.56 224 THR B C 1
ATOM 5348 O O . THR B 1 224 ? 23.281 -29.062 -6.02 1 97.56 224 THR B O 1
ATOM 5351 N N . PHE B 1 225 ? 22.219 -30.969 -6.664 1 97.94 225 PHE B N 1
ATOM 5352 C CA . PHE B 1 225 ? 21.984 -31.375 -5.289 1 97.94 225 PHE B CA 1
ATOM 5353 C C . PHE B 1 225 ? 21.625 -32.875 -5.219 1 97.94 225 PHE B C 1
ATOM 5355 O O . PHE B 1 225 ? 21.391 -33.5 -6.246 1 97.94 225 PHE B O 1
ATOM 5362 N N . ASP B 1 226 ? 21.734 -33.344 -4.039 1 97 226 ASP B N 1
ATOM 5363 C CA . ASP B 1 226 ? 21.281 -34.719 -3.748 1 97 226 ASP B CA 1
ATOM 5364 C C . ASP B 1 226 ? 19.891 -34.688 -3.109 1 97 226 ASP B C 1
ATOM 5366 O O . ASP B 1 226 ? 19.516 -33.719 -2.455 1 97 226 ASP B O 1
ATOM 5370 N N . PHE B 1 227 ? 19.094 -35.719 -3.426 1 95.31 227 PHE B N 1
ATOM 5371 C CA . PHE B 1 227 ? 17.766 -35.875 -2.854 1 95.31 227 PHE B CA 1
ATOM 5372 C C . PHE B 1 227 ? 17.562 -37.281 -2.301 1 95.31 227 PHE B C 1
ATOM 5374 O O . PHE B 1 227 ? 17.812 -38.25 -2.994 1 95.31 227 PHE B O 1
ATOM 5381 N N . ALA B 1 228 ? 17.25 -37.281 -1.017 1 93.75 228 ALA B N 1
ATOM 5382 C CA . ALA B 1 228 ? 17 -38.562 -0.36 1 93.75 228 ALA B CA 1
ATOM 5383 C C . ALA B 1 228 ? 15.727 -38.5 0.491 1 93.75 228 ALA B C 1
ATOM 5385 O O . ALA B 1 228 ? 15.43 -37.469 1.082 1 93.75 228 ALA B O 1
ATOM 5386 N N . TYR B 1 229 ? 14.977 -39.562 0.49 1 91.25 229 TYR B N 1
ATOM 5387 C CA . TYR B 1 229 ? 13.781 -39.625 1.317 1 91.25 229 TYR B CA 1
ATOM 5388 C C . TYR B 1 229 ? 13.469 -41.094 1.681 1 91.25 229 TYR B C 1
ATOM 5390 O O . TYR B 1 229 ? 14.055 -42 1.12 1 91.25 229 TYR B O 1
ATOM 5398 N N . ARG B 1 230 ? 12.727 -41.25 2.715 1 91.25 230 ARG B N 1
ATOM 5399 C CA . ARG B 1 230 ? 12.133 -42.531 3.076 1 91.25 230 ARG B CA 1
ATOM 5400 C C . ARG B 1 230 ? 10.641 -42.531 2.779 1 91.25 230 ARG B C 1
ATOM 5402 O O . ARG B 1 230 ? 9.93 -41.594 3.088 1 91.25 230 ARG B O 1
ATOM 5409 N N . ASP B 1 231 ? 10.219 -43.562 2.184 1 89.38 231 ASP B N 1
ATOM 5410 C CA . ASP B 1 231 ? 8.797 -43.656 1.888 1 89.38 231 ASP B CA 1
ATOM 5411 C C . ASP B 1 231 ? 8.016 -44.188 3.096 1 89.38 231 ASP B C 1
ATOM 5413 O O . ASP B 1 231 ? 8.594 -44.406 4.16 1 89.38 231 ASP B O 1
ATOM 5417 N N . LYS B 1 232 ? 6.711 -44.25 2.963 1 86.44 232 LYS B N 1
ATOM 5418 C CA . LYS B 1 232 ? 5.836 -44.656 4.066 1 86.44 232 LYS B CA 1
ATOM 5419 C C . LYS B 1 232 ? 6.18 -46.031 4.578 1 86.44 232 LYS B C 1
ATOM 5421 O O . LYS B 1 232 ? 5.902 -46.375 5.734 1 86.44 232 LYS B O 1
ATOM 5426 N N . ASP B 1 233 ? 6.809 -46.938 3.766 1 89.62 233 ASP B N 1
ATOM 5427 C CA . ASP B 1 233 ? 7.23 -48.281 4.152 1 89.62 233 ASP B CA 1
ATOM 5428 C C . ASP B 1 233 ? 8.664 -48.25 4.676 1 89.62 233 ASP B C 1
ATOM 5430 O O . ASP B 1 233 ? 9.281 -49.312 4.828 1 89.62 233 ASP B O 1
ATOM 5434 N N . ASN B 1 234 ? 9.219 -47.156 4.77 1 91.44 234 ASN B N 1
ATOM 5435 C CA . ASN B 1 234 ? 10.531 -46.906 5.359 1 91.44 234 ASN B CA 1
ATOM 5436 C C . ASN B 1 234 ? 11.656 -47.312 4.414 1 91.44 234 ASN B C 1
ATOM 5438 O O . ASN B 1 234 ? 12.758 -47.625 4.855 1 91.44 234 ASN B O 1
ATOM 5442 N N . ASN B 1 235 ? 11.352 -47.438 3.166 1 93.44 235 ASN B N 1
ATOM 5443 C CA . ASN B 1 235 ? 12.398 -47.656 2.176 1 93.44 235 ASN B CA 1
ATOM 5444 C C . ASN B 1 235 ? 13.164 -46.375 1.869 1 93.44 235 ASN B C 1
ATOM 5446 O O . ASN B 1 235 ? 12.562 -45.312 1.704 1 93.44 235 ASN B O 1
ATOM 5450 N N . PHE B 1 236 ? 14.461 -46.625 1.805 1 93.5 236 PHE B N 1
ATOM 5451 C CA . PHE B 1 236 ? 15.336 -45.5 1.527 1 93.5 236 PHE B CA 1
ATOM 5452 C C . PHE B 1 236 ? 15.5 -45.281 0.026 1 93.5 236 PHE B C 1
ATOM 5454 O O . PHE B 1 236 ? 15.805 -46.25 -0.702 1 93.5 236 PHE B O 1
ATOM 5461 N N . HIS B 1 237 ? 15.234 -44.125 -0.435 1 93.12 237 HIS B N 1
ATOM 5462 C CA . HIS B 1 237 ? 15.469 -43.719 -1.812 1 93.12 237 HIS B CA 1
ATOM 5463 C C . HIS B 1 237 ? 16.438 -42.531 -1.873 1 93.12 237 HIS B C 1
ATOM 5465 O O . HIS B 1 237 ? 16.359 -41.625 -1.055 1 93.12 237 HIS B O 1
ATOM 5471 N N . GLY B 1 238 ? 17.406 -42.625 -2.697 1 92.75 238 GLY B N 1
ATOM 5472 C CA . GLY B 1 238 ? 18.375 -41.531 -2.828 1 92.75 238 GLY B CA 1
ATOM 5473 C C . GLY B 1 238 ? 18.906 -41.375 -4.238 1 92.75 238 GLY B C 1
ATOM 5474 O O . GLY B 1 238 ? 19.125 -42.375 -4.938 1 92.75 238 GLY B O 1
ATOM 5475 N N . GLU B 1 239 ? 19.078 -40.219 -4.617 1 94.38 239 GLU B N 1
ATOM 5476 C CA . GLU B 1 239 ? 19.656 -39.875 -5.91 1 94.38 239 GLU B CA 1
ATOM 5477 C C . GLU B 1 239 ? 20.625 -38.688 -5.789 1 94.38 239 GLU B C 1
ATOM 5479 O O . GLU B 1 239 ? 20.344 -37.719 -5.078 1 94.38 239 GLU B O 1
ATOM 5484 N N . SER B 1 240 ? 21.75 -38.844 -6.5 1 95.75 240 SER B N 1
ATOM 5485 C CA . SER B 1 240 ? 22.781 -37.812 -6.414 1 95.75 240 SER B CA 1
ATOM 5486 C C . SER B 1 240 ? 22.922 -37.062 -7.73 1 95.75 240 SER B C 1
ATOM 5488 O O . SER B 1 240 ? 22.625 -37.594 -8.797 1 95.75 240 SER B O 1
ATOM 5490 N N . GLY B 1 241 ? 23.344 -35.781 -7.559 1 96.62 241 GLY B N 1
ATOM 5491 C CA . GLY B 1 241 ? 23.734 -35 -8.719 1 96.62 241 GLY B CA 1
ATOM 5492 C C . GLY B 1 241 ? 22.547 -34.531 -9.539 1 96.62 241 GLY B C 1
ATOM 5493 O O . GLY B 1 241 ? 22.641 -34.406 -10.758 1 96.62 241 GLY B O 1
ATOM 5494 N N . LEU B 1 242 ? 21.469 -34.25 -8.875 1 97.5 242 LEU B N 1
ATOM 5495 C CA . LEU B 1 242 ? 20.281 -33.781 -9.57 1 97.5 242 LEU B CA 1
ATOM 5496 C C . LEU B 1 242 ? 20.375 -32.281 -9.852 1 97.5 242 LEU B C 1
ATOM 5498 O O . LEU B 1 242 ? 20.906 -31.531 -9.031 1 97.5 242 LEU B O 1
ATOM 5502 N N . THR B 1 243 ? 19.938 -31.906 -11.078 1 98.19 243 THR B N 1
ATOM 5503 C CA . THR B 1 243 ? 19.672 -30.484 -11.328 1 98.19 243 THR B CA 1
ATOM 5504 C C . THR B 1 243 ? 18.219 -30.141 -11.008 1 98.19 243 THR B C 1
ATOM 5506 O O . THR B 1 243 ? 17.359 -31.031 -10.961 1 98.19 243 THR B O 1
ATOM 5509 N N . PRO B 1 244 ? 17.953 -28.859 -10.781 1 98.25 244 PRO B N 1
ATOM 5510 C CA . PRO B 1 244 ? 16.562 -28.469 -10.531 1 98.25 244 PRO B CA 1
ATOM 5511 C C . PRO B 1 244 ? 15.625 -28.906 -11.648 1 98.25 244 PRO B C 1
ATOM 5513 O O . PRO B 1 244 ? 14.492 -29.312 -11.375 1 98.25 244 PRO B O 1
ATOM 5516 N N . GLN B 1 245 ? 16.062 -28.828 -12.898 1 97.38 245 GLN B N 1
ATOM 5517 C CA . GLN B 1 245 ? 15.25 -29.234 -14.039 1 97.38 245 GLN B CA 1
ATOM 5518 C C . GLN B 1 245 ? 15.031 -30.734 -14.055 1 97.38 245 GLN B C 1
ATOM 5520 O O . GLN B 1 245 ? 13.93 -31.203 -14.344 1 97.38 245 GLN B O 1
ATOM 5525 N N . ALA B 1 246 ? 16.125 -31.453 -13.742 1 97.5 246 ALA B N 1
ATOM 5526 C CA . ALA B 1 246 ? 16 -32.906 -13.695 1 97.5 246 ALA B CA 1
ATOM 5527 C C . ALA B 1 246 ? 15.055 -33.344 -12.586 1 97.5 246 ALA B C 1
ATOM 5529 O O . ALA B 1 246 ? 14.273 -34.281 -12.758 1 97.5 246 ALA B O 1
ATOM 5530 N N . PHE B 1 247 ? 15.195 -32.719 -11.469 1 97.38 247 PHE B N 1
ATOM 5531 C CA . PHE B 1 247 ? 14.305 -33 -10.352 1 97.38 247 PHE B CA 1
ATOM 5532 C C . PHE B 1 247 ? 12.852 -32.719 -10.727 1 97.38 247 PHE B C 1
ATOM 5534 O O . PHE B 1 247 ? 11.969 -33.531 -10.438 1 97.38 247 PHE B O 1
ATOM 5541 N N . TYR B 1 248 ? 12.586 -31.594 -11.383 1 97.12 248 TYR B N 1
ATOM 5542 C CA . TYR B 1 248 ? 11.234 -31.25 -11.82 1 97.12 248 TYR B CA 1
ATOM 5543 C C . TYR B 1 248 ? 10.68 -32.344 -12.75 1 97.12 248 TYR B C 1
ATOM 5545 O O . TYR B 1 248 ? 9.555 -32.781 -12.562 1 97.12 248 TYR B O 1
ATOM 5553 N N . LYS B 1 249 ? 11.43 -32.719 -13.766 1 95.5 249 LYS B N 1
ATOM 5554 C CA . LYS B 1 249 ? 10.992 -33.688 -14.773 1 95.5 249 LYS B CA 1
ATOM 5555 C C . LYS B 1 249 ? 10.695 -35.062 -14.148 1 95.5 249 LYS B C 1
ATOM 5557 O O . LYS B 1 249 ? 9.719 -35.719 -14.508 1 95.5 249 LYS B O 1
ATOM 5562 N N . LYS B 1 250 ? 11.492 -35.406 -13.219 1 94.12 250 LYS B N 1
ATOM 5563 C CA . LYS B 1 250 ? 11.383 -36.75 -12.656 1 94.12 250 LYS B CA 1
ATOM 5564 C C . LYS B 1 250 ? 10.32 -36.812 -11.555 1 94.12 250 LYS B C 1
ATOM 5566 O O . LYS B 1 250 ? 9.5 -37.719 -11.523 1 94.12 250 LYS B O 1
ATOM 5571 N N . TYR B 1 251 ? 10.328 -35.844 -10.68 1 92.94 251 TYR B N 1
ATOM 5572 C CA . TYR B 1 251 ? 9.555 -35.969 -9.445 1 92.94 251 TYR B CA 1
ATOM 5573 C C . TYR B 1 251 ? 8.242 -35.219 -9.547 1 92.94 251 TYR B C 1
ATOM 5575 O O . TYR B 1 251 ? 7.25 -35.562 -8.914 1 92.94 251 TYR B O 1
ATOM 5583 N N . VAL B 1 252 ? 8.203 -34.125 -10.203 1 93.19 252 VAL B N 1
ATOM 5584 C CA . VAL B 1 252 ? 6.961 -33.375 -10.375 1 93.19 252 VAL B CA 1
ATOM 5585 C C . VAL B 1 252 ? 6.215 -33.875 -11.602 1 93.19 252 VAL B C 1
ATOM 5587 O O . VAL B 1 252 ? 5.086 -34.375 -11.492 1 93.19 252 VAL B O 1
ATOM 5590 N N . ASP B 1 253 ? 6.828 -33.875 -12.766 1 91.88 253 ASP B N 1
ATOM 5591 C CA . ASP B 1 253 ? 6.379 -34.5 -14.016 1 91.88 253 ASP B CA 1
ATOM 5592 C C . ASP B 1 253 ? 4.984 -34 -14.398 1 91.88 253 ASP B C 1
ATOM 5594 O O . ASP B 1 253 ? 4.086 -34.781 -14.664 1 91.88 253 ASP B O 1
ATOM 5598 N N . ILE B 1 254 ? 4.711 -32.75 -14.242 1 91.62 254 ILE B N 1
ATOM 5599 C CA . ILE B 1 254 ? 3.479 -32.094 -14.672 1 91.62 254 ILE B CA 1
ATOM 5600 C C . ILE B 1 254 ? 3.738 -31.297 -15.938 1 91.62 254 ILE B C 1
ATOM 5602 O O . ILE B 1 254 ? 4.672 -30.484 -15.984 1 91.62 254 ILE B O 1
ATOM 5606 N N . LYS B 1 255 ? 2.973 -31.625 -16.953 1 93.5 255 LYS B N 1
ATOM 5607 C CA . LYS B 1 255 ? 3.053 -30.828 -18.172 1 93.5 255 LYS B CA 1
ATOM 5608 C C . LYS B 1 255 ? 2.279 -29.516 -18.031 1 93.5 255 LYS B C 1
ATOM 5610 O O . LYS B 1 255 ? 1.104 -29.453 -18.391 1 93.5 255 LYS B O 1
ATOM 5615 N N . LEU B 1 256 ? 2.977 -28.469 -17.719 1 94.38 256 LEU B N 1
ATOM 5616 C CA . LEU B 1 256 ? 2.363 -27.203 -17.328 1 94.38 256 LEU B CA 1
ATOM 5617 C C . LEU B 1 256 ? 1.688 -26.547 -18.531 1 94.38 256 LEU B C 1
ATOM 5619 O O . LEU B 1 256 ? 0.759 -25.75 -18.359 1 94.38 256 LEU B O 1
ATOM 5623 N N . ASP B 1 257 ? 2.09 -26.891 -19.734 1 92.44 257 ASP B N 1
ATOM 5624 C CA . ASP B 1 257 ? 1.492 -26.344 -20.953 1 92.44 257 ASP B CA 1
ATOM 5625 C C . ASP B 1 257 ? 0.048 -26.812 -21.109 1 92.44 257 ASP B C 1
ATOM 5627 O O . ASP B 1 257 ? -0.708 -26.266 -21.906 1 92.44 257 ASP B O 1
ATOM 5631 N N . ASP B 1 258 ? -0.302 -27.812 -20.406 1 95.25 258 ASP B N 1
ATOM 5632 C CA . ASP B 1 258 ? -1.659 -28.344 -20.484 1 95.25 258 ASP B CA 1
ATOM 5633 C C . ASP B 1 258 ? -2.615 -27.531 -19.609 1 95.25 258 ASP B C 1
ATOM 5635 O O . ASP B 1 258 ? -3.832 -27.703 -19.688 1 95.25 258 ASP B O 1
ATOM 5639 N N . TYR B 1 259 ? -2.119 -26.641 -18.859 1 97.19 259 TYR B N 1
ATOM 5640 C CA . TYR B 1 259 ? -2.957 -25.891 -17.938 1 97.19 259 TYR B CA 1
ATOM 5641 C C . TYR B 1 259 ? -3.252 -24.5 -18.484 1 97.19 259 TYR B C 1
ATOM 5643 O O . TYR B 1 259 ? -2.387 -23.875 -19.109 1 97.19 259 TYR B O 1
ATOM 5651 N N . VAL B 1 260 ? -4.473 -24.094 -18.281 1 97.31 260 VAL B N 1
ATOM 5652 C CA . VAL B 1 260 ? -4.887 -22.781 -18.766 1 97.31 260 VAL B CA 1
ATOM 5653 C C . VAL B 1 260 ? -5.531 -21.984 -17.641 1 97.31 260 VAL B C 1
ATOM 5655 O O . VAL B 1 260 ? -6.129 -22.547 -16.734 1 97.31 260 VAL B O 1
ATOM 5658 N N . SER B 1 261 ? -5.41 -20.656 -17.75 1 98.06 261 SER B N 1
ATOM 5659 C CA . SER B 1 261 ? -6.039 -19.75 -16.797 1 98.06 261 SER B CA 1
ATOM 5660 C C . SER B 1 261 ? -7.449 -19.375 -17.234 1 98.06 261 SER B C 1
ATOM 5662 O O . SER B 1 261 ? -7.641 -18.844 -18.344 1 98.06 261 SER B O 1
ATOM 5664 N N . ILE B 1 262 ? -8.383 -19.656 -16.375 1 98.81 262 ILE B N 1
ATOM 5665 C CA . ILE B 1 262 ? -9.781 -19.281 -16.562 1 98.81 262 ILE B CA 1
ATOM 5666 C C . ILE B 1 262 ? -10.148 -18.141 -15.617 1 98.81 262 ILE B C 1
ATOM 5668 O O . ILE B 1 262 ? -9.898 -18.219 -14.414 1 98.81 262 ILE B O 1
ATOM 5672 N N . ILE B 1 263 ? -10.727 -17.078 -16.188 1 98.75 263 ILE B N 1
ATOM 5673 C CA . ILE B 1 263 ? -11.086 -15.969 -15.305 1 98.75 263 ILE B CA 1
ATOM 5674 C C . ILE B 1 263 ? -12.594 -15.727 -15.375 1 98.75 263 ILE B C 1
ATOM 5676 O O . ILE B 1 263 ? -13.266 -16.234 -16.281 1 98.75 263 ILE B O 1
ATOM 5680 N N . ASN B 1 264 ? -13.133 -15.094 -14.367 1 98.81 264 ASN B N 1
ATOM 5681 C CA . ASN B 1 264 ? -14.461 -14.492 -14.359 1 98.81 264 ASN B CA 1
ATOM 5682 C C . ASN B 1 264 ? -14.391 -12.992 -14.102 1 98.81 264 ASN B C 1
ATOM 5684 O O . ASN B 1 264 ? -14.234 -12.562 -12.953 1 98.81 264 ASN B O 1
ATOM 5688 N N . ALA B 1 265 ? -14.414 -12.273 -15.117 1 98.5 265 ALA B N 1
ATOM 5689 C CA . ALA B 1 265 ? -14.461 -10.812 -15.117 1 98.5 265 ALA B CA 1
ATOM 5690 C C . ALA B 1 265 ? -15.695 -10.305 -15.859 1 98.5 265 ALA B C 1
ATOM 5692 O O . ALA B 1 265 ? -15.648 -10.086 -17.078 1 98.5 265 ALA B O 1
ATOM 5693 N N . PRO B 1 266 ? -16.75 -10 -15.125 1 98.5 266 PRO B N 1
ATOM 5694 C CA . PRO B 1 266 ? -18.047 -9.727 -15.758 1 98.5 266 PRO B CA 1
ATOM 5695 C C . PRO B 1 266 ? -18.188 -8.281 -16.219 1 98.5 266 PRO B C 1
ATOM 5697 O O . PRO B 1 266 ? -19.297 -7.805 -16.438 1 98.5 266 PRO B O 1
ATOM 5700 N N . THR B 1 267 ? -17.141 -7.543 -16.391 1 98 267 THR B N 1
ATOM 5701 C CA . THR B 1 267 ? -17.203 -6.16 -16.844 1 98 267 THR B CA 1
ATOM 5702 C C . THR B 1 267 ? -17.547 -6.105 -18.344 1 98 267 THR B C 1
ATOM 5704 O O . THR B 1 267 ? -17.281 -7.051 -19.078 1 98 267 THR B O 1
ATOM 5707 N N . ALA B 1 268 ? -18.078 -5.012 -18.797 1 97.19 268 ALA B N 1
ATOM 5708 C CA . ALA B 1 268 ? -18.609 -4.855 -20.141 1 97.19 268 ALA B CA 1
ATOM 5709 C C . ALA B 1 268 ? -17.516 -5.004 -21.188 1 97.19 268 ALA B C 1
ATOM 5711 O O . ALA B 1 268 ? -17.766 -5.488 -22.297 1 97.19 268 ALA B O 1
ATOM 5712 N N . ASP B 1 269 ? -16.359 -4.664 -20.891 1 97.25 269 ASP B N 1
ATOM 5713 C CA . ASP B 1 269 ? -15.258 -4.648 -21.844 1 97.25 269 ASP B CA 1
ATOM 5714 C C . ASP B 1 269 ? -14.664 -6.043 -22.031 1 97.25 269 ASP B C 1
ATOM 5716 O O . ASP B 1 269 ? -13.805 -6.254 -22.875 1 97.25 269 ASP B O 1
ATOM 5720 N N . LYS B 1 270 ? -15.164 -7.031 -21.344 1 98.25 270 LYS B N 1
ATOM 5721 C CA . LYS B 1 270 ? -14.609 -8.383 -21.422 1 98.25 270 LYS B CA 1
ATOM 5722 C C . LYS B 1 270 ? -15.719 -9.422 -21.594 1 98.25 270 LYS B C 1
ATOM 5724 O O . LYS B 1 270 ? -15.938 -10.258 -20.719 1 98.25 270 LYS B O 1
ATOM 5729 N N . PRO B 1 271 ? -16.281 -9.43 -22.719 1 98.31 271 PRO B N 1
ATOM 5730 C CA . PRO B 1 271 ? -17.297 -10.461 -22.969 1 98.31 271 PRO B CA 1
ATOM 5731 C C . PRO B 1 271 ? -16.766 -11.875 -22.719 1 98.31 271 PRO B C 1
ATOM 5733 O O . PRO B 1 271 ? -15.602 -12.156 -22.984 1 98.31 271 PRO B O 1
ATOM 5736 N N . TYR B 1 272 ? -17.688 -12.781 -22.281 1 98.5 272 TYR B N 1
ATOM 5737 C CA . TYR B 1 272 ? -17.344 -14.172 -22.016 1 98.5 272 TYR B CA 1
ATOM 5738 C C . TYR B 1 272 ? -17.016 -14.914 -23.312 1 98.5 272 TYR B C 1
ATOM 5740 O O . TYR B 1 272 ? -17.422 -14.484 -24.391 1 98.5 272 TYR B O 1
ATOM 5748 N N . GLY B 1 273 ? -16.234 -15.953 -23.156 1 98.31 273 GLY B N 1
ATOM 5749 C CA . GLY B 1 273 ? -15.93 -16.797 -24.297 1 98.31 273 GLY B CA 1
ATOM 5750 C C . GLY B 1 273 ? -14.836 -16.234 -25.172 1 98.31 273 GLY B C 1
ATOM 5751 O O . GLY B 1 273 ? -14.742 -16.578 -26.359 1 98.31 273 GLY B O 1
ATOM 5752 N N . LYS B 1 274 ? -14.109 -15.344 -24.672 1 98.44 274 LYS B N 1
ATOM 5753 C CA . LYS B 1 274 ? -12.984 -14.734 -25.375 1 98.44 274 LYS B CA 1
ATOM 5754 C C . LYS B 1 274 ? -11.711 -14.797 -24.531 1 98.44 274 LYS B C 1
ATOM 5756 O O . LYS B 1 274 ? -11.773 -14.992 -23.328 1 98.44 274 LYS B O 1
ATOM 5761 N N . SER B 1 275 ? -10.594 -14.633 -25.281 1 98.44 275 SER B N 1
ATOM 5762 C CA . SER B 1 275 ? -9.289 -14.664 -24.625 1 98.44 275 SER B CA 1
ATOM 5763 C C . SER B 1 275 ? -8.758 -13.25 -24.391 1 98.44 275 SER B C 1
ATOM 5765 O O . SER B 1 275 ? -9.023 -12.344 -25.172 1 98.44 275 SER B O 1
ATOM 5767 N N . TYR B 1 276 ? -8.07 -13.094 -23.266 1 98.69 276 TYR B N 1
ATOM 5768 C CA . TYR B 1 276 ? -7.531 -11.797 -22.891 1 98.69 276 TYR B CA 1
ATOM 5769 C C . TYR B 1 276 ? -6.09 -11.922 -22.422 1 98.69 276 TYR B C 1
ATOM 5771 O O . TYR B 1 276 ? -5.676 -12.984 -21.938 1 98.69 276 TYR B O 1
ATOM 5779 N N . THR B 1 277 ? -5.309 -10.898 -22.594 1 98.38 277 THR B N 1
ATOM 5780 C CA . THR B 1 277 ? -3.994 -10.695 -22 1 98.38 277 THR B CA 1
ATOM 5781 C C . THR B 1 277 ? -3.846 -9.266 -21.484 1 98.38 277 THR B C 1
ATOM 5783 O O . THR B 1 277 ? -4.766 -8.453 -21.625 1 98.38 277 THR B O 1
ATOM 5786 N N . VAL B 1 278 ? -2.816 -8.992 -20.766 1 97.81 278 VAL B N 1
ATOM 5787 C CA . VAL B 1 278 ? -2.623 -7.668 -20.188 1 97.81 278 VAL B CA 1
ATOM 5788 C C . VAL B 1 278 ? -1.27 -7.109 -20.625 1 97.81 278 VAL B C 1
ATOM 5790 O O . VAL B 1 278 ? -0.252 -7.801 -20.562 1 97.81 278 VAL B O 1
ATOM 5793 N N . GLU B 1 279 ? -1.288 -5.906 -21.078 1 97.06 279 GLU B N 1
ATOM 5794 C CA . GLU B 1 279 ? -0.042 -5.234 -21.438 1 97.06 279 GLU B CA 1
ATOM 5795 C C . GLU B 1 279 ? 0.855 -5.047 -20.219 1 97.06 279 GLU B C 1
ATOM 5797 O O . GLU B 1 279 ? 0.372 -4.734 -19.125 1 97.06 279 GLU B O 1
ATOM 5802 N N . MET B 1 280 ? 2.227 -5.277 -20.406 1 96.06 280 MET B N 1
ATOM 5803 C CA . MET B 1 280 ? 3.248 -5.055 -19.391 1 96.06 280 MET B CA 1
ATOM 5804 C C . MET B 1 280 ? 3.008 -5.949 -18.172 1 96.06 280 MET B C 1
ATOM 5806 O O . MET B 1 280 ? 3.123 -5.496 -17.031 1 96.06 280 MET B O 1
ATOM 5810 N N . LEU B 1 281 ? 2.514 -7.078 -18.406 1 96.5 281 LEU B N 1
ATOM 5811 C CA . LEU B 1 281 ? 2.377 -8.094 -17.359 1 96.5 281 LEU B CA 1
ATOM 5812 C C . LEU B 1 281 ? 3.264 -9.297 -17.672 1 96.5 281 LEU B C 1
ATOM 5814 O O . LEU B 1 281 ? 3.078 -9.977 -18.688 1 96.5 281 LEU B O 1
ATOM 5818 N N . GLY B 1 282 ? 4.285 -9.484 -16.844 1 95.12 282 GLY B N 1
ATOM 5819 C CA . GLY B 1 282 ? 5.207 -10.594 -17.031 1 95.12 282 GLY B CA 1
ATOM 5820 C C . GLY B 1 282 ? 6.422 -10.523 -16.141 1 95.12 282 GLY B C 1
ATOM 5821 O O . GLY B 1 282 ? 6.582 -9.562 -15.375 1 95.12 282 GLY B O 1
ATOM 5822 N N . ASN B 1 283 ? 7.281 -11.586 -16.188 1 96.69 283 ASN B N 1
ATOM 5823 C CA . ASN B 1 283 ? 8.484 -11.617 -15.359 1 96.69 283 ASN B CA 1
ATOM 5824 C C . ASN B 1 283 ? 9.672 -12.188 -16.125 1 96.69 283 ASN B C 1
ATOM 5826 O O . ASN B 1 283 ? 10.828 -11.875 -15.812 1 96.69 283 ASN B O 1
ATOM 5830 N N . VAL B 1 284 ? 9.453 -13.078 -17.031 1 97.81 284 VAL B N 1
ATOM 5831 C CA . VAL B 1 284 ? 10.523 -13.688 -17.812 1 97.81 284 VAL B CA 1
ATOM 5832 C C . VAL B 1 284 ? 10.406 -13.258 -19.281 1 97.81 284 VAL B C 1
ATOM 5834 O O . VAL B 1 284 ? 9.461 -13.641 -19.969 1 97.81 284 VAL B O 1
ATOM 5837 N N . VAL B 1 285 ? 11.398 -12.531 -19.766 1 96.94 285 VAL B N 1
ATOM 5838 C CA . VAL B 1 285 ? 11.391 -12.07 -21.141 1 96.94 285 VAL B CA 1
ATOM 5839 C C . VAL B 1 285 ? 11.461 -13.266 -22.094 1 96.94 285 VAL B C 1
ATOM 5841 O O . VAL B 1 285 ? 12.312 -14.148 -21.922 1 96.94 285 VAL B O 1
ATOM 5844 N N . GLY B 1 286 ? 10.594 -13.328 -23.016 1 93.44 286 GLY B N 1
ATOM 5845 C CA . GLY B 1 286 ? 10.609 -14.391 -24.016 1 93.44 286 GLY B CA 1
ATOM 5846 C C . GLY B 1 286 ? 9.719 -15.562 -23.641 1 93.44 286 GLY B C 1
ATOM 5847 O O . GLY B 1 286 ? 9.484 -16.453 -24.469 1 93.44 286 GLY B O 1
ATOM 5848 N N . ALA B 1 287 ? 9.234 -15.562 -22.406 1 93.31 287 ALA B N 1
ATOM 5849 C CA . ALA B 1 287 ? 8.32 -16.625 -22 1 93.31 287 ALA B CA 1
ATOM 5850 C C . ALA B 1 287 ? 6.91 -16.375 -22.531 1 93.31 287 ALA B C 1
ATOM 5852 O O . ALA B 1 287 ? 6.652 -15.344 -23.156 1 93.31 287 ALA B O 1
ATOM 5853 N N . ARG B 1 288 ? 6.109 -17.375 -22.391 1 88.25 288 ARG B N 1
ATOM 5854 C CA . ARG B 1 288 ? 4.73 -17.234 -22.859 1 88.25 288 ARG B CA 1
ATOM 5855 C C . ARG B 1 288 ? 4.023 -16.094 -22.141 1 88.25 288 ARG B C 1
ATOM 5857 O O . ARG B 1 288 ? 4.281 -15.844 -20.953 1 88.25 288 ARG B O 1
ATOM 5864 N N . ASP B 1 289 ? 3.131 -15.484 -22.844 1 90.94 289 ASP B N 1
ATOM 5865 C CA . ASP B 1 289 ? 2.357 -14.375 -22.281 1 90.94 289 ASP B CA 1
ATOM 5866 C C . ASP B 1 289 ? 1.291 -14.875 -21.312 1 90.94 289 ASP B C 1
ATOM 5868 O O . ASP B 1 289 ? 0.812 -16 -21.453 1 90.94 289 ASP B O 1
ATOM 5872 N N . VAL B 1 290 ? 1.001 -14.031 -20.375 1 95.88 290 VAL B N 1
ATOM 5873 C CA . VAL B 1 290 ? -0.184 -14.289 -19.562 1 95.88 290 VAL B CA 1
ATOM 5874 C C . VAL B 1 290 ? -1.427 -14.289 -20.453 1 95.88 290 VAL B C 1
ATOM 5876 O O . VAL B 1 290 ? -1.628 -13.375 -21.25 1 95.88 290 VAL B O 1
ATOM 5879 N N . ARG B 1 291 ? -2.197 -15.344 -20.359 1 96.69 291 ARG B N 1
ATOM 5880 C CA . ARG B 1 291 ? -3.389 -15.508 -21.188 1 96.69 291 ARG B CA 1
ATOM 5881 C C . ARG B 1 291 ? -4.555 -16.047 -20.375 1 96.69 291 ARG B C 1
ATOM 5883 O O . ARG B 1 291 ? -4.375 -16.969 -19.562 1 96.69 291 ARG B O 1
ATOM 5890 N N . TYR B 1 292 ? -5.75 -15.43 -20.625 1 97.81 292 TYR B N 1
ATOM 5891 C CA . TYR B 1 292 ? -6.957 -15.812 -19.906 1 97.81 292 TYR B CA 1
ATOM 5892 C C . TYR B 1 292 ? -8.062 -16.219 -20.875 1 97.81 292 TYR B C 1
ATOM 5894 O O . TYR B 1 292 ? -8.133 -15.711 -21.984 1 97.81 292 TYR B O 1
ATOM 5902 N N . LEU B 1 293 ? -8.875 -17.141 -20.469 1 98.81 293 LEU B N 1
ATOM 5903 C CA . LEU B 1 293 ? -10.211 -17.312 -21.031 1 98.81 293 LEU B CA 1
ATOM 5904 C C . LEU B 1 293 ? -11.281 -16.859 -20.047 1 98.81 293 LEU B C 1
ATOM 5906 O O . LEU B 1 293 ? -11.297 -17.312 -18.891 1 98.81 293 LEU B O 1
ATOM 5910 N N . ASN B 1 294 ? -12.148 -15.938 -20.484 1 98.88 294 ASN B N 1
ATOM 5911 C CA . ASN B 1 294 ? -13.195 -15.422 -19.609 1 98.88 294 ASN B CA 1
ATOM 5912 C C . ASN B 1 294 ? -14.484 -16.234 -19.734 1 98.88 294 ASN B C 1
ATOM 5914 O O . ASN B 1 294 ? -15 -16.406 -20.844 1 98.88 294 ASN B O 1
ATOM 5918 N N . VAL B 1 295 ? -14.969 -16.734 -18.625 1 98.88 295 VAL B N 1
ATOM 5919 C CA . VAL B 1 295 ? -16.219 -17.484 -18.625 1 98.88 295 VAL B CA 1
ATOM 5920 C C . VAL B 1 295 ? -17.125 -16.984 -17.516 1 98.88 295 VAL B C 1
ATOM 5922 O O . VAL B 1 295 ? -16.703 -16.188 -16.656 1 98.88 295 VAL B O 1
ATOM 5925 N N . ASP B 1 296 ? -18.406 -17.312 -17.578 1 98.44 296 ASP B N 1
ATOM 5926 C CA . ASP B 1 296 ? -19.281 -16.969 -16.469 1 98.44 296 ASP B CA 1
ATOM 5927 C C . ASP B 1 296 ? -18.969 -17.797 -15.234 1 98.44 296 ASP B C 1
ATOM 5929 O O . ASP B 1 296 ? -18.25 -18.812 -15.32 1 98.44 296 ASP B O 1
ATOM 5933 N N . MET B 1 297 ? -19.562 -17.5 -14.117 1 98.44 297 MET B N 1
ATOM 5934 C CA . MET B 1 297 ? -19.172 -18.078 -12.836 1 98.44 297 MET B CA 1
ATOM 5935 C C . MET B 1 297 ? -19.609 -19.531 -12.75 1 98.44 297 MET B C 1
ATOM 5937 O O . MET B 1 297 ? -18.922 -20.375 -12.156 1 98.44 297 MET B O 1
ATOM 5941 N N . ASN B 1 298 ? -20.766 -19.781 -13.234 1 98.12 298 ASN B N 1
ATOM 5942 C CA . ASN B 1 298 ? -21.219 -21.172 -13.195 1 98.12 298 ASN B CA 1
ATOM 5943 C C . ASN B 1 298 ? -20.25 -22.094 -13.93 1 98.12 298 ASN B C 1
ATOM 5945 O O . ASN B 1 298 ? -19.922 -23.172 -13.422 1 98.12 298 ASN B O 1
ATOM 5949 N N . ARG B 1 299 ? -19.859 -21.672 -15.094 1 98.75 299 ARG B N 1
ATOM 5950 C CA . ARG B 1 299 ? -18.922 -22.469 -15.875 1 98.75 299 ARG B CA 1
ATOM 5951 C C . ARG B 1 299 ? -17.578 -22.578 -15.164 1 98.75 299 ARG B C 1
ATOM 5953 O O . ARG B 1 299 ? -16.969 -23.641 -15.148 1 98.75 299 ARG B O 1
ATOM 5960 N N . LEU B 1 300 ? -17.109 -21.516 -14.625 1 98.81 300 LEU B N 1
ATOM 5961 C CA . LEU B 1 300 ? -15.859 -21.516 -13.867 1 98.81 300 LEU B CA 1
ATOM 5962 C C . LEU B 1 300 ? -15.898 -22.562 -12.758 1 98.81 300 LEU B C 1
ATOM 5964 O O . LEU B 1 300 ? -14.969 -23.359 -12.617 1 98.81 300 LEU B O 1
ATOM 5968 N N . LYS B 1 301 ? -16.953 -22.609 -12 1 98.75 301 LYS B N 1
ATOM 5969 C CA . LYS B 1 301 ? -17.109 -23.578 -10.906 1 98.75 301 LYS B CA 1
ATOM 5970 C C . LYS B 1 301 ? -17.188 -25 -11.438 1 98.75 301 LYS B C 1
ATOM 5972 O O . LYS B 1 301 ? -16.594 -25.922 -10.859 1 98.75 301 LYS B O 1
ATOM 5977 N N . GLU B 1 302 ? -17.859 -25.188 -12.555 1 98.56 302 GLU B N 1
ATOM 5978 C CA . GLU B 1 302 ? -17.953 -26.5 -13.18 1 98.56 302 GLU B CA 1
ATOM 5979 C C . GLU B 1 302 ? -16.562 -27.031 -13.531 1 98.56 302 GLU B C 1
ATOM 5981 O O . GLU B 1 302 ? -16.281 -28.219 -13.336 1 98.56 302 GLU B O 1
ATOM 5986 N N . LEU B 1 303 ? -15.812 -26.172 -14.055 1 98.81 303 LEU B N 1
ATOM 5987 C CA . LEU B 1 303 ? -14.461 -26.562 -14.461 1 98.81 303 LEU B CA 1
ATOM 5988 C C . LEU B 1 303 ? -13.609 -26.922 -13.25 1 98.81 303 LEU B C 1
ATOM 5990 O O . LEU B 1 303 ? -12.867 -27.906 -13.289 1 98.81 303 LEU B O 1
ATOM 5994 N N . ALA B 1 304 ? -13.711 -26.141 -12.195 1 98.75 304 ALA B N 1
ATOM 5995 C CA . ALA B 1 304 ? -12.984 -26.453 -10.961 1 98.75 304 ALA B CA 1
ATOM 5996 C C . ALA B 1 304 ? -13.422 -27.797 -10.406 1 98.75 304 ALA B C 1
ATOM 5998 O O . ALA B 1 304 ? -12.578 -28.625 -10.016 1 98.75 304 ALA B O 1
ATOM 5999 N N . ILE B 1 305 ? -14.727 -28.016 -10.367 1 98.62 305 ILE B N 1
ATOM 6000 C CA . ILE B 1 305 ? -15.289 -29.25 -9.844 1 98.62 305 ILE B CA 1
ATOM 6001 C C . ILE B 1 305 ? -14.797 -30.438 -10.688 1 98.62 305 ILE B C 1
ATOM 6003 O O . ILE B 1 305 ? -14.375 -31.453 -10.148 1 98.62 305 ILE B O 1
ATOM 6007 N N . ALA B 1 306 ? -14.805 -30.281 -12 1 98.5 306 ALA B N 1
ATOM 6008 C CA . ALA B 1 306 ? -14.375 -31.344 -12.898 1 98.5 306 ALA B CA 1
ATOM 6009 C C . ALA B 1 306 ? -12.93 -31.75 -12.617 1 98.5 306 ALA B C 1
ATOM 6011 O O . ALA B 1 306 ? -12.609 -32.938 -12.586 1 98.5 306 ALA B O 1
ATOM 6012 N N . GLN B 1 307 ? -12.109 -30.781 -12.469 1 98.12 307 GLN B N 1
ATOM 6013 C CA . GLN B 1 307 ? -10.711 -31.078 -12.195 1 98.12 307 GLN B CA 1
ATOM 6014 C C . GLN B 1 307 ? -10.555 -31.766 -10.844 1 98.12 307 GLN B C 1
ATOM 6016 O O . GLN B 1 307 ? -9.789 -32.719 -10.711 1 98.12 307 GLN B O 1
ATOM 6021 N N . MET B 1 308 ? -11.234 -31.297 -9.852 1 97.81 308 MET B N 1
ATOM 6022 C CA . MET B 1 308 ? -11.148 -31.922 -8.531 1 97.81 308 MET B CA 1
ATOM 6023 C C . MET B 1 308 ? -11.734 -33.312 -8.547 1 97.81 308 MET B C 1
ATOM 6025 O O . MET B 1 308 ? -11.25 -34.219 -7.844 1 97.81 308 MET B O 1
ATOM 6029 N N . GLN B 1 309 ? -12.773 -33.562 -9.344 1 97.44 309 GLN B N 1
ATOM 6030 C CA . GLN B 1 309 ? -13.344 -34.875 -9.508 1 97.44 309 GLN B CA 1
ATOM 6031 C C . GLN B 1 309 ? -12.344 -35.844 -10.148 1 97.44 309 GLN B C 1
ATOM 6033 O O . GLN B 1 309 ? -12.375 -37.031 -9.891 1 97.44 309 GLN B O 1
ATOM 6038 N N . ALA B 1 310 ? -11.492 -35.281 -10.891 1 96.5 310 ALA B N 1
ATOM 6039 C CA . ALA B 1 310 ? -10.445 -36.062 -11.516 1 96.5 310 ALA B CA 1
ATOM 6040 C C . ALA B 1 310 ? -9.281 -36.312 -10.555 1 96.5 310 ALA B C 1
ATOM 6042 O O . ALA B 1 310 ? -8.266 -36.906 -10.93 1 96.5 310 ALA B O 1
ATOM 6043 N N . GLY B 1 311 ? -9.367 -35.812 -9.352 1 94.75 311 GLY B N 1
ATOM 6044 C CA . GLY B 1 311 ? -8.383 -36.062 -8.312 1 94.75 311 GLY B CA 1
ATOM 6045 C C . GLY B 1 311 ? -7.289 -35.031 -8.242 1 94.75 311 GLY B C 1
ATOM 6046 O O . GLY B 1 311 ? -6.246 -35.25 -7.617 1 94.75 311 GLY B O 1
ATOM 6047 N N . GLU B 1 312 ? -7.52 -33.906 -8.859 1 95.44 312 GLU B N 1
ATOM 6048 C CA . GLU B 1 312 ? -6.477 -32.875 -8.914 1 95.44 312 GLU B CA 1
ATOM 6049 C C . GLU B 1 312 ? -6.941 -31.594 -8.25 1 95.44 312 GLU B C 1
ATOM 6051 O O . GLU B 1 312 ? -8.07 -31.141 -8.461 1 95.44 312 GLU B O 1
ATOM 6056 N N . THR B 1 313 ? -6.047 -31 -7.383 1 96.88 313 THR B N 1
ATOM 6057 C CA . THR B 1 313 ? -6.348 -29.719 -6.742 1 96.88 313 THR B CA 1
ATOM 6058 C C . THR B 1 313 ? -6.324 -28.594 -7.762 1 96.88 313 THR B C 1
ATOM 6060 O O . THR B 1 313 ? -5.859 -28.766 -8.891 1 96.88 313 THR B O 1
ATOM 6063 N N . VAL B 1 314 ? -6.852 -27.422 -7.355 1 98.25 314 VAL B N 1
ATOM 6064 C CA . VAL B 1 314 ? -7.027 -26.328 -8.305 1 98.25 314 VAL B CA 1
ATOM 6065 C C . VAL B 1 314 ? -6.379 -25.062 -7.754 1 98.25 314 VAL B C 1
ATOM 6067 O O . VAL B 1 314 ? -6.738 -24.594 -6.672 1 98.25 314 VAL B O 1
ATOM 6070 N N . TRP B 1 315 ? -5.359 -24.516 -8.469 1 98.25 315 TRP B N 1
ATOM 6071 C CA . TRP B 1 315 ? -4.859 -23.172 -8.203 1 98.25 315 TRP B CA 1
ATOM 6072 C C . TRP B 1 315 ? -5.941 -22.125 -8.453 1 98.25 315 TRP B C 1
ATOM 6074 O O . TRP B 1 315 ? -6.613 -22.172 -9.484 1 98.25 315 TRP B O 1
ATOM 6084 N N . PHE B 1 316 ? -6.211 -21.172 -7.52 1 98.19 316 PHE B N 1
ATOM 6085 C CA . PHE B 1 316 ? -7.215 -20.156 -7.805 1 98.19 316 PHE B CA 1
ATOM 6086 C C . PHE B 1 316 ? -6.844 -18.828 -7.156 1 98.19 316 PHE B C 1
ATOM 6088 O O . PHE B 1 316 ? -6.082 -18.797 -6.188 1 98.19 316 PHE B O 1
ATOM 6095 N N . GLY B 1 317 ? -7.23 -17.734 -7.738 1 97.94 317 GLY B N 1
ATOM 6096 C CA . GLY B 1 317 ? -7.039 -16.359 -7.266 1 97.94 317 GLY B CA 1
ATOM 6097 C C . GLY B 1 317 ? -8.336 -15.68 -6.887 1 97.94 317 GLY B C 1
ATOM 6098 O O . GLY B 1 317 ? -9.344 -15.805 -7.59 1 97.94 317 GLY B O 1
ATOM 6099 N N . SER B 1 318 ? -8.32 -14.984 -5.762 1 98.12 318 SER B N 1
ATOM 6100 C CA . SER B 1 318 ? -9.516 -14.328 -5.25 1 98.12 318 SER B CA 1
ATOM 6101 C C . SER B 1 318 ? -9.164 -13.039 -4.508 1 98.12 318 SER B C 1
ATOM 6103 O O . SER B 1 318 ? -7.992 -12.695 -4.383 1 98.12 318 SER B O 1
ATOM 6105 N N . ASP B 1 319 ? -10.172 -12.281 -4.18 1 97.56 319 ASP B N 1
ATOM 6106 C CA . ASP B 1 319 ? -10.031 -11.195 -3.221 1 97.56 319 ASP B CA 1
ATOM 6107 C C . ASP B 1 319 ? -10.336 -11.664 -1.802 1 97.56 319 ASP B C 1
ATOM 6109 O O . ASP B 1 319 ? -11.43 -11.414 -1.283 1 97.56 319 ASP B O 1
ATOM 6113 N N . VAL B 1 320 ? -9.375 -12.188 -1.164 1 95.25 320 VAL B N 1
ATOM 6114 C CA . VAL B 1 320 ? -9.555 -13 0.035 1 95.25 320 VAL B CA 1
ATOM 6115 C C . VAL B 1 320 ? -10 -12.109 1.195 1 95.25 320 VAL B C 1
ATOM 6117 O O . VAL B 1 320 ? -10.641 -12.586 2.139 1 95.25 320 VAL B O 1
ATOM 6120 N N . GLY B 1 321 ? -9.672 -10.844 1.124 1 93.5 321 GLY B N 1
ATOM 6121 C CA . GLY B 1 321 ? -9.961 -9.953 2.234 1 93.5 321 GLY B CA 1
ATOM 6122 C C . GLY B 1 321 ? -11.43 -9.562 2.314 1 93.5 321 GLY B C 1
ATOM 6123 O O . GLY B 1 321 ? -11.883 -9.031 3.328 1 93.5 321 GLY B O 1
ATOM 6124 N N . GLN B 1 322 ? -12.156 -9.883 1.287 1 96.06 322 GLN B N 1
ATOM 6125 C CA . GLN B 1 322 ? -13.562 -9.5 1.238 1 96.06 322 GLN B CA 1
ATOM 6126 C C . GLN B 1 322 ? -14.43 -10.5 1.993 1 96.06 322 GLN B C 1
ATOM 6128 O O . GLN B 1 322 ? -14.367 -11.703 1.732 1 96.06 322 GLN B O 1
ATOM 6133 N N . SER B 1 323 ? -15.211 -9.977 2.982 1 93.94 323 SER B N 1
ATOM 6134 C CA . SER B 1 323 ? -16.188 -10.773 3.717 1 93.94 323 SER B CA 1
ATOM 6135 C C . SER B 1 323 ? -15.57 -12.07 4.23 1 93.94 323 SER B C 1
ATOM 6137 O O . SER B 1 323 ? -16.047 -13.164 3.918 1 93.94 323 SER B O 1
ATOM 6139 N N . SER B 1 324 ? -14.523 -11.93 5.027 1 93.94 324 SER B N 1
ATOM 6140 C CA . SER B 1 324 ? -13.758 -13.078 5.516 1 93.94 324 SER B CA 1
ATOM 6141 C C . SER B 1 324 ? -13.242 -12.836 6.926 1 93.94 324 SER B C 1
ATOM 6143 O O . SER B 1 324 ? -13.188 -11.688 7.387 1 93.94 324 SER B O 1
ATOM 6145 N N . ASN B 1 325 ? -13.023 -13.867 7.648 1 94.25 325 ASN B N 1
ATOM 6146 C CA . ASN B 1 325 ? -12.367 -13.898 8.953 1 94.25 325 ASN B CA 1
ATOM 6147 C C . ASN B 1 325 ? -11.156 -14.828 8.945 1 94.25 325 ASN B C 1
ATOM 6149 O O . ASN B 1 325 ? -11.305 -16.047 9 1 94.25 325 ASN B O 1
ATOM 6153 N N . ARG B 1 326 ? -10.016 -14.258 8.891 1 93.19 326 ARG B N 1
ATOM 6154 C CA . ARG B 1 326 ? -8.766 -14.992 8.75 1 93.19 326 ARG B CA 1
ATOM 6155 C C . ARG B 1 326 ? -8.57 -15.961 9.914 1 93.19 326 ARG B C 1
ATOM 6157 O O . ARG B 1 326 ? -8.203 -17.125 9.703 1 93.19 326 ARG B O 1
ATOM 6164 N N . LYS B 1 327 ? -8.727 -15.508 11.109 1 92.88 327 LYS B N 1
ATOM 6165 C CA . LYS B 1 327 ? -8.516 -16.344 12.289 1 92.88 327 LYS B CA 1
ATOM 6166 C C . LYS B 1 327 ? -9.406 -17.578 12.25 1 92.88 327 LYS B C 1
ATOM 6168 O O . LYS B 1 327 ? -8.945 -18.688 12.5 1 92.88 327 LYS B O 1
ATOM 6173 N N . ALA B 1 328 ? -10.641 -17.375 11.875 1 92.12 328 ALA B N 1
ATOM 6174 C CA . ALA B 1 328 ? -11.609 -18.469 11.852 1 92.12 328 ALA B CA 1
ATOM 6175 C C . ALA B 1 328 ? -11.43 -19.328 10.609 1 92.12 328 ALA B C 1
ATOM 6177 O O . ALA B 1 328 ? -11.898 -20.469 10.562 1 92.12 328 ALA B O 1
ATOM 6178 N N . GLY B 1 329 ? -10.773 -18.797 9.594 1 93.19 329 GLY B N 1
ATOM 6179 C CA . GLY B 1 329 ? -10.586 -19.5 8.336 1 93.19 329 GLY B CA 1
ATOM 6180 C C . GLY B 1 329 ? -11.867 -19.688 7.547 1 93.19 329 GLY B C 1
ATOM 6181 O O . GLY B 1 329 ? -12.148 -20.766 7.043 1 93.19 329 GLY B O 1
ATOM 6182 N N . VAL B 1 330 ? -12.648 -18.609 7.512 1 93.94 330 VAL B N 1
ATOM 6183 C CA . VAL B 1 330 ? -13.914 -18.688 6.793 1 93.94 330 VAL B CA 1
ATOM 6184 C C . VAL B 1 330 ? -14.062 -17.5 5.855 1 93.94 330 VAL B C 1
ATOM 6186 O O . VAL B 1 330 ? -13.648 -16.375 6.188 1 93.94 330 VAL B O 1
ATOM 6189 N N . MET B 1 331 ? -14.531 -17.703 4.691 1 95.19 331 MET B N 1
ATOM 6190 C CA . MET B 1 331 ? -14.953 -16.719 3.705 1 95.19 331 MET B CA 1
ATOM 6191 C C . MET B 1 331 ? -16.422 -16.891 3.35 1 95.19 331 MET B C 1
ATOM 6193 O O . MET B 1 331 ? -16.781 -17.844 2.656 1 95.19 331 MET B O 1
ATOM 6197 N N . VAL B 1 332 ? -17.234 -15.961 3.822 1 94.06 332 VAL B N 1
ATOM 6198 C CA . VAL B 1 332 ? -18.688 -16.094 3.68 1 94.06 332 VAL B CA 1
ATOM 6199 C C . VAL B 1 332 ? -19.281 -14.766 3.209 1 94.06 332 VAL B C 1
ATOM 6201 O O . VAL B 1 332 ? -19.062 -13.727 3.834 1 94.06 332 VAL B O 1
ATOM 6204 N N . ASN B 1 333 ? -19.984 -14.859 2.143 1 92.31 333 ASN B N 1
ATOM 6205 C CA . ASN B 1 333 ? -20.656 -13.656 1.661 1 92.31 333 ASN B CA 1
ATOM 6206 C C . ASN B 1 333 ? -21.578 -13.062 2.717 1 92.31 333 ASN B C 1
ATOM 6208 O O . ASN B 1 333 ? -22.312 -13.797 3.387 1 92.31 333 ASN B O 1
ATOM 6212 N N . ASN B 1 334 ? -21.531 -11.766 2.953 1 89.56 334 ASN B N 1
ATOM 6213 C CA . ASN B 1 334 ? -22.344 -11.039 3.916 1 89.56 334 ASN B CA 1
ATOM 6214 C C . ASN B 1 334 ? -22.062 -11.492 5.348 1 89.56 334 ASN B C 1
ATOM 6216 O O . ASN B 1 334 ? -22.984 -11.625 6.152 1 89.56 334 ASN B O 1
ATOM 6220 N N . MET B 1 335 ? -20.875 -11.844 5.605 1 92.62 335 MET B N 1
ATOM 6221 C CA . MET B 1 335 ? -20.438 -12.25 6.938 1 92.62 335 MET B CA 1
ATOM 6222 C C . MET B 1 335 ? -20.719 -11.156 7.961 1 92.62 335 MET B C 1
ATOM 6224 O O . MET B 1 335 ? -21.031 -11.445 9.117 1 92.62 335 MET B O 1
ATOM 6228 N N . TYR B 1 336 ? -20.656 -9.953 7.594 1 95.31 336 TYR B N 1
ATOM 6229 C CA . TYR B 1 336 ? -20.859 -8.805 8.477 1 95.31 336 TYR B CA 1
ATOM 6230 C C . TYR B 1 336 ? -22.172 -8.109 8.164 1 95.31 336 TYR B C 1
ATOM 6232 O O . TYR B 1 336 ? -22.469 -7.793 7.012 1 95.31 336 TYR B O 1
ATOM 6240 N N . ASP B 1 337 ? -22.938 -7.832 9.172 1 95.5 337 ASP B N 1
ATOM 6241 C CA . ASP B 1 337 ? -24.297 -7.34 9 1 95.5 337 ASP B CA 1
ATOM 6242 C C . ASP B 1 337 ? -24.344 -5.812 9.031 1 95.5 337 ASP B C 1
ATOM 6244 O O . ASP B 1 337 ? -24.938 -5.227 9.945 1 95.5 337 ASP B O 1
ATOM 6248 N N . PHE B 1 338 ? -23.953 -5.203 8.023 1 97.19 338 PHE B N 1
ATOM 6249 C CA . PHE B 1 338 ? -23.969 -3.754 7.891 1 97.19 338 PHE B CA 1
ATOM 6250 C C . PHE B 1 338 ? -25.406 -3.236 7.789 1 97.19 338 PHE B C 1
ATOM 6252 O O . PHE B 1 338 ? -25.719 -2.158 8.297 1 97.19 338 PHE B O 1
ATOM 6259 N N . THR B 1 339 ? -26.203 -3.977 7.195 1 96.69 339 THR B N 1
ATOM 6260 C CA . THR B 1 339 ? -27.578 -3.543 6.922 1 96.69 339 THR B CA 1
ATOM 6261 C C . THR B 1 339 ? -28.375 -3.418 8.219 1 96.69 339 THR B C 1
ATOM 6263 O O . THR B 1 339 ? -28.844 -2.33 8.562 1 96.69 339 THR B O 1
ATOM 6266 N N . SER B 1 340 ? -28.438 -4.488 8.992 1 95.81 340 SER B N 1
ATOM 6267 C CA . SER B 1 340 ? -29.219 -4.465 10.219 1 95.81 340 SER B CA 1
ATOM 6268 C C . SER B 1 340 ? -28.594 -3.547 11.258 1 95.81 340 SER B C 1
ATOM 6270 O O . SER B 1 340 ? -29.297 -2.92 12.047 1 95.81 340 SER B O 1
ATOM 6272 N N . SER B 1 341 ? -27.281 -3.475 11.219 1 96 341 SER B N 1
ATOM 6273 C CA . SER B 1 341 ? -26.578 -2.764 12.281 1 96 341 SER B CA 1
ATOM 6274 C C . SER B 1 341 ? -26.453 -1.275 11.977 1 96 341 SER B C 1
ATOM 6276 O O . SER B 1 341 ? -26.672 -0.435 12.852 1 96 341 SER B O 1
ATOM 6278 N N . MET B 1 342 ? -26.188 -0.935 10.727 1 97.62 342 MET B N 1
ATOM 6279 C CA . MET B 1 342 ? -25.781 0.438 10.438 1 97.62 342 MET B CA 1
ATOM 6280 C C . MET B 1 342 ? -26.641 1.038 9.328 1 97.62 342 MET B C 1
ATOM 6282 O O . MET B 1 342 ? -26.406 2.166 8.898 1 97.62 342 MET B O 1
ATOM 6286 N N . ASP B 1 343 ? -27.641 0.286 8.828 1 97.75 343 ASP B N 1
ATOM 6287 C CA . ASP B 1 343 ? -28.516 0.712 7.746 1 97.75 343 ASP B CA 1
ATOM 6288 C C . ASP B 1 343 ? -27.719 0.987 6.469 1 97.75 343 ASP B C 1
ATOM 6290 O O . ASP B 1 343 ? -28.031 1.927 5.734 1 97.75 343 ASP B O 1
ATOM 6294 N N . ILE B 1 344 ? -26.656 0.231 6.281 1 97.69 344 ILE B N 1
ATOM 6295 C CA . ILE B 1 344 ? -25.812 0.354 5.094 1 97.69 344 ILE B CA 1
ATOM 6296 C C . ILE B 1 344 ? -26 -0.871 4.199 1 97.69 344 ILE B C 1
ATOM 6298 O O . ILE B 1 344 ? -25.859 -2.008 4.656 1 97.69 344 ILE B O 1
ATOM 6302 N N . GLU B 1 345 ? -26.406 -0.623 3.002 1 97.06 345 GLU B N 1
ATOM 6303 C CA . GLU B 1 345 ? -26.516 -1.68 2 1 97.06 345 GLU B CA 1
ATOM 6304 C C . GLU B 1 345 ? -25.359 -1.602 0.995 1 97.06 345 GLU B C 1
ATOM 6306 O O . GLU B 1 345 ? -25.234 -0.617 0.263 1 97.06 345 GLU B O 1
ATOM 6311 N N . LEU B 1 346 ? -24.531 -2.59 0.989 1 96.25 346 LEU B N 1
ATOM 6312 C CA . LEU B 1 346 ? -23.469 -2.711 0.011 1 96.25 346 LEU B CA 1
ATOM 6313 C C . LEU B 1 346 ? -23.906 -3.529 -1.195 1 96.25 346 LEU B C 1
ATOM 6315 O O . LEU B 1 346 ? -23.891 -4.762 -1.16 1 96.25 346 LEU B O 1
ATOM 6319 N N . THR B 1 347 ? -24.203 -2.807 -2.277 1 95.31 347 THR B N 1
ATOM 6320 C CA . THR B 1 347 ? -24.969 -3.447 -3.332 1 95.31 347 THR B CA 1
ATOM 6321 C C . THR B 1 347 ? -24.156 -3.551 -4.617 1 95.31 347 THR B C 1
ATOM 6323 O O . THR B 1 347 ? -24.656 -4.043 -5.637 1 95.31 347 THR B O 1
ATOM 6326 N N . GLN B 1 348 ? -22.969 -3.082 -4.652 1 97.31 348 GLN B N 1
ATOM 6327 C CA . GLN B 1 348 ? -22.188 -3.16 -5.887 1 97.31 348 GLN B CA 1
ATOM 6328 C C . GLN B 1 348 ? -22.031 -4.609 -6.344 1 97.31 348 GLN B C 1
ATOM 6330 O O . GLN B 1 348 ? -21.703 -5.484 -5.539 1 97.31 348 GLN B O 1
ATOM 6335 N N . ASP B 1 349 ? -22.344 -4.801 -7.621 1 97.81 349 ASP B N 1
ATOM 6336 C CA . ASP B 1 349 ? -22.125 -6.152 -8.133 1 97.81 349 ASP B CA 1
ATOM 6337 C C . ASP B 1 349 ? -20.656 -6.375 -8.484 1 97.81 349 ASP B C 1
ATOM 6339 O O . ASP B 1 349 ? -19.828 -5.473 -8.336 1 97.81 349 ASP B O 1
ATOM 6343 N N . LYS B 1 350 ? -20.344 -7.59 -8.906 1 98.19 350 LYS B N 1
ATOM 6344 C CA . LYS B 1 350 ? -18.969 -7.988 -9.148 1 98.19 350 LYS B CA 1
ATOM 6345 C C . LYS B 1 350 ? -18.328 -7.125 -10.234 1 98.19 350 LYS B C 1
ATOM 6347 O O . LYS B 1 350 ? -17.172 -6.711 -10.102 1 98.19 350 LYS B O 1
ATOM 6352 N N . ALA B 1 351 ? -18.984 -6.832 -11.328 1 98.38 351 ALA B N 1
ATOM 6353 C CA . ALA B 1 351 ? -18.484 -5.965 -12.391 1 98.38 351 ALA B CA 1
ATOM 6354 C C . ALA B 1 351 ? -18.188 -4.562 -11.867 1 98.38 351 ALA B C 1
ATOM 6356 O O . ALA B 1 351 ? -17.141 -3.994 -12.164 1 98.38 351 ALA B O 1
ATOM 6357 N N . GLY B 1 352 ? -19.141 -4.023 -11.102 1 98.31 352 GLY B N 1
ATOM 6358 C CA . GLY B 1 352 ? -18.953 -2.703 -10.523 1 98.31 352 GLY B CA 1
ATOM 6359 C C . GLY B 1 352 ? -17.75 -2.627 -9.609 1 98.31 352 GLY B C 1
ATOM 6360 O O . GLY B 1 352 ? -17 -1.645 -9.633 1 98.31 352 GLY B O 1
ATOM 6361 N N . ARG B 1 353 ? -17.562 -3.633 -8.797 1 98.5 353 ARG B N 1
ATOM 6362 C CA . ARG B 1 353 ? -16.422 -3.646 -7.883 1 98.5 353 ARG B CA 1
ATOM 6363 C C . ARG B 1 353 ? -15.109 -3.67 -8.648 1 98.5 353 ARG B C 1
ATOM 6365 O O . ARG B 1 353 ? -14.125 -3.047 -8.234 1 98.5 353 ARG B O 1
ATOM 6372 N N . LEU B 1 354 ? -15.047 -4.383 -9.766 1 98.25 354 LEU B N 1
ATOM 6373 C CA . LEU B 1 354 ? -13.859 -4.383 -10.609 1 98.25 354 LEU B CA 1
ATOM 6374 C C . LEU B 1 354 ? -13.648 -3.014 -11.25 1 98.25 354 LEU B C 1
ATOM 6376 O O . LEU B 1 354 ? -12.547 -2.461 -11.195 1 98.25 354 LEU B O 1
ATOM 6380 N N . ASP B 1 355 ? -14.68 -2.441 -11.766 1 98 355 ASP B N 1
ATOM 6381 C CA . ASP B 1 355 ? -14.602 -1.189 -12.508 1 98 355 ASP B CA 1
ATOM 6382 C C . ASP B 1 355 ? -14.234 -0.026 -11.594 1 98 355 ASP B C 1
ATOM 6384 O O . ASP B 1 355 ? -13.531 0.898 -12 1 98 355 ASP B O 1
ATOM 6388 N N . TYR B 1 356 ? -14.734 -0.067 -10.398 1 98.31 356 TYR B N 1
ATOM 6389 C CA . TYR B 1 356 ? -14.578 1.08 -9.516 1 98.31 356 TYR B CA 1
ATOM 6390 C C . TYR B 1 356 ? -13.469 0.835 -8.492 1 98.31 356 TYR B C 1
ATOM 6392 O O . TYR B 1 356 ? -13.461 1.444 -7.422 1 98.31 356 TYR B O 1
ATOM 6400 N N . SER B 1 357 ? -12.578 -0.155 -8.742 1 97.62 357 SER B N 1
ATOM 6401 C CA . SER B 1 357 ? -11.352 -0.394 -7.984 1 97.62 357 SER B CA 1
ATOM 6402 C C . SER B 1 357 ? -11.656 -0.895 -6.578 1 97.62 357 SER B C 1
ATOM 6404 O O . SER B 1 357 ? -10.914 -0.604 -5.637 1 97.62 357 SER B O 1
ATOM 6406 N N . GLU B 1 358 ? -12.789 -1.58 -6.387 1 98.12 358 GLU B N 1
ATOM 6407 C CA . GLU B 1 358 ? -13.156 -2.047 -5.055 1 98.12 358 GLU B CA 1
ATOM 6408 C C . GLU B 1 358 ? -12.672 -3.471 -4.812 1 98.12 358 GLU B C 1
ATOM 6410 O O . GLU B 1 358 ? -12.43 -3.863 -3.668 1 98.12 358 GLU B O 1
ATOM 6415 N N . SER B 1 359 ? -12.555 -4.215 -5.891 1 97.5 359 SER B N 1
ATOM 6416 C CA . SER B 1 359 ? -12.148 -5.609 -5.762 1 97.5 359 SER B CA 1
ATOM 6417 C C . SER B 1 359 ? -11.266 -6.039 -6.934 1 97.5 359 SER B C 1
ATOM 6419 O O . SER B 1 359 ? -11.359 -5.477 -8.023 1 97.5 359 SER B O 1
ATOM 6421 N N . LEU B 1 360 ? -10.359 -6.914 -6.707 1 96.75 360 LEU B N 1
ATOM 6422 C CA . LEU B 1 360 ? -9.492 -7.578 -7.676 1 96.75 360 LEU B CA 1
ATOM 6423 C C . LEU B 1 360 ? -8.82 -8.797 -7.055 1 96.75 360 LEU B C 1
ATOM 6425 O O . LEU B 1 360 ? -9 -9.078 -5.867 1 96.75 360 LEU B O 1
ATOM 6429 N N . MET B 1 361 ? -8.133 -9.531 -7.848 1 95.94 361 MET B N 1
ATOM 6430 C CA . MET B 1 361 ? -7.414 -10.695 -7.34 1 95.94 361 MET B CA 1
ATOM 6431 C C . MET B 1 361 ? -6.238 -10.273 -6.469 1 95.94 361 MET B C 1
ATOM 6433 O O . MET B 1 361 ? -5.273 -9.688 -6.965 1 95.94 361 MET B O 1
ATOM 6437 N N . THR B 1 362 ? -6.32 -10.602 -5.211 1 96.19 362 THR B N 1
ATOM 6438 C CA . THR B 1 362 ? -5.293 -10.141 -4.289 1 96.19 362 THR B CA 1
ATOM 6439 C C . THR B 1 362 ? -4.457 -11.312 -3.775 1 96.19 362 THR B C 1
ATOM 6441 O O . THR B 1 362 ? -3.369 -11.109 -3.232 1 96.19 362 THR B O 1
ATOM 6444 N N . HIS B 1 363 ? -4.941 -12.477 -3.883 1 96.62 363 HIS B N 1
ATOM 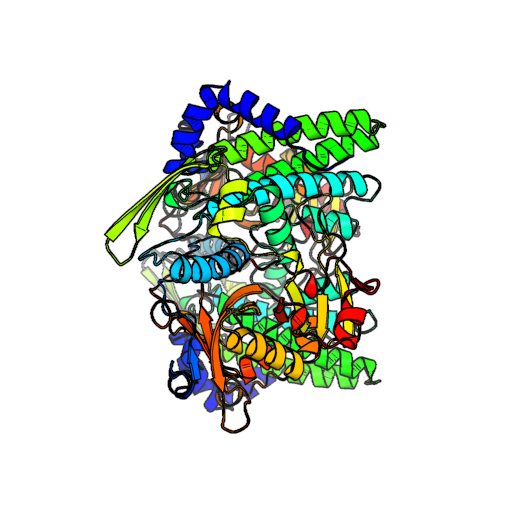6445 C CA . HIS B 1 363 ? -4.336 -13.641 -3.246 1 96.62 363 HIS B CA 1
ATOM 6446 C C . HIS B 1 363 ? -4.605 -14.914 -4.047 1 96.62 363 HIS B C 1
ATOM 6448 O O . HIS B 1 363 ? -5.688 -15.07 -4.625 1 96.62 363 HIS B O 1
ATOM 6454 N N . ALA B 1 364 ? -3.594 -15.695 -4.117 1 97.75 364 ALA B N 1
ATOM 6455 C CA . ALA B 1 364 ? -3.74 -17 -4.754 1 97.75 364 ALA B CA 1
ATOM 6456 C C . ALA B 1 364 ? -3.639 -18.125 -3.729 1 97.75 364 ALA B C 1
ATOM 6458 O O . ALA B 1 364 ? -2.811 -18.062 -2.816 1 97.75 364 ALA B O 1
ATOM 6459 N N . MET B 1 365 ? -4.531 -19.078 -3.832 1 97.81 365 MET B N 1
ATOM 6460 C CA . MET B 1 365 ? -4.609 -20.234 -2.955 1 97.81 365 MET B CA 1
ATOM 6461 C C . MET B 1 365 ? -4.895 -21.5 -3.758 1 97.81 365 MET B C 1
ATOM 6463 O O . MET B 1 365 ? -4.68 -21.531 -4.969 1 97.81 365 MET B O 1
ATOM 6467 N N . VAL B 1 366 ? -5.234 -22.609 -3.016 1 98.06 366 VAL B N 1
ATOM 6468 C CA . VAL B 1 366 ? -5.508 -23.875 -3.672 1 98.06 366 VAL B CA 1
ATOM 6469 C C . VAL B 1 366 ? -6.859 -24.422 -3.213 1 98.06 366 VAL B C 1
ATOM 6471 O O . VAL B 1 366 ? -7.121 -24.516 -2.014 1 98.06 366 VAL B O 1
ATOM 6474 N N . LEU B 1 367 ? -7.719 -24.719 -4.199 1 98.38 367 LEU B N 1
ATOM 6475 C CA . LEU B 1 367 ? -8.914 -25.484 -3.889 1 98.38 367 LEU B CA 1
ATOM 6476 C C . LEU B 1 367 ? -8.586 -26.969 -3.725 1 98.38 367 LEU B C 1
ATOM 6478 O O . LEU B 1 367 ? -8.078 -27.594 -4.652 1 98.38 367 LEU B O 1
ATOM 6482 N N . THR B 1 368 ? -8.922 -27.531 -2.555 1 97.75 368 THR B N 1
ATOM 6483 C CA . THR B 1 368 ? -8.547 -28.906 -2.268 1 97.75 368 THR B CA 1
ATOM 6484 C C . THR B 1 368 ? -9.781 -29.766 -2 1 97.75 368 THR B C 1
ATOM 6486 O O . THR B 1 368 ? -9.672 -30.953 -1.687 1 97.75 368 THR B O 1
ATOM 6489 N N . GLY B 1 369 ? -10.898 -29.203 -2.055 1 97.5 369 GLY B N 1
ATOM 6490 C CA . GLY B 1 369 ? -12.148 -29.922 -1.862 1 97.5 369 GLY B CA 1
ATOM 6491 C C . GLY B 1 369 ? -13.375 -29.094 -2.189 1 97.5 369 GLY B C 1
ATOM 6492 O O . GLY B 1 369 ? -13.273 -27.875 -2.414 1 97.5 369 GLY B O 1
ATOM 6493 N N . VAL B 1 370 ? -14.508 -29.781 -2.301 1 98 370 VAL B N 1
ATOM 6494 C CA . VAL B 1 370 ? -15.789 -29.141 -2.574 1 98 370 VAL B CA 1
ATOM 6495 C C . VAL B 1 370 ? -16.922 -30.016 -2.066 1 98 370 VAL B C 1
ATOM 6497 O O . VAL B 1 370 ? -16.812 -31.25 -2.064 1 98 370 VAL B O 1
ATOM 6500 N N . ASP B 1 371 ? -17.875 -29.359 -1.521 1 96.81 371 ASP B N 1
ATOM 6501 C CA . ASP B 1 371 ? -19.094 -30.062 -1.167 1 96.81 371 ASP B CA 1
ATOM 6502 C C . ASP B 1 371 ? -20.156 -29.891 -2.252 1 96.81 371 ASP B C 1
ATOM 6504 O O . ASP B 1 371 ? -20.422 -28.766 -2.695 1 96.81 371 ASP B O 1
ATOM 6508 N N . LEU B 1 372 ? -20.719 -31 -2.691 1 97.19 372 LEU B N 1
ATOM 6509 C CA . LEU B 1 372 ? -21.703 -31 -3.768 1 97.19 372 LEU B CA 1
ATOM 6510 C C . LEU B 1 372 ? -23.078 -31.422 -3.248 1 97.19 372 LEU B C 1
ATOM 6512 O O . LEU B 1 372 ? -23.188 -32.312 -2.4 1 97.19 372 LEU B O 1
ATOM 6516 N N . ASP B 1 373 ? -24.109 -30.797 -3.75 1 95.94 373 ASP B N 1
ATOM 6517 C CA . ASP B 1 373 ? -25.469 -31.219 -3.408 1 95.94 373 ASP B CA 1
ATOM 6518 C C . ASP B 1 373 ? -25.922 -32.375 -4.285 1 95.94 373 ASP B C 1
ATOM 6520 O O . ASP B 1 373 ? -25.109 -32.969 -5.016 1 95.94 373 ASP B O 1
ATOM 6524 N N . GLU B 1 374 ? -27.188 -32.719 -4.168 1 95.75 374 GLU B N 1
ATOM 6525 C CA . GLU B 1 374 ? -27.734 -33.906 -4.844 1 95.75 374 GLU B CA 1
ATOM 6526 C C . GLU B 1 374 ? -27.703 -33.719 -6.359 1 95.75 374 GLU B C 1
ATOM 6528 O O . GLU B 1 374 ? -27.672 -34.719 -7.102 1 95.75 374 GLU B O 1
ATOM 6533 N N . ASN B 1 375 ? -27.656 -32.5 -6.754 1 95.25 375 ASN B N 1
ATOM 6534 C CA . ASN B 1 375 ? -27.672 -32.188 -8.188 1 95.25 375 ASN B CA 1
ATOM 6535 C C . ASN B 1 375 ? -26.266 -31.938 -8.719 1 95.25 375 ASN B C 1
ATOM 6537 O O . ASN B 1 375 ? -26.109 -31.516 -9.867 1 95.25 375 ASN B O 1
ATOM 6541 N N . GLY B 1 376 ? -25.281 -32.031 -7.922 1 94.75 376 GLY B N 1
ATOM 6542 C CA . GLY B 1 376 ? -23.906 -31.859 -8.359 1 94.75 376 GLY B CA 1
ATOM 6543 C C . GLY B 1 376 ? -23.438 -30.406 -8.305 1 94.75 376 GLY B C 1
ATOM 6544 O O . GLY B 1 376 ? -22.391 -30.062 -8.836 1 94.75 376 GLY B O 1
ATOM 6545 N N . LYS B 1 377 ? -24.266 -29.641 -7.652 1 95.81 377 LYS B N 1
ATOM 6546 C CA . LYS B 1 377 ? -23.906 -28.234 -7.516 1 95.81 377 LYS B CA 1
ATOM 6547 C C . LYS B 1 377 ? -23.094 -28 -6.242 1 95.81 377 LYS B C 1
ATOM 6549 O O . LYS B 1 377 ? -23.391 -28.578 -5.199 1 95.81 377 LYS B O 1
ATOM 6554 N N . SER B 1 378 ? -22.062 -27.094 -6.363 1 97.19 378 SER B N 1
ATOM 6555 C CA . SER B 1 378 ? -21.219 -26.781 -5.211 1 97.19 378 SER B CA 1
ATOM 6556 C C . SER B 1 378 ? -22 -26.047 -4.129 1 97.19 378 SER B C 1
ATOM 6558 O O . SER B 1 378 ? -22.844 -25.203 -4.43 1 97.19 378 SER B O 1
ATOM 6560 N N . THR B 1 379 ? -21.734 -26.359 -2.869 1 95.25 379 THR B N 1
ATOM 6561 C CA . THR B 1 379 ? -22.344 -25.672 -1.735 1 95.25 379 THR B CA 1
ATOM 6562 C C . THR B 1 379 ? -21.281 -24.953 -0.906 1 95.25 379 THR B C 1
ATOM 6564 O O . THR B 1 379 ? -21.562 -23.922 -0.298 1 95.25 379 THR B O 1
ATOM 6567 N N . LYS B 1 380 ? -20.094 -25.5 -0.804 1 95.81 380 LYS B N 1
ATOM 6568 C CA . LYS B 1 380 ? -18.953 -24.875 -0.146 1 95.81 380 LYS B CA 1
ATOM 6569 C C . LYS B 1 380 ? -17.641 -25.453 -0.658 1 95.81 380 LYS B C 1
ATOM 6571 O O . LYS B 1 380 ? -17.625 -26.516 -1.275 1 95.81 380 LYS B O 1
ATOM 6576 N N . TRP B 1 381 ? -16.594 -24.797 -0.387 1 97.56 381 TRP B N 1
ATOM 6577 C CA . TRP B 1 381 ? -15.281 -25.141 -0.943 1 97.56 381 TRP B CA 1
ATOM 6578 C C . TRP B 1 381 ? -14.227 -25.203 0.155 1 97.56 381 TRP B C 1
ATOM 6580 O O . TRP B 1 381 ? -14.242 -24.406 1.094 1 97.56 381 TRP B O 1
ATOM 6590 N N . LYS B 1 382 ? -13.336 -26.156 0.083 1 97.62 382 LYS B N 1
ATOM 6591 C CA . LYS B 1 382 ? -12.172 -26.281 0.957 1 97.62 382 LYS B CA 1
ATOM 6592 C C . LYS B 1 382 ? -10.953 -25.578 0.357 1 97.62 382 LYS B C 1
ATOM 6594 O O . LYS B 1 382 ? -10.539 -25.891 -0.76 1 97.62 382 LYS B O 1
ATOM 6599 N N . VAL B 1 383 ? -10.391 -24.672 1.119 1 97.38 383 VAL B N 1
ATOM 6600 C CA . VAL B 1 383 ? -9.312 -23.844 0.609 1 97.38 383 VAL B CA 1
ATOM 6601 C C . VAL B 1 383 ? -8.047 -24.062 1.442 1 97.38 383 VAL B C 1
ATOM 6603 O O . VAL B 1 383 ? -8.086 -23.969 2.672 1 97.38 383 VAL B O 1
ATOM 6606 N N . GLU B 1 384 ? -6.961 -24.406 0.782 1 97 384 GLU B N 1
ATOM 6607 C CA . GLU B 1 384 ? -5.648 -24.453 1.422 1 97 384 GLU B CA 1
ATOM 6608 C C . GLU B 1 384 ? -4.93 -23.109 1.293 1 97 384 GLU B C 1
ATOM 6610 O O . GLU B 1 384 ? -4.645 -22.656 0.183 1 97 384 GLU B O 1
ATOM 6615 N N . ASN B 1 385 ? -4.684 -22.516 2.408 1 94.06 385 ASN B N 1
ATOM 6616 C CA . ASN B 1 385 ? -3.93 -21.266 2.447 1 94.06 385 ASN B CA 1
ATOM 6617 C C . ASN B 1 385 ? -2.467 -21.5 2.812 1 94.06 385 ASN B C 1
ATOM 6619 O O . ASN B 1 385 ? -2.061 -22.641 3.059 1 94.06 385 ASN B O 1
ATOM 6623 N N . SER B 1 386 ? -1.673 -20.406 2.729 1 94.94 386 SER B N 1
ATOM 6624 C CA . SER B 1 386 ? -0.258 -20.484 3.08 1 94.94 386 SER B CA 1
ATOM 6625 C C . SER B 1 386 ? 0.072 -19.547 4.242 1 94.94 386 SER B C 1
ATOM 6627 O O . SER B 1 386 ? 1.125 -18.906 4.25 1 94.94 386 SER B O 1
ATOM 6629 N N . TRP B 1 387 ? -0.853 -19.469 5.207 1 94 387 TRP B N 1
ATOM 6630 C CA . TRP B 1 387 ? -0.671 -18.594 6.352 1 94 387 TRP B CA 1
ATOM 6631 C C . TRP B 1 387 ? -0.391 -19.391 7.621 1 94 387 TRP B C 1
ATOM 6633 O O . TRP B 1 387 ? -0.679 -18.922 8.727 1 94 387 TRP B O 1
ATOM 6643 N N . GLY B 1 388 ? 0.062 -20.562 7.449 1 94.62 388 GLY B N 1
ATOM 6644 C CA . GLY B 1 388 ? 0.416 -21.391 8.594 1 94.62 388 GLY B CA 1
ATOM 6645 C C . GLY B 1 388 ? -0.767 -22.141 9.172 1 94.62 388 GLY B C 1
ATOM 6646 O O . GLY B 1 388 ? -1.893 -22.016 8.688 1 94.62 388 GLY B O 1
ATOM 6647 N N . ASP B 1 389 ? -0.477 -22.906 10.227 1 94.94 389 ASP B N 1
ATOM 6648 C CA . ASP B 1 389 ? -1.473 -23.828 10.742 1 94.94 389 ASP B CA 1
ATOM 6649 C C . ASP B 1 389 ? -2.195 -23.25 11.953 1 94.94 389 ASP B C 1
ATOM 6651 O O . ASP B 1 389 ? -3.035 -23.922 12.562 1 94.94 389 ASP B O 1
ATOM 6655 N N . LYS B 1 390 ? -1.955 -22.031 12.242 1 94 390 LYS B N 1
ATOM 6656 C CA . LYS B 1 390 ? -2.533 -21.438 13.445 1 94 390 LYS B CA 1
ATOM 6657 C C . LYS B 1 390 ? -3.852 -20.734 13.133 1 94 390 LYS B C 1
ATOM 6659 O O . LYS B 1 390 ? -4.551 -20.281 14.039 1 94 390 LYS B O 1
ATOM 6664 N N . VAL B 1 391 ? -4.188 -20.656 11.891 1 94 391 VAL B N 1
ATOM 6665 C CA . VAL B 1 391 ? -5.441 -20.047 11.477 1 94 391 VAL B CA 1
ATOM 6666 C C . VAL B 1 391 ? -6.344 -21.094 10.82 1 94 391 VAL B C 1
ATOM 6668 O O . VAL B 1 391 ? -5.867 -22.125 10.367 1 94 391 VAL B O 1
ATOM 6671 N N . GLY B 1 392 ? -7.68 -20.797 10.828 1 92.19 392 GLY B N 1
ATOM 6672 C CA . GLY B 1 392 ? -8.609 -21.781 10.281 1 92.19 392 GLY B CA 1
ATOM 6673 C C . GLY B 1 392 ? -8.531 -23.125 10.961 1 92.19 392 GLY B C 1
ATOM 6674 O O . GLY B 1 392 ? -8.305 -23.203 12.172 1 92.19 392 GLY B O 1
ATOM 6675 N N . ASP B 1 393 ? -8.883 -24.125 10.172 1 92.75 393 ASP B N 1
ATOM 6676 C CA . ASP B 1 393 ? -8.711 -25.484 10.656 1 92.75 393 ASP B CA 1
ATOM 6677 C C . ASP B 1 393 ? -7.367 -26.062 10.219 1 92.75 393 ASP B C 1
ATOM 6679 O O . ASP B 1 393 ? -7.266 -26.672 9.156 1 92.75 393 ASP B O 1
ATOM 6683 N N . LYS B 1 394 ? -6.367 -25.844 11.023 1 93.75 394 LYS B N 1
ATOM 6684 C CA . LYS B 1 394 ? -5 -26.266 10.734 1 93.75 394 LYS B CA 1
ATOM 6685 C C . LYS B 1 394 ? -4.523 -25.719 9.398 1 93.75 394 LYS B C 1
ATOM 6687 O O . LYS B 1 394 ? -3.918 -26.438 8.602 1 93.75 394 LYS B O 1
ATOM 6692 N N . GLY B 1 395 ? -4.957 -24.562 9.102 1 94.56 395 GLY B N 1
ATOM 6693 C CA . GLY B 1 395 ? -4.48 -23.875 7.902 1 94.56 395 GLY B CA 1
ATOM 6694 C C . GLY B 1 395 ? -5.453 -23.969 6.742 1 94.56 395 GLY B C 1
ATOM 6695 O O . GLY B 1 395 ? -5.297 -23.25 5.742 1 94.56 395 GLY B O 1
ATOM 6696 N N . TYR B 1 396 ? -6.473 -24.766 6.883 1 95.75 396 TYR B N 1
ATOM 6697 C CA . TYR B 1 396 ? -7.492 -24.875 5.844 1 95.75 396 TYR B CA 1
ATOM 6698 C C . TYR B 1 396 ? -8.672 -23.953 6.133 1 95.75 396 TYR B C 1
ATOM 6700 O O . TYR B 1 396 ? -9.047 -23.766 7.293 1 95.75 396 TYR B O 1
ATOM 6708 N N . PHE B 1 397 ? -9.211 -23.422 5.051 1 95.38 397 PHE B N 1
ATOM 6709 C CA . PHE B 1 397 ? -10.344 -22.516 5.133 1 95.38 397 PHE B CA 1
ATOM 6710 C C . PHE B 1 397 ? -11.562 -23.094 4.434 1 95.38 397 PHE B C 1
ATOM 6712 O O . PHE B 1 397 ? -11.445 -24.062 3.674 1 95.38 397 PHE B O 1
ATOM 6719 N N . VAL B 1 398 ? -12.711 -22.562 4.754 1 95.88 398 VAL B N 1
ATOM 6720 C CA . VAL B 1 398 ? -13.969 -22.875 4.086 1 95.88 398 VAL B CA 1
ATOM 6721 C C . VAL B 1 398 ? -14.531 -21.641 3.412 1 95.88 398 VAL B C 1
ATOM 6723 O O . VAL B 1 398 ? -14.633 -20.578 4.035 1 95.88 398 VAL B O 1
ATOM 6726 N N . ALA B 1 399 ? -14.844 -21.734 2.186 1 96.19 399 ALA B N 1
ATOM 6727 C CA . ALA B 1 399 ? -15.508 -20.672 1.448 1 96.19 399 ALA B CA 1
ATOM 6728 C C . ALA B 1 399 ? -16.922 -21.078 1.049 1 96.19 399 ALA B C 1
ATOM 6730 O O . ALA B 1 399 ? -17.141 -22.172 0.52 1 96.19 399 ALA B O 1
ATOM 6731 N N . SER B 1 400 ? -17.859 -20.156 1.344 1 95.38 400 SER B N 1
ATOM 6732 C CA . SER B 1 400 ? -19.219 -20.438 0.863 1 95.38 400 SER B CA 1
ATOM 6733 C C . SER B 1 400 ? -19.297 -20.297 -0.653 1 95.38 400 SER B C 1
ATOM 6735 O O . SER B 1 400 ? -18.469 -19.625 -1.269 1 95.38 400 SER B O 1
ATOM 6737 N N . ASP B 1 401 ? -20.281 -21 -1.197 1 96.12 401 ASP B N 1
ATOM 6738 C CA . ASP B 1 401 ? -20.422 -20.984 -2.65 1 96.12 401 ASP B CA 1
ATOM 6739 C C . ASP B 1 401 ? -20.703 -19.578 -3.168 1 96.12 401 ASP B C 1
ATOM 6741 O O . ASP B 1 401 ? -20.188 -19.172 -4.215 1 96.12 401 ASP B O 1
ATOM 6745 N N . ASP B 1 402 ? -21.531 -18.891 -2.508 1 95.62 402 ASP B N 1
ATOM 6746 C CA . ASP B 1 402 ? -21.875 -17.531 -2.959 1 95.62 402 ASP B CA 1
ATOM 6747 C C . ASP B 1 402 ? -20.703 -16.594 -2.801 1 95.62 402 ASP B C 1
ATOM 6749 O O . ASP B 1 402 ? -20.578 -15.602 -3.537 1 95.62 402 ASP B O 1
ATOM 6753 N N . TRP B 1 403 ? -19.812 -16.812 -1.794 1 96.5 403 TRP B N 1
ATOM 6754 C CA . TRP B 1 403 ? -18.562 -16.047 -1.711 1 96.5 403 TRP B CA 1
ATOM 6755 C C . TRP B 1 403 ? -17.703 -16.266 -2.945 1 96.5 403 TRP B C 1
ATOM 6757 O O . TRP B 1 403 ? -17.141 -15.32 -3.492 1 96.5 403 TRP B O 1
ATOM 6767 N N . MET B 1 404 ? -17.625 -17.5 -3.379 1 97.56 404 MET B N 1
ATOM 6768 C CA . MET B 1 404 ? -16.891 -17.828 -4.598 1 97.56 404 MET B CA 1
ATOM 6769 C C . MET B 1 404 ? -17.438 -17.047 -5.789 1 97.56 404 MET B C 1
ATOM 6771 O O . MET B 1 404 ? -16.672 -16.547 -6.609 1 97.56 404 MET B O 1
ATOM 6775 N N . ASP B 1 405 ? -18.703 -16.922 -5.852 1 98.19 405 ASP B N 1
ATOM 6776 C CA . ASP B 1 405 ? -19.344 -16.188 -6.949 1 98.19 405 ASP B CA 1
ATOM 6777 C C . ASP B 1 405 ? -18.875 -14.734 -6.988 1 98.19 405 ASP B C 1
ATOM 6779 O O . ASP B 1 405 ? -18.672 -14.172 -8.062 1 98.19 405 ASP B O 1
ATOM 6783 N N . GLU B 1 406 ? -18.703 -14.195 -5.844 1 97.94 406 GLU B N 1
ATOM 6784 C CA . GLU B 1 406 ? -18.516 -12.75 -5.742 1 97.94 406 GLU B CA 1
ATOM 6785 C C . GLU B 1 406 ? -17.047 -12.375 -5.789 1 97.94 406 GLU B C 1
ATOM 6787 O O . GLU B 1 406 ? -16.688 -11.305 -6.281 1 97.94 406 GLU B O 1
ATOM 6792 N N . TYR B 1 407 ? -16.141 -13.281 -5.32 1 98.19 407 TYR B N 1
ATOM 6793 C CA . TYR B 1 407 ? -14.805 -12.75 -5.023 1 98.19 407 TYR B CA 1
ATOM 6794 C C . TYR B 1 407 ? -13.719 -13.648 -5.609 1 98.19 407 TYR B C 1
ATOM 6796 O O . TYR B 1 407 ? -12.531 -13.422 -5.379 1 98.19 407 TYR B O 1
ATOM 6804 N N . THR B 1 408 ? -14.078 -14.68 -6.352 1 98.62 408 THR B N 1
ATOM 6805 C CA . THR B 1 408 ? -13.102 -15.469 -7.105 1 98.62 408 THR B CA 1
ATOM 6806 C C . THR B 1 408 ? -12.961 -14.93 -8.523 1 98.62 408 THR B C 1
ATOM 6808 O O . THR B 1 408 ? -13.961 -14.68 -9.203 1 98.62 408 THR B O 1
ATOM 6811 N N . TYR B 1 409 ? -11.727 -14.844 -8.984 1 98.69 409 TYR B N 1
ATOM 6812 C CA . TYR B 1 409 ? -11.516 -14.188 -10.266 1 98.69 409 TYR B CA 1
ATOM 6813 C C . TYR B 1 409 ? -10.75 -15.086 -11.227 1 98.69 409 TYR B C 1
ATOM 6815 O O . TYR B 1 409 ? -10.727 -14.844 -12.43 1 98.69 409 TYR B O 1
ATOM 6823 N N . GLN B 1 410 ? -10.102 -16.109 -10.695 1 98.69 410 GLN B N 1
ATOM 6824 C CA . GLN B 1 410 ? -9.258 -16.938 -11.555 1 98.69 410 GLN B CA 1
ATOM 6825 C C . GLN B 1 410 ? -9.148 -18.359 -11.016 1 98.69 410 GLN B C 1
ATOM 6827 O O . GLN B 1 410 ? -9.07 -18.562 -9.805 1 98.69 410 GLN B O 1
ATOM 6832 N N . ILE B 1 411 ? -9.18 -19.328 -11.891 1 98.81 411 ILE B N 1
ATOM 6833 C CA . ILE B 1 411 ? -8.758 -20.703 -11.594 1 98.81 411 ILE B CA 1
ATOM 6834 C C . ILE B 1 411 ? -7.852 -21.219 -12.703 1 98.81 411 ILE B C 1
ATOM 6836 O O . ILE B 1 411 ? -7.824 -20.656 -13.805 1 98.81 411 ILE B O 1
ATOM 6840 N N . VAL B 1 412 ? -7.133 -22.203 -12.406 1 98.69 412 VAL B N 1
ATOM 6841 C CA . VAL B 1 412 ? -6.277 -22.859 -13.391 1 98.69 412 VAL B CA 1
ATOM 6842 C C . VAL B 1 412 ? -6.664 -24.328 -13.523 1 98.69 412 VAL B C 1
ATOM 6844 O O . VAL B 1 412 ? -6.672 -25.062 -12.531 1 98.69 412 VAL B O 1
ATOM 6847 N N . ILE B 1 413 ? -6.98 -24.719 -14.766 1 98.5 413 ILE B N 1
ATOM 6848 C CA . ILE B 1 413 ? -7.445 -26.078 -15.008 1 98.5 413 ILE B CA 1
ATOM 6849 C C . ILE B 1 413 ? -6.746 -26.656 -16.234 1 98.5 413 ILE B C 1
ATOM 6851 O O . ILE B 1 413 ? -6.141 -25.922 -17.016 1 98.5 413 ILE B O 1
ATOM 6855 N N . ARG B 1 414 ? -6.828 -27.969 -16.344 1 97.94 414 ARG B N 1
ATOM 6856 C CA . ARG B 1 414 ? -6.336 -28.625 -17.547 1 97.94 414 ARG B CA 1
ATOM 6857 C C . ARG B 1 414 ? -7.223 -28.328 -18.75 1 97.94 414 ARG B C 1
ATOM 6859 O O . ARG B 1 414 ? -8.453 -28.297 -18.625 1 97.94 414 ARG B O 1
ATOM 6866 N N . LYS B 1 415 ? -6.641 -28.156 -19.891 1 96.81 415 LYS B N 1
ATOM 6867 C CA . LYS B 1 415 ? -7.348 -27.797 -21.109 1 96.81 415 LYS B CA 1
ATOM 6868 C C . LYS B 1 415 ? -8.312 -28.906 -21.531 1 96.81 415 LYS B C 1
ATOM 6870 O O . LYS B 1 415 ? -9.281 -28.656 -22.25 1 96.81 415 LYS B O 1
ATOM 6875 N N . GLU B 1 416 ? -8.055 -30.141 -21.109 1 97.38 416 GLU B N 1
ATOM 6876 C CA . GLU B 1 416 ? -8.883 -31.281 -21.5 1 97.38 416 GLU B CA 1
ATOM 6877 C C . GLU B 1 416 ? -10.312 -31.109 -21 1 97.38 416 GLU B C 1
ATOM 6879 O O . GLU B 1 416 ? -11.234 -31.734 -21.531 1 97.38 416 GLU B O 1
ATOM 6884 N N . PHE B 1 417 ? -10.531 -30.266 -20.016 1 98.44 417 PHE B N 1
ATOM 6885 C CA . PHE B 1 417 ? -11.859 -30.078 -19.453 1 98.44 417 PHE B CA 1
ATOM 6886 C C . PHE B 1 417 ? -12.641 -29.031 -20.25 1 98.44 417 PHE B C 1
ATOM 6888 O O . PHE B 1 417 ? -13.844 -28.875 -20.047 1 98.44 417 PHE B O 1
ATOM 6895 N N . LEU B 1 418 ? -12 -28.359 -21.156 1 98.69 418 LEU B N 1
ATOM 6896 C CA . LEU B 1 418 ? -12.656 -27.344 -21.984 1 98.69 418 LEU B CA 1
ATOM 6897 C C . LEU B 1 418 ? -13.398 -28 -23.141 1 98.69 418 LEU B C 1
ATOM 6899 O O . LEU B 1 418 ? -12.977 -29.031 -23.656 1 98.69 418 LEU B O 1
ATOM 6903 N N . THR B 1 419 ? -14.508 -27.359 -23.547 1 98.5 419 THR B N 1
ATOM 6904 C CA . THR B 1 419 ? -15.133 -27.75 -24.812 1 98.5 419 THR B CA 1
ATOM 6905 C C . THR B 1 419 ? -14.258 -27.328 -26 1 98.5 419 THR B C 1
ATOM 6907 O O . THR B 1 419 ? -13.328 -26.547 -25.828 1 98.5 419 THR B O 1
ATOM 6910 N N . ALA B 1 420 ? -14.57 -27.906 -27.109 1 98.25 420 ALA B N 1
ATOM 6911 C CA . ALA B 1 420 ? -13.828 -27.547 -28.312 1 98.25 420 ALA B CA 1
ATOM 6912 C C . ALA B 1 420 ? -13.938 -26.047 -28.594 1 98.25 420 ALA B C 1
ATOM 6914 O O . ALA B 1 420 ? -12.969 -25.406 -29 1 98.25 420 ALA B O 1
ATOM 6915 N N . GLU B 1 421 ? -15.047 -25.5 -28.359 1 98.31 421 GLU B N 1
ATOM 6916 C CA . GLU B 1 421 ? -15.289 -24.078 -28.562 1 98.31 421 GLU B CA 1
ATOM 6917 C C . GLU B 1 421 ? -14.477 -23.234 -27.578 1 98.31 421 GLU B C 1
ATOM 6919 O O . GLU B 1 421 ? -13.898 -22.219 -27.969 1 98.31 421 GLU 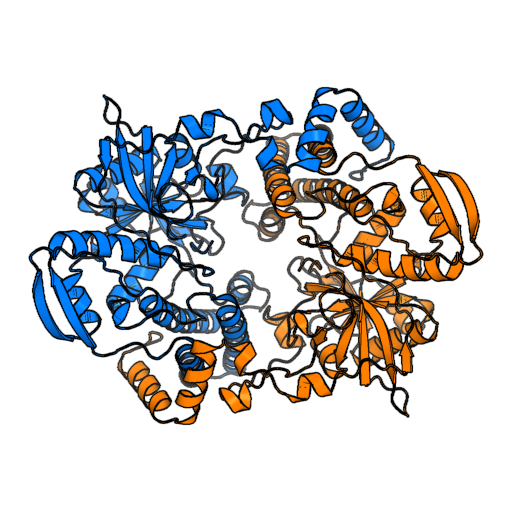B O 1
ATOM 6924 N N . GLU B 1 422 ? -14.469 -23.641 -26.391 1 98.62 422 GLU B N 1
ATOM 6925 C CA . GLU B 1 422 ? -13.711 -22.922 -25.375 1 98.62 422 GLU B CA 1
ATOM 6926 C C . GLU B 1 422 ? -12.211 -22.969 -25.656 1 98.62 422 GLU B C 1
ATOM 6928 O O . GLU B 1 422 ? -11.516 -21.969 -25.484 1 98.62 422 GLU B O 1
ATOM 6933 N N . LEU B 1 423 ? -11.742 -24.125 -26.016 1 98.38 423 LEU B N 1
ATOM 6934 C CA . LEU B 1 423 ? -10.328 -24.266 -26.344 1 98.38 423 LEU B CA 1
ATOM 6935 C C . LEU B 1 423 ? -9.953 -23.391 -27.531 1 98.38 423 LEU B C 1
ATOM 6937 O O . LEU B 1 423 ? -8.906 -22.734 -27.516 1 98.38 423 LEU B O 1
ATOM 6941 N N . ALA B 1 424 ? -10.797 -23.391 -28.547 1 98.38 424 ALA B N 1
ATOM 6942 C CA . ALA B 1 424 ? -10.57 -22.531 -29.703 1 98.38 424 ALA B CA 1
ATOM 6943 C C . ALA B 1 424 ? -10.547 -21.062 -29.297 1 98.38 424 ALA B C 1
ATOM 6945 O O . ALA B 1 424 ? -9.734 -20.281 -29.812 1 98.38 424 ALA B O 1
ATOM 6946 N N . ALA B 1 425 ? -11.43 -20.703 -28.438 1 98.44 425 ALA B N 1
ATOM 6947 C CA . ALA B 1 425 ? -11.469 -19.328 -27.938 1 98.44 425 ALA B CA 1
ATOM 6948 C C . ALA B 1 425 ? -10.195 -18.969 -27.188 1 98.44 425 ALA B C 1
ATOM 6950 O O . ALA B 1 425 ? -9.641 -17.875 -27.375 1 98.44 425 ALA B O 1
ATOM 6951 N N . TYR B 1 426 ? -9.781 -19.844 -26.359 1 97.94 426 TYR B N 1
ATOM 6952 C CA . TYR B 1 426 ? -8.547 -19.625 -25.609 1 97.94 426 TYR B CA 1
ATOM 6953 C C . TYR B 1 426 ? -7.363 -19.422 -26.547 1 97.94 426 TYR B C 1
ATOM 6955 O O . TYR B 1 426 ? -6.508 -18.562 -26.312 1 97.94 426 TYR B O 1
ATOM 6963 N N . GLU B 1 427 ? -7.266 -20.172 -27.609 1 96.56 427 GLU B N 1
ATOM 6964 C CA . GLU B 1 427 ? -6.125 -20.188 -28.516 1 96.56 427 GLU B CA 1
ATOM 6965 C C . GLU B 1 427 ? -6.191 -19.031 -29.5 1 96.56 427 GLU B C 1
ATOM 6967 O O . GLU B 1 427 ? -5.191 -18.703 -30.141 1 96.56 427 GLU B O 1
ATOM 6972 N N . ALA B 1 428 ? -7.332 -18.406 -29.578 1 97.44 428 ALA B N 1
ATOM 6973 C CA . ALA B 1 428 ? -7.492 -17.266 -30.469 1 97.44 428 ALA B CA 1
ATOM 6974 C C . ALA B 1 428 ? -6.652 -16.078 -29.984 1 97.44 428 ALA B C 1
ATOM 6976 O O . ALA B 1 428 ? -6.195 -16.047 -28.844 1 97.44 428 ALA B O 1
ATOM 6977 N N . GLU B 1 429 ? -6.367 -15.133 -30.906 1 97.38 429 GLU B N 1
ATOM 6978 C CA . GLU B 1 429 ? -5.629 -13.93 -30.547 1 97.38 429 GLU B CA 1
ATOM 6979 C C . GLU B 1 429 ? -6.312 -13.188 -29.391 1 97.38 429 GLU B C 1
ATOM 6981 O O . GLU B 1 429 ? -7.48 -12.805 -29.5 1 97.38 429 GLU B O 1
ATOM 6986 N N . PRO B 1 430 ? -5.688 -13.016 -28.297 1 98.25 430 PRO B N 1
ATOM 6987 C CA . PRO B 1 430 ? -6.328 -12.398 -27.141 1 98.25 430 PRO B CA 1
ATOM 6988 C C . PRO B 1 430 ? -6.484 -10.883 -27.281 1 98.25 430 PRO B C 1
ATOM 6990 O O . PRO B 1 430 ? -5.66 -10.234 -27.938 1 98.25 430 PRO B O 1
ATOM 6993 N N . LYS B 1 431 ? -7.547 -10.367 -26.734 1 98.31 431 LYS B N 1
ATOM 6994 C CA . LYS B 1 431 ? -7.641 -8.922 -26.547 1 98.31 431 LYS B CA 1
ATOM 6995 C C . LYS B 1 431 ? -6.633 -8.438 -25.5 1 98.31 431 LYS B C 1
ATOM 6997 O O . LYS B 1 431 ? -6.531 -9.016 -24.422 1 98.31 431 LYS B O 1
ATOM 7002 N N . VAL B 1 432 ? -5.859 -7.379 -25.812 1 98.25 432 VAL B N 1
ATOM 7003 C CA . VAL B 1 432 ? -4.84 -6.852 -24.922 1 98.25 432 VAL B CA 1
ATOM 7004 C C . VAL B 1 432 ? -5.445 -5.785 -24.016 1 98.25 432 VAL B C 1
ATOM 7006 O O . VAL B 1 432 ? -5.898 -4.742 -24.484 1 98.25 432 VAL B O 1
ATOM 7009 N N . LEU B 1 433 ? -5.492 -6.059 -22.766 1 98.06 433 LEU B N 1
ATOM 7010 C CA . LEU B 1 433 ? -5.969 -5.109 -21.766 1 98.06 433 LEU B CA 1
ATOM 7011 C C . LEU B 1 433 ? -4.855 -4.16 -21.344 1 98.06 433 LEU B C 1
ATOM 7013 O O . LEU B 1 433 ? -3.674 -4.477 -21.484 1 98.06 433 LEU B O 1
ATOM 7017 N N . ALA B 1 434 ? -5.277 -2.986 -20.797 1 97.06 434 ALA B N 1
ATOM 7018 C CA . ALA B 1 434 ? -4.312 -2.002 -20.328 1 97.06 434 ALA B CA 1
ATOM 7019 C C . ALA B 1 434 ? -3.578 -2.514 -19.094 1 97.06 434 ALA B C 1
ATOM 7021 O O . ALA B 1 434 ? -4.098 -3.357 -18.359 1 97.06 434 ALA B O 1
ATOM 7022 N N . PRO B 1 435 ? -2.367 -1.954 -18.766 1 96.38 435 PRO B N 1
ATOM 7023 C CA . PRO B 1 435 ? -1.594 -2.402 -17.609 1 96.38 435 PRO B CA 1
ATOM 7024 C C . PRO B 1 435 ? -2.355 -2.242 -16.297 1 96.38 435 PRO B C 1
ATOM 7026 O O . PRO B 1 435 ? -2.166 -3.033 -15.367 1 96.38 435 PRO B O 1
ATOM 7029 N N . TRP B 1 436 ? -3.24 -1.256 -16.25 1 95.75 436 TRP B N 1
ATOM 7030 C CA . TRP B 1 436 ? -3.922 -0.928 -15 1 95.75 436 TRP B CA 1
ATOM 7031 C C . TRP B 1 436 ? -5.281 -1.613 -14.93 1 95.75 436 TRP B C 1
ATOM 7033 O O . TRP B 1 436 ? -6.086 -1.315 -14.047 1 95.75 436 TRP B O 1
ATOM 7043 N N . ASP B 1 437 ? -5.59 -2.516 -15.852 1 97.25 437 ASP B N 1
ATOM 7044 C CA . ASP B 1 437 ? -6.793 -3.336 -15.742 1 97.25 437 ASP B CA 1
ATOM 7045 C C . ASP B 1 437 ? -6.73 -4.23 -14.508 1 97.25 437 ASP B C 1
ATOM 7047 O O . ASP B 1 437 ? -5.676 -4.785 -14.188 1 97.25 437 ASP B O 1
ATOM 7051 N N . PRO B 1 438 ? -7.859 -4.398 -13.844 1 96.38 438 PRO B N 1
ATOM 7052 C CA . PRO B 1 438 ? -7.848 -5.219 -12.633 1 96.38 438 PRO B CA 1
ATOM 7053 C C . PRO B 1 438 ? -7.387 -6.652 -12.891 1 96.38 438 PRO B C 1
ATOM 7055 O O . PRO B 1 438 ? -6.883 -7.316 -11.984 1 96.38 438 PRO B O 1
ATOM 7058 N N . MET B 1 439 ? -7.469 -7.16 -14.055 1 96.38 439 MET B N 1
ATOM 7059 C CA . MET B 1 439 ? -7.062 -8.523 -14.367 1 96.38 43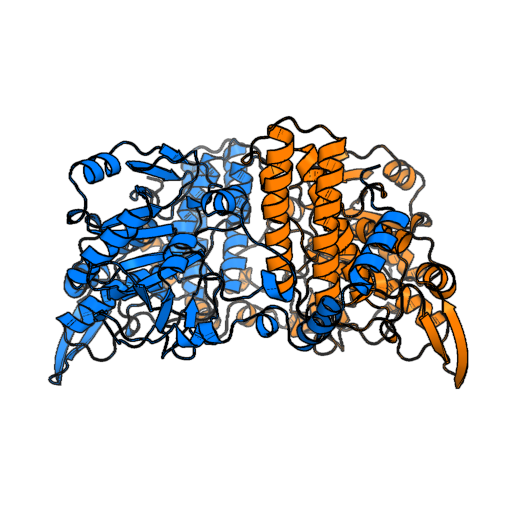9 MET B CA 1
ATOM 7060 C C . MET B 1 439 ? -5.547 -8.633 -14.477 1 96.38 439 MET B C 1
ATOM 7062 O O . MET B 1 439 ? -5.004 -9.734 -14.578 1 96.38 439 MET B O 1
ATOM 7066 N N . GLY B 1 440 ? -4.895 -7.441 -14.406 1 94.69 440 GLY B N 1
ATOM 7067 C CA . GLY B 1 440 ? -3.441 -7.43 -14.367 1 94.69 440 GLY B CA 1
ATOM 7068 C C . GLY B 1 440 ? -2.881 -7.461 -12.961 1 94.69 440 GLY B C 1
ATOM 7069 O O . GLY B 1 440 ? -1.664 -7.402 -12.773 1 94.69 440 GLY B O 1
ATOM 7070 N N . ALA B 1 441 ? -3.744 -7.598 -12.016 1 92.44 441 ALA B N 1
ATOM 7071 C CA . ALA B 1 441 ? -3.316 -7.609 -10.625 1 92.44 441 ALA B CA 1
ATOM 7072 C C . ALA B 1 441 ? -2.416 -8.805 -10.336 1 92.44 441 ALA B C 1
ATOM 7074 O O . ALA B 1 441 ? -2.613 -9.891 -10.891 1 92.44 441 ALA B O 1
ATOM 7075 N N . LEU B 1 442 ? -1.396 -8.539 -9.469 1 91.31 442 LEU B N 1
ATOM 7076 C CA . LEU B 1 442 ? -0.519 -9.594 -8.977 1 91.31 442 LEU B CA 1
ATOM 7077 C C . LEU B 1 442 ? -0.939 -10.055 -7.586 1 91.31 442 LEU B C 1
ATOM 7079 O O . LEU B 1 442 ? -1.224 -9.227 -6.715 1 91.31 442 LEU B O 1
ATOM 7083 N N . ALA B 1 443 ? -1.004 -11.336 -7.391 1 88.75 443 ALA B N 1
ATOM 7084 C CA . ALA B 1 443 ? -1.375 -11.891 -6.094 1 88.75 443 ALA B CA 1
ATOM 7085 C C . ALA B 1 443 ? -0.26 -11.695 -5.07 1 88.75 443 ALA B C 1
ATOM 7087 O O . ALA B 1 443 ? 0.748 -12.406 -5.098 1 88.75 443 ALA B O 1
ATOM 7088 N N . SER B 1 444 ? -0.401 -10.68 -4.168 1 80.69 444 SER B N 1
ATOM 7089 C CA . SER B 1 444 ? 0.714 -10.367 -3.281 1 80.69 444 SER B CA 1
ATOM 7090 C C . SER B 1 444 ? 0.225 -10.031 -1.875 1 80.69 444 SER B C 1
ATOM 7092 O O . SER B 1 444 ? 1.009 -9.609 -1.024 1 80.69 444 SER B O 1
ATOM 7094 N N . LYS B 1 445 ? -1.003 -10.219 -1.56 1 74.75 445 LYS B N 1
ATOM 7095 C CA . LYS B 1 445 ? -1.474 -9.789 -0.247 1 74.75 445 LYS B CA 1
ATOM 7096 C C . LYS B 1 445 ? -1.816 -10.984 0.636 1 74.75 445 LYS B C 1
ATOM 7098 O O . LYS B 1 445 ? -2.232 -12.031 0.137 1 74.75 445 LYS B O 1
#

Solvent-accessible surface area (backbone atoms only — not comparable to full-atom values): 46879 Å² total; per-residue (Å²): 127,94,43,89,50,68,68,61,52,50,49,45,50,50,57,49,72,70,34,66,60,46,57,56,42,20,59,42,18,26,71,61,25,63,64,74,59,30,50,45,78,61,56,64,69,72,53,64,93,72,51,75,40,70,76,71,84,69,86,47,50,63,44,66,58,37,25,47,39,33,56,50,22,54,50,49,56,45,41,54,53,34,32,68,75,58,33,43,83,83,79,57,66,22,58,46,52,54,48,52,53,46,56,56,32,26,50,48,35,40,53,52,51,44,62,76,44,45,88,52,57,67,80,35,71,68,49,38,55,45,41,68,52,57,64,73,65,33,40,49,71,49,47,50,50,47,45,40,75,71,58,28,47,50,49,23,89,78,40,56,77,27,47,34,58,40,36,30,60,67,55,48,53,53,51,36,50,50,48,41,46,48,44,50,54,52,36,52,42,48,74,70,66,48,51,71,67,56,50,49,53,52,50,52,55,52,48,45,53,52,49,48,53,48,29,26,35,58,48,76,73,75,72,58,42,70,51,69,51,52,28,79,87,64,47,82,45,75,50,74,75,36,30,24,52,56,42,29,58,70,60,58,59,67,69,65,86,45,48,42,40,39,28,42,56,76,34,86,92,43,60,64,68,34,20,34,31,42,41,97,54,81,30,54,58,89,48,76,72,51,57,31,28,26,38,55,60,68,58,52,50,49,52,53,49,52,42,42,73,71,74,37,67,30,42,32,27,19,28,66,81,58,46,47,39,69,67,70,18,39,30,34,63,76,30,51,42,42,42,86,59,69,73,41,80,88,73,71,48,62,33,52,26,43,66,38,54,68,46,45,38,32,24,29,28,24,40,37,28,33,20,55,50,97,83,68,44,72,56,31,33,32,31,44,40,48,73,25,54,85,24,28,63,57,16,31,26,37,31,32,41,68,26,47,67,60,37,42,36,36,38,43,43,56,53,84,79,47,51,74,66,53,48,53,26,45,72,39,88,49,49,74,37,57,58,82,38,54,89,52,48,44,11,35,103,126,93,42,88,50,68,69,61,52,49,49,44,51,52,57,48,73,70,34,66,60,47,56,57,43,19,60,42,18,26,72,61,24,63,63,74,58,31,48,46,76,60,56,64,67,72,54,63,94,72,51,76,40,68,75,69,84,70,85,47,50,63,45,66,58,37,25,46,39,34,55,51,22,53,51,49,57,44,41,55,52,33,30,66,74,58,34,45,82,85,80,58,66,22,56,46,52,53,47,52,52,46,56,56,32,27,50,49,34,40,52,50,50,44,62,74,45,45,90,52,57,68,80,35,71,68,49,38,56,44,40,68,51,57,64,73,65,32,41,48,71,50,48,50,49,46,46,40,76,73,58,27,46,51,48,21,90,79,40,56,76,26,47,35,58,42,37,30,60,66,55,47,52,53,51,38,50,50,48,40,46,50,44,51,52,52,34,51,44,47,72,71,65,49,50,71,66,56,51,49,53,52,50,52,54,52,47,45,53,51,51,46,55,49,30,26,37,57,48,76,75,76,71,59,43,70,50,71,51,51,28,81,86,66,48,81,46,75,48,74,74,35,32,26,51,55,43,29,58,69,59,58,61,68,70,66,84,47,47,43,40,38,28,42,54,76,36,88,91,43,59,64,67,34,20,35,30,41,42,95,55,81,29,54,56,90,47,75,71,49,57,30,29,26,38,56,61,70,58,52,52,50,50,52,51,51,42,43,73,72,72,37,64,30,43,33,27,18,30,67,81,59,45,47,40,68,67,70,19,39,30,33,64,74,31,49,43,43,44,88,60,68,73,41,80,88,73,70,48,61,33,49,25,42,67,39,55,69,46,47,38,32,26,29,28,25,38,37,29,34,20,56,49,97,83,68,43,72,57,30,34,34,32,44,43,48,73,24,53,86,23,30,64,57,15,32,28,37,32,33,41,68,25,47,66,60,38,42,35,35,37,44,43,56,53,85,77,47,51,73,67,53,47,51,25,45,72,38,87,49,50,75,38,57,59,83,39,54,87,52,52,45,12,36,102

Nearest PDB structures (foldseek):
  1a6r-assembly1_A  TM=9.626E-01  e=7.460E-50  Saccharomyces cerevisiae
  1gcb-assembly1_A  TM=9.620E-01  e=1.402E-49  Saccharomyces cerevisiae
  2e00-assembly1_A  TM=9.598E-01  e=1.964E-48  Saccharomyces cerevisiae
  2dzy-assembly1_A  TM=9.643E-01  e=3.665E-47  Saccharomyces cerevisiae
  2e03-assembly1_A  TM=9.421E-01  e=2.019E-44  Saccharomyces cerevisiae

pLDDT: mean 95.51, std 4.91, range [56.06, 98.88]

Foldseek 3Di:
DPDDDPVNVVVVVVVQVVDPLNVVLCVQCVPPNDQVSFFDPCQLVLFDPDFPFFQDDAFFAAQAAWQQQQLSFVQVLLVSVLCVPQQADDFGWASLLLQLVLLLLLLVLLLVQLLVCLVPDCPDPSNVVCLVQVDGNFADDLQSVQSCQVAAIGTCVQFPFFPCSNNVVVVRVVLSVLSNVLSVVLSVCVVVPHDPVVSVVSVVVSSVVSSVSSCVRRNDDDQFAKDWGAHPVRDIDIDGTDGNNNCCCPRSVDDSVQKAKEWEQPAPVDDALAKAFAPSFHRHPPGDGRMYHYHALQVVVVQQLVQSVVSGKKKFFWQAPPQDDFQQQEREPCSGPCCVNPVDDDDDAQNRCQVVVNAAGAGIWIWRGFHADPVRHTAKTKIAGNNALNGHNGRIHIYGPVSCNGITTIIMHGCVSDDPSSNVNRPPDHHYHYCPRRHSDTHGD/DPDDDPVNVVVVVVVQVVDVLNVVLCVQCVPPNDQVSFFDPCQLVLFDPDAPFFQDDAFFAAQAAWQQQQLSFVQVLLVSVLCVPQQADDFGWASLLLQLVLLLLLLLLLLVVLLVCLVPDCPDPSNVVCLVQVDGNFADDLQSVQSCQVAAIGTCVQFPFFPCSNNVVVVRVVLSVLSNVLSVVLSVCVVVPHDPVVSVVSVVVSSVVSSVSSCVRRNDDDQFAKDWGAHPVRDIDIDGGDGNNNCCCPRRVDDSVQKAKEWEAPAPVDDALAKAFAPSFHRHPPGDGRMYHYHALQVVVVQQLVQSVVSGKKKFFWQAPPCDDFQQQEREPCSGPCCVNPVDDDDDAQNRCQVVVNAAGAGIWIFRGFHADPVRHTAKTKIAGNNALNGHNGRIHIYGPVSCNRITTIIMGGCVSDDPSSNVNRPPDHHYHYCPRRHSDTHRD

Organism: NCBI:txid862967